Protein AF-A0A3D1BS54-F1 (afdb_monomer_lite)

Sequence (1268 aa):
MFKNLLNKLSRGMILQKPARRILLIIIAAIAVSCNNMYNDEESLKLFYNQPAAEWTEALPVGNGFLGAMVYGTVEQEHIQFNEETLWRGRPHDYAHKGAYKYLEEIRKLLFEGKNEEARKLAGKEFMSIPLRQMAYQPFGDLYIEFPGHDTYTDYKRELDISRAVCKTTYKINEVSYKREIIASNPHEAIAVNIRSDKKESINCKISFDTEHEFRKVDFSDNLLTLEVEVKDGVLRGIAGARVLTDGKLKFSDGKLFISGASDATIYLSAATNFKNYMDTSNDPATVLKSRLKKTEGLEYSKILKEHIKDYQGLFNRFTVDFGTNGRDSLTTDERLRLYPESNDDPGLVALYMQYGRYLLISSSRKGTQPANLQGIWNKELKPPWESKYTTNINVEMNYWPAELLNLSECHEPFLKMVEECAVTGRSVAKEHYNCDGWVLHHNTDIWRGAAPINSAPYGVWPTGAAWVCTHMWEHFLFTQDTLFLYERAYPVMKEAALFYSQFLIEDPETGWLISSPSCSPENGGLVAGPKMDHQLIRLLFRQCVEIASILDLEDEFTEKLSVMAEQIAPNQVGQYGQLQEWLDDRDDPENKHRHVSHLWGVHPGDDITWEKSTDLMEAARQSLVFRGDDATGWSLGWKINLWARFLDGDHAFKMFDLLFRPKGGDKTSLTGGGSYLNLFDAHPPFQIDGNFGATAGIAEMLIQSHQSYIEILPALPKALDYGSISGVCARGGFELSFSWENGMLQELGILSKAGMKCKLIYRNKEIEFDTEKNKVYKLNADLIDPATLDDNKKYAKNRPNILFIMSDDHCARAIGAYGSRLASLDPTPNIDKLAEDGMIFSNVFCTNSICKPSRANIITGQYCQTNGVLDLYSVLPAERHYLPAEMKKAGYTTAVIGKWHLKNSPENFDYYCVIPGQGRYYNPIMYTNKGGVKKKVRFDSTLEREVPVREFKGHSSDVITDEVISFLETRDKSKPFFLMHHYKAPHDMFVYAERYKDYLSDVEIPEPDNMYDQPAPGFGSIATRGVNDSLIHDIGSSISRRGRRNYGRYYKLSEELSEREFTHQSYQNYARDYLRCVKGVDDNMGRLMKYLKENDLLDNTVIIYTGDQGMMLGEHDYMDKRWMYEEAMRMPLIIRFPDKIKAGSECDWMVNNTDFAPTMLELAGVKKPDYMQGSSFVRALEGKKETSKWKKGTYYRYWMHMAHSHNNPAHFGIRTKKYKLIFFYGCDFSNVHGGKEVTKYGGNRYWVNTPVAWEFYDLEKDPREMNN

Structure (mmCIF, N/CA/C/O backbone):
data_AF-A0A3D1BS54-F1
#
_entry.id   AF-A0A3D1BS54-F1
#
loop_
_atom_site.group_PDB
_atom_site.id
_atom_site.type_symbol
_atom_site.label_atom_id
_atom_site.label_alt_id
_atom_site.label_comp_id
_atom_site.label_asym_id
_atom_site.label_entity_id
_atom_site.label_seq_id
_atom_site.pdbx_PDB_ins_code
_atom_site.Cartn_x
_atom_site.Cartn_y
_atom_site.Cartn_z
_atom_site.occupancy
_atom_site.B_iso_or_equiv
_atom_site.auth_seq_id
_atom_site.auth_comp_id
_atom_site.auth_asym_id
_atom_site.auth_atom_id
_atom_site.pdbx_PDB_model_num
ATOM 1 N N . MET A 1 1 ? -39.818 -19.592 1.950 1.00 36.47 1 MET A N 1
ATOM 2 C CA . MET A 1 1 ? -41.012 -18.764 1.642 1.00 36.47 1 MET A CA 1
ATOM 3 C C . MET A 1 1 ? -40.750 -17.733 0.528 1.00 36.47 1 MET A C 1
ATOM 5 O O . MET A 1 1 ? -41.548 -17.654 -0.396 1.00 36.47 1 MET A O 1
ATOM 9 N N . PHE A 1 2 ? -39.602 -17.040 0.526 1.00 28.44 2 PHE A N 1
ATOM 10 C CA . PHE A 1 2 ? -39.202 -16.027 -0.477 1.00 28.44 2 PHE A CA 1
ATOM 11 C C . PHE A 1 2 ? -39.123 -16.534 -1.940 1.00 28.44 2 PHE A C 1
ATOM 13 O O . PHE A 1 2 ? -39.597 -15.877 -2.865 1.00 28.44 2 PHE A O 1
ATOM 20 N N . LYS A 1 3 ? -38.634 -17.766 -2.155 1.00 35.75 3 LYS A N 1
ATOM 21 C CA . LYS A 1 3 ? -38.546 -18.410 -3.487 1.00 35.75 3 LYS A CA 1
ATOM 22 C C . LYS A 1 3 ? -39.915 -18.641 -4.159 1.00 35.75 3 LYS A C 1
ATOM 24 O O . LYS A 1 3 ? -40.018 -18.590 -5.381 1.00 35.75 3 LYS A O 1
ATOM 29 N N . ASN A 1 4 ? -40.980 -18.827 -3.371 1.00 35.97 4 ASN A N 1
ATOM 30 C CA . ASN A 1 4 ? -42.346 -19.007 -3.885 1.00 35.97 4 ASN A CA 1
ATOM 31 C C . ASN A 1 4 ? -43.044 -17.679 -4.224 1.00 35.97 4 ASN A C 1
ATOM 33 O O . ASN A 1 4 ? -43.998 -17.682 -5.000 1.00 35.97 4 ASN A O 1
ATOM 37 N N . LEU A 1 5 ? -42.563 -16.553 -3.685 1.00 36.62 5 LEU A N 1
ATOM 38 C CA . LEU A 1 5 ? -43.076 -15.218 -4.002 1.00 36.62 5 LEU A CA 1
ATOM 39 C C . LEU A 1 5 ? -42.525 -14.720 -5.353 1.00 36.62 5 LEU A C 1
ATOM 41 O O . LEU A 1 5 ? -43.274 -14.198 -6.176 1.00 36.62 5 LEU A O 1
ATOM 45 N N . LEU A 1 6 ? -41.243 -14.987 -5.631 1.00 37.72 6 LEU A N 1
ATOM 46 C CA . LEU A 1 6 ? -40.574 -14.634 -6.894 1.00 37.72 6 LEU A CA 1
ATOM 47 C C . LEU A 1 6 ? -41.135 -15.391 -8.110 1.00 37.72 6 LEU A C 1
ATOM 49 O O . LEU A 1 6 ? -41.313 -14.801 -9.174 1.00 37.72 6 LEU A O 1
ATOM 53 N N . ASN A 1 7 ? -41.512 -16.663 -7.943 1.00 36.25 7 ASN A N 1
ATOM 54 C CA . ASN A 1 7 ? -42.129 -17.451 -9.018 1.00 36.25 7 ASN A CA 1
ATOM 55 C C . ASN A 1 7 ? -43.576 -17.042 -9.347 1.00 36.25 7 ASN A C 1
ATOM 57 O O . ASN A 1 7 ? -44.057 -17.353 -10.434 1.00 36.25 7 ASN A O 1
ATOM 61 N N . LYS A 1 8 ? -44.274 -16.335 -8.445 1.00 39.19 8 LYS A N 1
ATOM 62 C CA . LYS A 1 8 ? -45.613 -15.786 -8.724 1.00 39.19 8 LYS A CA 1
ATOM 63 C C . LYS A 1 8 ? -45.568 -14.417 -9.412 1.00 39.19 8 LYS A C 1
ATOM 65 O O . LYS A 1 8 ? -46.497 -14.095 -10.141 1.00 39.19 8 LYS A O 1
ATOM 70 N N . LEU A 1 9 ? -44.489 -13.647 -9.248 1.00 41.03 9 LEU A N 1
ATOM 71 C CA . LEU A 1 9 ? -44.319 -12.332 -9.886 1.00 41.03 9 LEU A CA 1
ATOM 72 C C . LEU A 1 9 ? -43.803 -12.405 -11.336 1.00 41.03 9 LEU A C 1
ATOM 74 O O . LEU A 1 9 ? -43.963 -11.446 -12.087 1.00 41.03 9 LEU A O 1
ATOM 78 N N . SER A 1 10 ? -43.232 -13.537 -11.767 1.00 37.50 10 SER A N 1
ATOM 79 C CA . SER A 1 10 ? -42.718 -13.721 -13.136 1.00 37.50 10 SER A CA 1
ATOM 80 C C . SER A 1 10 ? -43.795 -14.052 -14.181 1.00 37.50 10 SER A C 1
ATOM 82 O O . SER A 1 10 ? -43.508 -14.062 -15.379 1.00 37.50 10 SER A O 1
ATOM 84 N N . ARG A 1 11 ? -45.049 -14.277 -13.766 1.00 39.16 11 ARG A N 1
ATOM 85 C CA . ARG A 1 11 ? -46.186 -14.522 -14.666 1.00 39.16 11 ARG A CA 1
ATOM 86 C C . ARG A 1 11 ? -47.267 -13.454 -14.491 1.00 39.16 11 ARG A C 1
ATOM 88 O O . ARG A 1 11 ? -48.217 -13.637 -13.746 1.00 39.16 11 ARG A O 1
ATOM 95 N N . GLY A 1 12 ? -47.125 -12.373 -15.258 1.00 43.88 12 GLY A N 1
ATOM 96 C CA . GLY A 1 12 ? -48.235 -11.505 -15.657 1.00 43.88 12 GLY A CA 1
ATOM 97 C C . GLY A 1 12 ? -48.533 -10.316 -14.744 1.00 43.88 12 GLY A C 1
ATOM 98 O O . GLY A 1 12 ? -49.463 -10.370 -13.956 1.00 43.88 12 GLY A O 1
ATOM 99 N N . MET A 1 13 ? -47.826 -9.198 -14.941 1.00 36.19 13 MET A N 1
ATOM 100 C CA . MET A 1 13 ? -48.391 -7.848 -14.774 1.00 36.19 13 MET A CA 1
ATOM 101 C C . MET A 1 13 ? -47.478 -6.810 -15.443 1.00 36.19 13 MET A C 1
ATOM 103 O O . MET A 1 13 ? -46.331 -6.610 -15.046 1.00 36.19 13 MET A O 1
ATOM 107 N N . ILE A 1 14 ? -47.988 -6.142 -16.479 1.00 47.06 14 ILE A N 1
ATOM 108 C CA . ILE A 1 14 ? -47.341 -4.977 -17.095 1.00 47.06 14 ILE A CA 1
ATOM 109 C C . ILE A 1 14 ? -47.619 -3.779 -16.178 1.00 47.06 14 ILE A C 1
ATOM 111 O O . ILE A 1 14 ? -48.712 -3.221 -16.201 1.00 47.06 14 ILE A O 1
ATOM 115 N N . LEU A 1 15 ? -46.651 -3.395 -15.342 1.00 43.91 15 LEU A N 1
ATOM 116 C CA . LEU A 1 15 ? -46.736 -2.184 -14.516 1.00 43.91 15 LEU A CA 1
ATOM 117 C C . LEU A 1 15 ? -46.085 -0.987 -15.229 1.00 43.91 15 LEU A C 1
ATOM 119 O O . LEU A 1 15 ? -44.980 -1.087 -15.767 1.00 43.91 15 LEU A O 1
ATOM 123 N N . GLN A 1 16 ? -46.775 0.158 -15.225 1.00 47.12 16 GLN A N 1
ATOM 124 C CA . GLN A 1 16 ? -46.323 1.404 -15.854 1.00 47.12 16 GLN A CA 1
ATOM 125 C C . GLN A 1 16 ? -45.092 2.015 -15.143 1.00 47.12 16 GLN A C 1
ATOM 127 O O . GLN A 1 16 ? -44.880 1.833 -13.943 1.00 47.12 16 GLN A O 1
ATOM 132 N N . LYS A 1 17 ? -44.286 2.784 -15.899 1.00 44.69 17 LYS A N 1
ATOM 133 C CA . LYS A 1 17 ? -42.969 3.354 -15.520 1.00 44.69 17 LYS A CA 1
ATOM 134 C C . LYS A 1 17 ? -42.839 3.955 -14.099 1.00 44.69 17 LYS A C 1
ATOM 136 O O . LYS A 1 17 ? -41.793 3.706 -13.496 1.00 44.69 17 LYS A O 1
ATOM 141 N N . PRO A 1 18 ? -43.807 4.698 -13.523 1.00 45.41 18 PRO A N 1
ATOM 142 C CA . PRO A 1 18 ? -43.634 5.253 -12.174 1.00 45.41 18 PRO A CA 1
ATOM 143 C C . PRO A 1 18 ? -43.667 4.183 -11.067 1.00 45.41 18 PRO A C 1
ATOM 145 O O . PRO A 1 18 ? -42.886 4.264 -10.122 1.00 45.41 18 PRO A O 1
ATOM 148 N N . ALA A 1 19 ? -44.463 3.118 -11.223 1.00 43.06 19 ALA A N 1
ATOM 149 C CA . ALA A 1 19 ? -44.523 2.015 -10.258 1.00 43.06 19 ALA A CA 1
ATOM 150 C C . ALA A 1 19 ? -43.230 1.179 -10.245 1.00 43.06 19 ALA A C 1
ATOM 152 O O . ALA A 1 19 ? -42.823 0.679 -9.202 1.00 43.06 19 ALA A O 1
ATOM 153 N N . ARG A 1 20 ? -42.530 1.090 -11.386 1.00 47.06 20 ARG A N 1
ATOM 154 C CA . ARG A 1 20 ? -41.229 0.407 -11.503 1.00 47.06 20 ARG A CA 1
ATOM 155 C C . ARG A 1 20 ? -40.109 1.153 -10.769 1.00 47.06 20 ARG A C 1
ATOM 157 O O . ARG A 1 20 ? -39.250 0.505 -10.186 1.00 47.06 20 ARG A O 1
ATOM 164 N N . ARG A 1 21 ? -40.137 2.495 -10.752 1.00 48.31 21 ARG A N 1
ATOM 165 C CA . ARG A 1 21 ? -39.190 3.322 -9.976 1.00 48.31 21 ARG A CA 1
ATOM 166 C C . ARG A 1 21 ? -39.435 3.219 -8.472 1.00 48.31 21 ARG A C 1
ATOM 168 O O . ARG A 1 21 ? -38.475 3.068 -7.734 1.00 48.31 21 ARG A O 1
ATOM 175 N N . ILE A 1 22 ? -40.692 3.233 -8.029 1.00 58.78 22 ILE A N 1
ATOM 176 C CA . ILE A 1 22 ? -41.032 3.067 -6.606 1.00 58.78 22 ILE A CA 1
ATOM 177 C C . ILE A 1 22 ? -40.685 1.649 -6.132 1.00 58.78 22 ILE A C 1
ATOM 179 O O . ILE A 1 22 ? -40.100 1.494 -5.069 1.00 58.78 22 ILE A O 1
ATOM 183 N N . LEU A 1 23 ? -40.940 0.623 -6.950 1.00 49.53 23 LEU A N 1
ATOM 184 C CA . LEU A 1 23 ? -40.557 -0.754 -6.634 1.00 49.53 23 LEU A CA 1
ATOM 185 C C . LEU A 1 23 ? -39.030 -0.948 -6.624 1.00 49.53 23 LEU A C 1
ATOM 187 O O . LEU A 1 23 ? -38.533 -1.667 -5.773 1.00 49.53 23 LEU A O 1
ATOM 191 N N . LEU A 1 24 ? -38.276 -0.279 -7.506 1.00 50.94 24 LEU A N 1
ATOM 192 C CA . LEU A 1 24 ? -36.805 -0.284 -7.481 1.00 50.94 24 LEU A CA 1
ATOM 193 C C . LEU A 1 24 ? -36.232 0.475 -6.276 1.00 50.94 24 LEU A C 1
ATOM 195 O O . LEU A 1 24 ? -35.241 0.026 -5.719 1.00 50.94 24 LEU A O 1
ATOM 199 N N . ILE A 1 25 ? -36.862 1.570 -5.839 1.00 60.28 25 ILE A N 1
ATOM 200 C CA . ILE A 1 25 ? -36.469 2.299 -4.620 1.00 60.28 25 ILE A CA 1
ATOM 201 C C . ILE A 1 25 ? -36.799 1.475 -3.371 1.00 60.28 25 ILE A C 1
ATOM 203 O O . ILE A 1 25 ? -35.991 1.421 -2.456 1.00 60.28 25 ILE A O 1
ATOM 207 N N . ILE A 1 26 ? -37.940 0.781 -3.346 1.00 55.41 26 ILE A N 1
ATOM 208 C CA . ILE A 1 26 ? -38.320 -0.109 -2.243 1.00 55.41 26 ILE A CA 1
ATOM 209 C C . ILE A 1 26 ? -37.439 -1.365 -2.230 1.00 55.41 26 ILE A C 1
ATOM 211 O O . ILE A 1 26 ? -37.021 -1.780 -1.163 1.00 55.41 26 ILE A O 1
ATOM 215 N N . ILE A 1 27 ? -37.081 -1.941 -3.382 1.00 53.09 27 ILE A N 1
ATOM 216 C CA . ILE A 1 27 ? -36.145 -3.075 -3.459 1.00 53.09 27 ILE A CA 1
ATOM 217 C C . ILE A 1 27 ? -34.717 -2.636 -3.114 1.00 53.09 27 ILE A C 1
ATOM 219 O O . ILE A 1 27 ? -34.028 -3.388 -2.443 1.00 53.09 27 ILE A O 1
ATOM 223 N N . ALA A 1 28 ? -34.283 -1.428 -3.488 1.00 46.59 28 ALA A N 1
ATOM 224 C CA . ALA A 1 28 ? -32.999 -0.874 -3.054 1.00 46.59 28 ALA A CA 1
ATOM 225 C C . ALA A 1 28 ? -32.994 -0.568 -1.546 1.00 46.59 28 ALA A C 1
ATOM 227 O O . ALA A 1 28 ? -32.031 -0.894 -0.867 1.00 46.59 28 ALA A O 1
ATOM 228 N N . ALA A 1 29 ? -34.087 -0.034 -0.994 1.00 38.38 29 ALA A N 1
ATOM 229 C CA . ALA A 1 29 ? -34.231 0.205 0.441 1.00 38.38 29 ALA A CA 1
ATOM 230 C C . ALA A 1 29 ? -34.331 -1.103 1.242 1.00 38.38 29 ALA A C 1
ATOM 232 O O . ALA A 1 29 ? -33.775 -1.187 2.330 1.00 38.38 29 ALA A O 1
ATOM 233 N N . ILE A 1 30 ? -34.982 -2.139 0.702 1.00 39.69 30 ILE A N 1
ATOM 234 C CA . ILE A 1 30 ? -35.057 -3.479 1.300 1.00 39.69 30 ILE A CA 1
ATOM 235 C C . ILE A 1 30 ? -33.731 -4.230 1.123 1.00 39.69 30 ILE A C 1
ATOM 237 O O . ILE A 1 30 ? -33.341 -4.931 2.038 1.00 39.69 30 ILE A O 1
ATOM 241 N N . ALA A 1 31 ? -32.982 -4.054 0.030 1.00 39.69 31 ALA A N 1
ATOM 242 C CA . ALA A 1 31 ? -31.639 -4.627 -0.124 1.00 39.69 31 ALA A CA 1
ATOM 243 C C . ALA A 1 31 ? -30.619 -3.965 0.820 1.00 39.69 31 ALA A C 1
ATOM 245 O O . ALA A 1 31 ? -29.804 -4.659 1.414 1.00 39.69 31 ALA A O 1
ATOM 246 N N . VAL A 1 32 ? -30.731 -2.649 1.043 1.00 38.88 32 VAL A N 1
ATOM 247 C CA . VAL A 1 32 ? -29.951 -1.925 2.064 1.00 38.88 32 VAL A CA 1
ATOM 248 C C . VAL A 1 32 ? -30.396 -2.303 3.485 1.00 38.88 32 VAL A C 1
ATOM 250 O O . VAL A 1 32 ? -29.575 -2.346 4.390 1.00 38.88 32 VAL A O 1
ATOM 253 N N . SER A 1 33 ? -31.674 -2.643 3.691 1.00 29.73 33 SER A N 1
ATOM 254 C CA . SER A 1 33 ? -32.201 -3.035 5.010 1.00 29.73 33 SER A CA 1
ATOM 255 C C . SER A 1 33 ? -32.071 -4.538 5.315 1.00 29.73 33 SER A C 1
ATOM 257 O O . SER A 1 33 ? -32.117 -4.917 6.479 1.00 29.73 33 SER A O 1
ATOM 259 N N . CYS A 1 34 ? -31.900 -5.403 4.308 1.00 28.03 34 CYS A N 1
ATOM 260 C CA . CYS A 1 34 ? -31.743 -6.855 4.474 1.00 28.03 34 CYS A CA 1
ATOM 261 C C . CYS A 1 34 ? -30.280 -7.320 4.515 1.00 28.03 34 CYS A C 1
ATOM 263 O O . CYS A 1 34 ? -30.053 -8.431 4.984 1.00 28.03 34 CYS A O 1
ATOM 265 N N . ASN A 1 35 ? -29.308 -6.492 4.112 1.00 31.66 35 ASN A N 1
ATOM 266 C CA . ASN A 1 35 ? -27.894 -6.727 4.444 1.00 31.66 35 ASN A CA 1
ATOM 267 C C . ASN A 1 35 ? -27.542 -6.303 5.885 1.00 31.66 35 ASN A C 1
ATOM 269 O O . ASN A 1 35 ? -26.536 -6.753 6.406 1.00 31.66 35 ASN A O 1
ATOM 273 N N . ASN A 1 36 ? -28.403 -5.539 6.568 1.00 29.14 36 ASN A N 1
ATOM 274 C CA . ASN A 1 36 ? -28.220 -5.125 7.969 1.00 29.14 36 ASN A CA 1
ATOM 275 C C . ASN A 1 36 ? -28.845 -6.099 8.996 1.00 29.14 36 ASN A C 1
ATOM 277 O O . ASN A 1 36 ? -29.210 -5.688 10.095 1.00 29.14 36 ASN A O 1
ATOM 281 N N . MET A 1 37 ? -29.050 -7.373 8.641 1.00 25.72 37 MET A N 1
ATOM 282 C CA . MET A 1 37 ? -29.719 -8.360 9.512 1.00 25.72 37 MET A CA 1
ATOM 283 C C . MET A 1 37 ? -28.863 -9.588 9.867 1.00 25.72 37 MET A C 1
ATOM 285 O O . MET A 1 37 ? -29.403 -10.617 10.273 1.00 25.72 37 MET A O 1
ATOM 289 N N . TYR A 1 38 ? -27.538 -9.458 9.780 1.00 32.84 38 TYR A N 1
ATOM 290 C CA . TYR A 1 38 ? -26.587 -10.242 10.573 1.00 32.84 38 TYR A CA 1
ATOM 291 C C . TYR A 1 38 ? -25.795 -9.270 11.467 1.00 32.84 38 TYR A C 1
ATOM 293 O O . TYR A 1 38 ? -25.519 -8.149 11.053 1.00 32.84 38 TYR A O 1
ATOM 301 N N . ASN A 1 39 ? -25.544 -9.665 12.718 1.00 36.34 39 ASN A N 1
ATOM 302 C CA . ASN A 1 39 ? -25.042 -8.843 13.831 1.00 36.34 39 ASN A CA 1
ATOM 303 C C . ASN A 1 39 ? -23.619 -8.258 13.621 1.00 36.34 39 ASN A C 1
ATOM 305 O O . ASN A 1 39 ? -22.701 -8.615 14.356 1.00 36.34 39 ASN A O 1
ATOM 309 N N . ASP A 1 40 ? -23.426 -7.300 12.709 1.00 43.22 40 ASP A N 1
ATOM 310 C CA . ASP A 1 40 ? -22.158 -6.543 12.608 1.00 43.22 40 ASP A CA 1
ATOM 311 C C . ASP A 1 40 ? -21.831 -5.763 13.901 1.00 43.22 40 ASP A C 1
ATOM 313 O O . ASP A 1 40 ? -20.671 -5.496 14.205 1.00 43.22 40 ASP A O 1
ATOM 317 N N . GLU A 1 41 ? -22.836 -5.427 14.721 1.00 48.78 41 GLU A N 1
ATOM 318 C CA . GLU A 1 41 ? -22.618 -4.752 16.009 1.00 48.78 41 GLU A CA 1
ATOM 319 C C . GLU A 1 41 ? -22.094 -5.678 17.127 1.00 48.78 41 GLU A C 1
ATOM 321 O O . GLU A 1 41 ? -21.656 -5.169 18.161 1.00 48.78 41 GLU A O 1
ATOM 326 N N . GLU A 1 42 ? -22.151 -7.012 17.008 1.00 56.62 42 GLU A N 1
ATOM 327 C CA . GLU A 1 42 ? -21.645 -7.911 18.067 1.00 56.62 42 GLU A CA 1
ATOM 328 C C . GLU A 1 42 ? -20.180 -8.329 17.882 1.00 56.62 42 GLU A C 1
ATOM 330 O O . GLU A 1 42 ? -19.516 -8.572 18.888 1.00 56.62 42 GLU A O 1
ATOM 335 N N . SER A 1 43 ? -19.650 -8.344 16.654 1.00 73.25 43 SER A N 1
ATOM 336 C CA . SER A 1 43 ? -18.291 -8.830 16.356 1.00 73.25 43 SER A CA 1
ATOM 337 C C . SER A 1 43 ? -17.171 -7.831 16.695 1.00 73.25 43 SER A C 1
ATOM 339 O O . SER A 1 43 ? -16.069 -8.241 17.055 1.00 73.25 43 SER A O 1
ATOM 341 N N . LEU A 1 44 ? -17.438 -6.519 16.653 1.00 94.44 44 LEU A N 1
ATOM 342 C CA . LEU A 1 44 ? -16.453 -5.453 16.918 1.00 94.44 44 LEU A CA 1
ATOM 343 C C . LEU A 1 44 ? -16.416 -5.014 18.393 1.00 94.44 44 LEU A C 1
ATOM 345 O O . LEU A 1 44 ? -16.462 -3.821 18.717 1.00 94.44 44 LEU A O 1
ATOM 349 N N . LYS A 1 45 ? -16.356 -5.988 19.305 1.00 96.38 45 LYS A N 1
ATOM 350 C CA . LYS A 1 45 ? -16.331 -5.760 20.755 1.00 96.38 45 LYS A CA 1
ATOM 351 C C . LYS A 1 45 ? -15.224 -6.558 21.425 1.00 96.38 45 LYS A C 1
ATOM 353 O O . LYS A 1 45 ? -15.102 -7.761 21.216 1.00 96.38 45 LYS A O 1
ATOM 358 N N . LEU A 1 46 ? -14.493 -5.899 22.320 1.00 98.19 46 LEU A N 1
ATOM 359 C CA . LEU A 1 46 ? -13.712 -6.593 23.338 1.00 98.19 46 LEU A CA 1
ATOM 360 C C . LEU A 1 46 ? -14.613 -6.760 24.561 1.00 98.19 46 LEU A C 1
ATOM 362 O O . LEU A 1 46 ? -15.041 -5.748 25.112 1.00 98.19 46 LEU A O 1
ATOM 366 N N . PHE A 1 47 ? -14.930 -7.979 24.997 1.00 97.06 47 PHE A N 1
ATOM 367 C CA . PHE A 1 47 ? -15.836 -8.182 26.135 1.00 97.06 47 PHE A CA 1
ATOM 368 C C . PHE A 1 47 ? -15.419 -9.324 27.057 1.00 97.06 47 PHE A C 1
ATOM 370 O O . PHE A 1 47 ? -14.769 -10.278 26.638 1.00 97.06 47 PHE A O 1
ATOM 377 N N . TYR A 1 48 ? -15.816 -9.194 28.326 1.00 97.81 48 TYR A N 1
ATOM 378 C CA . TYR A 1 48 ? -15.358 -10.025 29.437 1.00 97.81 48 TYR A CA 1
ATOM 379 C C . TYR A 1 48 ? -16.462 -10.190 30.484 1.00 97.81 48 TYR A C 1
ATOM 381 O O . TYR A 1 48 ? -17.236 -9.262 30.746 1.00 97.81 48 TYR A O 1
ATOM 389 N N . ASN A 1 49 ? -16.469 -11.347 31.145 1.00 97.19 49 ASN A N 1
ATOM 390 C CA . ASN A 1 49 ? -17.430 -11.697 32.198 1.00 97.19 49 ASN A CA 1
ATOM 391 C C . ASN A 1 49 ? -16.872 -11.496 33.619 1.00 97.19 49 ASN A C 1
ATOM 393 O O . ASN A 1 49 ? -17.479 -11.939 34.590 1.00 97.19 49 ASN A O 1
ATOM 397 N N . GLN A 1 50 ? -15.735 -10.807 33.751 1.00 95.94 50 GLN A N 1
ATOM 398 C CA . GLN A 1 50 ? -15.125 -10.458 35.036 1.00 95.94 50 GLN A CA 1
ATOM 399 C C . GLN A 1 50 ? -14.451 -9.072 34.992 1.00 95.94 50 GLN A C 1
ATOM 401 O O . GLN A 1 50 ? -14.062 -8.617 33.904 1.00 95.94 50 GLN A O 1
ATOM 406 N N . PRO A 1 51 ? -14.338 -8.365 36.133 1.00 96.81 51 PRO A N 1
ATOM 407 C CA . PRO A 1 51 ? -13.520 -7.157 36.252 1.00 96.81 51 PRO A CA 1
ATOM 408 C C . PRO A 1 51 ? -12.060 -7.387 35.861 1.00 96.81 51 PRO A C 1
ATOM 410 O O . PRO A 1 51 ? -11.574 -8.513 35.913 1.00 96.81 51 PRO A O 1
ATOM 413 N N . ALA A 1 52 ? -11.370 -6.321 35.460 1.00 96.88 52 ALA A N 1
ATOM 414 C CA . ALA A 1 52 ? -9.925 -6.364 35.265 1.00 96.88 52 ALA A CA 1
ATOM 415 C C . ALA A 1 52 ? -9.208 -6.506 36.619 1.00 96.88 52 ALA A C 1
ATOM 417 O O . ALA A 1 52 ? -9.442 -5.708 37.527 1.00 96.88 52 ALA A O 1
ATOM 418 N N . ALA A 1 53 ? -8.320 -7.491 36.743 1.00 94.38 53 ALA A N 1
ATOM 419 C CA . ALA A 1 53 ? -7.455 -7.670 37.909 1.00 94.38 53 ALA A CA 1
ATOM 420 C C . ALA A 1 53 ? -6.150 -6.864 37.794 1.00 94.38 53 ALA A C 1
ATOM 422 O O . ALA A 1 53 ? -5.577 -6.442 38.798 1.00 94.38 53 ALA A O 1
ATOM 423 N N . GLU A 1 54 ? -5.688 -6.620 36.567 1.00 94.50 54 GLU A N 1
ATOM 424 C CA . GLU A 1 54 ? -4.451 -5.897 36.273 1.00 94.50 54 GLU A CA 1
ATOM 425 C C . GLU A 1 54 ? -4.662 -4.840 35.181 1.00 94.50 54 GLU A C 1
ATOM 427 O O . GLU A 1 54 ? -5.622 -4.869 34.413 1.00 94.50 54 GLU A O 1
ATOM 432 N N . TRP A 1 55 ? -3.717 -3.904 35.068 1.00 97.06 55 TRP A N 1
ATOM 433 C CA . TRP A 1 55 ? -3.789 -2.797 34.105 1.00 97.06 55 TRP A CA 1
ATOM 434 C C . TRP A 1 55 ? -3.876 -3.266 32.642 1.00 97.06 55 TRP A C 1
ATOM 436 O O . TRP A 1 55 ? -4.587 -2.674 31.840 1.00 97.06 55 TRP A O 1
ATOM 446 N N . THR A 1 56 ? -3.210 -4.372 32.303 1.00 96.06 56 THR A N 1
ATOM 447 C CA . THR A 1 56 ? -3.244 -5.008 30.972 1.00 96.06 56 THR A CA 1
ATOM 448 C C . THR A 1 56 ? -4.512 -5.832 30.707 1.00 96.06 56 THR A C 1
ATOM 450 O O . THR A 1 56 ? -4.634 -6.464 29.662 1.00 96.06 56 THR A O 1
ATOM 453 N N . GLU A 1 57 ? -5.468 -5.842 31.637 1.00 97.00 57 GLU A N 1
ATOM 454 C CA . GLU A 1 57 ? -6.826 -6.351 31.418 1.00 97.00 57 GLU A CA 1
ATOM 455 C C . GLU A 1 57 ? -7.857 -5.218 31.308 1.00 97.00 57 GLU A C 1
ATOM 457 O O . GLU A 1 57 ? -8.969 -5.447 30.816 1.00 97.00 57 GLU A O 1
ATOM 462 N N . ALA A 1 58 ? -7.504 -4.007 31.754 1.00 98.38 58 ALA A N 1
ATOM 463 C CA . ALA A 1 58 ? -8.348 -2.823 31.668 1.00 98.38 58 ALA A CA 1
ATOM 464 C C . ALA A 1 58 ? -8.513 -2.365 30.209 1.00 98.38 58 ALA A C 1
ATOM 466 O O . ALA A 1 58 ? -7.651 -2.600 29.356 1.00 98.38 58 ALA A O 1
ATOM 467 N N . LEU A 1 59 ? -9.648 -1.730 29.912 1.00 98.81 59 LEU A N 1
ATOM 468 C CA . LEU A 1 59 ? -10.006 -1.330 28.550 1.00 98.81 59 LEU A CA 1
ATOM 469 C C . LEU A 1 59 ? -9.585 0.120 28.285 1.00 98.81 59 LEU A C 1
ATOM 471 O O . LEU A 1 59 ? -10.007 1.005 29.037 1.00 98.81 59 LEU A O 1
ATOM 475 N N . PRO A 1 60 ? -8.790 0.386 27.234 1.00 98.75 60 PRO A N 1
ATOM 476 C CA . PRO A 1 60 ? -8.383 1.741 26.895 1.00 98.75 60 PRO A CA 1
ATOM 477 C C . PRO A 1 60 ? -9.542 2.517 26.281 1.00 98.75 60 PRO A C 1
ATOM 479 O O . PRO A 1 60 ? -10.231 2.010 25.400 1.00 98.75 60 PRO A O 1
ATOM 482 N N . VAL A 1 61 ? -9.705 3.774 26.679 1.00 98.88 61 VAL A N 1
ATOM 483 C CA . VAL A 1 61 ? -10.475 4.805 25.970 1.00 98.88 61 VAL A CA 1
ATOM 484 C C . VAL A 1 61 ? -9.587 6.019 25.739 1.00 98.88 61 VAL A C 1
ATOM 486 O O . VAL A 1 61 ? -8.722 6.317 26.563 1.00 98.88 61 VAL A O 1
ATOM 489 N N . GLY A 1 62 ? -9.781 6.729 24.631 1.00 98.75 62 GLY A N 1
ATOM 490 C CA . GLY A 1 62 ? -9.008 7.937 24.356 1.00 98.75 62 GLY A CA 1
ATOM 491 C C . GLY A 1 62 ? -9.603 8.813 23.262 1.00 98.75 62 GLY A C 1
ATOM 492 O O . GLY A 1 62 ? -10.374 8.337 22.425 1.00 98.75 62 GLY A O 1
ATOM 493 N N . ASN A 1 63 ? -9.268 10.103 23.299 1.00 98.56 63 ASN A N 1
ATOM 494 C CA . ASN A 1 63 ? -9.741 11.114 22.348 1.00 98.56 63 ASN A CA 1
ATOM 495 C C . ASN A 1 63 ? -8.604 11.847 21.612 1.00 98.56 63 ASN A C 1
ATOM 497 O O . ASN A 1 63 ? -8.823 12.937 21.076 1.00 98.56 63 ASN A O 1
ATOM 501 N N . GLY A 1 64 ? -7.404 11.268 21.624 1.00 97.62 64 GLY A N 1
ATOM 502 C CA . GLY A 1 64 ? -6.162 11.850 21.130 1.00 97.62 64 GLY A CA 1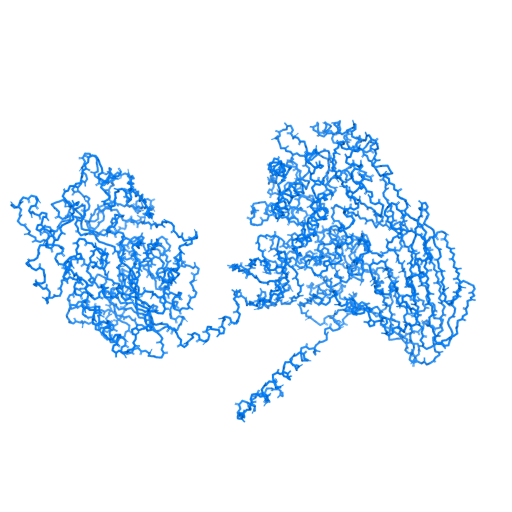
ATOM 503 C C . GLY A 1 64 ? -5.304 12.441 22.248 1.00 97.62 64 GLY A C 1
ATOM 504 O O . GLY A 1 64 ? -4.135 12.102 22.317 1.00 97.62 64 GLY A O 1
ATOM 505 N N . PHE A 1 65 ? -5.874 13.250 23.153 1.00 96.12 65 PHE A N 1
ATOM 506 C CA . PHE A 1 65 ? -5.090 13.939 24.195 1.00 96.12 65 PHE A CA 1
ATOM 507 C C . PHE A 1 65 ? -5.381 13.483 25.634 1.00 96.12 65 PHE A C 1
ATOM 509 O O . PHE A 1 65 ? -4.513 13.596 26.497 1.00 96.12 65 PHE A O 1
ATOM 516 N N . LEU A 1 66 ? -6.589 12.984 25.916 1.00 98.69 66 LEU A N 1
ATOM 517 C CA . LEU A 1 66 ? -6.934 12.287 27.157 1.00 98.69 66 LEU A CA 1
ATOM 518 C C . LEU A 1 66 ? -7.047 10.801 26.868 1.00 98.69 66 LEU A C 1
ATOM 520 O O . LEU A 1 66 ? -7.764 10.401 25.948 1.00 98.69 66 LEU A O 1
ATOM 524 N N . GLY A 1 67 ? -6.389 10.005 27.701 1.00 98.62 67 GLY A N 1
ATOM 525 C CA . GLY A 1 67 ? -6.490 8.552 27.714 1.00 98.62 67 GLY A CA 1
ATOM 526 C C . GLY A 1 67 ? -6.959 8.076 29.080 1.00 98.62 67 GLY A C 1
ATOM 527 O O . GLY A 1 67 ? -6.665 8.713 30.090 1.00 98.62 67 GLY A O 1
ATOM 528 N N . ALA A 1 68 ? -7.687 6.967 29.130 1.00 98.81 68 ALA A N 1
ATOM 529 C CA . ALA A 1 68 ? -7.948 6.266 30.375 1.00 98.81 68 ALA A CA 1
ATOM 530 C C . ALA A 1 68 ? -8.014 4.754 30.191 1.00 98.81 68 ALA A C 1
ATOM 532 O O . ALA A 1 68 ? -8.375 4.268 29.122 1.00 98.81 68 ALA A O 1
ATOM 533 N N . MET A 1 69 ? -7.701 4.035 31.262 1.00 98.88 69 MET A N 1
ATOM 534 C CA . MET A 1 69 ? -7.797 2.586 31.379 1.00 98.88 69 MET A CA 1
ATOM 535 C C . MET A 1 69 ? -8.911 2.256 32.372 1.00 98.88 69 MET A C 1
ATOM 537 O O . MET A 1 69 ? -8.837 2.632 33.542 1.00 98.88 69 MET A O 1
ATOM 541 N N . VAL A 1 70 ? -9.965 1.597 31.886 1.00 98.81 70 VAL A N 1
ATOM 542 C CA . VAL A 1 70 ? -11.197 1.323 32.641 1.00 98.81 70 VAL A CA 1
ATOM 543 C C . VAL A 1 70 ? -11.204 -0.120 33.138 1.00 98.81 70 VAL A C 1
ATOM 545 O O . VAL A 1 70 ? -11.186 -1.055 32.331 1.00 98.81 70 VAL A O 1
ATOM 548 N N . TYR A 1 71 ? -11.258 -0.309 34.457 1.00 98.69 71 TYR A N 1
ATOM 549 C CA . TYR A 1 71 ? -11.153 -1.634 35.076 1.00 98.69 71 TYR A CA 1
ATOM 550 C C . TYR A 1 71 ? -12.484 -2.397 35.097 1.00 98.69 71 TYR A C 1
ATOM 552 O O . TYR A 1 71 ? -12.519 -3.619 34.925 1.00 98.69 71 TYR A O 1
ATOM 560 N N . GLY A 1 72 ? -13.601 -1.693 35.275 1.00 98.00 72 GLY A N 1
ATOM 561 C CA . GLY A 1 72 ? -14.927 -2.295 35.373 1.00 98.00 72 GLY A CA 1
ATOM 562 C C . GLY A 1 72 ? -15.232 -2.912 36.740 1.00 98.00 72 GLY A C 1
ATOM 563 O O . GLY A 1 72 ? -16.262 -3.564 36.887 1.00 98.00 72 GLY A O 1
ATOM 564 N N . THR A 1 73 ? -14.397 -2.702 37.756 1.00 97.56 73 THR A N 1
ATOM 565 C CA . THR A 1 73 ? -14.589 -3.245 39.112 1.00 97.56 73 THR A CA 1
ATOM 566 C C . THR A 1 73 ? -15.895 -2.750 39.736 1.00 97.56 73 THR A C 1
ATOM 568 O O . THR A 1 73 ? -16.295 -1.601 39.542 1.00 97.56 73 THR A O 1
ATOM 571 N N . VAL A 1 74 ? -16.646 -3.628 40.404 1.00 96.94 74 VAL A N 1
ATOM 572 C CA . VAL A 1 74 ? -18.047 -3.370 40.789 1.00 96.94 74 VAL A CA 1
ATOM 573 C C . VAL A 1 74 ? -18.129 -2.497 42.041 1.00 96.94 74 VAL A C 1
ATOM 575 O O . VAL A 1 74 ? -18.786 -1.458 42.033 1.00 96.94 74 VAL A O 1
ATOM 578 N N . GLU A 1 75 ? -17.420 -2.902 43.084 1.00 96.69 75 GLU A N 1
ATOM 579 C CA . GLU A 1 75 ? -17.341 -2.278 44.401 1.00 96.69 75 GLU A CA 1
ATOM 580 C C . GLU A 1 75 ? -16.577 -0.948 44.389 1.00 96.69 75 GLU A C 1
ATOM 582 O O . GLU A 1 75 ? -16.930 -0.006 45.102 1.00 96.69 75 GLU A O 1
ATOM 587 N N . GLN A 1 76 ? -15.555 -0.842 43.542 1.00 97.56 76 GLN A N 1
ATOM 588 C CA . GLN A 1 76 ? -14.747 0.357 43.373 1.00 97.56 76 GLN A CA 1
ATOM 589 C C . GLN A 1 76 ? -14.270 0.435 41.927 1.00 97.56 76 GLN A C 1
ATOM 591 O O . GLN A 1 76 ? -13.290 -0.202 41.566 1.00 97.56 76 GLN A O 1
ATOM 596 N N . GLU A 1 77 ? -14.953 1.221 41.096 1.00 98.38 77 GLU A N 1
ATOM 597 C CA . GLU A 1 77 ? -14.469 1.491 39.741 1.00 98.38 77 GLU A CA 1
ATOM 598 C C . GLU A 1 77 ? -13.134 2.233 39.814 1.00 98.38 77 GLU A C 1
ATOM 600 O O . GLU A 1 77 ? -13.003 3.194 40.580 1.00 98.38 77 GLU A O 1
ATOM 605 N N . HIS A 1 78 ? -12.183 1.812 38.985 1.00 98.50 78 HIS A N 1
ATOM 606 C CA . HIS A 1 78 ? -10.872 2.433 38.856 1.00 98.50 78 HIS A CA 1
ATOM 607 C C . HIS A 1 78 ? -10.686 2.875 37.408 1.00 98.50 78 HIS A C 1
ATOM 609 O O . HIS A 1 78 ? -10.718 2.067 36.479 1.00 98.50 78 HIS A O 1
ATOM 615 N N . ILE A 1 79 ? -10.528 4.184 37.222 1.00 98.75 79 ILE A N 1
ATOM 616 C CA . ILE A 1 79 ? -10.254 4.801 35.927 1.00 98.75 79 ILE A CA 1
ATOM 617 C C . ILE A 1 79 ? -8.920 5.529 36.048 1.00 98.75 79 ILE A C 1
ATOM 619 O O . ILE A 1 79 ? -8.867 6.687 36.469 1.00 98.75 79 ILE A O 1
ATOM 623 N N . GLN A 1 80 ? -7.839 4.838 35.697 1.00 98.69 80 GLN A N 1
ATOM 624 C CA . GLN A 1 80 ? -6.518 5.452 35.576 1.00 98.69 80 GLN A CA 1
ATOM 625 C C . GLN A 1 80 ? -6.520 6.323 34.322 1.00 98.69 80 GLN A C 1
ATOM 627 O O . GLN A 1 80 ? -6.903 5.840 33.259 1.00 98.69 80 GLN A O 1
ATOM 632 N N . PHE A 1 81 ? -6.132 7.594 34.423 1.00 98.81 81 PHE A N 1
ATOM 633 C CA . PHE A 1 81 ? -6.177 8.524 33.297 1.00 98.81 81 PHE A CA 1
ATOM 634 C C . PHE A 1 81 ? -4.867 9.284 33.071 1.00 98.81 81 PHE A C 1
ATOM 636 O O . PHE A 1 81 ? -4.012 9.446 33.948 1.00 98.81 81 PHE A O 1
ATOM 643 N N . ASN A 1 82 ? -4.732 9.757 31.840 1.00 98.81 82 ASN A N 1
ATOM 644 C CA . ASN A 1 82 ? -3.555 10.384 31.274 1.00 98.81 82 ASN A CA 1
ATOM 645 C C . ASN A 1 82 ? -3.944 11.656 30.515 1.00 98.81 82 ASN A C 1
ATOM 647 O O . ASN A 1 82 ? -5.036 11.752 29.953 1.00 98.81 82 ASN A O 1
ATOM 651 N N . GLU A 1 83 ? -3.014 12.607 30.460 1.00 98.56 83 GLU A N 1
ATOM 652 C CA . GLU A 1 83 ? -3.053 13.753 29.550 1.00 98.56 83 GLU A CA 1
ATOM 653 C C . GLU A 1 83 ? -1.740 13.742 28.765 1.00 98.56 83 GLU A C 1
ATOM 655 O O . GLU A 1 83 ? -0.667 13.592 29.353 1.00 98.56 83 GLU A O 1
ATOM 660 N N . GLU A 1 84 ? -1.815 13.796 27.439 1.00 98.31 84 GLU A N 1
ATOM 661 C CA . GLU A 1 84 ? -0.689 13.546 26.527 1.00 98.31 84 GLU A CA 1
ATOM 662 C C . GLU A 1 84 ? 0.527 14.461 26.736 1.00 98.31 84 GLU A C 1
ATOM 664 O O . GLU A 1 84 ? 1.627 14.123 26.307 1.00 98.31 84 GLU A O 1
ATOM 669 N N . THR A 1 85 ? 0.354 15.621 27.377 1.00 98.56 85 THR A N 1
ATOM 670 C CA . THR A 1 85 ? 1.405 16.628 27.560 1.00 98.56 85 THR A CA 1
ATOM 671 C C . THR A 1 85 ? 2.015 16.625 28.956 1.00 98.56 85 THR A C 1
ATOM 673 O O . THR A 1 85 ? 2.921 17.417 29.205 1.00 98.56 85 THR A O 1
ATOM 676 N N . LEU A 1 86 ? 1.617 15.723 29.863 1.00 98.62 86 LEU A N 1
ATOM 677 C CA . LEU A 1 86 ? 2.262 15.601 31.174 1.00 98.62 86 LEU A CA 1
ATOM 678 C C . LEU A 1 86 ? 3.542 14.750 31.094 1.00 98.62 86 LEU A C 1
ATOM 680 O O . LEU A 1 86 ? 3.505 13.522 31.075 1.00 98.62 86 LEU A O 1
ATOM 684 N N . TRP A 1 87 ? 4.694 15.417 31.075 1.00 98.56 87 TRP A N 1
ATOM 685 C CA . TRP A 1 87 ? 6.018 14.794 30.978 1.00 98.56 87 TRP A CA 1
ATOM 686 C C . TRP A 1 87 ? 6.977 15.369 32.023 1.00 98.56 87 TRP A C 1
ATOM 688 O O . TRP A 1 87 ? 6.768 16.451 32.577 1.00 98.56 87 TRP A O 1
ATOM 698 N N . ARG A 1 88 ? 8.080 14.666 32.278 1.00 97.38 88 ARG A N 1
ATOM 699 C CA . ARG A 1 88 ? 9.204 15.203 33.057 1.00 97.38 88 ARG A CA 1
ATOM 700 C C . ARG A 1 88 ? 10.021 16.204 32.236 1.00 97.38 88 ARG A C 1
ATOM 702 O O . ARG A 1 88 ? 9.913 16.275 31.016 1.00 97.38 88 ARG A O 1
ATOM 709 N N . GLY A 1 89 ? 10.889 16.955 32.907 1.00 95.81 89 GLY A N 1
ATOM 710 C CA . GLY A 1 89 ? 11.883 17.813 32.267 1.00 95.81 89 GLY A CA 1
ATOM 711 C C . GLY A 1 89 ? 11.372 19.205 31.931 1.00 95.81 89 GLY A C 1
ATOM 712 O O . GLY A 1 89 ? 10.469 19.713 32.594 1.00 95.81 89 GLY A O 1
ATOM 713 N N . ARG A 1 90 ? 12.041 19.851 30.974 1.00 96.56 90 ARG A N 1
ATOM 714 C CA . ARG A 1 90 ? 11.854 21.253 30.582 1.00 96.56 90 ARG A CA 1
ATOM 715 C C . ARG A 1 90 ? 12.387 21.485 29.164 1.00 96.56 90 ARG A C 1
ATOM 717 O O . ARG A 1 90 ? 13.224 20.686 28.742 1.00 96.56 90 ARG A O 1
ATOM 724 N N . PRO A 1 91 ? 12.004 22.586 28.488 1.00 96.69 91 PRO A N 1
ATOM 725 C CA . PRO A 1 91 ? 12.660 23.000 27.252 1.00 96.69 91 PRO A CA 1
ATOM 726 C C . PRO A 1 91 ? 14.180 23.046 27.433 1.00 96.69 91 PRO A C 1
ATOM 728 O O . PRO A 1 91 ? 14.679 23.697 28.356 1.00 96.69 91 PRO A O 1
ATOM 731 N N . HIS A 1 92 ? 14.906 22.312 26.592 1.00 93.88 92 HIS A N 1
ATOM 732 C CA . HIS A 1 92 ? 16.346 22.111 26.735 1.00 93.88 92 HIS A CA 1
ATOM 733 C C . HIS A 1 92 ? 16.993 21.818 25.378 1.00 93.88 92 HIS A C 1
ATOM 735 O O . HIS A 1 92 ? 16.465 21.021 24.607 1.00 93.88 92 HIS A O 1
ATOM 741 N N . ASP A 1 93 ? 18.148 22.428 25.100 1.00 94.56 93 ASP A N 1
ATOM 742 C CA . ASP A 1 93 ? 18.967 22.059 23.940 1.00 94.56 93 ASP A CA 1
ATOM 743 C C . ASP A 1 93 ? 19.866 20.872 24.301 1.00 94.56 93 ASP A C 1
ATOM 745 O O . ASP A 1 93 ? 20.777 20.984 25.121 1.00 94.56 93 ASP A O 1
ATOM 749 N N . TYR A 1 94 ? 19.599 19.724 23.683 1.00 95.50 94 TYR A N 1
ATOM 750 C CA . TYR A 1 94 ? 20.299 18.469 23.953 1.00 95.50 94 TYR A CA 1
ATOM 751 C C . TYR A 1 94 ? 21.672 18.365 23.270 1.00 95.50 94 TYR A C 1
ATOM 753 O O . TYR A 1 94 ? 22.387 17.378 23.487 1.00 95.50 94 TYR A O 1
ATOM 761 N N . ALA A 1 95 ? 22.053 19.340 22.440 1.00 97.56 95 ALA A N 1
ATOM 762 C CA . ALA A 1 95 ? 23.351 19.357 21.786 1.00 97.56 95 ALA A CA 1
ATOM 763 C C . ALA A 1 95 ? 24.511 19.403 22.803 1.00 97.56 95 ALA A C 1
ATOM 765 O O . ALA A 1 95 ? 24.480 20.119 23.804 1.00 97.56 95 ALA A O 1
ATOM 766 N N . HIS A 1 96 ? 25.580 18.655 22.524 1.00 97.81 96 HIS A N 1
ATOM 767 C CA . HIS A 1 96 ? 26.823 18.738 23.274 1.00 97.81 96 HIS A CA 1
ATOM 768 C C . HIS A 1 96 ? 27.725 19.710 22.531 1.00 97.81 96 HIS A C 1
ATOM 770 O O . HIS A 1 96 ? 28.286 19.391 21.483 1.00 97.81 96 HIS A O 1
ATOM 776 N N . LYS A 1 97 ? 27.834 20.921 23.075 1.00 97.38 97 LYS A N 1
ATOM 777 C CA . LYS A 1 97 ? 28.587 22.001 22.449 1.00 97.38 97 LYS A CA 1
ATOM 778 C C . LYS A 1 97 ? 30.028 21.585 22.135 1.00 97.38 97 LYS A C 1
ATOM 780 O O . LYS A 1 97 ? 30.797 21.274 23.043 1.00 97.38 97 LYS A O 1
ATOM 785 N N . GLY A 1 98 ? 30.413 21.658 20.864 1.00 97.44 98 GLY A N 1
ATOM 786 C CA . GLY A 1 98 ? 31.754 21.329 20.386 1.00 97.44 98 GLY A CA 1
ATOM 787 C C . GLY A 1 98 ? 32.059 19.839 20.193 1.00 97.44 98 GLY A C 1
ATOM 788 O O . GLY A 1 98 ? 33.232 19.524 19.983 1.00 97.44 98 GLY A O 1
ATOM 789 N N . ALA A 1 99 ? 31.063 18.948 20.228 1.00 98.38 99 ALA A N 1
ATOM 790 C CA . ALA A 1 99 ? 31.238 17.514 19.966 1.00 98.38 99 ALA A CA 1
ATOM 791 C C . ALA A 1 99 ? 31.895 17.227 18.598 1.00 98.38 99 ALA A C 1
ATOM 793 O O . ALA A 1 99 ? 32.721 16.318 18.487 1.00 98.38 99 ALA A O 1
ATOM 794 N N . TYR A 1 100 ? 31.649 18.072 17.587 1.00 98.56 100 TYR A N 1
ATOM 795 C CA . TYR A 1 100 ? 32.260 17.967 16.252 1.00 98.56 100 TYR A CA 1
ATOM 796 C C . TYR A 1 100 ? 33.796 17.936 16.261 1.00 98.56 100 TYR A C 1
ATOM 798 O O . TYR A 1 100 ? 34.407 17.391 15.343 1.00 98.56 100 TYR A O 1
ATOM 806 N N . LYS A 1 101 ? 34.447 18.475 17.304 1.00 98.62 101 LYS A N 1
ATOM 807 C CA . LYS A 1 101 ? 35.915 18.465 17.445 1.00 98.62 101 LYS A CA 1
ATOM 808 C C . LYS A 1 101 ? 36.498 17.058 17.555 1.00 98.62 101 LYS A C 1
ATOM 810 O O . LYS A 1 101 ? 37.689 16.884 17.317 1.00 98.62 101 LYS A O 1
ATOM 815 N N . TYR A 1 102 ? 35.676 16.078 17.922 1.00 98.56 102 TYR A N 1
ATOM 816 C CA . TYR A 1 102 ? 36.084 14.688 18.093 1.00 98.56 102 TYR A CA 1
ATOM 817 C C . TYR A 1 102 ? 35.629 13.784 16.943 1.00 98.56 102 TYR A C 1
ATOM 819 O O . TYR A 1 102 ? 36.029 12.623 16.901 1.00 98.56 102 TYR A O 1
ATOM 827 N N . LEU A 1 103 ? 34.835 14.300 15.997 1.00 98.50 103 LEU A N 1
ATOM 828 C CA . LEU A 1 103 ? 34.256 13.523 14.900 1.00 98.50 103 LEU A CA 1
ATOM 829 C C . LEU A 1 103 ? 35.326 12.846 14.031 1.00 98.50 103 LEU A C 1
ATOM 831 O O . LEU A 1 103 ? 35.236 11.648 13.772 1.00 98.50 103 LEU A O 1
ATOM 835 N N . GLU A 1 104 ? 36.356 13.591 13.627 1.00 98.12 104 GLU A N 1
ATOM 836 C CA . GLU A 1 104 ? 37.435 13.073 12.773 1.00 98.12 104 GLU A CA 1
ATOM 837 C C . GLU A 1 104 ? 38.265 11.987 13.467 1.00 98.12 104 GLU A C 1
ATOM 839 O O . GLU A 1 104 ? 38.612 10.984 12.849 1.00 98.12 104 GLU A O 1
ATOM 844 N N . GLU A 1 105 ? 38.524 12.124 14.772 1.00 98.50 105 GLU A N 1
ATOM 845 C CA . GLU A 1 105 ? 39.235 11.087 15.528 1.00 98.50 105 GLU A CA 1
ATOM 846 C C . GLU A 1 105 ? 38.368 9.830 15.695 1.00 98.50 105 GLU A C 1
ATOM 848 O O . GLU A 1 105 ? 38.868 8.718 15.549 1.00 98.50 105 GLU A O 1
ATOM 853 N N . ILE A 1 106 ? 37.056 9.979 15.925 1.00 98.56 106 ILE A N 1
ATOM 854 C CA . ILE A 1 106 ? 36.126 8.839 15.963 1.00 98.56 106 ILE A CA 1
ATOM 855 C C . ILE A 1 106 ? 36.124 8.108 14.612 1.00 98.56 106 ILE A C 1
ATOM 857 O O . ILE A 1 106 ? 36.246 6.883 14.586 1.00 98.56 106 ILE A O 1
ATOM 861 N N . ARG A 1 107 ? 36.027 8.840 13.494 1.00 98.06 107 ARG A N 1
ATOM 862 C CA . ARG A 1 107 ? 36.066 8.275 12.132 1.00 98.06 107 ARG A CA 1
ATOM 863 C C . ARG A 1 107 ? 37.370 7.531 11.870 1.00 98.06 107 ARG A C 1
ATOM 865 O O . ARG A 1 107 ? 37.338 6.381 11.442 1.00 98.06 107 ARG A O 1
ATOM 872 N N . LYS A 1 108 ? 38.506 8.148 12.198 1.00 98.00 108 LYS A N 1
ATOM 873 C CA . LYS A 1 108 ? 39.832 7.534 12.075 1.00 98.00 108 LYS A CA 1
ATOM 874 C C . LYS A 1 108 ? 39.932 6.227 12.864 1.00 98.00 108 LYS A C 1
ATOM 876 O O . LYS A 1 108 ? 40.383 5.226 12.320 1.00 98.00 108 LYS A O 1
ATOM 881 N N . LEU A 1 109 ? 39.477 6.209 14.118 1.00 98.38 109 LEU A N 1
ATOM 882 C CA . LEU A 1 109 ? 39.484 4.997 14.942 1.00 98.38 109 LEU A CA 1
ATOM 883 C C . LEU A 1 109 ? 38.614 3.882 14.339 1.00 98.38 109 LEU A C 1
ATOM 885 O O . LEU A 1 109 ? 39.005 2.719 14.399 1.00 98.38 109 LEU A O 1
ATOM 889 N N . LEU A 1 110 ? 37.465 4.214 13.742 1.00 96.88 110 LEU A N 1
ATOM 890 C CA . LEU A 1 110 ? 36.619 3.234 13.051 1.00 96.88 110 LEU A CA 1
ATOM 891 C C . LEU A 1 110 ? 37.296 2.669 11.795 1.00 96.88 110 LEU A C 1
ATOM 893 O O . LEU A 1 110 ? 37.273 1.455 11.609 1.00 96.88 110 LEU A O 1
ATOM 897 N N . PHE A 1 111 ? 37.950 3.508 10.986 1.00 96.06 111 PHE A N 1
ATOM 898 C CA . PHE A 1 111 ? 38.713 3.057 9.814 1.00 96.06 111 PHE A CA 1
ATOM 899 C C . PHE A 1 111 ? 39.933 2.200 10.178 1.00 96.06 111 PHE A C 1
ATOM 901 O O . PHE A 1 111 ? 40.302 1.300 9.434 1.00 96.06 111 PHE A O 1
ATOM 908 N N . GLU A 1 112 ? 40.543 2.424 11.344 1.00 95.44 112 GLU A N 1
ATOM 909 C CA . GLU A 1 112 ? 41.638 1.591 11.863 1.00 95.44 112 GLU A CA 1
ATOM 910 C C . GLU A 1 112 ? 41.154 0.280 12.526 1.00 95.44 112 GLU A C 1
ATOM 912 O O . GLU A 1 112 ? 41.966 -0.455 13.093 1.00 95.44 112 GLU A O 1
ATOM 917 N N . GLY A 1 113 ? 39.845 -0.014 12.518 1.00 93.31 113 GLY A N 1
ATOM 918 C CA . GLY A 1 113 ? 39.261 -1.192 13.176 1.00 93.31 113 GLY A CA 1
ATOM 919 C C . GLY A 1 113 ? 39.261 -1.125 14.711 1.00 93.31 113 GLY A C 1
ATOM 920 O O . GLY A 1 113 ? 39.088 -2.138 15.392 1.00 93.31 113 GLY A O 1
ATOM 921 N N . LYS A 1 114 ? 39.459 0.065 15.294 1.00 97.12 114 LYS A N 1
ATOM 922 C CA . LYS A 1 114 ? 39.506 0.316 16.746 1.00 97.12 114 LYS A CA 1
ATOM 923 C C . LYS A 1 114 ? 38.138 0.727 17.299 1.00 97.12 114 LYS A C 1
ATOM 925 O O . LYS A 1 114 ? 38.010 1.712 18.032 1.00 97.12 114 LYS A O 1
ATOM 930 N N . ASN A 1 115 ? 37.097 -0.047 16.986 1.00 94.31 115 ASN A N 1
ATOM 931 C CA . ASN A 1 115 ? 35.702 0.268 17.328 1.00 94.31 115 ASN A CA 1
ATOM 932 C C . ASN A 1 115 ? 35.476 0.523 18.829 1.00 94.31 115 ASN A C 1
ATOM 934 O O . ASN A 1 115 ? 34.687 1.389 19.199 1.00 94.31 115 ASN A O 1
ATOM 938 N N . GLU A 1 116 ? 36.185 -0.184 19.712 1.00 95.38 116 GLU A N 1
ATOM 939 C CA . GLU A 1 116 ? 36.058 -0.012 21.166 1.00 95.38 116 GLU A CA 1
ATOM 940 C C . GLU A 1 116 ? 36.645 1.322 21.670 1.00 95.38 116 GLU A C 1
ATOM 942 O O . GLU A 1 116 ? 36.109 1.929 22.602 1.00 95.38 116 GLU A O 1
ATOM 947 N N . GLU A 1 117 ? 37.726 1.809 21.054 1.00 97.94 117 GLU A N 1
ATOM 948 C CA . GLU A 1 117 ? 38.300 3.128 21.355 1.00 97.94 117 GLU A CA 1
ATOM 949 C C . GLU A 1 117 ? 37.384 4.239 20.831 1.00 97.94 117 GLU A C 1
ATOM 951 O O . GLU A 1 117 ? 37.058 5.165 21.579 1.00 97.94 117 GLU A O 1
ATOM 956 N N . ALA A 1 118 ? 36.876 4.084 19.601 1.00 98.06 118 ALA A N 1
ATOM 957 C CA . ALA A 1 118 ? 35.882 4.981 19.015 1.00 98.06 118 ALA A CA 1
ATOM 958 C C . ALA A 1 118 ? 34.627 5.078 19.899 1.00 98.06 118 ALA A C 1
ATOM 960 O O . ALA A 1 118 ? 34.166 6.173 20.220 1.00 98.06 118 ALA A O 1
ATOM 961 N N . ARG A 1 119 ? 34.119 3.934 20.380 1.00 96.56 119 ARG A N 1
ATOM 962 C CA . ARG A 1 119 ? 32.970 3.850 21.292 1.00 96.56 119 ARG A CA 1
ATOM 963 C C . ARG A 1 119 ? 33.202 4.612 22.595 1.00 96.56 119 ARG A C 1
ATOM 965 O O . ARG A 1 119 ? 32.303 5.314 23.056 1.00 96.56 119 ARG A O 1
ATOM 972 N N . LYS A 1 120 ? 34.377 4.463 23.217 1.00 97.69 120 LYS A N 1
ATOM 973 C CA . LYS A 1 120 ? 34.726 5.173 24.461 1.00 97.69 120 LYS A CA 1
ATOM 974 C C . LYS A 1 120 ? 34.817 6.680 24.240 1.00 97.69 120 LYS A C 1
ATOM 976 O O . LYS A 1 120 ? 34.298 7.432 25.064 1.00 97.69 120 LYS A O 1
ATOM 981 N N . LEU A 1 121 ? 35.443 7.106 23.142 1.00 98.31 121 LEU A N 1
ATOM 982 C CA . LEU A 1 121 ? 35.559 8.518 22.787 1.00 98.31 121 LEU A CA 1
ATOM 983 C C . LEU A 1 121 ? 34.181 9.135 22.516 1.00 98.31 121 LEU A C 1
ATOM 985 O O . LEU A 1 121 ? 33.827 10.129 23.148 1.00 98.31 121 LEU A O 1
ATOM 989 N N . ALA A 1 122 ? 33.368 8.492 21.673 1.00 98.00 122 ALA A N 1
ATOM 990 C CA . ALA A 1 122 ? 32.005 8.926 21.383 1.00 98.00 122 ALA A CA 1
ATOM 991 C C . ALA A 1 122 ? 31.146 8.992 22.656 1.00 98.00 122 ALA A C 1
ATOM 993 O O . ALA A 1 122 ? 30.485 9.994 22.916 1.00 98.00 122 ALA A O 1
ATOM 994 N N . GLY A 1 123 ? 31.227 7.966 23.511 1.00 97.25 123 GLY A N 1
ATOM 995 C CA . GLY A 1 123 ? 30.505 7.911 24.783 1.00 97.25 123 GLY A CA 1
ATOM 996 C C . GLY A 1 123 ? 30.834 9.060 25.741 1.00 97.25 123 GLY A C 1
ATOM 997 O O . GLY A 1 123 ? 29.979 9.451 26.533 1.00 97.25 123 GLY A O 1
ATOM 998 N N . LYS A 1 124 ? 32.056 9.597 25.673 1.00 96.94 124 LYS A N 1
ATOM 999 C CA . LYS A 1 124 ? 32.534 10.671 26.548 1.00 96.94 124 LYS A CA 1
ATOM 1000 C C . LYS A 1 124 ? 32.267 12.063 25.978 1.00 96.94 124 LYS A C 1
ATOM 1002 O O . LYS A 1 124 ? 31.863 12.948 26.724 1.00 96.94 124 LYS A O 1
ATOM 1007 N N . GLU A 1 125 ? 32.513 12.255 24.686 1.00 97.88 125 GLU A N 1
ATOM 1008 C CA . GLU A 1 125 ? 32.610 13.590 24.082 1.00 97.88 125 GLU A CA 1
ATOM 1009 C C . GLU A 1 125 ? 31.532 13.876 23.022 1.00 97.88 125 GLU A C 1
ATOM 1011 O O . GLU A 1 125 ? 31.416 15.008 22.564 1.00 97.88 125 GLU A O 1
ATOM 1016 N N . PHE A 1 126 ? 30.746 12.870 22.622 1.00 98.00 126 PHE A N 1
ATOM 1017 C CA . PHE A 1 126 ? 29.805 12.969 21.497 1.00 98.00 126 PHE A CA 1
ATOM 1018 C C . PHE A 1 126 ? 28.343 12.700 21.885 1.00 98.00 126 PHE A C 1
ATOM 1020 O O . PHE A 1 126 ? 27.433 12.953 21.108 1.00 98.00 126 PHE A O 1
ATOM 1027 N N . MET A 1 127 ? 28.082 12.197 23.094 1.00 98.25 127 MET A N 1
ATOM 1028 C CA . MET A 1 127 ? 26.715 11.984 23.584 1.00 98.25 127 MET A CA 1
ATOM 1029 C C . MET A 1 127 ? 26.055 13.291 24.040 1.00 98.25 127 MET A C 1
ATOM 1031 O O . MET A 1 127 ? 26.741 14.250 24.397 1.00 98.25 127 MET A O 1
ATOM 1035 N N . SER A 1 128 ? 24.722 13.309 24.073 1.00 97.62 128 SER A N 1
ATOM 1036 C CA . SER A 1 128 ? 23.905 14.440 24.517 1.00 97.62 128 SER A CA 1
ATOM 1037 C C . SER A 1 128 ? 24.183 14.869 25.959 1.00 97.62 128 SER A C 1
ATOM 1039 O O . SER A 1 128 ? 24.568 14.072 26.822 1.00 97.62 128 SER A O 1
ATOM 1041 N N . ILE A 1 129 ? 23.881 16.136 26.248 1.00 94.62 129 ILE A N 1
ATOM 1042 C CA . ILE A 1 129 ? 23.864 16.679 27.607 1.00 94.62 129 ILE A CA 1
ATOM 1043 C C . ILE A 1 129 ? 22.479 17.294 27.853 1.00 94.62 129 ILE A C 1
ATOM 1045 O O . ILE A 1 129 ? 22.176 18.316 27.243 1.00 94.62 129 ILE A O 1
ATOM 1049 N N . PRO A 1 130 ? 21.638 16.723 28.743 1.00 93.75 130 PRO A N 1
ATOM 1050 C CA . PRO A 1 130 ? 21.851 15.497 29.516 1.00 93.75 130 PRO A CA 1
ATOM 1051 C C . PRO A 1 130 ? 21.782 14.225 28.651 1.00 93.75 130 PRO A C 1
ATOM 1053 O O . PRO A 1 130 ? 21.189 14.222 27.576 1.00 93.75 130 PRO A O 1
ATOM 1056 N N . LEU A 1 131 ? 22.343 13.120 29.159 1.00 95.44 131 LEU A N 1
ATOM 1057 C CA . LEU A 1 131 ? 22.455 11.828 28.455 1.00 95.44 131 LEU A CA 1
ATOM 1058 C C . LEU A 1 131 ? 21.117 11.082 28.271 1.00 95.44 131 LEU A C 1
ATOM 1060 O O . LEU A 1 131 ? 21.055 10.072 27.573 1.00 95.44 131 LEU A O 1
ATOM 1064 N N . ARG A 1 132 ? 20.050 11.511 28.947 1.00 94.38 132 ARG A N 1
ATOM 1065 C CA . ARG A 1 132 ? 18.728 10.874 28.913 1.00 94.38 132 ARG A CA 1
ATOM 1066 C C . ARG A 1 132 ? 17.673 11.908 28.543 1.00 94.38 132 ARG A C 1
ATOM 1068 O O . ARG A 1 132 ? 17.774 13.062 28.952 1.00 94.38 132 ARG A O 1
ATOM 1075 N N . GLN A 1 133 ? 16.668 11.454 27.806 1.00 94.56 133 GLN A N 1
ATOM 1076 C CA . GLN A 1 133 ? 15.434 12.190 27.539 1.00 94.56 133 GLN A CA 1
ATOM 1077 C C . GLN A 1 133 ? 14.394 11.928 28.629 1.00 94.56 133 GLN A C 1
ATOM 1079 O O . GLN A 1 133 ? 14.634 11.162 29.568 1.00 94.56 133 GLN A O 1
ATOM 1084 N N . MET A 1 134 ? 13.263 12.616 28.530 1.00 96.56 134 MET A N 1
ATOM 1085 C CA . MET A 1 134 ? 12.317 12.737 29.627 1.00 96.56 134 MET A CA 1
ATOM 1086 C C . MET A 1 134 ? 11.138 11.776 29.504 1.00 96.56 134 MET A C 1
ATOM 1088 O O . MET A 1 134 ? 10.664 11.483 28.412 1.00 96.56 134 MET A O 1
ATOM 1092 N N . ALA A 1 135 ? 10.661 11.306 30.656 1.00 97.75 135 ALA A N 1
ATOM 1093 C CA . ALA A 1 135 ? 9.582 10.332 30.741 1.00 97.75 135 ALA A CA 1
ATOM 1094 C C . ALA A 1 135 ? 8.193 10.957 30.614 1.00 97.75 135 ALA A C 1
ATOM 1096 O O . ALA A 1 135 ? 7.913 11.983 31.243 1.00 97.75 135 ALA A O 1
ATOM 1097 N N . TYR A 1 136 ? 7.317 10.282 29.871 1.00 98.62 136 TYR A N 1
ATOM 1098 C CA . TYR A 1 136 ? 5.875 10.503 29.918 1.00 98.62 136 TYR A CA 1
ATOM 1099 C C . TYR A 1 136 ? 5.330 10.102 31.291 1.00 98.62 136 TYR A C 1
ATOM 1101 O O . TYR A 1 136 ? 5.837 9.153 31.892 1.00 98.62 136 TYR A O 1
ATOM 1109 N N . GLN A 1 137 ? 4.344 10.819 31.834 1.00 98.50 137 GLN A N 1
ATOM 1110 C CA . GLN A 1 137 ? 3.873 10.609 33.207 1.00 98.50 137 GLN A CA 1
ATOM 1111 C C . GLN A 1 137 ? 2.376 10.251 33.267 1.00 98.50 137 GLN A C 1
ATOM 1113 O O . GLN A 1 137 ? 1.582 10.812 32.508 1.00 98.50 137 GLN A O 1
ATOM 1118 N N . PRO A 1 138 ? 1.954 9.361 34.190 1.00 98.06 138 PRO A N 1
ATOM 1119 C CA . PRO A 1 138 ? 0.551 9.221 34.569 1.00 98.06 138 PRO A CA 1
ATOM 1120 C C . PRO A 1 138 ? 0.021 10.549 35.101 1.00 98.06 138 PRO A C 1
ATOM 1122 O O . PRO A 1 138 ? 0.753 11.285 35.768 1.00 98.06 138 PRO A O 1
ATOM 1125 N N . PHE A 1 139 ? -1.249 10.855 34.834 1.00 98.62 139 PHE A N 1
ATOM 1126 C CA . PHE A 1 139 ? -1.876 12.032 35.431 1.00 98.62 139 PHE A CA 1
ATOM 1127 C C . PHE A 1 139 ? -2.413 11.698 36.827 1.00 98.62 139 PHE A C 1
ATOM 1129 O O . PHE A 1 139 ? -2.004 12.299 37.823 1.00 98.62 139 PHE A O 1
ATOM 1136 N N . GLY A 1 140 ? -3.299 10.709 36.909 1.00 98.06 140 GLY A N 1
ATOM 1137 C CA . GLY A 1 140 ? -3.852 10.233 38.169 1.00 98.06 140 GLY A CA 1
ATOM 1138 C C . GLY A 1 140 ? -4.945 9.195 37.966 1.00 98.06 140 GLY A C 1
ATOM 1139 O O . GLY A 1 140 ? -5.119 8.649 36.875 1.00 98.06 140 GLY A O 1
ATOM 1140 N N . ASP A 1 141 ? -5.702 8.967 39.027 1.00 98.50 141 ASP A N 1
ATOM 1141 C CA . ASP A 1 141 ? -6.709 7.920 39.123 1.00 98.50 141 ASP A CA 1
ATOM 1142 C C . ASP A 1 141 ? -8.026 8.515 39.605 1.00 98.50 141 ASP A C 1
ATOM 1144 O O . ASP A 1 141 ? -8.060 9.278 40.572 1.00 98.50 141 ASP A O 1
ATOM 1148 N N . LEU A 1 142 ? -9.123 8.170 38.932 1.00 98.56 142 LEU A N 1
ATOM 1149 C CA . LEU A 1 142 ? -10.476 8.462 39.386 1.00 98.56 142 LEU A CA 1
ATOM 1150 C C . LEU A 1 142 ? -11.087 7.181 39.957 1.00 98.56 142 LEU A C 1
ATOM 1152 O O . LEU A 1 142 ? -11.328 6.220 39.223 1.00 98.56 142 LEU A O 1
ATOM 1156 N N . TYR A 1 143 ? -11.373 7.196 41.257 1.00 98.62 143 TYR A N 1
ATOM 1157 C CA . TYR A 1 143 ? -12.055 6.105 41.946 1.00 98.62 143 TYR A CA 1
ATOM 1158 C C . TYR A 1 143 ? -13.525 6.434 42.168 1.00 98.62 143 TYR A C 1
ATOM 1160 O O . TYR A 1 143 ? -13.862 7.543 42.596 1.00 98.62 143 TYR A O 1
ATOM 1168 N N . ILE A 1 144 ? -14.394 5.453 41.916 1.00 98.50 144 ILE A N 1
ATOM 1169 C CA . ILE A 1 144 ? -15.825 5.531 42.222 1.00 98.50 144 ILE A CA 1
ATOM 1170 C C . ILE A 1 144 ? -16.202 4.324 43.083 1.00 98.50 144 ILE A C 1
ATOM 1172 O O . ILE A 1 144 ? -16.389 3.220 42.580 1.00 98.50 144 ILE A O 1
ATOM 1176 N N . GLU A 1 145 ? -16.299 4.537 44.393 1.00 98.25 145 GLU A N 1
ATOM 1177 C CA . GLU A 1 145 ? -16.670 3.512 45.373 1.00 98.25 145 GLU A CA 1
ATOM 1178 C C . GLU A 1 145 ? -18.194 3.380 45.466 1.00 98.25 145 GLU A C 1
ATOM 1180 O O . GLU A 1 145 ? -18.881 4.385 45.673 1.00 98.25 145 GLU A O 1
ATOM 1185 N N . PHE A 1 146 ? -18.714 2.153 45.413 1.00 97.69 146 PHE A N 1
ATOM 1186 C CA . PHE A 1 146 ? -20.134 1.814 45.549 1.00 97.69 146 PHE A CA 1
ATOM 1187 C C . PHE A 1 146 ? -20.359 0.927 46.790 1.00 97.69 146 PHE A C 1
ATOM 1189 O O . PHE A 1 146 ? -20.314 -0.301 46.701 1.00 97.69 146 PHE A O 1
ATOM 1196 N N . PRO A 1 147 ? -20.582 1.514 47.983 1.00 95.38 147 PRO A N 1
ATOM 1197 C CA . PRO A 1 147 ? -20.761 0.735 49.207 1.00 95.38 147 PRO A CA 1
ATOM 1198 C C . PRO A 1 147 ? -21.933 -0.253 49.118 1.00 95.38 147 PRO A C 1
ATOM 1200 O O . PRO A 1 147 ? -23.045 0.132 48.759 1.00 95.38 147 PRO A O 1
ATOM 1203 N N . GLY A 1 148 ? -21.697 -1.508 49.513 1.00 94.44 148 GLY A N 1
ATOM 1204 C CA . GLY A 1 148 ? -22.709 -2.571 49.509 1.00 94.44 148 GLY A CA 1
ATOM 1205 C C . GLY A 1 148 ? -22.876 -3.287 48.166 1.00 94.44 148 GLY A C 1
ATOM 1206 O O . GLY A 1 148 ? -23.845 -4.022 47.994 1.00 94.44 148 GLY A O 1
ATOM 1207 N N . HIS A 1 149 ? -21.959 -3.071 47.219 1.00 96.62 149 HIS A N 1
ATOM 1208 C CA . HIS A 1 149 ? -21.948 -3.739 45.916 1.00 96.62 149 HIS A CA 1
ATOM 1209 C C . HIS A 1 149 ? -21.021 -4.979 45.880 1.00 96.62 149 HIS A C 1
ATOM 1211 O O . HIS A 1 149 ? -20.715 -5.487 44.807 1.00 96.62 149 HIS A O 1
ATOM 1217 N N . ASP A 1 150 ? -20.599 -5.500 47.039 1.00 93.06 150 ASP A N 1
ATOM 1218 C CA . ASP A 1 150 ? -19.614 -6.593 47.168 1.00 93.06 150 ASP A CA 1
ATOM 1219 C C . ASP A 1 150 ? -20.114 -7.956 46.649 1.00 93.06 150 ASP A C 1
ATOM 1221 O O . ASP A 1 150 ? -19.342 -8.891 46.455 1.00 93.06 150 ASP A O 1
ATOM 1225 N N . THR A 1 151 ? -21.426 -8.110 46.465 1.00 94.31 151 THR A N 1
ATOM 1226 C CA . THR A 1 151 ? -22.053 -9.326 45.932 1.00 94.31 151 THR A CA 1
ATOM 1227 C C . THR A 1 151 ? -22.948 -8.954 44.762 1.00 94.31 151 THR A C 1
ATOM 1229 O O . THR A 1 151 ? -23.969 -8.288 44.939 1.00 94.31 151 THR A O 1
ATOM 1232 N N . TYR A 1 152 ? -22.567 -9.401 43.568 1.00 96.62 152 TYR A N 1
ATOM 1233 C CA . TYR A 1 152 ? -23.221 -9.049 42.314 1.00 96.62 152 TYR A CA 1
ATOM 1234 C C . TYR A 1 152 ? -23.456 -10.271 41.422 1.00 96.62 152 TYR A C 1
ATOM 1236 O O . TYR A 1 152 ? -22.851 -11.327 41.598 1.00 96.62 152 TYR A O 1
ATOM 1244 N N . THR A 1 153 ? -24.356 -10.118 40.452 1.00 97.62 153 THR A N 1
ATOM 1245 C CA . THR A 1 153 ? -24.665 -11.122 39.417 1.00 97.62 153 THR A CA 1
ATOM 1246 C C . THR A 1 153 ? -24.761 -10.459 38.042 1.00 97.62 153 THR A C 1
ATOM 1248 O O . THR A 1 153 ? -24.704 -9.230 37.946 1.00 97.62 153 THR A O 1
ATOM 1251 N N . ASP A 1 154 ? -24.884 -11.262 36.980 1.00 96.69 154 ASP A N 1
ATOM 1252 C CA . ASP A 1 154 ? -25.047 -10.803 35.591 1.00 96.69 154 ASP A CA 1
ATOM 1253 C C . ASP A 1 154 ? -23.992 -9.763 35.158 1.00 96.69 154 ASP A C 1
ATOM 1255 O O . ASP A 1 154 ? -24.295 -8.782 34.474 1.00 96.69 154 ASP A O 1
ATOM 1259 N N . TYR A 1 155 ? -22.745 -9.951 35.601 1.00 98.31 155 TYR A N 1
ATOM 1260 C CA . TYR A 1 155 ? -21.654 -9.035 35.292 1.00 98.31 155 TYR A CA 1
ATOM 1261 C C . TYR A 1 155 ? -21.209 -9.163 33.832 1.00 98.31 155 TYR A C 1
ATOM 1263 O O . TYR A 1 155 ? -20.982 -10.263 33.331 1.00 98.31 155 TYR A O 1
ATOM 1271 N N . LYS A 1 156 ? -20.993 -8.018 33.181 1.00 98.06 156 LYS A N 1
ATOM 1272 C CA . LYS A 1 156 ? -20.320 -7.917 31.885 1.00 98.06 156 LYS A CA 1
ATOM 1273 C C . LYS A 1 156 ? -19.599 -6.576 31.765 1.00 98.06 156 LYS A C 1
ATOM 1275 O O . LYS A 1 156 ? -20.177 -5.542 32.105 1.00 98.06 156 LYS A O 1
ATOM 1280 N N . ARG A 1 157 ? -18.386 -6.573 31.206 1.00 98.25 157 ARG A N 1
ATOM 1281 C CA . ARG A 1 157 ? -17.726 -5.361 30.690 1.00 98.25 157 ARG A CA 1
ATOM 1282 C C . ARG A 1 157 ? -17.380 -5.518 29.216 1.00 98.25 157 ARG A C 1
ATOM 1284 O O . ARG A 1 157 ? -17.013 -6.607 28.782 1.00 98.25 157 ARG A O 1
ATOM 1291 N N . GLU A 1 158 ? -17.492 -4.442 28.451 1.00 98.19 158 GLU A N 1
ATOM 1292 C CA . GLU A 1 158 ? -17.174 -4.430 27.025 1.00 98.19 158 GLU A CA 1
ATOM 1293 C C . GLU A 1 158 ? -16.629 -3.075 26.559 1.00 98.19 158 GLU A C 1
ATOM 1295 O O . GLU A 1 158 ? -17.031 -2.034 27.071 1.00 98.19 158 GLU A O 1
ATOM 1300 N N . LEU A 1 159 ? -15.744 -3.095 25.564 1.00 98.75 159 LEU A N 1
ATOM 1301 C CA . LEU A 1 159 ? -15.363 -1.952 24.742 1.00 98.75 159 LEU A CA 1
ATOM 1302 C C . LEU A 1 159 ? -15.903 -2.195 23.334 1.00 98.75 159 LEU A C 1
ATOM 1304 O O . LEU A 1 159 ? -15.419 -3.067 22.613 1.00 98.75 159 LEU A O 1
ATOM 1308 N N . ASP A 1 160 ? -16.917 -1.423 22.961 1.00 98.38 160 ASP A N 1
ATOM 1309 C CA . ASP A 1 160 ? -17.467 -1.395 21.610 1.00 98.38 160 ASP A CA 1
ATOM 1310 C C . ASP A 1 160 ? -16.640 -0.432 20.759 1.00 98.38 160 ASP A C 1
ATOM 1312 O O . ASP A 1 160 ? -16.804 0.792 20.846 1.00 98.38 160 ASP A O 1
ATOM 1316 N N . ILE A 1 161 ? -15.732 -0.986 19.951 1.00 98.56 161 ILE A N 1
ATOM 1317 C CA . ILE A 1 161 ? -14.838 -0.185 19.113 1.00 98.56 161 ILE A CA 1
ATOM 1318 C C . ILE A 1 161 ? -15.558 0.389 17.893 1.00 98.56 161 ILE A C 1
ATOM 1320 O O . ILE A 1 161 ? -15.060 1.338 17.318 1.00 98.56 161 ILE A O 1
ATOM 1324 N N . SER A 1 162 ? -16.764 -0.070 17.537 1.00 97.75 162 SER A N 1
ATOM 1325 C CA . SER A 1 162 ? -17.560 0.563 16.468 1.00 97.75 162 SER A CA 1
ATOM 1326 C C . SER A 1 162 ? -18.140 1.924 16.876 1.00 97.75 162 SER A C 1
ATOM 1328 O O . SER A 1 162 ? -18.529 2.747 16.037 1.00 97.75 162 SER A O 1
ATOM 1330 N N . ARG A 1 163 ? -18.206 2.172 18.189 1.00 97.88 163 ARG A N 1
ATOM 1331 C CA . ARG A 1 163 ? -18.776 3.383 18.795 1.00 97.88 163 ARG A CA 1
ATOM 1332 C C . ARG A 1 163 ? -17.803 4.109 19.726 1.00 97.88 163 ARG A C 1
ATOM 1334 O O . ARG A 1 163 ? -18.134 5.202 20.186 1.00 97.88 163 ARG A O 1
ATOM 1341 N N . ALA A 1 164 ? -16.649 3.508 20.017 1.00 98.50 164 ALA A N 1
ATOM 1342 C CA . ALA A 1 164 ? -15.715 3.921 21.062 1.00 98.50 164 ALA A CA 1
ATOM 1343 C C . ALA A 1 164 ? -16.415 4.138 22.417 1.00 98.50 164 ALA A C 1
ATOM 1345 O O . ALA A 1 164 ? -16.312 5.211 23.017 1.00 98.50 164 ALA A O 1
ATOM 1346 N N . VAL A 1 165 ? -17.176 3.131 22.867 1.00 98.69 165 VAL A N 1
ATOM 1347 C CA . VAL A 1 165 ? -17.913 3.150 24.143 1.00 98.69 165 VAL A CA 1
ATOM 1348 C C . VAL A 1 165 ? -17.484 1.972 25.005 1.00 98.69 165 VAL A C 1
ATOM 1350 O O . VAL A 1 165 ? -17.706 0.819 24.639 1.00 98.69 165 VAL A O 1
ATOM 1353 N N . CYS A 1 166 ? -16.926 2.263 26.178 1.00 98.75 166 CYS A N 1
ATOM 1354 C CA . CYS A 1 166 ? -16.707 1.264 27.215 1.00 98.75 166 CYS A CA 1
ATOM 1355 C C . CYS A 1 166 ? -17.954 1.179 28.103 1.00 98.75 166 CYS A C 1
ATOM 1357 O O . CYS A 1 166 ? -18.503 2.203 28.513 1.00 98.75 166 CYS A O 1
ATOM 1359 N N . LYS A 1 167 ? -18.422 -0.030 28.404 1.00 98.50 167 LYS A N 1
ATOM 1360 C CA . LYS A 1 167 ? -19.642 -0.267 29.176 1.00 98.50 167 LYS A CA 1
ATOM 1361 C C . LYS A 1 167 ? -19.431 -1.371 30.199 1.00 98.50 167 LYS A C 1
ATOM 1363 O O . LYS A 1 167 ? -18.903 -2.424 29.861 1.00 98.50 167 LYS A O 1
ATOM 1368 N N . THR A 1 168 ? -19.950 -1.164 31.405 1.00 98.69 168 THR A N 1
ATOM 1369 C CA . THR A 1 168 ? -20.020 -2.188 32.453 1.00 98.69 168 THR A CA 1
ATOM 1370 C C . THR A 1 168 ? -21.450 -2.314 32.963 1.00 98.69 168 THR A C 1
ATOM 1372 O O . THR A 1 168 ? -22.091 -1.307 33.264 1.00 98.69 168 THR A O 1
ATOM 1375 N N . THR A 1 169 ? -21.957 -3.538 33.071 1.00 98.50 169 THR A N 1
ATOM 1376 C CA . THR A 1 169 ? -23.296 -3.855 33.586 1.00 98.50 169 THR A CA 1
ATOM 1377 C C . THR A 1 169 ? -23.217 -4.948 34.636 1.00 98.50 169 THR A C 1
ATOM 1379 O O . THR A 1 169 ? -22.429 -5.875 34.484 1.00 98.50 169 THR A O 1
ATOM 1382 N N . TYR A 1 170 ? -24.030 -4.842 35.683 1.00 98.44 170 TYR A N 1
ATOM 1383 C CA . TYR A 1 170 ? -24.159 -5.852 36.735 1.00 98.44 170 TYR A CA 1
ATOM 1384 C C . TYR A 1 170 ? -25.465 -5.644 37.509 1.00 98.44 170 TYR A C 1
ATOM 1386 O O . TYR A 1 170 ? -26.120 -4.604 37.372 1.00 98.44 170 TYR A O 1
ATOM 1394 N N . LYS A 1 171 ? -25.834 -6.611 38.352 1.00 97.94 171 LYS A N 1
ATOM 1395 C CA . LYS A 1 171 ? -26.976 -6.507 39.267 1.00 97.94 171 LYS A CA 1
ATOM 1396 C C . LYS A 1 171 ? -26.566 -6.628 40.723 1.00 97.94 171 LYS A C 1
ATOM 1398 O O . LYS A 1 171 ? -25.786 -7.513 41.072 1.00 97.94 171 LYS A O 1
ATOM 1403 N N . ILE A 1 172 ? -27.173 -5.792 41.562 1.00 97.12 172 ILE A N 1
ATOM 1404 C CA . ILE A 1 172 ? -27.168 -5.932 43.022 1.00 97.12 172 ILE A CA 1
ATOM 1405 C C . ILE A 1 172 ? -28.598 -6.252 43.447 1.00 97.12 172 ILE A C 1
ATOM 1407 O O . ILE A 1 172 ? -29.493 -5.406 43.353 1.00 97.12 172 ILE A O 1
ATOM 1411 N N . ASN A 1 173 ? -28.829 -7.483 43.908 1.00 92.00 173 ASN A N 1
ATOM 1412 C CA . ASN A 1 173 ? -30.177 -8.043 44.050 1.00 92.00 173 ASN A CA 1
ATOM 1413 C C . ASN A 1 173 ? -30.946 -7.941 42.708 1.00 92.00 173 ASN A C 1
ATOM 1415 O O . ASN A 1 173 ? -30.440 -8.384 41.683 1.00 92.00 173 ASN A O 1
ATOM 1419 N N . GLU A 1 174 ? -32.127 -7.315 42.698 1.00 93.31 174 GLU A N 1
ATOM 1420 C CA . GLU A 1 174 ? -32.959 -7.099 41.498 1.00 93.31 174 GLU A CA 1
ATOM 1421 C C . GLU A 1 174 ? -32.707 -5.748 40.798 1.00 93.31 174 GLU A C 1
ATOM 1423 O O . GLU A 1 174 ? -33.442 -5.389 39.882 1.00 93.31 174 GLU A O 1
ATOM 1428 N N . VAL A 1 175 ? -31.726 -4.954 41.250 1.00 97.00 175 VAL A N 1
ATOM 1429 C CA . VAL A 1 175 ? -31.429 -3.630 40.676 1.00 97.00 175 VAL A CA 1
ATOM 1430 C C . VAL A 1 175 ? -30.291 -3.749 39.674 1.00 97.00 175 VAL A C 1
ATOM 1432 O O . VAL A 1 175 ? -29.196 -4.192 40.032 1.00 97.00 175 VAL A O 1
ATOM 1435 N N . SER A 1 176 ? -30.530 -3.315 38.439 1.00 97.56 176 SER A N 1
ATOM 1436 C CA . SER A 1 176 ? -29.520 -3.300 37.381 1.00 97.56 176 SER A CA 1
ATOM 1437 C C . SER A 1 176 ? -28.763 -1.979 37.390 1.00 97.56 176 SER A C 1
ATOM 1439 O O . SER A 1 176 ? -29.365 -0.904 37.350 1.00 97.56 176 SER A O 1
ATOM 1441 N N . TYR A 1 177 ? -27.436 -2.064 37.372 1.00 98.38 177 TYR A N 1
ATOM 1442 C CA . TYR A 1 177 ? -26.534 -0.924 37.265 1.00 98.38 177 TYR A CA 1
ATOM 1443 C C . TYR A 1 177 ? -25.824 -0.942 35.914 1.00 98.38 177 TYR A C 1
ATOM 1445 O O . TYR A 1 177 ? -25.429 -1.995 35.408 1.00 98.38 177 TYR A O 1
ATOM 1453 N N . LYS A 1 178 ? -25.648 0.245 35.331 1.00 98.25 178 LYS A N 1
ATOM 1454 C CA . LYS A 1 178 ? -24.919 0.447 34.080 1.00 98.25 178 LYS A CA 1
ATOM 1455 C C . LYS A 1 178 ? -23.946 1.610 34.217 1.00 98.25 178 LYS A C 1
ATOM 1457 O O . LYS A 1 178 ? -24.329 2.683 34.679 1.00 98.25 178 LYS A O 1
ATOM 1462 N N . ARG A 1 179 ? -22.716 1.401 33.751 1.00 98.44 179 ARG A N 1
ATOM 1463 C CA . ARG A 1 179 ? -21.692 2.431 33.567 1.00 98.44 179 ARG A CA 1
ATOM 1464 C C . ARG A 1 179 ? -21.338 2.527 32.091 1.00 98.44 179 ARG A C 1
ATOM 1466 O O . ARG A 1 179 ? -21.069 1.496 31.484 1.00 98.44 179 ARG A O 1
ATOM 1473 N N . GLU A 1 180 ? -21.345 3.726 31.523 1.00 98.62 180 GLU A N 1
ATOM 1474 C CA . GLU A 1 180 ? -20.873 4.001 30.161 1.00 98.62 180 GLU A CA 1
ATOM 1475 C C . GLU A 1 180 ? -19.779 5.075 30.210 1.00 98.62 180 GLU A C 1
ATOM 1477 O O . GLU A 1 180 ? -19.988 6.162 30.754 1.00 98.62 180 GLU A O 1
ATOM 1482 N N . ILE A 1 181 ? -18.613 4.752 29.647 1.00 98.81 181 ILE A N 1
ATOM 1483 C CA . ILE A 1 181 ? -17.419 5.594 29.614 1.00 98.81 181 ILE A CA 1
ATOM 1484 C C . ILE A 1 181 ? -17.038 5.866 28.158 1.00 98.81 181 ILE A C 1
ATOM 1486 O O . ILE A 1 181 ? -16.856 4.939 27.367 1.00 98.81 181 ILE A O 1
ATOM 1490 N N . ILE A 1 182 ? -16.891 7.146 27.812 1.00 98.81 182 ILE A N 1
ATOM 1491 C CA . ILE A 1 182 ? -16.389 7.605 26.507 1.00 98.81 182 ILE A CA 1
ATOM 1492 C C . ILE A 1 182 ? -15.318 8.672 26.702 1.00 98.81 182 ILE A C 1
ATOM 1494 O O . ILE A 1 182 ? -15.442 9.498 27.601 1.00 98.81 182 ILE A O 1
ATOM 1498 N N . ALA A 1 183 ? -14.311 8.712 25.834 1.00 98.75 183 ALA A N 1
ATOM 1499 C CA . ALA A 1 183 ? -13.390 9.839 25.722 1.00 98.75 183 ALA A CA 1
ATOM 1500 C C . ALA A 1 183 ? -13.795 10.669 24.497 1.00 98.75 183 ALA A C 1
ATOM 1502 O O . ALA A 1 183 ? -13.531 10.284 23.361 1.00 98.75 183 ALA A O 1
ATOM 1503 N N . SER A 1 184 ? -14.481 11.793 24.713 1.00 98.62 184 SER A N 1
ATOM 1504 C CA . SER A 1 184 ? -15.049 12.588 23.624 1.00 98.62 184 SER A CA 1
ATOM 1505 C C . SER A 1 184 ? -14.052 13.620 23.110 1.00 98.62 184 SER A C 1
ATOM 1507 O O . SER A 1 184 ? -13.618 14.493 23.864 1.00 98.62 184 SER A O 1
ATOM 1509 N N . ASN A 1 185 ? -13.703 13.547 21.821 1.00 98.38 185 ASN A N 1
ATOM 1510 C CA . ASN A 1 185 ? -12.863 14.556 21.168 1.00 98.38 185 ASN A CA 1
ATOM 1511 C C . ASN A 1 185 ? -13.601 15.904 20.998 1.00 98.38 185 ASN A C 1
ATOM 1513 O O . ASN A 1 185 ? -13.058 16.908 21.457 1.00 98.38 185 ASN A O 1
ATOM 1517 N N . PRO A 1 186 ? -14.863 15.964 20.505 1.00 97.88 186 PRO A N 1
ATOM 1518 C CA . PRO A 1 186 ? -15.581 17.237 20.349 1.00 97.88 186 PRO A CA 1
ATOM 1519 C C . PRO A 1 186 ? -15.771 18.033 21.649 1.00 97.88 186 PRO A C 1
ATOM 1521 O O . PRO A 1 186 ? -15.834 19.263 21.621 1.00 97.88 186 PRO A O 1
ATOM 1524 N N . HIS A 1 187 ? -15.857 17.335 22.786 1.00 98.00 187 HIS A N 1
ATOM 1525 C CA . HIS A 1 187 ? -16.106 17.936 24.101 1.00 98.00 187 HIS A CA 1
ATOM 1526 C C . HIS A 1 187 ? -14.866 18.006 24.990 1.00 98.00 187 HIS A C 1
ATOM 1528 O O . HIS A 1 187 ? -14.961 18.532 26.094 1.00 98.00 187 HIS A O 1
ATOM 1534 N N . GLU A 1 188 ? -13.730 17.475 24.529 1.00 97.94 188 GLU A N 1
ATOM 1535 C CA . GLU A 1 188 ? -12.460 17.483 25.261 1.00 97.94 188 GLU A CA 1
ATOM 1536 C C . GLU A 1 188 ? -12.569 16.938 26.698 1.00 97.94 188 GLU A C 1
ATOM 1538 O O . GLU A 1 188 ? -11.953 17.463 27.622 1.00 97.94 188 GLU A O 1
ATOM 1543 N N . ALA A 1 189 ? -13.365 15.884 26.895 1.00 98.44 189 ALA A N 1
ATOM 1544 C CA . ALA A 1 189 ? -13.595 15.286 28.206 1.00 98.44 189 ALA A CA 1
ATOM 1545 C C . ALA A 1 189 ? -13.879 13.782 28.112 1.00 98.44 189 ALA A C 1
ATOM 1547 O O . ALA A 1 189 ? -14.476 13.298 27.146 1.00 98.44 189 ALA A O 1
ATOM 1548 N N . ILE A 1 190 ? -13.504 13.056 29.161 1.00 98.81 190 ILE A N 1
ATOM 1549 C CA . ILE A 1 190 ? -13.957 11.698 29.443 1.00 98.81 190 ILE A CA 1
ATOM 1550 C C . ILE A 1 190 ? -15.294 11.787 30.190 1.00 98.81 190 ILE A C 1
ATOM 1552 O O . ILE A 1 190 ? -15.389 12.446 31.225 1.00 98.81 190 ILE A O 1
ATOM 1556 N N . ALA A 1 191 ? -16.339 11.146 29.668 1.00 98.56 191 ALA A N 1
ATOM 1557 C CA . ALA A 1 191 ? -17.673 11.145 30.257 1.00 98.56 191 ALA A CA 1
ATOM 1558 C C . ALA A 1 191 ? -18.001 9.808 30.946 1.00 98.56 191 ALA A C 1
ATOM 1560 O O . ALA A 1 191 ? -18.090 8.767 30.307 1.00 98.56 191 ALA A O 1
ATOM 1561 N N . VAL A 1 192 ? -18.188 9.941 32.254 1.00 98.56 192 VAL A N 1
ATOM 1562 C CA . VAL A 1 192 ? -18.641 9.115 33.382 1.00 98.56 192 VAL A CA 1
ATOM 1563 C C . VAL A 1 192 ? -20.125 8.814 33.591 1.00 98.56 192 VAL A C 1
ATOM 1565 O O . VAL A 1 192 ? -20.607 9.294 34.613 1.00 98.56 192 VAL A O 1
ATOM 1568 N N . ASN A 1 193 ? -20.895 8.147 32.722 1.00 98.50 193 ASN A N 1
ATOM 1569 C CA . ASN A 1 193 ? -22.338 7.976 33.004 1.00 98.50 193 ASN A CA 1
ATOM 1570 C C . ASN A 1 193 ? -22.636 6.726 33.845 1.00 98.50 193 ASN A C 1
ATOM 1572 O O . ASN A 1 193 ? -22.247 5.623 33.475 1.00 98.50 193 ASN A O 1
ATOM 1576 N N . ILE A 1 194 ? -23.363 6.901 34.948 1.00 98.31 194 ILE A N 1
ATOM 1577 C CA . ILE A 1 194 ? -23.788 5.860 35.888 1.00 98.31 194 ILE A CA 1
ATOM 1578 C C . ILE A 1 194 ? -25.314 5.907 35.986 1.00 98.31 194 ILE A C 1
ATOM 1580 O O . ILE A 1 194 ? -25.891 6.960 36.263 1.00 98.31 194 ILE A O 1
ATOM 1584 N N . ARG A 1 195 ? -25.972 4.764 35.781 1.00 97.56 195 ARG A N 1
ATOM 1585 C CA . ARG A 1 195 ? -27.435 4.619 35.830 1.00 97.56 195 ARG A CA 1
ATOM 1586 C C . ARG A 1 195 ? -27.854 3.392 36.620 1.00 97.56 195 ARG A C 1
ATOM 1588 O O . ARG A 1 195 ? -27.186 2.361 36.547 1.00 97.56 195 ARG A O 1
ATOM 1595 N N . SER A 1 196 ? -29.007 3.486 37.278 1.00 96.75 196 SER A N 1
ATOM 1596 C CA . SER A 1 196 ? -29.750 2.330 37.783 1.00 96.75 196 SER A CA 1
ATOM 1597 C C . SER A 1 196 ? -31.173 2.298 37.230 1.00 96.75 196 SER A C 1
ATOM 1599 O O . SER A 1 196 ? -31.766 3.338 36.946 1.00 96.75 196 SER A O 1
ATOM 1601 N N . ASP A 1 197 ? -31.736 1.101 37.073 1.00 96.12 197 ASP A N 1
ATOM 1602 C CA . ASP A 1 197 ? -33.131 0.914 36.640 1.00 96.12 197 ASP A CA 1
ATOM 1603 C C . ASP A 1 197 ? -34.161 1.186 37.754 1.00 96.12 197 ASP A C 1
ATOM 1605 O O . ASP A 1 197 ? -35.337 1.440 37.481 1.00 96.12 197 ASP A O 1
ATOM 1609 N N . LYS A 1 198 ? -33.713 1.206 39.012 1.00 96.19 198 LYS A N 1
ATOM 1610 C CA . LYS A 1 198 ? -34.476 1.663 40.172 1.00 96.19 198 LYS A CA 1
ATOM 1611 C C . LYS A 1 198 ? -34.144 3.124 40.488 1.00 96.19 198 LYS A C 1
ATOM 1613 O O . LYS A 1 198 ? -32.995 3.549 40.407 1.00 96.19 198 LYS A O 1
ATOM 1618 N N . LYS A 1 199 ? -35.162 3.909 40.848 1.00 95.69 199 LYS A N 1
ATOM 1619 C CA . LYS A 1 199 ? -34.977 5.304 41.278 1.00 95.69 199 LYS A CA 1
ATOM 1620 C C . LYS A 1 199 ? -34.232 5.377 42.611 1.00 95.69 199 LYS A C 1
ATOM 1622 O O . LYS A 1 199 ? -34.459 4.536 43.480 1.00 95.69 199 LYS A O 1
ATOM 1627 N N . GLU A 1 200 ? -33.413 6.415 42.765 1.00 95.81 200 GLU A N 1
ATOM 1628 C CA . GLU A 1 200 ? -32.704 6.765 44.008 1.00 95.81 200 GLU A CA 1
ATOM 1629 C C . GLU A 1 200 ? -31.771 5.659 44.559 1.00 95.81 200 GLU A C 1
ATOM 1631 O O . GLU A 1 200 ? -31.483 5.621 45.757 1.00 95.81 200 GLU A O 1
ATOM 1636 N N . SER A 1 201 ? -31.286 4.738 43.715 1.00 95.88 201 SER A N 1
ATOM 1637 C CA . SER A 1 201 ? -30.441 3.608 44.145 1.00 95.88 201 SER A CA 1
ATOM 1638 C C . SER A 1 201 ? -28.940 3.764 43.890 1.00 95.88 201 SER A C 1
ATOM 1640 O O . SER A 1 201 ? -28.169 2.884 44.276 1.00 95.88 201 SER A O 1
ATOM 1642 N N . ILE A 1 202 ? -28.493 4.867 43.291 1.00 97.06 202 ILE A N 1
ATOM 1643 C CA . ILE A 1 202 ? -27.069 5.184 43.148 1.00 97.06 202 ILE A CA 1
ATOM 1644 C C . ILE A 1 202 ? -26.595 5.925 44.399 1.00 97.06 202 ILE A C 1
ATOM 1646 O O . ILE A 1 202 ? -27.019 7.048 44.688 1.00 97.06 202 ILE A O 1
ATOM 1650 N N . ASN A 1 203 ? -25.678 5.282 45.121 1.00 97.38 203 ASN A N 1
ATOM 1651 C CA . ASN A 1 203 ? -24.956 5.853 46.249 1.00 97.38 203 ASN A CA 1
ATOM 1652 C C . ASN A 1 203 ? -23.472 5.546 46.056 1.00 97.38 203 ASN A C 1
ATOM 1654 O O . ASN A 1 203 ? -23.081 4.380 46.071 1.00 97.38 203 ASN A O 1
ATOM 1658 N N . CYS A 1 204 ? -22.652 6.571 45.848 1.00 97.62 204 CYS A N 1
ATOM 1659 C CA . CYS A 1 204 ? -21.235 6.371 45.567 1.00 97.62 204 CYS A CA 1
ATOM 1660 C C . CYS A 1 204 ? -20.359 7.495 46.116 1.00 97.62 204 CYS A C 1
ATOM 1662 O O . CYS A 1 204 ? -20.838 8.582 46.453 1.00 97.62 204 CYS A O 1
ATOM 1664 N N . LYS A 1 205 ? -19.057 7.226 46.202 1.00 97.12 205 LYS A N 1
ATOM 1665 C CA . LYS A 1 205 ? -18.033 8.206 46.577 1.00 97.12 205 LYS A CA 1
ATOM 1666 C C . LYS A 1 205 ? -17.040 8.342 45.437 1.00 97.12 205 LYS A C 1
ATOM 1668 O O . LYS A 1 205 ? -16.579 7.333 44.919 1.00 97.12 205 LYS A O 1
ATOM 1673 N N . ILE A 1 206 ? -16.714 9.574 45.081 1.00 98.06 206 ILE A N 1
ATOM 1674 C CA . ILE A 1 206 ? -15.764 9.913 44.029 1.00 98.06 206 ILE A CA 1
ATOM 1675 C C . ILE A 1 206 ? -14.526 10.521 44.682 1.00 98.06 206 ILE A C 1
ATOM 1677 O O . ILE A 1 206 ? -14.644 11.423 45.519 1.00 98.06 206 ILE A O 1
ATOM 1681 N N . SER A 1 207 ? -13.348 10.047 44.293 1.00 97.75 207 SER A N 1
ATOM 1682 C CA . SER A 1 207 ? -12.070 10.594 44.750 1.00 97.75 207 SER A CA 1
ATOM 1683 C C . SER A 1 207 ? -11.005 10.524 43.670 1.00 97.75 207 SER A C 1
ATOM 1685 O O . SER A 1 207 ? -11.015 9.614 42.842 1.00 97.75 207 SER A O 1
ATOM 1687 N N . PHE A 1 208 ? -10.071 11.469 43.727 1.00 98.25 208 PHE A N 1
ATOM 1688 C CA . PHE A 1 208 ? -8.840 11.424 42.953 1.00 98.25 208 PHE A CA 1
ATOM 1689 C C . PHE A 1 208 ? -7.692 10.838 43.774 1.00 98.25 208 PHE A C 1
ATOM 1691 O O . PHE A 1 208 ? -7.607 11.084 44.978 1.00 98.25 208 PHE A O 1
ATOM 1698 N N . ASP A 1 209 ? -6.788 10.144 43.095 1.00 97.00 209 ASP A N 1
ATOM 1699 C CA . ASP A 1 209 ? -5.442 9.837 43.580 1.00 97.00 209 ASP A CA 1
ATOM 1700 C C . ASP A 1 209 ? -4.414 10.066 42.462 1.00 97.00 209 ASP A C 1
ATOM 1702 O O . ASP A 1 209 ? -4.775 10.379 41.323 1.00 97.00 209 ASP A O 1
ATOM 1706 N N . THR A 1 210 ? -3.131 9.984 42.797 1.00 97.75 210 THR A N 1
ATOM 1707 C CA . THR A 1 210 ? -2.034 10.071 41.833 1.00 97.75 210 THR A CA 1
ATOM 1708 C C . THR A 1 210 ? -0.730 9.541 42.423 1.00 97.75 210 THR A C 1
ATOM 1710 O O . THR A 1 210 ? -0.480 9.666 43.627 1.00 97.75 210 THR A O 1
ATOM 1713 N N . GLU A 1 211 ? 0.132 9.033 41.543 1.00 97.12 211 GLU A N 1
ATOM 1714 C CA . GLU A 1 211 ? 1.514 8.648 41.848 1.00 97.12 211 GLU A CA 1
ATOM 1715 C C . GLU A 1 211 ? 2.421 9.861 42.143 1.00 97.12 211 GLU A C 1
ATOM 1717 O O . GLU A 1 211 ? 3.493 9.708 42.732 1.00 97.12 211 GLU A O 1
ATOM 1722 N N . HIS A 1 212 ? 2.024 11.079 41.745 1.00 98.06 212 HIS A N 1
ATOM 1723 C CA . HIS A 1 212 ? 2.822 12.289 41.983 1.00 98.06 212 HIS A CA 1
ATOM 1724 C C . HIS A 1 212 ? 2.901 12.648 43.474 1.00 98.06 212 HIS A C 1
ATOM 1726 O O . HIS A 1 212 ? 1.913 12.610 44.205 1.00 98.06 212 HIS A O 1
ATOM 1732 N N . GLU A 1 213 ? 4.096 13.058 43.915 1.00 96.44 213 GLU A N 1
ATOM 1733 C CA . GLU A 1 213 ? 4.366 13.435 45.312 1.00 96.44 213 GLU A CA 1
ATOM 1734 C C . GLU A 1 213 ? 3.569 14.679 45.730 1.00 96.44 213 GLU A C 1
ATOM 1736 O O . GLU A 1 213 ? 2.969 14.710 46.806 1.00 96.44 213 GLU A O 1
ATOM 1741 N N . PHE A 1 214 ? 3.537 15.699 44.867 1.00 97.00 214 PHE A N 1
ATOM 1742 C CA . PHE A 1 214 ? 2.653 16.838 45.061 1.00 97.00 214 PHE A CA 1
ATOM 1743 C C . PHE A 1 214 ? 1.278 16.516 44.492 1.00 97.00 214 PHE A C 1
ATOM 1745 O O . PHE A 1 214 ? 1.120 16.313 43.285 1.00 97.00 214 PHE A O 1
ATOM 1752 N N . ARG A 1 215 ? 0.279 16.550 45.372 1.00 95.69 215 ARG A N 1
ATOM 1753 C CA . ARG A 1 215 ? -1.126 16.482 44.998 1.00 95.69 215 ARG A CA 1
ATOM 1754 C C . ARG A 1 215 ? -1.976 17.356 45.898 1.00 95.69 215 ARG A C 1
ATOM 1756 O O . ARG A 1 215 ? -1.789 17.379 47.117 1.00 95.69 215 ARG A O 1
ATOM 1763 N N . LYS A 1 216 ? -2.953 18.030 45.306 1.00 96.25 216 LYS A N 1
ATOM 1764 C CA . LYS A 1 216 ? -3.961 18.795 46.040 1.00 96.25 216 LYS A CA 1
ATOM 1765 C C . LYS A 1 216 ? -5.336 18.524 45.450 1.00 96.25 216 LYS A C 1
ATOM 1767 O O . LYS A 1 216 ? -5.537 18.705 44.254 1.00 96.25 216 LYS A O 1
ATOM 1772 N N . VAL A 1 217 ? -6.262 18.104 46.309 1.00 95.56 217 VAL A N 1
ATOM 1773 C CA . VAL A 1 217 ? -7.662 17.859 45.955 1.00 95.56 217 VAL A CA 1
ATOM 1774 C C . VAL A 1 217 ? -8.529 18.943 46.576 1.00 95.56 217 VAL A C 1
ATOM 1776 O O . VAL A 1 217 ? -8.403 19.223 47.769 1.00 95.56 217 VAL A O 1
ATOM 1779 N N . ASP A 1 218 ? -9.399 19.544 45.774 1.00 93.69 218 ASP A N 1
ATOM 1780 C CA . ASP A 1 218 ? -10.334 20.583 46.208 1.00 93.69 218 ASP A CA 1
ATOM 1781 C C . ASP A 1 218 ? -11.709 20.376 45.556 1.00 93.69 218 ASP A C 1
ATOM 1783 O O . ASP A 1 218 ? -11.839 19.658 44.562 1.00 93.69 218 ASP A O 1
ATOM 1787 N N . PHE A 1 219 ? -12.749 20.985 46.121 1.00 91.88 219 PHE A N 1
ATOM 1788 C CA . PHE A 1 219 ? -14.098 20.944 45.570 1.00 91.88 219 PHE A CA 1
ATOM 1789 C C . PHE A 1 219 ? -14.796 22.294 45.710 1.00 91.88 219 PHE A C 1
ATOM 1791 O O . PHE A 1 219 ? -15.077 22.768 46.811 1.00 91.88 219 PHE A O 1
ATOM 1798 N N . SER A 1 220 ? -15.145 22.883 44.571 1.00 89.19 220 SER A N 1
ATOM 1799 C CA . SER A 1 220 ? -15.942 24.109 44.486 1.00 89.19 220 SER A CA 1
ATOM 1800 C C . SER A 1 220 ? -16.811 24.078 43.228 1.00 89.19 220 SER A C 1
ATOM 1802 O O . SER A 1 220 ? -16.457 23.427 42.252 1.00 89.19 220 SER A O 1
ATOM 1804 N N . ASP A 1 221 ? -17.985 24.718 43.255 1.00 85.69 221 ASP A N 1
ATOM 1805 C CA . ASP A 1 221 ? -18.887 24.844 42.095 1.00 85.69 221 ASP A CA 1
ATOM 1806 C C . ASP A 1 221 ? -19.185 23.522 41.344 1.00 85.69 221 ASP A C 1
ATOM 1808 O O . ASP A 1 221 ? -19.194 23.466 40.112 1.00 85.69 221 ASP A O 1
ATOM 1812 N N . ASN A 1 222 ? -19.440 22.435 42.088 1.00 86.06 222 ASN A N 1
ATOM 1813 C CA . ASN A 1 222 ? -19.670 21.076 41.560 1.00 86.06 222 ASN A CA 1
ATOM 1814 C C . ASN A 1 222 ? -18.505 20.493 40.737 1.00 86.06 222 ASN A C 1
ATOM 1816 O O . ASN A 1 222 ? -18.700 19.576 39.932 1.00 86.06 222 ASN A O 1
ATOM 1820 N N . LEU A 1 223 ? -17.296 21.005 40.950 1.00 94.19 223 LEU A N 1
ATOM 1821 C CA . LEU A 1 223 ? -16.068 20.567 40.312 1.00 94.19 223 LEU A CA 1
ATOM 1822 C C . LEU A 1 223 ? -15.101 20.043 41.376 1.00 94.19 223 LEU A C 1
ATOM 1824 O O . LEU A 1 223 ? -14.608 20.806 42.204 1.00 94.19 223 LEU A O 1
ATOM 1828 N N . LEU A 1 224 ? -14.829 18.740 41.338 1.00 96.75 224 LEU A N 1
ATOM 1829 C CA . LEU A 1 224 ? -13.730 18.134 42.088 1.00 96.75 224 LEU A CA 1
ATOM 1830 C C . LEU A 1 224 ? -12.451 18.320 41.271 1.00 96.75 224 LEU A C 1
ATOM 1832 O O . LEU A 1 224 ? -12.453 17.973 40.091 1.00 96.75 224 LEU A O 1
ATOM 1836 N N . THR A 1 225 ? -11.382 18.851 41.853 1.00 97.88 225 THR A N 1
ATOM 1837 C CA . THR A 1 225 ? -10.107 19.064 41.153 1.00 97.88 225 THR A CA 1
ATOM 1838 C C . THR A 1 225 ? -8.971 18.255 41.763 1.00 97.88 225 THR A C 1
ATOM 1840 O O . THR A 1 225 ? -8.984 17.951 42.952 1.00 97.88 225 THR A O 1
ATOM 1843 N N . LEU A 1 226 ? -7.985 17.917 40.932 1.00 98.44 226 LEU A N 1
ATOM 1844 C CA . LEU A 1 226 ? -6.694 17.357 41.325 1.00 98.44 226 LEU A CA 1
ATOM 1845 C C . LEU A 1 226 ? -5.595 18.198 40.674 1.00 98.44 226 LEU A C 1
ATOM 1847 O O . LEU A 1 226 ? -5.482 18.217 39.450 1.00 98.44 226 LEU A O 1
ATOM 1851 N N . GLU A 1 227 ? -4.787 18.876 41.479 1.00 98.50 227 GLU A N 1
ATOM 1852 C CA . GLU A 1 227 ? -3.565 19.550 41.029 1.00 98.50 227 GLU A CA 1
ATOM 1853 C C . GLU A 1 227 ? -2.360 18.628 41.250 1.00 98.50 227 GLU A C 1
ATOM 1855 O O . GLU A 1 227 ? -2.248 18.029 42.321 1.00 98.50 227 GLU A O 1
ATOM 1860 N N . VAL A 1 228 ? -1.463 18.538 40.263 1.00 98.44 228 VAL A N 1
ATOM 1861 C CA . VAL A 1 228 ? -0.222 17.744 40.318 1.00 98.44 228 VAL A CA 1
ATOM 1862 C C . VAL A 1 228 ? 0.978 18.559 39.840 1.00 98.44 228 VAL A C 1
ATOM 1864 O O . VAL A 1 228 ? 0.851 19.406 38.952 1.00 98.44 228 VAL A O 1
ATOM 1867 N N . GLU A 1 229 ? 2.160 18.272 40.383 1.00 98.00 229 GLU A N 1
ATOM 1868 C CA . GLU A 1 229 ? 3.435 18.822 39.907 1.00 98.00 229 GLU A CA 1
ATOM 1869 C C . GLU A 1 229 ? 4.406 17.687 39.585 1.00 98.00 229 GLU A C 1
ATOM 1871 O O . GLU A 1 229 ? 4.610 16.778 40.393 1.00 98.00 229 GLU A O 1
ATOM 1876 N N . VAL A 1 230 ? 5.025 17.745 38.402 1.00 97.56 230 VAL A N 1
ATOM 1877 C CA . VAL A 1 230 ? 5.973 16.714 37.977 1.00 97.56 230 VAL A CA 1
ATOM 1878 C C . VAL A 1 230 ? 7.316 16.937 38.662 1.00 97.56 230 VAL A C 1
ATOM 1880 O O . VAL A 1 230 ? 7.990 17.948 38.451 1.00 97.56 230 VAL A O 1
ATOM 1883 N N . LYS A 1 231 ? 7.749 15.950 39.449 1.00 95.50 231 LYS A N 1
ATOM 1884 C CA . LYS A 1 231 ? 9.031 15.995 40.157 1.00 95.50 231 LYS A CA 1
ATOM 1885 C C . LYS A 1 231 ? 10.213 16.156 39.194 1.00 95.50 231 LYS A C 1
ATOM 1887 O O . LYS A 1 231 ? 10.359 15.424 38.213 1.00 95.50 231 LYS A O 1
ATOM 1892 N N . ASP A 1 232 ? 11.090 17.109 39.508 1.00 92.31 232 ASP A N 1
ATOM 1893 C CA . ASP A 1 232 ? 12.231 17.523 38.678 1.00 92.31 232 ASP A CA 1
ATOM 1894 C C . ASP A 1 232 ? 11.850 17.973 37.247 1.00 92.31 232 ASP A C 1
ATOM 1896 O O . ASP A 1 232 ? 12.689 17.965 36.341 1.00 92.31 232 ASP A O 1
ATOM 1900 N N . GLY A 1 233 ? 10.593 18.366 37.025 1.00 93.81 233 GLY A N 1
ATOM 1901 C CA . GLY A 1 233 ? 10.088 18.941 35.779 1.00 93.81 233 GLY A CA 1
ATOM 1902 C C . GLY A 1 233 ? 9.548 20.358 35.974 1.00 93.81 233 GLY A C 1
ATOM 1903 O O . GLY A 1 233 ? 9.402 20.835 37.095 1.00 93.81 233 GLY A O 1
ATOM 1904 N N . VAL A 1 234 ? 9.270 21.052 34.868 1.00 97.50 234 VAL A N 1
ATOM 1905 C CA . VAL A 1 234 ? 8.578 22.362 34.880 1.00 97.50 234 VAL A CA 1
ATOM 1906 C C . VAL A 1 234 ? 7.078 22.236 34.622 1.00 97.50 234 VAL A C 1
ATOM 1908 O O . VAL A 1 234 ? 6.363 23.242 34.606 1.00 97.50 234 VAL A O 1
ATOM 1911 N N . LEU A 1 235 ? 6.603 21.015 34.373 1.00 98.25 235 LEU A N 1
ATOM 1912 C CA . LEU A 1 235 ? 5.208 20.757 34.077 1.00 98.25 235 LEU A CA 1
ATOM 1913 C C . LEU A 1 235 ? 4.397 20.534 35.353 1.00 98.25 235 LEU A C 1
ATOM 1915 O O . LEU A 1 235 ? 4.793 19.809 36.264 1.00 98.25 235 LEU A O 1
ATOM 1919 N N . ARG A 1 236 ? 3.233 21.172 35.380 1.00 98.25 236 ARG A N 1
ATOM 1920 C CA . ARG A 1 236 ? 2.189 21.055 36.393 1.00 98.25 236 ARG A CA 1
ATOM 1921 C C . ARG A 1 236 ? 0.850 20.885 35.694 1.00 98.25 236 ARG A C 1
ATOM 1923 O O . ARG A 1 236 ? 0.634 21.435 34.610 1.00 98.25 236 ARG A O 1
ATOM 1930 N N . GLY A 1 237 ? -0.039 20.127 36.312 1.00 98.25 237 GLY A N 1
ATOM 1931 C CA . GLY A 1 237 ? -1.330 19.769 35.745 1.00 98.25 237 GLY A CA 1
ATOM 1932 C C . GLY A 1 237 ? -2.478 20.052 36.698 1.00 98.25 237 GLY A C 1
ATOM 1933 O O . GLY A 1 237 ? -2.309 20.036 37.914 1.00 98.25 237 GLY A O 1
ATOM 1934 N N . ILE A 1 238 ? -3.660 20.277 36.131 1.00 98.69 238 ILE A N 1
ATOM 1935 C CA . ILE A 1 238 ? -4.925 20.239 36.863 1.00 98.69 238 ILE A CA 1
ATOM 1936 C C . ILE A 1 238 ? -5.934 19.359 36.122 1.00 98.69 238 ILE A C 1
ATOM 1938 O O . ILE A 1 238 ? -6.180 19.543 34.928 1.00 98.69 238 ILE A O 1
ATOM 1942 N N . ALA A 1 239 ? -6.510 18.393 36.831 1.00 98.69 239 ALA A N 1
ATOM 1943 C CA . ALA A 1 239 ? -7.685 17.651 36.402 1.00 98.69 239 ALA A CA 1
ATOM 1944 C C . ALA A 1 239 ? -8.926 18.158 37.126 1.00 98.69 239 ALA A C 1
ATOM 1946 O O . ALA A 1 239 ? -8.854 18.640 38.255 1.00 98.69 239 ALA A O 1
ATOM 1947 N N . GLY A 1 240 ? -10.070 18.046 36.461 1.00 98.00 240 GLY A N 1
ATOM 1948 C CA . GLY A 1 240 ? -11.369 18.421 36.987 1.00 98.00 240 GLY A CA 1
ATOM 1949 C C . GLY A 1 240 ? -12.426 17.393 36.613 1.00 98.00 240 GLY A C 1
ATOM 1950 O O . GLY A 1 240 ? -12.585 17.082 35.434 1.00 98.00 240 GLY A O 1
ATOM 1951 N N . ALA A 1 241 ? -13.158 16.904 37.610 1.00 97.62 241 ALA A N 1
ATOM 1952 C CA . ALA A 1 241 ? -14.327 16.048 37.473 1.00 97.62 241 ALA A CA 1
ATOM 1953 C C . ALA A 1 241 ? -15.584 16.845 37.849 1.00 97.62 241 ALA A C 1
ATOM 1955 O O . ALA A 1 241 ? -15.874 17.071 39.028 1.00 97.62 241 ALA A O 1
ATOM 1956 N N . ARG A 1 242 ? -16.333 17.293 36.837 1.00 95.88 242 ARG A N 1
ATOM 1957 C CA . ARG A 1 242 ? -17.627 17.957 37.036 1.00 95.88 242 ARG A CA 1
ATOM 1958 C C . ARG A 1 242 ? -18.726 16.914 37.166 1.00 95.88 242 ARG A C 1
ATOM 1960 O O . ARG A 1 242 ? -18.880 16.090 36.270 1.00 95.88 242 ARG A O 1
ATOM 1967 N N . VAL A 1 243 ? -19.519 16.987 38.229 1.00 94.19 243 VAL A N 1
ATOM 1968 C CA . VAL A 1 243 ? -20.578 16.003 38.496 1.00 94.19 243 VAL A CA 1
ATOM 1969 C C . VAL A 1 243 ? -21.958 16.608 38.259 1.00 94.19 243 VAL A C 1
ATOM 1971 O O . VAL A 1 243 ? -22.324 17.599 38.889 1.00 94.19 243 VAL A O 1
ATOM 1974 N N . LEU A 1 244 ? -22.733 15.988 37.369 1.00 93.94 244 LEU A N 1
ATOM 1975 C CA . LEU A 1 244 ? -24.157 16.258 37.166 1.00 93.94 244 LEU A CA 1
ATOM 1976 C C . LEU A 1 244 ? -24.960 15.060 37.667 1.00 93.94 244 LEU A C 1
ATOM 1978 O O . LEU A 1 244 ? -24.685 13.934 37.267 1.00 93.94 244 LEU A O 1
ATOM 1982 N N . THR A 1 245 ? -25.940 15.273 38.539 1.00 94.69 245 THR A N 1
ATOM 1983 C CA . THR A 1 245 ? -26.744 14.181 39.104 1.00 94.69 245 THR A CA 1
ATOM 1984 C C . THR A 1 245 ? -28.122 14.671 39.541 1.00 94.69 245 THR A C 1
ATOM 1986 O O . THR A 1 245 ? -28.285 15.849 39.859 1.00 94.69 245 THR A O 1
ATOM 1989 N N . ASP A 1 246 ? -29.104 13.767 39.559 1.00 94.88 246 ASP A N 1
ATOM 1990 C CA . ASP A 1 246 ? -30.424 13.976 40.170 1.00 94.88 246 ASP A CA 1
ATOM 1991 C C . ASP A 1 246 ? -30.439 13.730 41.695 1.00 94.88 246 ASP A C 1
ATOM 1993 O O . ASP A 1 246 ? -31.432 14.035 42.357 1.00 94.88 246 ASP A O 1
ATOM 1997 N N . GLY A 1 247 ? -29.345 13.210 42.264 1.00 95.19 247 GLY A N 1
ATOM 1998 C CA . GLY A 1 247 ? -29.170 13.006 43.702 1.00 95.19 247 GLY A CA 1
ATOM 1999 C C . GLY A 1 247 ? -28.563 14.204 44.441 1.00 95.19 247 GLY A C 1
ATOM 2000 O O . GLY A 1 247 ? -28.457 15.321 43.934 1.00 95.19 247 GLY A O 1
ATOM 2001 N N . LYS A 1 248 ? -28.136 13.969 45.687 1.00 95.19 248 LYS A N 1
ATOM 2002 C CA . LYS A 1 248 ? -27.503 14.988 46.543 1.00 95.19 248 LYS A CA 1
ATOM 2003 C C . LYS A 1 248 ? -25.987 14.838 46.560 1.00 95.19 248 LYS A C 1
ATOM 2005 O O . LYS A 1 248 ? -25.490 13.740 46.817 1.00 95.19 248 LYS A O 1
ATOM 2010 N N . LEU A 1 249 ? -25.285 15.960 46.381 1.00 95.12 249 LEU A N 1
ATOM 2011 C CA . LEU A 1 249 ? -23.830 16.069 46.500 1.00 95.12 249 LEU A CA 1
ATOM 2012 C C . LEU A 1 249 ? -23.415 16.540 47.898 1.00 95.12 249 LEU A C 1
ATOM 2014 O O . LEU A 1 249 ? -23.979 17.495 48.435 1.00 95.12 249 LEU A O 1
ATOM 2018 N N . LYS A 1 250 ? -22.397 15.899 48.476 1.00 94.69 250 LYS A N 1
ATOM 2019 C CA . LYS A 1 250 ? -21.732 16.349 49.707 1.00 94.69 250 LYS A CA 1
ATOM 2020 C C . LYS A 1 250 ? -20.230 16.126 49.584 1.00 94.69 250 LYS A C 1
ATOM 2022 O O . LYS A 1 250 ? -19.818 15.016 49.282 1.00 94.69 250 LYS A O 1
ATOM 2027 N N . PHE A 1 251 ? -19.420 17.142 49.858 1.00 93.19 251 PHE A N 1
ATOM 2028 C CA . PHE A 1 251 ? -17.966 17.000 49.920 1.00 93.19 251 PHE A CA 1
ATOM 2029 C C . PHE A 1 251 ? -17.501 16.924 51.376 1.00 93.19 251 PHE A C 1
ATOM 2031 O O . PHE A 1 251 ? -17.872 17.769 52.192 1.00 93.19 251 PHE A O 1
ATOM 2038 N N . SER A 1 252 ? -16.728 15.894 51.715 1.00 92.88 252 SER A N 1
ATOM 2039 C CA . SER A 1 252 ? -16.090 15.741 53.028 1.00 92.88 252 SER A CA 1
ATOM 2040 C C . SER A 1 252 ? -14.895 14.797 52.930 1.00 92.88 252 SER A C 1
ATOM 2042 O O . SER A 1 252 ? -14.913 13.865 52.131 1.00 92.88 252 SER A O 1
ATOM 2044 N N . ASP A 1 253 ? -13.864 15.025 53.746 1.00 88.62 253 ASP A N 1
ATOM 2045 C CA . ASP A 1 253 ? -12.669 14.169 53.831 1.00 88.62 253 ASP A CA 1
ATOM 2046 C C . ASP A 1 253 ? -11.976 13.924 52.475 1.00 88.62 253 ASP A C 1
ATOM 2048 O O . ASP A 1 253 ? -11.518 12.823 52.182 1.00 88.62 253 ASP A O 1
ATOM 2052 N N . GLY A 1 254 ? -11.944 14.948 51.611 1.00 88.12 254 GLY A N 1
ATOM 2053 C CA . GLY A 1 254 ? -11.333 14.865 50.278 1.00 88.12 254 GLY A CA 1
ATOM 2054 C C . GLY A 1 254 ? -12.122 14.034 49.258 1.00 88.12 254 GLY A C 1
ATOM 2055 O O . GLY A 1 254 ? -11.631 13.810 48.154 1.00 88.12 254 GLY A O 1
ATOM 2056 N N . LYS A 1 255 ? -13.337 13.581 49.598 1.00 94.44 255 LYS A N 1
ATOM 2057 C CA . LYS A 1 255 ? -14.200 12.770 48.729 1.00 94.44 255 LYS A CA 1
ATOM 2058 C C . LYS A 1 255 ? -15.531 13.464 48.459 1.00 94.44 255 LYS A C 1
ATOM 2060 O O . LYS A 1 255 ? -16.105 14.120 49.333 1.00 94.44 255 LYS A O 1
ATOM 2065 N N . LEU A 1 256 ? -16.052 13.277 47.250 1.00 96.25 256 LEU A N 1
ATOM 2066 C CA . LEU A 1 256 ? -17.373 13.749 46.846 1.00 96.25 256 LEU A CA 1
ATOM 2067 C C . LEU A 1 256 ? -18.384 12.601 46.913 1.00 96.25 256 LEU A C 1
ATOM 2069 O O . LEU A 1 256 ? -18.238 11.588 46.239 1.00 96.25 256 LEU A O 1
ATOM 2073 N N . PHE A 1 257 ? -19.425 12.763 47.716 1.00 96.88 257 PHE A N 1
ATOM 2074 C CA . PHE A 1 257 ? -20.474 11.774 47.929 1.00 96.88 257 PHE A CA 1
ATOM 2075 C C . PHE A 1 257 ? -21.686 12.101 47.060 1.00 96.88 257 PHE A C 1
ATOM 2077 O O . PHE A 1 257 ? -22.182 13.229 47.103 1.00 96.88 257 PHE A O 1
ATOM 2084 N N . ILE A 1 258 ? -22.189 11.101 46.336 1.00 97.06 258 ILE A N 1
ATOM 2085 C CA . ILE A 1 258 ? -23.490 11.115 45.663 1.00 97.06 258 ILE A CA 1
ATOM 2086 C C . ILE A 1 258 ? -24.428 10.204 46.452 1.00 97.06 258 ILE A C 1
ATOM 2088 O O . ILE A 1 258 ? -24.081 9.058 46.741 1.00 97.06 258 ILE A O 1
ATOM 2092 N N . SER A 1 259 ? -25.614 10.701 46.801 1.00 97.06 259 SER A N 1
ATOM 2093 C CA . SER A 1 259 ? -26.635 9.919 47.510 1.00 97.06 259 SER A CA 1
ATOM 2094 C C . SER A 1 259 ? -28.012 10.068 46.877 1.00 97.06 259 SER A C 1
ATOM 2096 O O . SER A 1 259 ? -28.408 11.176 46.502 1.00 97.06 259 SER A O 1
ATOM 2098 N N . GLY A 1 260 ? -28.739 8.952 46.791 1.00 96.25 260 GLY A N 1
ATOM 2099 C CA . GLY A 1 260 ? -30.110 8.905 46.283 1.00 96.25 260 GLY A CA 1
ATOM 2100 C C . GLY A 1 260 ? -30.258 9.318 44.817 1.00 96.25 260 GLY A C 1
ATOM 2101 O O . GLY A 1 260 ? -31.267 9.923 44.474 1.00 96.25 260 GLY A O 1
ATOM 2102 N N . ALA A 1 261 ? -29.269 9.037 43.964 1.00 96.62 261 ALA A N 1
ATOM 2103 C CA . ALA A 1 261 ? -29.348 9.335 42.532 1.00 96.62 261 ALA A CA 1
ATOM 2104 C C . ALA A 1 261 ? -29.966 8.169 41.735 1.00 96.62 261 ALA A C 1
ATOM 2106 O O . ALA A 1 261 ? -29.922 7.015 42.163 1.00 96.62 261 ALA A O 1
ATOM 2107 N N . SER A 1 262 ? -30.526 8.460 40.565 1.00 94.88 262 SER A N 1
ATOM 2108 C CA . SER A 1 262 ? -30.903 7.476 39.534 1.00 94.88 262 SER A CA 1
ATOM 2109 C C . SER A 1 262 ? -30.025 7.614 38.283 1.00 94.88 262 SER A C 1
ATOM 2111 O O . SER A 1 262 ? -29.823 6.639 37.558 1.00 94.88 262 SER A O 1
ATOM 2113 N N . ASP A 1 263 ? -29.482 8.814 38.051 1.00 96.00 263 ASP A N 1
ATOM 2114 C CA . ASP A 1 263 ? -28.498 9.122 37.012 1.00 96.00 263 ASP A CA 1
ATOM 2115 C C . ASP A 1 263 ? -27.416 10.050 37.590 1.00 96.00 263 ASP A C 1
ATOM 2117 O O . ASP A 1 263 ? -27.691 11.044 38.275 1.00 96.00 263 ASP A O 1
ATOM 2121 N N . ALA A 1 264 ? -26.159 9.713 37.329 1.00 96.56 264 ALA A N 1
ATOM 2122 C CA . ALA A 1 264 ? -25.027 10.581 37.605 1.00 96.56 264 ALA A CA 1
ATOM 2123 C C . ALA A 1 264 ? -24.064 10.552 36.419 1.00 96.56 264 ALA A C 1
ATOM 2125 O O . ALA A 1 264 ? -23.704 9.486 35.928 1.00 96.56 264 ALA A O 1
ATOM 2126 N N . THR A 1 265 ? -23.624 11.723 35.968 1.00 97.38 265 THR A N 1
ATOM 2127 C CA . THR A 1 265 ? -22.627 11.874 34.910 1.00 97.38 265 THR A CA 1
ATOM 2128 C C . THR A 1 265 ? -21.436 12.675 35.418 1.00 97.38 265 THR A C 1
ATOM 2130 O O . THR A 1 265 ? -21.593 13.796 35.903 1.00 97.38 265 THR A O 1
ATOM 2133 N N . ILE A 1 266 ? -20.241 12.106 35.283 1.00 97.81 266 ILE A N 1
ATOM 2134 C CA . ILE A 1 266 ? -18.969 12.748 35.628 1.00 97.81 266 ILE A CA 1
ATOM 2135 C C . ILE A 1 266 ? -18.275 13.179 34.334 1.00 97.81 266 ILE A C 1
ATOM 2137 O O . ILE A 1 266 ? -17.987 12.341 33.492 1.00 97.81 266 ILE A O 1
ATOM 2141 N N . TYR A 1 267 ? -17.970 14.460 34.160 1.00 98.12 267 TYR A N 1
ATOM 2142 C CA . TYR A 1 267 ? -17.133 14.933 33.054 1.00 98.12 267 TYR A CA 1
ATOM 2143 C C . TYR A 1 267 ? -15.726 15.214 33.567 1.00 98.12 267 TYR A C 1
ATOM 2145 O O . TYR A 1 267 ? -15.508 16.205 34.266 1.00 98.12 267 TYR A O 1
ATOM 2153 N N . LEU A 1 268 ? -14.795 14.323 33.232 1.00 98.56 268 LEU A N 1
ATOM 2154 C CA . LEU A 1 268 ? -13.383 14.397 33.579 1.00 98.56 268 LEU A CA 1
ATOM 2155 C C . LEU A 1 268 ? -12.595 15.033 32.430 1.00 98.56 268 LEU A C 1
ATOM 2157 O O . LEU A 1 268 ? -12.601 14.531 31.311 1.00 98.56 268 LEU A O 1
ATOM 2161 N N . SER A 1 269 ? -11.872 16.108 32.710 1.00 98.62 269 SER A N 1
ATOM 2162 C CA . SER A 1 269 ? -10.861 16.662 31.806 1.00 98.62 269 SER A CA 1
ATOM 2163 C C . SER A 1 269 ? -9.599 16.970 32.598 1.00 98.62 269 SER A C 1
ATOM 2165 O O . SER A 1 269 ? -9.657 17.192 33.805 1.00 98.62 269 SER A O 1
ATOM 2167 N N . ALA A 1 270 ? -8.465 17.036 31.913 1.00 98.62 270 ALA A N 1
ATOM 2168 C CA . ALA A 1 270 ? -7.201 17.491 32.475 1.00 98.62 270 ALA A CA 1
ATOM 2169 C C . ALA A 1 270 ? -6.556 18.531 31.562 1.00 98.62 270 ALA A C 1
ATOM 2171 O O . ALA A 1 270 ? -6.987 18.685 30.420 1.00 98.62 270 ALA A O 1
ATOM 2172 N N . ALA A 1 271 ? -5.583 19.277 32.073 1.00 98.50 271 ALA A N 1
ATOM 2173 C CA . ALA A 1 271 ? -4.741 20.195 31.316 1.00 98.50 271 ALA A CA 1
ATOM 2174 C C . ALA A 1 271 ? -3.398 20.394 32.025 1.00 98.50 271 ALA A C 1
ATOM 2176 O O . ALA A 1 271 ? -3.318 20.270 33.249 1.00 98.50 271 ALA A O 1
ATOM 2177 N N . THR A 1 272 ? -2.366 20.755 31.266 1.00 98.69 272 THR A N 1
ATOM 2178 C CA . THR A 1 272 ? -1.046 21.126 31.791 1.00 98.69 272 THR A CA 1
ATOM 2179 C C . THR A 1 272 ? -0.695 22.569 31.424 1.00 98.69 272 THR A C 1
ATOM 2181 O O . THR A 1 272 ? -1.442 23.257 30.723 1.00 98.69 272 THR A O 1
ATOM 2184 N N . ASN A 1 273 ? 0.450 23.051 31.904 1.00 98.44 273 ASN A N 1
ATOM 2185 C CA . ASN A 1 273 ? 1.025 24.331 31.488 1.00 98.44 273 ASN A CA 1
ATOM 2186 C C . ASN A 1 273 ? 1.834 24.229 30.184 1.00 98.44 273 ASN A C 1
ATOM 2188 O O . ASN A 1 273 ? 2.420 25.224 29.757 1.00 98.44 273 ASN A O 1
ATOM 2192 N N . PHE A 1 274 ? 1.876 23.065 29.533 1.00 98.44 274 PHE A N 1
ATOM 2193 C CA . PHE A 1 274 ? 2.525 22.899 28.238 1.00 98.44 274 PHE A CA 1
ATOM 2194 C C . PHE A 1 274 ? 1.774 23.673 27.148 1.00 98.44 274 PHE A C 1
ATOM 2196 O O . PHE A 1 274 ? 0.549 23.591 27.041 1.00 98.44 274 PHE A O 1
ATOM 2203 N N . LYS A 1 275 ? 2.510 24.421 26.322 1.00 96.56 275 LYS A N 1
ATOM 2204 C CA . LYS A 1 275 ? 1.981 25.098 25.129 1.00 96.56 275 LYS A CA 1
ATOM 2205 C C . LYS A 1 275 ? 2.634 24.578 23.854 1.00 96.56 275 LYS A C 1
ATOM 2207 O O . LYS A 1 275 ? 1.942 24.348 22.868 1.00 96.56 275 LYS A O 1
ATOM 2212 N N . ASN A 1 276 ? 3.950 24.400 23.877 1.00 97.38 276 ASN A N 1
ATOM 2213 C CA . ASN A 1 276 ? 4.733 23.684 22.871 1.00 97.38 276 ASN A CA 1
ATOM 2214 C C . ASN A 1 276 ? 6.096 23.297 23.476 1.00 97.38 276 ASN A C 1
ATOM 2216 O O . ASN A 1 276 ? 6.384 23.632 24.625 1.00 97.38 276 ASN A O 1
ATOM 2220 N N . TYR A 1 277 ? 6.949 22.632 22.695 1.00 97.31 277 TYR A N 1
ATOM 2221 C CA . TYR A 1 277 ? 8.250 22.121 23.144 1.00 97.31 277 TYR A CA 1
ATOM 2222 C C . TYR A 1 277 ? 9.231 23.197 23.668 1.00 97.31 277 TYR A C 1
ATOM 2224 O O . TYR A 1 277 ? 10.202 22.852 24.336 1.00 97.31 277 TYR A O 1
ATOM 2232 N N . MET A 1 278 ? 8.968 24.489 23.428 1.00 96.56 278 MET A N 1
ATOM 2233 C CA . MET A 1 278 ? 9.772 25.622 23.918 1.00 96.56 278 MET A CA 1
ATOM 2234 C C . MET A 1 278 ? 9.049 26.506 24.942 1.00 96.56 278 MET A C 1
ATOM 2236 O O . MET A 1 278 ? 9.668 27.395 25.526 1.00 96.56 278 MET A O 1
ATOM 2240 N N . ASP A 1 279 ? 7.747 26.310 25.151 1.00 97.44 279 ASP A N 1
ATOM 2241 C CA . ASP A 1 279 ? 6.892 27.237 25.891 1.00 97.44 279 ASP A CA 1
ATOM 2242 C C . ASP A 1 279 ? 5.978 26.479 26.864 1.00 97.44 279 ASP A C 1
ATOM 2244 O O . ASP A 1 279 ? 5.118 25.689 26.467 1.00 97.44 279 ASP A O 1
ATOM 2248 N N . THR A 1 280 ? 6.150 26.758 28.157 1.00 97.38 280 THR A N 1
ATOM 2249 C CA . THR A 1 280 ? 5.352 26.193 29.256 1.00 97.38 280 THR A CA 1
ATOM 2250 C C . THR A 1 280 ? 4.576 27.273 30.022 1.00 97.38 280 THR A C 1
ATOM 2252 O O . THR A 1 280 ? 4.391 27.175 31.240 1.00 97.38 280 THR A O 1
ATOM 2255 N N . SER A 1 281 ? 4.192 28.352 29.329 1.00 97.25 281 SER A N 1
ATOM 2256 C CA . SER A 1 281 ? 3.500 29.513 29.907 1.00 97.25 281 SER A CA 1
ATOM 2257 C C . SER A 1 281 ? 1.978 29.375 30.007 1.00 97.25 281 SER A C 1
ATOM 2259 O O . SER A 1 281 ? 1.333 30.291 30.520 1.00 97.25 281 SER A O 1
ATOM 2261 N N . ASN A 1 282 ? 1.383 28.266 29.544 1.00 96.81 282 ASN A N 1
ATOM 2262 C CA . ASN A 1 282 ? -0.061 28.071 29.678 1.00 96.81 282 ASN A CA 1
ATOM 2263 C C . ASN A 1 282 ? -0.460 28.030 31.161 1.00 96.81 282 ASN A C 1
ATOM 2265 O O . ASN A 1 282 ? 0.250 27.481 32.002 1.00 96.81 282 ASN A O 1
ATOM 2269 N N . ASP A 1 283 ? -1.627 28.586 31.481 1.00 97.88 283 ASP A N 1
ATOM 2270 C CA . ASP A 1 283 ? -2.254 28.398 32.787 1.00 97.88 283 ASP A CA 1
ATOM 2271 C C . ASP A 1 283 ? -3.172 27.161 32.743 1.00 97.88 283 ASP A C 1
ATOM 2273 O O . ASP A 1 283 ? -4.218 27.217 32.080 1.00 97.88 283 ASP A O 1
ATOM 2277 N N . PRO A 1 284 ? -2.827 26.057 33.440 1.00 98.06 284 PRO A N 1
ATOM 2278 C CA . PRO A 1 284 ? -3.605 24.822 33.396 1.00 98.06 284 PRO A CA 1
ATOM 2279 C C . PRO A 1 284 ? -5.074 25.030 33.785 1.00 98.06 284 PRO A C 1
ATOM 2281 O O . PRO A 1 284 ? -5.966 24.442 33.174 1.00 98.06 284 PRO A O 1
ATOM 2284 N N . ALA A 1 285 ? -5.346 25.893 34.772 1.00 97.31 285 ALA A N 1
ATOM 2285 C CA . ALA A 1 285 ? -6.697 26.126 35.281 1.00 97.31 285 ALA A CA 1
ATOM 2286 C C . ALA A 1 285 ? -7.596 26.800 34.234 1.00 97.31 285 ALA A C 1
ATOM 2288 O O . ALA A 1 285 ? -8.746 26.395 34.037 1.00 97.31 285 ALA A O 1
ATOM 2289 N N . THR A 1 286 ? -7.062 27.789 33.512 1.00 97.75 286 THR A N 1
ATOM 2290 C CA . THR A 1 286 ? -7.767 28.443 32.403 1.00 97.75 286 THR A CA 1
ATOM 2291 C C . THR A 1 286 ? -8.067 27.462 31.264 1.00 97.75 286 THR A C 1
ATOM 2293 O O . THR A 1 286 ? -9.189 27.452 30.747 1.00 97.75 286 THR A O 1
ATOM 2296 N N . VAL A 1 287 ? -7.109 26.601 30.899 1.00 97.69 287 VAL A N 1
ATOM 2297 C CA . VAL A 1 287 ? -7.305 25.581 29.852 1.00 97.69 287 VAL A CA 1
ATOM 2298 C C . VAL A 1 287 ? -8.364 24.560 30.278 1.00 97.69 287 VAL A C 1
ATOM 2300 O O . VAL A 1 287 ? -9.305 24.315 29.522 1.00 97.69 287 VAL A O 1
ATOM 2303 N N . LEU A 1 288 ? -8.282 24.030 31.503 1.00 98.12 288 LEU A N 1
ATOM 2304 C CA . LEU A 1 288 ? -9.273 23.097 32.049 1.00 98.12 288 LEU A CA 1
ATOM 2305 C C . LEU A 1 288 ? -10.685 23.698 32.040 1.00 98.12 288 LEU A C 1
ATOM 2307 O O . LEU A 1 288 ? -11.635 23.044 31.611 1.00 98.12 288 LEU A O 1
ATOM 2311 N N . LYS A 1 289 ? -10.829 24.957 32.471 1.00 96.94 289 LYS A N 1
ATOM 2312 C CA . LYS A 1 289 ? -12.119 25.657 32.464 1.00 96.94 289 LYS A CA 1
ATOM 2313 C C . LYS A 1 289 ? -12.691 25.780 31.050 1.00 96.94 289 LYS A C 1
ATOM 2315 O O . LYS A 1 289 ? -13.888 25.580 30.865 1.00 96.94 289 LYS A O 1
ATOM 2320 N N . SER A 1 290 ? -11.851 26.084 30.059 1.00 97.38 290 SER A N 1
ATOM 2321 C CA . SER A 1 290 ? -12.253 26.146 28.647 1.00 97.38 290 SER A CA 1
ATOM 2322 C C . SER A 1 290 ? -12.732 24.788 28.120 1.00 97.38 290 SER A C 1
ATOM 2324 O O . SER A 1 290 ? -13.795 24.719 27.502 1.00 97.38 290 SER A O 1
ATOM 2326 N N . ARG A 1 291 ? -11.995 23.707 28.426 1.00 97.00 291 ARG A N 1
ATOM 2327 C CA . ARG A 1 291 ? -12.347 22.324 28.055 1.00 97.00 291 ARG A CA 1
ATOM 2328 C C . ARG A 1 291 ? -13.694 21.927 28.660 1.00 97.00 291 ARG A C 1
ATOM 2330 O O . ARG A 1 291 ? -14.644 21.633 27.941 1.00 97.00 291 ARG A O 1
ATOM 2337 N N . LEU A 1 292 ? -13.833 22.045 29.983 1.00 96.62 292 LEU A N 1
ATOM 2338 C CA . LEU A 1 292 ? -15.070 21.686 30.680 1.00 96.62 292 LEU A CA 1
ATOM 2339 C C . LEU A 1 292 ? -16.261 22.560 30.274 1.00 96.62 292 LEU A C 1
ATOM 2341 O O . LEU A 1 292 ? -17.390 22.083 30.297 1.00 96.62 292 LEU A O 1
ATOM 2345 N N . LYS A 1 293 ? -16.066 23.809 29.840 1.00 96.44 293 LYS A N 1
ATOM 2346 C CA . LYS A 1 293 ? -17.171 24.636 29.330 1.00 96.44 293 LYS A CA 1
ATOM 2347 C C . LYS A 1 293 ? -17.928 23.965 28.174 1.00 96.44 293 LYS A C 1
ATOM 2349 O O . LYS A 1 293 ? -19.130 24.172 28.038 1.00 96.44 293 LYS A O 1
ATOM 2354 N N . LYS A 1 294 ? -17.262 23.114 27.383 1.00 96.62 294 LYS A N 1
ATOM 2355 C CA . LYS A 1 294 ? -17.875 22.369 26.270 1.00 96.62 294 LYS A CA 1
ATOM 2356 C C . LYS A 1 294 ? -18.918 21.341 26.721 1.00 96.62 294 LYS A C 1
ATOM 2358 O O . LYS A 1 294 ? -19.715 20.913 25.898 1.00 96.62 294 LYS A O 1
ATOM 2363 N N . THR A 1 295 ? -18.951 20.968 28.004 1.00 95.50 295 THR A N 1
ATOM 2364 C CA . THR A 1 295 ? -19.953 20.045 28.569 1.00 95.50 295 THR A CA 1
ATOM 2365 C C . THR A 1 295 ? -21.097 20.758 29.300 1.00 95.50 295 THR A C 1
ATOM 2367 O O . THR A 1 295 ? -22.036 20.107 29.759 1.00 95.50 295 THR A O 1
ATOM 2370 N N . GLU A 1 296 ? -21.055 22.091 29.432 1.00 92.56 296 GLU A N 1
ATOM 2371 C CA . GLU A 1 296 ? -22.057 22.847 30.196 1.00 92.56 296 GLU A CA 1
ATOM 2372 C C . GLU A 1 296 ? -23.436 22.822 29.532 1.00 92.56 296 GLU A C 1
ATOM 2374 O O . GLU A 1 296 ? -23.587 23.120 28.350 1.00 92.56 296 GLU A O 1
ATOM 2379 N N . GLY A 1 297 ? -24.464 22.488 30.318 1.00 87.06 297 GLY A N 1
ATOM 2380 C CA . GLY A 1 297 ? -25.851 22.442 29.851 1.00 87.06 297 GLY A CA 1
ATOM 2381 C C . GLY A 1 297 ? -26.179 21.267 28.923 1.00 87.06 297 GLY A C 1
ATOM 2382 O O . GLY A 1 297 ? -27.289 21.220 28.396 1.00 87.06 297 GLY A O 1
ATOM 2383 N N . LEU A 1 298 ? -25.250 20.323 28.723 1.00 92.25 298 LEU A N 1
ATOM 2384 C CA . LEU A 1 298 ? -25.453 19.151 27.875 1.00 92.25 298 LEU A CA 1
ATOM 2385 C C . LEU A 1 298 ? -25.700 17.886 28.705 1.00 92.25 298 LEU A C 1
ATOM 2387 O O . LEU A 1 298 ? -24.925 17.523 29.594 1.00 92.25 298 LEU A O 1
ATOM 2391 N N . GLU A 1 299 ? -26.772 17.173 28.365 1.00 92.31 299 GLU A N 1
ATOM 2392 C CA . GLU A 1 299 ? -27.024 15.823 28.868 1.00 92.31 299 GLU A CA 1
ATOM 2393 C C . GLU A 1 299 ? -26.057 14.811 28.238 1.00 92.31 299 GLU A C 1
ATOM 2395 O O . GLU A 1 299 ? -25.671 14.940 27.071 1.00 92.31 299 GLU A O 1
ATOM 2400 N N . TYR A 1 300 ? -25.746 13.736 28.968 1.00 96.50 300 TYR A N 1
ATOM 2401 C CA . TYR A 1 300 ? -24.876 12.660 28.481 1.00 96.50 300 TYR A CA 1
ATOM 2402 C C . TYR A 1 300 ? -25.325 12.091 27.125 1.00 96.50 300 TYR A C 1
ATOM 2404 O O . TYR A 1 300 ? -24.502 11.837 26.250 1.00 96.50 300 TYR A O 1
ATOM 2412 N N . SER A 1 301 ? -26.638 11.951 26.912 1.00 96.38 301 SER A N 1
ATOM 2413 C CA . SER A 1 301 ? -27.226 11.439 25.665 1.00 96.38 301 SER A CA 1
ATOM 2414 C C . SER A 1 301 ? -26.810 12.256 24.431 1.00 96.38 301 SER A C 1
ATOM 2416 O O . SER A 1 301 ? -26.575 11.700 23.354 1.00 96.38 301 SER A O 1
ATOM 2418 N N . LYS A 1 302 ? -26.686 13.579 24.591 1.00 96.75 302 LYS A N 1
ATOM 2419 C CA . LYS A 1 302 ? -26.284 14.511 23.538 1.00 96.75 302 LYS A CA 1
ATOM 2420 C C . LYS A 1 302 ? -24.790 14.396 23.243 1.00 96.75 302 LYS A C 1
ATOM 2422 O O . LYS A 1 302 ? -24.428 14.273 22.072 1.00 96.75 302 LYS A O 1
ATOM 2427 N N . ILE A 1 303 ? -23.962 14.352 24.288 1.00 97.62 303 ILE A N 1
ATOM 2428 C CA . ILE A 1 303 ? -22.506 14.174 24.179 1.00 97.62 303 ILE A CA 1
ATOM 2429 C C . ILE A 1 303 ? -22.171 12.824 23.546 1.00 97.62 303 ILE A C 1
ATOM 2431 O O . ILE A 1 303 ? -21.374 12.772 22.614 1.00 97.62 303 ILE A O 1
ATOM 2435 N N . LEU A 1 304 ? -22.827 11.742 23.976 1.00 98.50 304 LEU A N 1
ATOM 2436 C CA . LEU A 1 304 ? -22.652 10.404 23.411 1.00 98.50 304 LEU A CA 1
ATOM 2437 C C . LEU A 1 304 ? -22.955 10.380 21.908 1.00 98.50 304 LEU A C 1
ATOM 2439 O O . LEU A 1 304 ? -22.191 9.813 21.131 1.00 98.50 304 LEU A O 1
ATOM 2443 N N . LYS A 1 305 ? -24.046 11.021 21.474 1.00 98.44 305 LYS A N 1
ATOM 2444 C CA . LYS A 1 305 ? -24.410 11.092 20.051 1.00 98.44 305 LYS A CA 1
ATOM 2445 C C . LYS A 1 305 ? -23.357 11.827 19.218 1.00 98.44 305 LYS A C 1
ATOM 2447 O O . LYS A 1 305 ? -23.064 11.419 18.097 1.00 98.44 305 LYS A O 1
ATOM 2452 N N . GLU A 1 306 ? -22.828 12.930 19.734 1.00 98.50 306 GLU A N 1
ATOM 2453 C CA . GLU A 1 306 ? -21.821 13.737 19.041 1.00 98.50 306 GLU A CA 1
ATOM 2454 C C . GLU A 1 306 ? -20.434 13.087 19.055 1.00 98.50 306 GLU A C 1
ATOM 2456 O O . GLU A 1 306 ? -19.748 13.126 18.038 1.00 98.50 306 GLU A O 1
ATOM 2461 N N . HIS A 1 307 ? -20.074 12.408 20.147 1.00 98.62 307 HIS A N 1
ATOM 2462 C CA . HIS A 1 307 ? -18.909 11.525 20.239 1.00 98.62 307 HIS A CA 1
ATOM 2463 C C . HIS A 1 307 ? -18.941 10.431 19.174 1.00 98.62 307 HIS A C 1
ATOM 2465 O O . HIS A 1 307 ? -18.020 10.337 18.371 1.00 98.62 307 HIS A O 1
ATOM 2471 N N . ILE A 1 308 ? -20.027 9.651 19.124 1.00 98.75 308 ILE A N 1
ATOM 2472 C CA . ILE A 1 308 ? -20.173 8.559 18.153 1.00 98.75 308 ILE A CA 1
ATOM 2473 C C . ILE A 1 308 ? -20.072 9.106 16.728 1.00 98.75 308 ILE A C 1
ATOM 2475 O O . ILE A 1 308 ? -19.389 8.519 15.899 1.00 98.75 308 ILE A O 1
ATOM 2479 N N . LYS A 1 309 ? -20.705 10.252 16.444 1.00 98.56 309 LYS A N 1
ATOM 2480 C CA . LYS A 1 309 ? -20.644 10.881 15.119 1.00 98.56 309 LYS A CA 1
ATOM 2481 C C . LYS A 1 309 ? -19.218 11.283 14.723 1.00 98.56 309 LYS A C 1
ATOM 2483 O O . LYS A 1 309 ? -18.843 11.062 13.576 1.00 98.56 309 LYS A O 1
ATOM 2488 N N . ASP A 1 310 ? -18.461 11.900 15.629 1.00 98.69 310 ASP A N 1
ATOM 2489 C CA . ASP A 1 310 ? -17.058 12.265 15.392 1.00 98.69 310 ASP A CA 1
ATOM 2490 C C . ASP A 1 310 ? -16.200 11.023 15.141 1.00 98.69 310 ASP A C 1
ATOM 2492 O O . ASP A 1 310 ? -15.554 10.911 14.100 1.00 98.69 310 ASP A O 1
ATOM 2496 N N . TYR A 1 311 ? -16.273 10.059 16.058 1.00 98.75 311 TYR A N 1
ATOM 2497 C CA . TYR A 1 311 ? -15.501 8.827 16.003 1.00 98.75 311 TYR A CA 1
ATOM 2498 C C . TYR A 1 311 ? -15.791 8.013 14.733 1.00 98.75 311 TYR A C 1
ATOM 2500 O O . TYR A 1 311 ? -14.876 7.664 13.986 1.00 98.75 311 TYR A O 1
ATOM 2508 N N . GLN A 1 312 ? -17.069 7.774 14.426 1.00 98.44 312 GLN A N 1
ATOM 2509 C CA . GLN A 1 312 ? -17.487 7.039 13.228 1.00 98.44 312 GLN A CA 1
ATOM 2510 C C . GLN A 1 312 ? -17.170 7.789 11.931 1.00 98.44 312 GLN A C 1
ATOM 2512 O O . GLN A 1 312 ? -17.041 7.154 10.886 1.00 98.44 312 GLN A O 1
ATOM 2517 N N . GLY A 1 313 ? -16.979 9.112 11.987 1.00 98.38 313 GLY A N 1
ATOM 2518 C CA . GLY A 1 313 ? -16.473 9.901 10.865 1.00 98.38 313 GLY A CA 1
ATOM 2519 C C . GLY A 1 313 ? -15.069 9.490 10.409 1.00 98.38 313 GLY A C 1
ATOM 2520 O O . GLY A 1 313 ? -14.724 9.749 9.257 1.00 98.38 313 GLY A O 1
ATOM 2521 N N . LEU A 1 314 ? -14.291 8.833 11.278 1.00 98.69 314 LEU A N 1
ATOM 2522 C CA . LEU A 1 314 ? -12.994 8.217 10.979 1.00 98.69 314 LEU A CA 1
ATOM 2523 C C . LEU A 1 314 ? -13.111 6.688 10.892 1.00 98.69 314 LEU A C 1
ATOM 2525 O O . LEU A 1 314 ? -12.697 6.084 9.903 1.00 98.69 314 LEU A O 1
ATOM 2529 N N . PHE A 1 315 ? -13.714 6.049 11.897 1.00 98.62 315 PHE A N 1
ATOM 2530 C CA . PHE A 1 315 ? -13.732 4.591 12.009 1.00 98.62 315 PHE A CA 1
ATOM 2531 C C . PHE A 1 315 ? -14.486 3.911 10.857 1.00 98.62 315 PHE A C 1
ATOM 2533 O O . PHE A 1 315 ? -13.935 3.007 10.234 1.00 98.62 315 PHE A O 1
ATOM 2540 N N . ASN A 1 316 ? -15.669 4.403 10.467 1.00 97.88 316 ASN A N 1
ATOM 2541 C CA . ASN A 1 316 ? -16.493 3.760 9.429 1.00 97.88 316 ASN A CA 1
ATOM 2542 C C . ASN A 1 316 ? -15.956 3.946 8.001 1.00 97.88 316 ASN A C 1
ATOM 2544 O O . ASN A 1 316 ? -16.551 3.432 7.057 1.00 97.88 316 ASN A O 1
ATOM 2548 N N . ARG A 1 317 ? -14.846 4.675 7.818 1.00 98.19 317 ARG A N 1
ATOM 2549 C CA . ARG A 1 317 ? -14.181 4.796 6.513 1.00 98.19 317 ARG A CA 1
ATOM 2550 C C . ARG A 1 317 ? -13.564 3.488 6.042 1.00 98.19 317 ARG A C 1
ATOM 2552 O O . ARG A 1 317 ? -13.281 3.381 4.860 1.00 98.19 317 ARG A O 1
ATOM 2559 N N . PHE A 1 318 ? -13.337 2.536 6.947 1.00 98.50 318 PHE A N 1
ATOM 2560 C CA . PHE A 1 318 ? -12.750 1.246 6.621 1.00 98.50 318 PHE A CA 1
ATOM 2561 C C . PHE A 1 318 ? -13.463 0.105 7.349 1.00 98.50 318 PHE A C 1
ATOM 2563 O O . PHE A 1 318 ? -13.734 0.174 8.552 1.00 98.50 318 PHE A O 1
ATOM 2570 N N . THR A 1 319 ? -13.733 -0.961 6.605 1.00 97.38 319 THR A N 1
ATOM 2571 C CA . THR A 1 319 ? -14.402 -2.180 7.067 1.00 97.38 319 THR A CA 1
ATOM 2572 C C . THR A 1 319 ? -13.629 -3.399 6.591 1.00 97.38 319 THR A C 1
ATOM 2574 O O . THR A 1 319 ? -13.124 -3.409 5.468 1.00 97.38 319 THR A O 1
ATOM 2577 N N . VAL A 1 320 ? -13.586 -4.436 7.420 1.00 97.31 320 VAL A N 1
ATOM 2578 C CA . VAL A 1 320 ? -12.940 -5.710 7.108 1.00 97.31 320 VAL A CA 1
ATOM 2579 C C . VAL A 1 320 ? -13.762 -6.849 7.696 1.00 97.31 320 VAL A C 1
ATOM 2581 O O . VAL A 1 320 ? -14.263 -6.728 8.814 1.00 97.31 320 VAL A O 1
ATOM 2584 N N . ASP A 1 321 ? -13.896 -7.928 6.935 1.00 96.19 321 ASP A N 1
ATOM 2585 C CA . ASP A 1 321 ? -14.550 -9.167 7.345 1.00 96.19 321 ASP A CA 1
ATOM 2586 C C . ASP A 1 321 ? -13.760 -10.350 6.777 1.00 96.19 321 ASP A C 1
ATOM 2588 O O . ASP A 1 321 ? -13.577 -10.446 5.565 1.00 96.19 321 ASP A O 1
ATOM 2592 N N . PHE A 1 322 ? -13.289 -11.242 7.646 1.00 95.75 322 PHE A N 1
ATOM 2593 C CA . PHE A 1 322 ? -12.601 -12.482 7.268 1.00 95.75 322 PHE A CA 1
ATOM 2594 C C . PHE A 1 322 ? -13.464 -13.729 7.526 1.00 95.75 322 PHE A C 1
ATOM 2596 O O . PHE A 1 322 ? -12.989 -14.858 7.429 1.00 95.75 322 PHE A O 1
ATOM 2603 N N . GLY A 1 323 ? -14.742 -13.538 7.857 1.00 91.06 323 GLY A N 1
ATOM 2604 C CA . GLY A 1 323 ? -15.653 -14.585 8.289 1.00 91.06 323 GLY A CA 1
ATOM 2605 C C . GLY A 1 323 ? -15.563 -14.891 9.785 1.00 91.06 323 GLY A C 1
ATOM 2606 O O . GLY A 1 323 ? -14.749 -14.350 10.533 1.00 91.06 323 GLY A O 1
ATOM 2607 N N . THR A 1 324 ? -16.435 -15.798 10.225 1.00 87.75 324 THR A N 1
ATOM 2608 C CA . THR A 1 324 ? -16.538 -16.267 11.611 1.00 87.75 324 THR A CA 1
ATOM 2609 C C . THR A 1 324 ? -16.606 -17.788 11.659 1.00 87.75 324 THR A C 1
ATOM 2611 O O . THR A 1 324 ? -17.187 -18.426 10.780 1.00 87.75 324 THR A O 1
ATOM 2614 N N . ASN A 1 325 ? -16.058 -18.371 12.723 1.00 88.38 325 ASN A N 1
ATOM 2615 C CA . ASN A 1 325 ? -16.190 -19.790 13.052 1.00 88.38 325 ASN A CA 1
ATOM 2616 C C . ASN A 1 325 ? -17.059 -20.028 14.308 1.00 88.38 325 ASN A C 1
ATOM 2618 O O . ASN A 1 325 ? -17.041 -21.113 14.888 1.00 88.38 325 ASN A O 1
ATOM 2622 N N . GLY A 1 326 ? -17.826 -19.016 14.734 1.00 86.38 326 GLY A N 1
ATOM 2623 C CA . GLY A 1 326 ? -18.712 -19.073 15.900 1.00 86.38 326 GLY A CA 1
ATOM 2624 C C . GLY A 1 326 ? -18.043 -18.742 17.238 1.00 86.38 326 GLY A C 1
ATOM 2625 O O . GLY A 1 326 ? -18.736 -18.692 18.252 1.00 86.38 326 GLY A O 1
ATOM 2626 N N . ARG A 1 327 ? -16.730 -18.472 17.268 1.00 91.25 327 ARG A N 1
ATOM 2627 C CA . ARG A 1 327 ? -16.013 -18.064 18.492 1.00 91.25 327 ARG A CA 1
ATOM 2628 C C . ARG A 1 327 ? -16.290 -16.629 18.934 1.00 91.25 327 ARG A C 1
ATOM 2630 O O . ARG A 1 327 ? -15.940 -16.282 20.056 1.00 91.25 327 ARG A O 1
ATOM 2637 N N . ASP A 1 328 ? -16.972 -15.820 18.124 1.00 88.38 328 ASP A N 1
ATOM 2638 C CA . ASP A 1 328 ? -17.336 -14.440 18.487 1.00 88.38 328 ASP A CA 1
ATOM 2639 C C . ASP A 1 328 ? -18.253 -14.351 19.719 1.00 88.38 328 ASP A C 1
ATOM 2641 O O . ASP A 1 328 ? -18.357 -13.291 20.330 1.00 88.38 328 ASP A O 1
ATOM 2645 N N . SER A 1 329 ? -18.900 -15.454 20.119 1.00 89.38 329 SER A N 1
ATOM 2646 C CA . SER A 1 329 ? -19.679 -15.518 21.361 1.00 89.38 329 SER A CA 1
ATOM 2647 C C . SER A 1 329 ? -18.836 -15.725 22.626 1.00 89.38 329 SER A C 1
ATOM 2649 O O . SER A 1 329 ? -19.373 -15.593 23.725 1.00 89.38 329 SER A O 1
ATOM 2651 N N . LEU A 1 330 ? -17.559 -16.100 22.494 1.00 95.06 330 LEU A N 1
ATOM 2652 C CA . LEU A 1 330 ? -16.625 -16.267 23.614 1.00 95.06 330 LEU A CA 1
ATOM 2653 C C . LEU A 1 330 ? -16.040 -14.917 24.032 1.00 95.06 330 LEU A C 1
ATOM 2655 O O . LEU A 1 330 ? -15.897 -14.018 23.199 1.00 95.06 330 LEU A O 1
ATOM 2659 N N . THR A 1 331 ? -15.659 -14.777 25.304 1.00 96.50 331 THR A N 1
ATOM 2660 C CA . THR A 1 331 ? -14.995 -13.547 25.756 1.00 96.50 331 THR A CA 1
ATOM 2661 C C . THR A 1 331 ? -13.636 -13.387 25.079 1.00 96.50 331 THR A C 1
ATOM 2663 O O . THR A 1 331 ? -13.000 -14.356 24.659 1.00 96.50 331 THR A O 1
ATOM 2666 N N . THR A 1 332 ? -13.158 -12.152 24.952 1.00 96.50 332 THR A N 1
ATOM 2667 C CA . THR A 1 332 ? -11.916 -11.862 24.215 1.00 96.50 332 THR A CA 1
ATOM 2668 C C . THR A 1 332 ? -10.705 -12.596 24.796 1.00 96.50 332 THR A C 1
ATOM 2670 O O . THR A 1 332 ? -9.860 -13.087 24.050 1.00 96.50 332 THR A O 1
ATOM 2673 N N . ASP A 1 333 ? -10.646 -12.747 26.119 1.00 94.50 333 ASP A N 1
ATOM 2674 C CA . ASP A 1 333 ? -9.595 -13.498 26.800 1.00 94.50 333 ASP A CA 1
ATOM 2675 C C . ASP A 1 333 ? -9.707 -15.019 26.590 1.00 94.50 333 ASP A C 1
ATOM 2677 O O . ASP A 1 333 ? -8.685 -15.699 26.508 1.00 94.50 333 ASP A O 1
ATOM 2681 N N . GLU A 1 334 ? -10.915 -15.575 26.458 1.00 94.50 334 GLU A N 1
ATOM 2682 C CA . GLU A 1 334 ? -11.115 -16.977 26.064 1.00 94.50 334 GLU A CA 1
ATOM 2683 C C . GLU A 1 334 ? -10.655 -17.214 24.623 1.00 94.50 334 GLU A C 1
ATOM 2685 O O . GLU A 1 334 ? -9.900 -18.156 24.372 1.00 94.50 334 GLU A O 1
ATOM 2690 N N . ARG A 1 335 ? -11.037 -16.328 23.692 1.00 95.31 335 ARG A N 1
ATOM 2691 C CA . ARG A 1 335 ? -10.611 -16.395 22.284 1.00 95.31 335 ARG A CA 1
ATOM 2692 C C . ARG A 1 335 ? -9.091 -16.378 22.159 1.00 95.31 335 ARG A C 1
ATOM 2694 O O . ARG A 1 335 ? -8.524 -17.261 21.518 1.00 95.31 335 ARG A O 1
ATOM 2701 N N . LEU A 1 336 ? -8.425 -15.437 22.834 1.00 94.19 336 LEU A N 1
ATOM 2702 C CA . LEU A 1 336 ? -6.967 -15.314 22.799 1.00 94.19 336 LEU A CA 1
ATOM 2703 C C . LEU A 1 336 ? -6.258 -16.533 23.410 1.00 94.19 336 LEU A C 1
ATOM 2705 O O . LEU A 1 336 ? -5.243 -16.980 22.885 1.00 94.19 336 LEU A O 1
ATOM 2709 N N . ARG A 1 337 ? -6.786 -17.111 24.499 1.00 92.06 337 ARG A N 1
ATOM 2710 C CA . ARG A 1 337 ? -6.196 -18.319 25.107 1.00 92.06 337 ARG A CA 1
ATOM 2711 C C . ARG A 1 337 ? -6.352 -19.564 24.231 1.00 92.06 337 ARG A C 1
ATOM 2713 O O . ARG A 1 337 ? -5.470 -20.415 24.262 1.00 92.06 337 ARG A O 1
ATOM 2720 N N . LEU A 1 338 ? -7.443 -19.670 23.471 1.00 92.44 338 LEU A N 1
ATOM 2721 C CA . LEU A 1 338 ? -7.703 -20.791 22.557 1.00 92.44 338 LEU A CA 1
ATOM 2722 C C . LEU A 1 338 ? -6.993 -20.649 21.204 1.00 92.44 338 LEU A C 1
ATOM 2724 O O . LEU A 1 338 ? -6.826 -21.642 20.490 1.00 92.44 338 LEU A O 1
ATOM 2728 N N . TYR A 1 339 ? -6.580 -19.435 20.834 1.00 92.56 339 TYR A N 1
ATOM 2729 C CA . TYR A 1 339 ? -5.976 -19.166 19.531 1.00 92.56 339 TYR A CA 1
ATOM 2730 C C . TYR A 1 339 ? -4.746 -20.053 19.242 1.00 92.56 339 TYR A C 1
ATOM 2732 O O . TYR A 1 339 ? -4.776 -20.739 18.220 1.00 92.56 339 TYR A O 1
ATOM 2740 N N . PRO A 1 340 ? -3.735 -20.181 20.134 1.00 89.19 340 PRO A N 1
ATOM 2741 C CA . PRO A 1 340 ? -2.522 -20.959 19.849 1.00 89.19 340 PRO A CA 1
ATOM 2742 C C . PRO A 1 340 ? -2.737 -22.463 19.623 1.00 89.19 340 PRO A C 1
ATOM 2744 O O . PRO A 1 340 ? -1.838 -23.139 19.129 1.00 89.19 340 PRO A O 1
ATOM 2747 N N . GLU A 1 341 ? -3.886 -23.019 20.023 1.00 85.06 341 GLU A N 1
ATOM 2748 C CA . GLU A 1 341 ? -4.189 -24.445 19.835 1.00 85.06 341 GLU A CA 1
ATOM 2749 C C . GLU A 1 341 ? -4.680 -24.764 18.417 1.00 85.06 341 GLU A C 1
ATOM 2751 O O . GLU A 1 341 ? -4.590 -25.907 17.973 1.00 85.06 341 GLU A O 1
ATOM 2756 N N . SER A 1 342 ? -5.230 -23.770 17.717 1.00 82.00 342 SER A N 1
ATOM 2757 C CA . SER A 1 342 ? -5.959 -23.981 16.460 1.00 82.00 342 SER A CA 1
ATOM 2758 C C . SER A 1 342 ? -5.556 -23.041 15.330 1.00 82.00 342 SER A C 1
ATOM 2760 O O . SER A 1 342 ? -5.770 -23.400 14.177 1.00 82.00 342 SER A O 1
ATOM 2762 N N . ASN A 1 343 ? -4.990 -21.872 15.648 1.00 84.75 343 ASN A N 1
ATOM 2763 C CA . ASN A 1 343 ? -4.718 -20.770 14.718 1.00 84.75 343 ASN A CA 1
ATOM 2764 C C . ASN A 1 343 ? -5.928 -20.455 13.814 1.00 84.75 343 ASN A C 1
ATOM 2766 O O . ASN A 1 343 ? -5.786 -20.132 12.638 1.00 84.75 343 ASN A O 1
ATOM 2770 N N . ASP A 1 344 ? -7.132 -20.610 14.371 1.00 85.75 344 ASP A N 1
ATOM 2771 C CA . ASP A 1 344 ? -8.407 -20.541 13.658 1.00 85.75 344 ASP A CA 1
ATOM 2772 C C . ASP A 1 344 ? -9.384 -19.672 14.459 1.00 85.75 344 ASP A C 1
ATOM 2774 O O . ASP A 1 344 ? -10.114 -20.143 15.339 1.00 85.75 344 ASP A O 1
ATOM 2778 N N . ASP A 1 345 ? -9.336 -18.367 14.193 1.00 94.62 345 ASP A N 1
ATOM 2779 C CA . ASP A 1 345 ? -10.330 -17.379 14.623 1.00 94.62 345 ASP A CA 1
ATOM 2780 C C . ASP A 1 345 ? -10.252 -16.123 13.721 1.00 94.62 345 ASP A C 1
ATOM 2782 O O . ASP A 1 345 ? -9.723 -15.087 14.139 1.00 94.62 345 ASP A O 1
ATOM 2786 N N . PRO A 1 346 ? -10.735 -16.192 12.463 1.00 94.31 346 PRO A N 1
ATOM 2787 C CA . PRO A 1 346 ? -10.653 -15.074 11.514 1.00 94.31 346 PRO A CA 1
ATOM 2788 C C . PRO A 1 346 ? -11.362 -13.802 12.010 1.00 94.31 346 PRO A C 1
ATOM 2790 O O . PRO A 1 346 ? -10.900 -12.689 11.746 1.00 94.31 346 PRO A O 1
ATOM 2793 N N . GLY A 1 347 ? -12.428 -13.952 12.805 1.00 94.62 347 GLY A N 1
ATOM 2794 C CA . GLY A 1 347 ? -13.117 -12.832 13.447 1.00 94.62 347 GLY A CA 1
ATOM 2795 C C . GLY A 1 347 ? -12.220 -12.079 14.436 1.00 94.62 347 GLY A C 1
ATOM 2796 O O . GLY A 1 347 ? -12.300 -10.853 14.526 1.00 94.62 347 GLY A O 1
ATOM 2797 N N . LEU A 1 348 ? -11.310 -12.774 15.133 1.00 96.31 348 LEU A N 1
ATOM 2798 C CA . LEU A 1 348 ? -10.369 -12.144 16.065 1.00 96.31 348 LEU A CA 1
ATOM 2799 C C . LEU A 1 348 ? -9.272 -11.388 15.309 1.00 96.31 348 LEU A C 1
ATOM 2801 O O . LEU A 1 348 ? -8.859 -10.316 15.749 1.00 96.31 348 LEU A O 1
ATOM 2805 N N . VAL A 1 349 ? -8.847 -11.898 14.147 1.00 97.06 349 VAL A N 1
ATOM 2806 C CA . VAL A 1 349 ? -7.916 -11.200 13.243 1.00 97.06 349 VAL A CA 1
ATOM 2807 C C . VAL A 1 349 ? -8.531 -9.889 12.745 1.00 97.06 349 VAL A C 1
ATOM 2809 O O . VAL A 1 349 ? -7.897 -8.834 12.826 1.00 97.06 349 VAL A O 1
ATOM 2812 N N . ALA A 1 350 ? -9.789 -9.930 12.290 1.00 97.06 350 ALA A N 1
ATOM 2813 C CA . ALA A 1 350 ? -10.527 -8.743 11.854 1.00 97.06 350 ALA A CA 1
ATOM 2814 C C . ALA A 1 350 ? -10.717 -7.733 13.003 1.00 97.06 350 ALA A C 1
ATOM 2816 O O . ALA A 1 350 ? -10.479 -6.534 12.822 1.00 97.06 350 ALA A O 1
ATOM 2817 N N . LEU A 1 351 ? -11.073 -8.216 14.203 1.00 97.88 351 LEU A N 1
ATOM 2818 C CA . LEU A 1 351 ? -11.185 -7.391 15.408 1.00 97.88 351 LEU A CA 1
ATOM 2819 C C . LEU A 1 351 ? -9.856 -6.705 15.745 1.00 97.88 351 LEU A C 1
ATOM 2821 O O . LEU A 1 351 ? -9.854 -5.514 16.039 1.00 97.88 351 LEU A O 1
ATOM 2825 N N . TYR A 1 352 ? -8.732 -7.419 15.675 1.00 98.38 352 TYR A N 1
ATOM 2826 C CA . TYR A 1 352 ? -7.411 -6.874 15.993 1.00 98.38 352 TYR A CA 1
ATOM 2827 C C . TYR A 1 352 ? -6.962 -5.800 14.998 1.00 98.38 352 TYR A C 1
ATOM 2829 O O . TYR A 1 352 ? -6.469 -4.749 15.406 1.00 98.38 352 TYR A O 1
ATOM 2837 N N . MET A 1 353 ? -7.211 -6.009 13.702 1.00 98.00 353 MET A N 1
ATOM 2838 C CA . MET A 1 353 ? -6.950 -5.000 12.671 1.00 98.00 353 MET A CA 1
ATOM 2839 C C . MET A 1 353 ? -7.759 -3.713 12.918 1.00 98.00 353 MET A C 1
ATOM 2841 O O . MET A 1 353 ? -7.227 -2.603 12.844 1.00 98.00 353 MET A O 1
ATOM 2845 N N . GLN A 1 354 ? -9.044 -3.842 13.267 1.00 98.62 354 GLN A N 1
ATOM 2846 C CA . GLN A 1 354 ? -9.873 -2.692 13.645 1.00 98.62 354 GLN A CA 1
ATOM 2847 C C . GLN A 1 354 ? -9.462 -2.092 14.995 1.00 98.62 354 GLN A C 1
ATOM 2849 O O . GLN A 1 354 ? -9.592 -0.882 15.191 1.00 98.62 354 GLN A O 1
ATOM 2854 N N . TYR A 1 355 ? -8.921 -2.897 15.911 1.00 98.88 355 TYR A N 1
ATOM 2855 C CA . TYR A 1 355 ? -8.404 -2.424 17.189 1.00 98.88 355 TYR A CA 1
ATOM 2856 C C . TYR A 1 355 ? -7.171 -1.537 17.002 1.00 98.88 355 TYR A C 1
ATOM 2858 O O . TYR A 1 355 ? -7.110 -0.471 17.604 1.00 98.88 355 TYR A O 1
ATOM 2866 N N . GLY A 1 356 ? -6.254 -1.875 16.088 1.00 98.81 356 GLY A N 1
ATOM 2867 C CA . GLY A 1 356 ? -5.154 -0.981 15.709 1.00 98.81 356 GLY A CA 1
ATOM 2868 C C . GLY A 1 356 ? -5.650 0.382 15.206 1.00 98.81 356 GLY A C 1
ATOM 2869 O O . GLY A 1 356 ? -5.161 1.424 15.638 1.00 98.81 356 GLY A O 1
ATOM 2870 N N . ARG A 1 357 ? -6.696 0.409 14.369 1.00 98.81 357 ARG A N 1
ATOM 2871 C CA . ARG A 1 357 ? -7.333 1.670 13.936 1.00 98.81 357 ARG A CA 1
ATOM 2872 C C . ARG A 1 357 ? -7.985 2.426 15.094 1.00 98.81 357 ARG A C 1
ATOM 2874 O O . ARG A 1 357 ? -7.826 3.641 15.193 1.00 98.81 357 ARG A O 1
ATOM 2881 N N . TYR A 1 358 ? -8.704 1.723 15.970 1.00 98.94 358 TYR A N 1
ATOM 2882 C CA . TYR A 1 358 ? -9.292 2.292 17.184 1.00 98.94 358 TYR A CA 1
ATOM 2883 C C . TYR A 1 358 ? -8.226 2.971 18.049 1.00 98.94 358 TYR A C 1
ATOM 2885 O O . TYR A 1 358 ? -8.393 4.135 18.408 1.00 98.94 358 TYR A O 1
ATOM 2893 N N . LEU A 1 359 ? -7.118 2.277 18.321 1.00 98.94 359 LEU A N 1
ATOM 2894 C CA . LEU A 1 359 ? -6.027 2.789 19.141 1.00 98.94 359 LEU A CA 1
ATOM 2895 C C . LEU A 1 359 ? -5.433 4.064 18.543 1.00 98.94 359 LEU A C 1
ATOM 2897 O O . LEU A 1 359 ? -5.291 5.042 19.270 1.00 98.94 359 LEU A O 1
ATOM 2901 N N . LEU A 1 360 ? -5.193 4.101 17.226 1.00 98.88 360 LEU A N 1
ATOM 2902 C CA . LEU A 1 360 ? -4.639 5.285 16.566 1.00 98.88 360 LEU A CA 1
ATOM 2903 C C . LEU A 1 360 ? -5.602 6.480 16.633 1.00 98.88 360 LEU A C 1
ATOM 2905 O O . LEU A 1 360 ? -5.184 7.582 16.982 1.00 98.88 360 LEU A O 1
ATOM 2909 N N . ILE A 1 361 ? -6.901 6.271 16.376 1.00 98.88 361 ILE A N 1
ATOM 2910 C CA . ILE A 1 361 ? -7.925 7.321 16.538 1.00 98.88 361 ILE A CA 1
ATOM 2911 C C . ILE A 1 361 ? -7.959 7.816 17.991 1.00 98.88 361 ILE A C 1
ATOM 2913 O O . ILE A 1 361 ? -8.136 9.008 18.245 1.00 98.88 361 ILE A O 1
ATOM 2917 N N . SER A 1 362 ? -7.809 6.913 18.956 1.00 98.88 362 SER A N 1
ATOM 2918 C CA . SER A 1 362 ? -7.882 7.241 20.375 1.00 98.88 362 SER A CA 1
ATOM 2919 C C . SER A 1 362 ? -6.609 7.869 20.945 1.00 98.88 362 SER A C 1
ATOM 2921 O O . SER A 1 362 ? -6.718 8.531 21.977 1.00 98.88 362 SER A O 1
ATOM 2923 N N . SER A 1 363 ? -5.451 7.733 20.292 1.00 98.88 363 SER A N 1
ATOM 2924 C CA . SER A 1 363 ? -4.163 8.261 20.770 1.00 98.88 363 SER A CA 1
ATOM 2925 C C . SER A 1 363 ? -3.516 9.319 19.875 1.00 98.88 363 SER A C 1
ATOM 2927 O O . SER A 1 363 ? -2.517 9.903 20.274 1.00 98.88 363 SER A O 1
ATOM 2929 N N . SER A 1 364 ? -4.022 9.560 18.663 1.00 98.69 364 SER A N 1
ATOM 2930 C CA . SER A 1 364 ? -3.457 10.565 17.759 1.00 98.69 364 SER A CA 1
ATOM 2931 C C . SER A 1 364 ? -4.541 11.221 16.912 1.00 98.69 364 SER A C 1
ATOM 2933 O O . SER A 1 364 ? -5.057 10.657 15.949 1.00 98.69 364 SER A O 1
ATOM 2935 N N . ARG A 1 365 ? -4.932 12.440 17.286 1.00 98.25 365 ARG A N 1
ATOM 2936 C CA . ARG A 1 365 ? -5.935 13.231 16.563 1.00 98.25 365 ARG A CA 1
ATOM 2937 C C . ARG A 1 365 ? -5.295 14.526 16.097 1.00 98.25 365 ARG A C 1
ATOM 2939 O O . ARG A 1 365 ? -4.412 15.072 16.747 1.00 98.25 365 ARG A O 1
ATOM 2946 N N . LYS A 1 366 ? -5.768 15.077 14.982 1.00 96.38 366 LYS A N 1
ATOM 2947 C CA . LYS A 1 366 ? -5.309 16.390 14.516 1.00 96.38 366 LYS A CA 1
ATOM 2948 C C . LYS A 1 366 ? -5.335 17.423 15.654 1.00 96.38 366 LYS A C 1
ATOM 2950 O O . LYS A 1 366 ? -6.384 17.674 16.242 1.00 96.38 366 LYS A O 1
ATOM 2955 N N . GLY A 1 367 ? -4.183 18.039 15.922 1.00 95.75 367 GLY A N 1
ATOM 2956 C CA . GLY A 1 367 ? -4.006 19.034 16.987 1.00 95.75 367 GLY A CA 1
ATOM 2957 C C . GLY A 1 367 ? -3.493 18.487 18.325 1.00 95.75 367 GLY A C 1
ATOM 2958 O O . GLY A 1 367 ? -3.250 19.295 19.219 1.00 95.75 367 GLY A O 1
ATOM 2959 N N . THR A 1 368 ? -3.302 17.173 18.452 1.00 97.88 368 THR A N 1
ATOM 2960 C CA . THR A 1 368 ? -2.720 16.514 19.633 1.00 97.88 368 THR A CA 1
ATOM 2961 C C . THR A 1 368 ? -1.218 16.244 19.426 1.00 97.88 368 THR A C 1
ATOM 2963 O O . THR A 1 368 ? -0.627 16.703 18.443 1.00 97.88 368 THR A O 1
ATOM 2966 N N . GLN A 1 369 ? -0.576 15.547 20.359 1.00 98.62 369 GLN A N 1
ATOM 2967 C CA . GLN A 1 369 ? 0.745 14.936 20.211 1.00 98.62 369 GLN A CA 1
ATOM 2968 C C . GLN A 1 369 ? 0.643 13.596 19.462 1.00 98.62 369 GLN A C 1
ATOM 2970 O O . GLN A 1 369 ? -0.445 13.014 19.355 1.00 98.62 369 GLN A O 1
ATOM 2975 N N . PRO A 1 370 ? 1.753 13.109 18.882 1.00 98.62 370 PRO A N 1
ATOM 2976 C CA . PRO A 1 370 ? 1.778 11.772 18.317 1.00 98.62 370 PRO A CA 1
ATOM 2977 C C . PRO A 1 370 ? 1.631 10.685 19.393 1.00 98.62 370 PRO A C 1
ATOM 2979 O O . PRO A 1 370 ? 2.022 10.874 20.540 1.00 98.62 370 PRO A O 1
ATOM 2982 N N . ALA A 1 371 ? 1.128 9.515 18.994 1.00 98.75 371 ALA A N 1
ATOM 2983 C CA . ALA A 1 371 ? 1.172 8.299 19.797 1.00 98.75 371 ALA A CA 1
ATOM 2984 C C . ALA A 1 371 ? 2.626 7.945 20.167 1.00 98.75 371 ALA A C 1
ATOM 2986 O O . ALA A 1 371 ? 3.456 7.732 19.277 1.00 98.75 371 ALA A O 1
ATOM 2987 N N . ASN A 1 372 ? 2.930 7.882 21.466 1.00 98.75 372 ASN A N 1
ATOM 2988 C CA . ASN A 1 372 ? 4.234 7.447 21.976 1.00 98.75 372 ASN A CA 1
ATOM 2989 C C . ASN A 1 372 ? 4.324 5.905 22.033 1.00 98.75 372 ASN A C 1
ATOM 2991 O O . ASN A 1 372 ? 3.450 5.209 21.515 1.00 98.75 372 ASN A O 1
ATOM 2995 N N . LEU A 1 373 ? 5.365 5.351 22.665 1.00 98.81 373 LEU A N 1
ATOM 2996 C CA . LEU A 1 373 ? 5.545 3.896 22.839 1.00 98.81 373 LEU A CA 1
ATOM 2997 C C . LEU A 1 373 ? 4.350 3.164 23.488 1.00 98.81 373 LEU A C 1
ATOM 2999 O O . LEU A 1 373 ? 4.242 1.944 23.381 1.00 98.81 373 LEU A O 1
ATOM 3003 N N . GLN A 1 374 ? 3.453 3.880 24.164 1.00 98.75 374 GLN A N 1
ATOM 3004 C CA . GLN A 1 374 ? 2.248 3.346 24.801 1.00 98.75 374 GLN A CA 1
ATOM 3005 C C . GLN A 1 374 ? 0.975 4.080 24.338 1.00 98.75 374 GLN A C 1
ATOM 3007 O O . GLN A 1 374 ? -0.056 4.054 25.016 1.00 98.75 374 GLN A O 1
ATOM 3012 N N . GLY A 1 375 ? 1.036 4.764 23.189 1.00 98.62 375 GLY A N 1
ATOM 3013 C CA . GLY A 1 375 ? -0.030 5.623 22.681 1.00 98.62 375 GLY A CA 1
ATOM 3014 C C . GLY A 1 375 ? -0.174 6.874 23.541 1.00 98.62 375 GLY A C 1
ATOM 3015 O O . GLY A 1 375 ? 0.540 7.852 23.335 1.00 98.62 375 GLY A O 1
ATOM 3016 N N . ILE A 1 376 ? -1.100 6.813 24.499 1.00 98.62 376 ILE A N 1
ATOM 3017 C CA . ILE A 1 376 ? -1.319 7.816 25.555 1.00 98.62 376 ILE A CA 1
ATOM 3018 C C . ILE A 1 376 ? -1.665 7.163 26.909 1.00 98.62 376 ILE A C 1
ATOM 3020 O O . ILE A 1 376 ? -2.133 7.842 27.820 1.00 98.62 376 ILE A O 1
ATOM 3024 N N . TRP A 1 377 ? -1.475 5.846 27.055 1.00 98.75 377 TRP A N 1
ATOM 3025 C CA . TRP A 1 377 ? -1.884 5.086 28.242 1.00 98.75 377 TRP A CA 1
ATOM 3026 C C . TRP A 1 377 ? -0.661 4.644 29.042 1.00 98.75 377 TRP A C 1
ATOM 3028 O O . TRP A 1 377 ? 0.081 3.759 28.629 1.00 98.75 377 TRP A O 1
ATOM 3038 N N . ASN A 1 378 ? -0.455 5.248 30.210 1.00 98.44 378 ASN A N 1
ATOM 3039 C CA . ASN A 1 378 ? 0.673 4.940 31.084 1.00 98.44 378 ASN A CA 1
ATOM 3040 C C . ASN A 1 378 ? 0.294 5.146 32.555 1.00 98.44 378 ASN A C 1
ATOM 3042 O O . ASN A 1 378 ? -0.142 6.237 32.921 1.00 98.44 378 ASN A O 1
ATOM 3046 N N . LYS A 1 379 ? 0.551 4.142 33.400 1.00 97.62 379 LYS A N 1
ATOM 3047 C CA . LYS A 1 379 ? 0.352 4.212 34.859 1.00 97.62 379 LYS A CA 1
ATOM 3048 C C . LYS A 1 379 ? 1.619 4.529 35.667 1.00 97.62 379 LYS A C 1
ATOM 3050 O O . LYS A 1 379 ? 1.533 4.713 36.872 1.00 97.62 379 LYS A O 1
ATOM 3055 N N . GLU A 1 380 ? 2.802 4.547 35.054 1.00 98.19 380 GLU A N 1
ATOM 3056 C CA . GLU A 1 380 ? 4.083 4.545 35.772 1.00 98.19 380 GLU A CA 1
ATOM 3057 C C . GLU A 1 380 ? 4.821 5.884 35.642 1.00 98.19 380 GLU A C 1
ATOM 3059 O O . GLU A 1 380 ? 4.992 6.404 34.543 1.00 98.19 380 GLU A O 1
ATOM 3064 N N . LEU A 1 381 ? 5.360 6.424 36.742 1.00 97.81 381 LEU A N 1
ATOM 3065 C CA . LEU A 1 381 ? 6.256 7.599 36.697 1.00 97.81 381 LEU A CA 1
ATOM 3066 C C . LEU A 1 381 ? 7.610 7.303 36.027 1.00 97.81 381 LEU A C 1
ATOM 3068 O O . LEU A 1 381 ? 8.334 8.219 35.631 1.00 97.81 381 LEU A O 1
ATOM 3072 N N . LYS A 1 382 ? 7.986 6.025 35.932 1.00 97.31 382 LYS A N 1
ATOM 3073 C CA . LYS A 1 382 ? 9.215 5.548 35.283 1.00 97.31 382 LYS A CA 1
ATOM 3074 C C . LYS A 1 382 ? 8.870 4.448 34.280 1.00 97.31 382 LYS A C 1
ATOM 3076 O O . LYS A 1 382 ? 9.273 3.305 34.493 1.00 97.31 382 LYS A O 1
ATOM 3081 N N . PRO A 1 383 ? 8.106 4.778 33.231 1.00 97.69 383 PRO A N 1
ATOM 3082 C CA . PRO A 1 383 ? 7.651 3.769 32.300 1.00 97.69 383 PRO A CA 1
ATOM 3083 C C . PRO A 1 383 ? 8.834 3.182 31.511 1.00 97.69 383 PRO A C 1
ATOM 3085 O O . PRO A 1 383 ? 9.867 3.851 31.351 1.00 97.69 383 PRO A O 1
ATOM 3088 N N . PRO A 1 384 ? 8.701 1.949 30.995 1.00 97.44 384 PRO A N 1
ATOM 3089 C CA . PRO A 1 384 ? 9.685 1.309 30.133 1.00 97.44 384 PRO A CA 1
ATOM 3090 C C . PRO A 1 384 ? 10.095 2.228 28.984 1.00 97.44 384 PRO A C 1
ATOM 3092 O O . PRO A 1 384 ? 9.248 2.785 28.285 1.00 97.44 384 PRO A O 1
ATOM 3095 N N . TRP A 1 385 ? 11.409 2.417 28.832 1.00 97.56 385 TRP A N 1
ATOM 3096 C CA . TRP A 1 385 ? 12.002 3.333 27.849 1.00 97.56 385 TRP A CA 1
ATOM 3097 C C . TRP A 1 385 ? 11.375 4.730 27.868 1.00 97.56 385 TRP A C 1
ATOM 3099 O O . TRP A 1 385 ? 11.176 5.342 26.825 1.00 97.56 385 TRP A O 1
ATOM 3109 N N . GLU A 1 386 ? 11.036 5.228 29.059 1.00 97.94 386 GLU A N 1
ATOM 3110 C CA . GLU A 1 386 ? 10.467 6.560 29.265 1.00 97.94 386 GLU A CA 1
ATOM 3111 C C . GLU A 1 386 ? 9.119 6.804 28.550 1.00 97.94 386 GLU A C 1
ATOM 3113 O O . GLU A 1 386 ? 8.596 7.916 28.625 1.00 97.94 386 GLU A O 1
ATOM 3118 N N . SER A 1 387 ? 8.523 5.778 27.921 1.00 98.38 387 SER A N 1
ATOM 3119 C CA . SER A 1 387 ? 7.332 5.886 27.064 1.00 98.38 387 SER A CA 1
ATOM 3120 C C . SER A 1 387 ? 7.429 7.070 26.087 1.00 98.38 387 SER A C 1
ATOM 3122 O O . SER A 1 387 ? 6.512 7.871 25.922 1.00 98.38 387 SER A O 1
ATOM 3124 N N . LYS A 1 388 ? 8.622 7.233 25.505 1.00 97.44 388 LYS A N 1
ATOM 3125 C CA . LYS A 1 388 ? 8.993 8.357 24.633 1.00 97.44 388 LYS A CA 1
ATOM 3126 C C . LYS A 1 388 ? 8.679 8.070 23.162 1.00 97.44 388 LYS A C 1
ATOM 3128 O O . LYS A 1 388 ? 7.852 7.215 22.861 1.00 97.44 388 LYS A O 1
ATOM 3133 N N . TYR A 1 389 ? 9.331 8.781 22.247 1.00 98.69 389 TYR A N 1
ATOM 3134 C CA . TYR A 1 389 ? 9.292 8.493 20.816 1.00 98.69 389 TYR A CA 1
ATOM 3135 C C . TYR A 1 389 ? 10.627 7.880 20.392 1.00 98.69 389 TYR A C 1
ATOM 3137 O O . TYR A 1 389 ? 11.611 8.593 20.200 1.00 98.69 389 TYR A O 1
ATOM 3145 N N . THR A 1 390 ? 10.678 6.556 20.263 1.00 98.62 390 THR A N 1
ATOM 3146 C CA . THR A 1 390 ? 11.848 5.868 19.701 1.00 98.62 390 THR A CA 1
ATOM 3147 C C . THR A 1 390 ? 11.740 5.880 18.175 1.00 98.62 390 THR A C 1
ATOM 3149 O O . THR A 1 390 ? 10.789 5.330 17.627 1.00 98.62 390 THR A O 1
ATOM 3152 N N . THR A 1 391 ? 12.697 6.521 17.505 1.00 98.19 391 THR A N 1
ATOM 3153 C CA . THR A 1 391 ? 12.684 6.900 16.074 1.00 98.19 391 THR A CA 1
ATOM 3154 C C . THR A 1 391 ? 13.595 6.027 15.212 1.00 98.19 391 THR A C 1
ATOM 3156 O O . THR A 1 391 ? 14.158 6.468 14.213 1.00 98.19 391 THR A O 1
ATOM 3159 N N . ASN A 1 392 ? 13.845 4.797 15.658 1.00 97.88 392 ASN A N 1
ATOM 3160 C CA . ASN A 1 392 ? 14.608 3.798 14.912 1.00 97.88 392 ASN A CA 1
ATOM 3161 C C . ASN A 1 392 ? 13.781 2.538 14.610 1.00 97.88 392 ASN A C 1
ATOM 3163 O O . ASN A 1 392 ? 14.388 1.502 14.326 1.00 97.88 392 ASN A O 1
ATOM 3167 N N . ILE A 1 393 ? 12.444 2.628 14.732 1.00 98.62 393 ILE A N 1
ATOM 3168 C CA . ILE A 1 393 ? 11.418 1.671 14.278 1.00 98.62 393 ILE A CA 1
ATOM 3169 C C . ILE A 1 393 ? 10.050 1.990 14.899 1.00 98.62 393 ILE A C 1
ATOM 3171 O O . ILE A 1 393 ? 9.033 1.891 14.219 1.00 98.62 393 ILE A O 1
ATOM 3175 N N . ASN A 1 394 ? 9.997 2.301 16.198 1.00 98.81 394 ASN A N 1
ATOM 3176 C CA . ASN A 1 394 ? 8.758 2.191 16.975 1.00 98.81 394 ASN A CA 1
ATOM 3177 C C . ASN A 1 394 ? 7.736 3.278 16.629 1.00 98.81 394 ASN A C 1
ATOM 3179 O O . ASN A 1 394 ? 6.587 2.966 16.325 1.00 98.81 394 ASN A O 1
ATOM 3183 N N . VAL A 1 395 ? 8.133 4.557 16.660 1.00 98.75 395 VAL A N 1
ATOM 3184 C CA . VAL A 1 395 ? 7.194 5.639 16.330 1.00 98.75 395 VAL A CA 1
ATOM 3185 C C . VAL A 1 395 ? 6.841 5.612 14.847 1.00 98.75 395 VAL A C 1
ATOM 3187 O O . VAL A 1 395 ? 5.702 5.891 14.505 1.00 98.75 395 VAL A O 1
ATOM 3190 N N . GLU A 1 396 ? 7.756 5.202 13.970 1.00 98.88 396 GLU A N 1
ATOM 3191 C CA . GLU A 1 396 ? 7.462 4.994 12.552 1.00 98.88 396 GLU A CA 1
ATOM 3192 C C . GLU A 1 396 ? 6.397 3.902 12.373 1.00 98.88 396 GLU A C 1
ATOM 3194 O O . GLU A 1 396 ? 5.397 4.109 11.683 1.00 98.88 396 GLU A O 1
ATOM 3199 N N . MET A 1 397 ? 6.555 2.774 13.073 1.00 98.88 397 MET A N 1
ATOM 3200 C CA . MET A 1 397 ? 5.600 1.662 13.073 1.00 98.88 397 MET A CA 1
ATOM 3201 C C . MET A 1 397 ? 4.215 2.069 13.573 1.00 98.88 397 MET A C 1
ATOM 3203 O O . MET A 1 397 ? 3.218 1.595 13.023 1.00 98.88 397 MET A O 1
ATOM 3207 N N . ASN A 1 398 ? 4.131 2.996 14.537 1.00 98.94 398 ASN A N 1
ATOM 3208 C CA . ASN A 1 398 ? 2.847 3.530 14.995 1.00 98.94 398 ASN A CA 1
ATOM 3209 C C . ASN A 1 398 ? 2.010 4.125 13.848 1.00 98.94 398 ASN A C 1
ATOM 3211 O O . ASN A 1 398 ? 0.780 4.074 13.897 1.00 98.94 398 ASN A O 1
ATOM 3215 N N . TYR A 1 399 ? 2.659 4.661 12.807 1.00 98.88 399 TYR A N 1
ATOM 3216 C CA . TYR A 1 399 ? 1.995 5.359 11.702 1.00 98.88 399 TYR A CA 1
ATOM 3217 C C . TYR A 1 399 ? 1.969 4.601 10.375 1.00 98.88 399 TYR A C 1
ATOM 3219 O O . TYR A 1 399 ? 1.326 5.079 9.442 1.00 98.88 399 TYR A O 1
ATOM 3227 N N . TRP A 1 400 ? 2.555 3.403 10.275 1.00 98.88 400 TRP A N 1
ATOM 3228 C CA . TRP A 1 400 ? 2.380 2.543 9.094 1.00 98.88 400 TRP A CA 1
ATOM 3229 C C . TRP A 1 400 ? 0.909 2.331 8.686 1.00 98.88 400 TRP A C 1
ATOM 3231 O O . TRP A 1 400 ? 0.618 2.411 7.490 1.00 98.88 400 TRP A O 1
ATOM 3241 N N . PRO A 1 401 ? -0.055 2.124 9.611 1.00 98.75 401 PRO A N 1
ATOM 3242 C CA . PRO A 1 401 ? -1.453 1.974 9.214 1.00 98.75 401 PRO A CA 1
ATOM 3243 C C . PRO A 1 401 ? -2.164 3.299 8.892 1.00 98.75 401 PRO A C 1
ATOM 3245 O O . PRO A 1 401 ? -3.283 3.252 8.385 1.00 98.75 401 PRO A O 1
ATOM 3248 N N . ALA A 1 402 ? -1.582 4.469 9.188 1.00 98.69 402 ALA A N 1
ATOM 3249 C CA . ALA A 1 402 ? -2.307 5.743 9.175 1.00 98.69 402 ALA A CA 1
ATOM 3250 C C . ALA A 1 402 ? -2.888 6.078 7.793 1.00 98.69 402 ALA A C 1
ATOM 3252 O O . ALA A 1 402 ? -4.091 6.302 7.660 1.00 98.69 402 ALA A O 1
ATOM 3253 N N . GLU A 1 403 ? -2.060 6.053 6.749 1.00 98.69 403 GLU A N 1
ATOM 3254 C CA . GLU A 1 403 ? -2.531 6.326 5.388 1.00 98.69 403 GLU A CA 1
ATOM 3255 C C . GLU A 1 403 ? -3.271 5.124 4.796 1.00 98.69 403 GLU A C 1
ATOM 3257 O O . GLU A 1 403 ? -4.400 5.258 4.314 1.00 98.69 403 GLU A O 1
ATOM 3262 N N . LEU A 1 404 ? -2.662 3.936 4.901 1.00 98.50 404 LEU A N 1
ATOM 3263 C CA . LEU A 1 404 ? -3.152 2.677 4.336 1.00 98.50 404 LEU A CA 1
ATOM 3264 C C . LEU A 1 404 ? -4.574 2.340 4.810 1.00 98.50 404 LEU A C 1
ATOM 3266 O O . LEU A 1 404 ? -5.404 1.907 4.013 1.00 98.50 404 LEU A O 1
ATOM 3270 N N . LEU A 1 405 ? -4.888 2.601 6.083 1.00 98.69 405 LEU A N 1
ATOM 3271 C CA . LEU A 1 405 ? -6.187 2.303 6.699 1.00 98.69 405 LEU A CA 1
ATOM 3272 C C . LEU A 1 405 ? -7.082 3.533 6.898 1.00 98.69 405 LEU A C 1
ATOM 3274 O O . LEU A 1 405 ? -7.980 3.531 7.752 1.00 98.69 405 LEU A O 1
ATOM 3278 N N . ASN A 1 406 ? -6.873 4.552 6.056 1.00 98.69 406 ASN A N 1
ATOM 3279 C CA . ASN A 1 406 ? -7.777 5.687 5.850 1.00 98.69 406 ASN A CA 1
ATOM 3280 C C . ASN A 1 406 ? -7.954 6.580 7.095 1.00 98.69 406 ASN A C 1
ATOM 3282 O O . ASN A 1 406 ? -9.062 7.013 7.424 1.00 98.69 406 ASN A O 1
ATOM 3286 N N . LEU A 1 407 ? -6.839 6.850 7.783 1.00 98.75 407 LEU A N 1
ATOM 3287 C CA . LEU A 1 407 ? -6.713 7.681 8.987 1.00 98.75 407 LEU A CA 1
ATOM 3288 C C . LEU A 1 407 ? -5.664 8.794 8.806 1.00 98.75 407 LEU A C 1
ATOM 3290 O O . LEU A 1 407 ? -4.924 9.117 9.732 1.00 98.75 407 LEU A O 1
ATOM 3294 N N . SER A 1 408 ? -5.604 9.401 7.619 1.00 98.25 408 SER A N 1
ATOM 3295 C CA . SER A 1 408 ? -4.621 10.439 7.267 1.00 98.25 408 SER A CA 1
ATOM 3296 C C . SER A 1 408 ? -4.577 11.599 8.282 1.00 98.25 408 SER A C 1
ATOM 3298 O O . SER A 1 408 ? -3.512 12.080 8.661 1.00 98.25 408 SER A O 1
ATOM 3300 N N . GLU A 1 409 ? -5.725 12.001 8.844 1.00 97.88 409 GLU A N 1
ATOM 3301 C CA . GLU A 1 409 ? -5.792 13.050 9.874 1.00 97.88 409 GLU A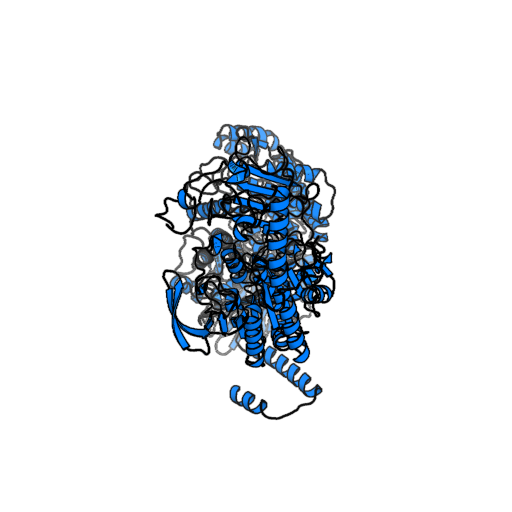 CA 1
ATOM 3302 C C . GLU A 1 409 ? -5.144 12.663 11.212 1.00 97.88 409 GLU A C 1
ATOM 3304 O O . GLU A 1 409 ? -4.800 13.546 12.002 1.00 97.88 409 GLU A O 1
ATOM 3309 N N . CYS A 1 410 ? -4.997 11.365 11.482 1.00 98.75 410 CYS A N 1
ATOM 3310 C CA . CYS A 1 410 ? -4.272 10.851 12.638 1.00 98.75 410 CYS A CA 1
ATOM 3311 C C . CYS A 1 410 ? -2.756 10.866 12.416 1.00 98.75 410 CYS A C 1
ATOM 3313 O O . CYS A 1 410 ? -2.029 10.763 13.389 1.00 98.75 410 CYS A O 1
ATOM 3315 N N . HIS A 1 411 ? -2.260 11.027 11.184 1.00 98.81 411 HIS A N 1
ATOM 3316 C CA . HIS A 1 411 ? -0.823 11.122 10.894 1.00 98.81 411 HIS A CA 1
ATOM 3317 C C . HIS A 1 411 ? -0.255 12.521 11.200 1.00 98.81 411 HIS A C 1
ATOM 3319 O O . HIS A 1 411 ? 0.923 12.673 11.523 1.00 98.81 411 HIS A O 1
ATOM 3325 N N . GLU A 1 412 ? -1.108 13.549 11.153 1.00 98.50 412 GLU A N 1
ATOM 3326 C CA . GLU A 1 412 ? -0.741 14.962 11.312 1.00 98.50 412 GLU A CA 1
ATOM 3327 C C . GLU A 1 412 ? 0.092 15.275 12.577 1.00 98.50 412 GLU A C 1
ATOM 3329 O O . GLU A 1 412 ? 1.074 16.011 12.457 1.00 98.50 412 GLU A O 1
ATOM 3334 N N . PRO A 1 413 ? -0.208 14.734 13.779 1.00 98.81 413 PRO A N 1
ATOM 3335 C CA . PRO A 1 413 ? 0.623 14.970 14.963 1.00 98.81 413 PRO A CA 1
ATOM 3336 C C . PRO A 1 413 ? 2.074 14.503 14.812 1.00 98.81 413 PRO A C 1
ATOM 3338 O O . PRO A 1 413 ? 2.985 15.155 15.324 1.00 98.81 413 PRO A O 1
ATOM 3341 N N . PHE A 1 414 ? 2.306 13.404 14.089 1.00 98.88 414 PHE A N 1
ATOM 3342 C CA . PHE A 1 414 ? 3.654 12.910 13.822 1.00 98.88 414 PHE A CA 1
ATOM 3343 C C . PHE A 1 414 ? 4.389 13.796 12.824 1.00 98.88 414 PHE A C 1
ATOM 3345 O O . PHE A 1 414 ? 5.511 14.211 13.100 1.00 98.88 414 PHE A O 1
ATOM 3352 N N . LEU A 1 415 ? 3.733 14.179 11.725 1.00 98.81 415 LEU A N 1
ATOM 3353 C CA . LEU A 1 415 ? 4.311 15.089 10.729 1.00 98.81 415 LEU A CA 1
ATOM 3354 C C . LEU A 1 415 ? 4.716 16.427 11.364 1.00 98.81 415 LEU A C 1
ATOM 3356 O O . LEU A 1 415 ? 5.804 16.936 11.103 1.00 98.81 415 LEU A O 1
ATOM 3360 N N . LYS A 1 416 ? 3.897 16.945 12.285 1.00 98.69 416 LYS A N 1
ATOM 3361 C CA . LYS A 1 416 ? 4.234 18.135 13.070 1.00 98.69 416 LYS A CA 1
ATOM 3362 C C . LYS A 1 416 ? 5.424 17.918 14.007 1.00 98.69 416 LYS A C 1
ATOM 3364 O O . LYS A 1 416 ? 6.280 18.792 14.118 1.00 98.69 416 LYS A O 1
ATOM 3369 N N . MET A 1 417 ? 5.509 16.769 14.681 1.00 98.75 417 MET A N 1
ATOM 3370 C CA . MET A 1 417 ? 6.679 16.443 15.502 1.00 98.75 417 MET A CA 1
ATOM 3371 C C . MET A 1 417 ? 7.961 16.436 14.662 1.00 98.75 417 MET A C 1
ATOM 3373 O O . MET A 1 417 ? 8.978 16.943 15.128 1.00 98.75 417 MET A O 1
ATOM 3377 N N . VAL A 1 418 ? 7.910 15.929 13.427 1.00 98.88 418 VAL A N 1
ATOM 3378 C CA . VAL A 1 418 ? 9.048 15.948 12.497 1.00 98.88 418 VAL A CA 1
ATOM 3379 C C . VAL A 1 418 ? 9.478 17.380 12.164 1.00 98.88 418 VAL A C 1
ATOM 3381 O O . VAL A 1 418 ? 10.666 17.684 12.252 1.00 98.88 418 VAL A O 1
ATOM 3384 N N . GLU A 1 419 ? 8.538 18.283 11.869 1.00 98.81 419 GLU A N 1
ATOM 3385 C CA . GLU A 1 419 ? 8.833 19.711 11.654 1.00 98.81 419 GLU A CA 1
ATOM 3386 C C . GLU A 1 419 ? 9.506 20.350 12.883 1.00 98.81 419 GLU A C 1
ATOM 3388 O O . GLU A 1 419 ? 10.468 21.109 12.760 1.00 98.81 419 GLU A O 1
ATOM 3393 N N . GLU A 1 420 ? 9.032 20.030 14.089 1.00 98.69 420 GLU A N 1
ATOM 3394 C CA . GLU A 1 420 ? 9.589 20.560 15.338 1.00 98.69 420 GLU A CA 1
ATOM 3395 C C . GLU A 1 420 ? 10.979 19.973 15.651 1.00 98.69 420 GLU A C 1
ATOM 3397 O O . GLU A 1 420 ? 11.878 20.705 16.072 1.00 98.69 420 GLU A O 1
ATOM 3402 N N . CYS A 1 421 ? 11.193 18.680 15.384 1.00 98.81 421 CYS A N 1
ATOM 3403 C CA . CYS A 1 421 ? 12.505 18.035 15.464 1.00 98.81 421 CYS A CA 1
ATOM 3404 C C . CYS A 1 421 ? 13.491 18.596 14.435 1.00 98.81 421 CYS A C 1
ATOM 3406 O O . CYS A 1 421 ? 14.681 18.676 14.731 1.00 98.81 421 CYS A O 1
ATOM 3408 N N . ALA A 1 422 ? 13.029 19.032 13.261 1.00 98.75 422 ALA A N 1
ATOM 3409 C CA . ALA A 1 422 ? 13.889 19.704 12.294 1.00 98.75 422 ALA A CA 1
ATOM 3410 C C . ALA A 1 422 ? 14.438 21.027 12.842 1.00 98.75 422 ALA A C 1
ATOM 3412 O O . ALA A 1 422 ? 15.607 21.351 12.637 1.00 98.75 422 ALA A O 1
ATOM 3413 N N . VAL A 1 423 ? 13.642 21.763 13.626 1.00 98.62 423 VAL A N 1
ATOM 3414 C CA . VAL A 1 423 ? 14.100 22.999 14.274 1.00 98.62 423 VAL A CA 1
ATOM 3415 C C . VAL A 1 423 ? 15.184 22.718 15.317 1.00 98.62 423 VAL A C 1
ATOM 3417 O O . VAL A 1 423 ? 16.241 23.351 15.275 1.00 98.62 423 VAL A O 1
ATOM 3420 N N . THR A 1 424 ? 14.958 21.782 16.242 1.00 98.38 424 THR A N 1
ATOM 3421 C CA . THR A 1 424 ? 15.932 21.467 17.307 1.00 98.38 424 THR A CA 1
ATOM 3422 C C . THR A 1 424 ? 17.154 20.710 16.780 1.00 98.38 424 THR A C 1
ATOM 3424 O O . THR A 1 424 ? 18.276 20.930 17.243 1.00 98.38 424 THR A O 1
ATOM 3427 N N . GLY A 1 425 ? 16.968 19.874 15.758 1.00 98.62 425 GLY A N 1
ATOM 3428 C CA . GLY A 1 425 ? 18.006 19.086 15.099 1.00 98.62 425 GLY A CA 1
ATOM 3429 C C . GLY A 1 425 ? 19.073 19.920 14.390 1.00 98.62 425 GLY A C 1
ATOM 3430 O O . GLY A 1 425 ? 20.190 19.436 14.216 1.00 98.62 425 GLY A O 1
ATOM 3431 N N . ARG A 1 426 ? 18.792 21.185 14.043 1.00 98.75 426 ARG A N 1
ATOM 3432 C CA . ARG A 1 426 ? 19.790 22.122 13.487 1.00 98.75 426 ARG A CA 1
ATOM 3433 C C . ARG A 1 426 ? 20.939 22.398 14.456 1.00 98.75 426 ARG A C 1
ATOM 3435 O O . ARG A 1 426 ? 22.098 22.421 14.046 1.00 98.75 426 ARG A O 1
ATOM 3442 N N . SER A 1 427 ? 20.636 22.570 15.748 1.00 98.38 427 SER A N 1
ATOM 3443 C CA . SER A 1 427 ? 21.671 22.775 16.777 1.00 98.38 427 SER A CA 1
ATOM 3444 C C . SER A 1 427 ? 22.574 21.545 16.881 1.00 98.38 427 SER A C 1
ATOM 3446 O O . SER A 1 427 ? 23.799 21.652 16.906 1.00 98.38 427 SER A O 1
ATOM 3448 N N . VAL A 1 428 ? 21.975 20.351 16.832 1.00 98.69 428 VAL A N 1
ATOM 3449 C CA . VAL A 1 428 ? 22.703 19.078 16.874 1.00 98.69 428 VAL A CA 1
ATOM 3450 C C . VAL A 1 428 ? 23.569 18.893 15.627 1.00 98.69 428 VAL A C 1
ATOM 3452 O O . VAL A 1 428 ? 24.750 18.583 15.766 1.00 98.69 428 VAL A O 1
ATOM 3455 N N . ALA A 1 429 ? 23.035 19.146 14.428 1.00 98.81 429 ALA A N 1
ATOM 3456 C CA . ALA A 1 429 ? 23.795 19.091 13.177 1.00 98.81 429 ALA A CA 1
ATOM 3457 C C . ALA A 1 429 ? 25.045 19.984 13.241 1.00 98.81 429 ALA A C 1
ATOM 3459 O O . ALA A 1 429 ? 26.144 19.556 12.871 1.00 98.81 429 ALA A O 1
ATOM 3460 N N . LYS A 1 430 ? 24.906 21.186 13.815 1.00 98.69 430 LYS A N 1
ATOM 3461 C CA . LYS A 1 430 ? 26.021 22.119 13.964 1.00 98.69 430 LYS A CA 1
ATOM 3462 C C . LYS A 1 430 ? 27.031 21.687 15.024 1.00 98.69 430 LYS A C 1
ATOM 3464 O O . LYS A 1 430 ? 28.223 21.623 14.744 1.00 98.69 430 LYS A O 1
ATOM 3469 N N . GLU A 1 431 ? 26.577 21.390 16.235 1.00 98.69 431 GLU A N 1
ATOM 3470 C CA . GLU A 1 431 ? 27.460 21.164 17.384 1.00 98.69 431 GLU A CA 1
ATOM 3471 C C . GLU A 1 431 ? 28.105 19.771 17.392 1.00 98.69 431 GLU A C 1
ATOM 3473 O O . GLU A 1 431 ? 29.217 19.620 17.903 1.00 98.69 431 GLU A O 1
ATOM 3478 N N . HIS A 1 432 ? 27.455 18.764 16.798 1.00 98.75 432 HIS A N 1
ATOM 3479 C CA . HIS A 1 432 ? 27.982 17.395 16.712 1.00 98.75 432 HIS A CA 1
ATOM 3480 C C . HIS A 1 432 ? 28.708 17.113 15.404 1.00 98.75 432 HIS A C 1
ATOM 3482 O O . HIS A 1 432 ? 29.696 16.387 15.413 1.00 98.75 432 HIS A O 1
ATOM 3488 N N . TYR A 1 433 ? 28.274 17.703 14.290 1.00 98.69 433 TYR A N 1
ATOM 3489 C CA . TYR A 1 433 ? 28.804 17.347 12.970 1.00 98.69 433 TYR A CA 1
ATOM 3490 C C . TYR A 1 433 ? 29.404 18.515 12.191 1.00 98.69 433 TYR A C 1
ATOM 3492 O O . TYR A 1 433 ? 29.971 18.297 11.124 1.00 98.69 433 TYR A O 1
ATOM 3500 N N . ASN A 1 434 ? 29.301 19.747 12.703 1.00 98.38 434 ASN A N 1
ATOM 3501 C CA . ASN A 1 434 ? 29.681 20.969 11.990 1.00 98.38 434 ASN A CA 1
ATOM 3502 C C . ASN A 1 434 ? 29.063 21.065 10.580 1.00 98.38 434 ASN A C 1
ATOM 3504 O O . ASN A 1 434 ? 29.662 21.629 9.666 1.00 98.38 434 ASN A O 1
ATOM 3508 N N . CYS A 1 435 ? 27.861 20.515 10.420 1.00 98.62 435 CYS A N 1
ATOM 3509 C CA . CYS A 1 435 ? 27.101 20.515 9.176 1.00 98.62 435 CYS A CA 1
ATOM 3510 C C . CYS A 1 435 ? 25.924 21.488 9.286 1.00 98.62 435 CYS A C 1
ATOM 3512 O O . CYS A 1 435 ? 25.389 21.706 10.377 1.00 98.62 435 CYS A O 1
ATOM 3514 N N . ASP A 1 436 ? 25.511 22.053 8.155 1.00 98.56 436 ASP A N 1
ATOM 3515 C CA . ASP A 1 436 ? 24.215 22.733 8.050 1.00 98.56 436 ASP A CA 1
ATOM 3516 C C . ASP A 1 436 ? 23.091 21.711 7.764 1.00 98.56 436 ASP A C 1
ATOM 3518 O O . ASP A 1 436 ? 23.366 20.548 7.464 1.00 98.56 436 ASP A O 1
ATOM 3522 N N . GLY A 1 437 ? 21.825 22.130 7.848 1.00 98.69 437 GLY A N 1
ATOM 3523 C CA . GLY A 1 437 ? 20.666 21.227 7.809 1.00 98.69 437 GLY A CA 1
ATOM 3524 C C . GLY A 1 437 ? 20.252 20.761 9.208 1.00 98.69 437 GLY A C 1
ATOM 3525 O O . GLY A 1 437 ? 20.519 21.454 10.191 1.00 98.69 437 GLY A O 1
ATOM 3526 N N . TRP A 1 438 ? 19.600 19.603 9.316 1.00 98.88 438 TRP A N 1
ATOM 3527 C CA . TRP A 1 438 ? 19.186 19.037 10.606 1.00 98.88 438 TRP A CA 1
ATOM 3528 C C . TRP A 1 438 ? 19.392 17.522 10.674 1.00 98.88 438 TRP A C 1
ATOM 3530 O O . TRP A 1 438 ? 19.440 16.837 9.654 1.00 98.88 438 TRP A O 1
ATOM 3540 N N . VAL A 1 439 ? 19.511 17.008 11.899 1.00 98.88 439 VAL A N 1
ATOM 3541 C CA . VAL A 1 439 ? 19.695 15.583 12.192 1.00 98.88 439 VAL A CA 1
ATOM 3542 C C . VAL A 1 439 ? 18.845 15.174 13.392 1.00 98.88 439 VAL A C 1
ATOM 3544 O O . VAL A 1 439 ? 18.589 15.981 14.286 1.00 98.88 439 VAL A O 1
ATOM 3547 N N . LEU A 1 440 ? 18.438 13.909 13.422 1.00 98.75 440 LEU A N 1
ATOM 3548 C CA . LEU A 1 440 ? 17.727 13.272 14.524 1.00 98.75 440 LEU A CA 1
ATOM 3549 C C . LEU A 1 440 ? 18.299 11.872 14.734 1.00 98.75 440 LEU A C 1
ATOM 3551 O O . LEU A 1 440 ? 18.567 11.156 13.768 1.00 98.75 440 LEU A O 1
ATOM 3555 N N . HIS A 1 441 ? 18.487 11.518 16.004 1.00 98.62 441 HIS A N 1
ATOM 3556 C CA . HIS A 1 441 ? 19.011 10.221 16.418 1.00 98.62 441 HIS A CA 1
ATOM 3557 C C . HIS A 1 441 ? 17.887 9.231 16.741 1.00 98.62 441 HIS A C 1
ATOM 3559 O O . HIS A 1 441 ? 16.753 9.426 16.318 1.00 98.62 441 HIS A O 1
ATOM 3565 N N . HIS A 1 442 ? 18.174 8.157 17.479 1.00 97.19 442 HIS A N 1
ATOM 3566 C CA . HIS A 1 442 ? 17.229 7.055 17.699 1.00 97.19 442 HIS A CA 1
ATOM 3567 C C . HIS A 1 442 ? 16.066 7.358 18.652 1.00 97.19 442 HIS A C 1
ATOM 3569 O O . HIS A 1 442 ? 15.229 6.485 18.867 1.00 97.19 442 HIS A O 1
ATOM 3575 N N . ASN A 1 443 ? 16.020 8.538 19.276 1.00 98.31 443 ASN A N 1
ATOM 3576 C CA . ASN A 1 443 ? 14.958 8.911 20.208 1.00 98.31 443 ASN A CA 1
ATOM 3577 C C . ASN A 1 443 ? 14.666 10.415 20.226 1.00 98.31 443 ASN A C 1
ATOM 3579 O O . ASN A 1 443 ? 15.579 11.240 20.128 1.00 98.31 443 ASN A O 1
ATOM 3583 N N . THR A 1 444 ? 13.406 10.755 20.495 1.00 98.50 444 THR A N 1
ATOM 3584 C CA . THR A 1 444 ? 12.959 12.089 20.902 1.00 98.50 444 THR A CA 1
ATOM 3585 C C . THR A 1 444 ? 11.882 12.029 21.996 1.00 98.50 444 THR A C 1
ATOM 3587 O O . THR A 1 444 ? 11.391 10.961 22.365 1.00 98.50 444 THR A O 1
ATOM 3590 N N . ASP A 1 445 ? 11.523 13.184 22.551 1.00 98.12 445 ASP A N 1
ATOM 3591 C CA . ASP A 1 445 ? 10.528 13.347 23.615 1.00 98.12 445 ASP A CA 1
ATOM 3592 C C . ASP A 1 445 ? 9.632 14.578 23.365 1.00 98.12 445 ASP A C 1
ATOM 3594 O O . ASP A 1 445 ? 9.648 15.189 22.289 1.00 98.12 445 ASP A O 1
ATOM 3598 N N . ILE A 1 446 ? 8.821 14.963 24.355 1.00 98.19 446 ILE A N 1
ATOM 3599 C CA . ILE A 1 446 ? 7.951 16.148 24.258 1.00 98.19 446 ILE A CA 1
ATOM 3600 C C . ILE A 1 446 ? 8.732 17.458 24.025 1.00 98.19 446 ILE A C 1
ATOM 3602 O O . ILE A 1 446 ? 8.179 18.420 23.496 1.00 98.19 446 ILE A O 1
ATOM 3606 N N . TRP A 1 447 ? 10.016 17.496 24.401 1.00 98.12 447 TRP A N 1
ATOM 3607 C CA . TRP A 1 447 ? 10.906 18.654 24.265 1.00 98.12 447 TRP A CA 1
ATOM 3608 C C . TRP A 1 447 ? 11.693 18.639 22.952 1.00 98.12 447 TRP A C 1
ATOM 3610 O O . TRP A 1 447 ? 12.511 19.529 22.724 1.00 98.12 447 TRP A O 1
ATOM 3620 N N . ARG A 1 448 ? 11.439 17.647 22.086 1.00 98.31 448 ARG A N 1
ATOM 3621 C CA . ARG A 1 448 ? 12.049 17.502 20.756 1.00 98.31 448 ARG A CA 1
ATOM 3622 C C . ARG A 1 448 ? 13.567 17.371 20.807 1.00 98.31 448 ARG A C 1
ATOM 3624 O O . ARG A 1 448 ? 14.272 17.885 19.941 1.00 98.31 448 ARG A O 1
ATOM 3631 N N . GLY A 1 449 ? 14.099 16.676 21.814 1.00 97.62 449 GLY A N 1
ATOM 3632 C CA . GLY A 1 449 ? 15.528 16.371 21.861 1.00 97.62 449 GLY A CA 1
ATOM 3633 C C . GLY A 1 449 ? 15.969 15.551 20.645 1.00 97.62 449 GLY A C 1
ATOM 3634 O O . GLY A 1 449 ? 15.343 14.542 20.337 1.00 97.62 449 GLY A O 1
ATOM 3635 N N . ALA A 1 450 ? 17.036 15.979 19.965 1.00 98.12 450 ALA A N 1
ATOM 3636 C CA . ALA A 1 450 ? 17.489 15.366 18.710 1.00 98.12 450 ALA A CA 1
ATOM 3637 C C . ALA A 1 450 ? 18.909 14.767 18.765 1.00 98.12 450 ALA A C 1
ATOM 3639 O O . ALA A 1 450 ? 19.351 14.160 17.794 1.00 98.12 450 ALA A O 1
ATOM 3640 N N . ALA A 1 451 ? 19.634 14.943 19.875 1.00 98.38 451 ALA A N 1
ATOM 3641 C CA . ALA A 1 451 ? 21.018 14.492 20.065 1.00 98.38 451 ALA A CA 1
ATOM 3642 C C . ALA A 1 451 ? 21.105 13.002 20.475 1.00 98.38 451 ALA A C 1
ATOM 3644 O O . ALA A 1 451 ? 20.136 12.472 21.022 1.00 98.38 451 ALA A O 1
ATOM 3645 N N . PRO A 1 452 ? 22.253 12.325 20.272 1.00 98.00 452 PRO A N 1
ATOM 3646 C CA . PRO A 1 452 ? 22.414 10.914 20.625 1.00 98.00 452 PRO A CA 1
ATOM 3647 C C . PRO A 1 452 ? 22.367 10.712 22.145 1.00 98.00 452 PRO A C 1
ATOM 3649 O O . PRO A 1 452 ? 23.149 11.318 22.876 1.00 98.00 452 PRO A O 1
ATOM 3652 N N . ILE A 1 453 ? 21.486 9.831 22.630 1.00 97.38 453 ILE A N 1
ATOM 3653 C CA . ILE A 1 453 ? 21.265 9.583 24.069 1.00 97.38 453 ILE A CA 1
ATOM 3654 C C . ILE A 1 453 ? 21.636 8.150 24.488 1.00 97.38 453 ILE A C 1
ATOM 3656 O O . ILE A 1 453 ? 21.955 7.298 23.662 1.00 97.38 453 ILE A O 1
ATOM 3660 N N . ASN A 1 454 ? 21.510 7.843 25.782 1.00 94.94 454 ASN A N 1
ATOM 3661 C CA . ASN A 1 454 ? 21.729 6.531 26.403 1.00 94.94 454 ASN A CA 1
ATOM 3662 C C . ASN A 1 454 ? 23.182 6.031 26.348 1.00 94.94 454 ASN A C 1
ATOM 3664 O O . ASN A 1 454 ? 23.846 6.001 27.381 1.00 94.94 454 ASN A O 1
ATOM 3668 N N . SER A 1 455 ? 23.658 5.575 25.187 1.00 94.81 455 SER A N 1
ATOM 3669 C CA . SER A 1 455 ? 24.999 5.002 25.018 1.00 94.81 455 SER A CA 1
ATOM 3670 C C . SER A 1 455 ? 25.437 5.046 23.559 1.00 94.81 455 SER A C 1
ATOM 3672 O O . SER A 1 455 ? 24.617 4.871 22.663 1.00 94.81 455 SER A O 1
ATOM 3674 N N . ALA A 1 456 ? 26.737 5.216 23.317 1.00 94.56 456 ALA A N 1
ATOM 3675 C CA . ALA A 1 456 ? 27.288 5.373 21.971 1.00 94.56 456 ALA A CA 1
ATOM 3676 C C . ALA A 1 456 ? 27.001 4.221 20.980 1.00 94.56 456 ALA A C 1
ATOM 3678 O O . ALA A 1 456 ? 26.680 4.535 19.840 1.00 94.56 456 ALA A O 1
ATOM 3679 N N . PRO A 1 457 ? 27.053 2.921 21.356 1.00 90.88 457 PRO A N 1
ATOM 3680 C CA . PRO A 1 457 ? 26.890 1.801 20.415 1.00 90.88 457 PRO A CA 1
ATOM 3681 C C . PRO A 1 457 ? 25.576 1.748 19.641 1.00 90.88 457 PRO A C 1
ATOM 3683 O O . PRO A 1 457 ? 25.523 1.067 18.627 1.00 90.88 457 PRO A O 1
ATOM 3686 N N . TYR A 1 458 ? 24.527 2.388 20.154 1.00 91.06 458 TYR A N 1
ATOM 3687 C CA . TYR A 1 458 ? 23.189 2.394 19.556 1.00 91.06 458 TYR A CA 1
ATOM 3688 C C . TYR A 1 458 ? 22.550 3.790 19.539 1.00 91.06 458 TYR A C 1
ATOM 3690 O O . TYR A 1 458 ? 21.633 4.042 18.769 1.00 91.06 458 TYR A O 1
ATOM 3698 N N . GLY A 1 459 ? 23.023 4.715 20.381 1.00 94.75 459 GLY A N 1
ATOM 3699 C CA . GLY A 1 459 ? 22.535 6.091 20.425 1.00 94.75 459 GLY A CA 1
ATOM 3700 C C . GLY A 1 459 ? 23.136 6.992 19.353 1.00 94.75 459 GLY A C 1
ATOM 3701 O O . GLY A 1 459 ? 22.457 7.908 18.895 1.00 94.75 459 GLY A O 1
ATOM 3702 N N . VAL A 1 460 ? 24.378 6.734 18.920 1.00 97.81 460 VAL A N 1
ATOM 3703 C CA . VAL A 1 460 ? 24.983 7.426 17.769 1.00 97.81 460 VAL A CA 1
ATOM 3704 C C . VAL A 1 460 ? 24.491 6.746 16.493 1.00 97.81 460 VAL A C 1
ATOM 3706 O O . VAL A 1 460 ? 25.188 5.955 15.869 1.00 97.81 460 VAL A O 1
ATOM 3709 N N . TRP A 1 461 ? 23.239 7.033 16.155 1.00 98.38 461 TRP A N 1
ATOM 3710 C CA . TRP A 1 461 ? 22.571 6.605 14.934 1.00 98.38 461 TRP A CA 1
ATOM 3711 C C . TRP A 1 461 ? 21.911 7.833 14.292 1.00 98.38 461 TRP A C 1
ATOM 3713 O O . TRP A 1 461 ? 20.816 8.203 14.705 1.00 98.38 461 TRP A O 1
ATOM 3723 N N . PRO A 1 462 ? 22.583 8.540 13.368 1.00 98.06 462 PRO A N 1
ATOM 3724 C CA . PRO A 1 462 ? 22.161 9.860 12.897 1.00 98.06 462 PRO A CA 1
ATOM 3725 C C . PRO A 1 462 ? 21.160 9.815 11.732 1.00 98.06 462 PRO A C 1
ATOM 3727 O O . PRO A 1 462 ? 20.980 10.816 11.041 1.00 98.06 462 PRO A O 1
ATOM 3730 N N . THR A 1 463 ? 20.536 8.670 11.454 1.00 98.38 463 THR A N 1
ATOM 3731 C CA . THR A 1 463 ? 19.649 8.467 10.292 1.00 98.38 463 THR A CA 1
ATOM 3732 C C . THR A 1 463 ? 18.157 8.476 10.624 1.00 98.38 463 THR A C 1
ATOM 3734 O O . THR A 1 463 ? 17.327 8.276 9.738 1.00 98.38 463 THR A O 1
ATOM 3737 N N . GLY A 1 464 ? 17.797 8.857 11.855 1.00 98.50 464 GLY A N 1
ATOM 3738 C CA . GLY A 1 464 ? 16.406 9.078 12.258 1.00 98.50 464 GLY A CA 1
ATOM 3739 C C . GLY A 1 464 ? 15.729 10.181 11.454 1.00 98.50 464 GLY A C 1
ATOM 3740 O O . GLY A 1 464 ? 14.589 10.011 11.034 1.00 98.50 464 GLY A O 1
ATOM 3741 N N . ALA A 1 465 ? 16.444 11.273 11.149 1.00 98.62 465 ALA A N 1
ATOM 3742 C CA . ALA A 1 465 ? 15.904 12.360 10.323 1.00 98.62 465 ALA A CA 1
ATOM 3743 C C . ALA A 1 465 ? 15.509 11.876 8.919 1.00 98.62 465 ALA A C 1
ATOM 3745 O O . ALA A 1 465 ? 14.436 12.230 8.431 1.00 98.62 465 ALA A O 1
ATOM 3746 N N . ALA A 1 466 ? 16.336 11.029 8.295 1.00 98.62 466 ALA A N 1
ATOM 3747 C CA . ALA A 1 466 ? 16.015 10.437 7.000 1.00 98.62 466 ALA A CA 1
ATOM 3748 C C . ALA A 1 466 ? 14.762 9.553 7.066 1.00 98.62 466 ALA A C 1
ATOM 3750 O O . ALA A 1 466 ? 13.909 9.661 6.187 1.00 98.62 466 ALA A O 1
ATOM 3751 N N . TRP A 1 467 ? 14.607 8.727 8.108 1.00 98.75 467 TRP A N 1
ATOM 3752 C CA . TRP A 1 467 ? 13.444 7.840 8.210 1.00 98.75 467 TRP A CA 1
ATOM 3753 C C . TRP A 1 467 ? 12.160 8.625 8.451 1.00 98.75 467 TRP A C 1
ATOM 3755 O O . TRP A 1 467 ? 11.206 8.478 7.689 1.00 98.75 467 TRP A O 1
ATOM 3765 N N . VAL A 1 468 ? 12.124 9.525 9.432 1.00 98.75 468 VAL A N 1
ATOM 3766 C CA . VAL A 1 468 ? 10.891 10.272 9.716 1.00 98.75 468 VAL A CA 1
ATOM 3767 C C . VAL A 1 468 ? 10.469 11.178 8.546 1.00 98.75 468 VAL A C 1
ATOM 3769 O O . VAL A 1 468 ? 9.277 11.391 8.338 1.00 98.75 468 VAL A O 1
ATOM 3772 N N . CYS A 1 469 ? 11.413 11.637 7.711 1.00 98.75 469 CYS A N 1
ATOM 3773 C CA . CYS A 1 469 ? 11.111 12.336 6.455 1.00 98.75 469 CYS A CA 1
ATOM 3774 C C . CYS A 1 469 ? 10.317 11.474 5.461 1.00 98.75 469 CYS A C 1
ATOM 3776 O O . CYS A 1 469 ? 9.473 12.002 4.737 1.00 98.75 469 CYS A O 1
ATOM 3778 N N . THR A 1 470 ? 10.525 10.152 5.442 1.00 98.00 470 THR A N 1
ATOM 3779 C CA . THR A 1 470 ? 9.765 9.262 4.547 1.00 98.00 470 THR A CA 1
ATOM 3780 C C . THR A 1 470 ? 8.267 9.286 4.840 1.00 98.00 470 THR A C 1
ATOM 3782 O O . THR A 1 470 ? 7.477 9.128 3.922 1.00 98.00 470 THR A O 1
ATOM 3785 N N . HIS A 1 471 ? 7.845 9.586 6.072 1.00 98.75 471 HIS A N 1
ATOM 3786 C CA . HIS A 1 471 ? 6.425 9.710 6.405 1.00 98.75 471 HIS A CA 1
ATOM 3787 C C . HIS A 1 471 ? 5.769 10.959 5.805 1.00 98.75 471 HIS A C 1
ATOM 3789 O O . HIS A 1 471 ? 4.593 10.917 5.446 1.00 98.75 471 HIS A O 1
ATOM 3795 N N . MET A 1 472 ? 6.521 12.053 5.639 1.00 98.75 472 MET A N 1
ATOM 3796 C CA . MET A 1 472 ? 6.041 13.223 4.896 1.00 98.75 472 MET A CA 1
ATOM 3797 C C . MET A 1 472 ? 5.852 12.880 3.416 1.00 98.75 472 MET A C 1
ATOM 3799 O O . MET A 1 472 ? 4.841 13.241 2.817 1.00 98.75 472 MET A O 1
ATOM 3803 N N . TRP A 1 473 ? 6.789 12.127 2.840 1.00 98.56 473 TRP A N 1
ATOM 3804 C CA . TRP A 1 473 ? 6.659 11.632 1.473 1.00 98.56 473 TRP A CA 1
ATOM 3805 C C . TRP A 1 473 ? 5.467 10.682 1.310 1.00 98.56 473 TRP A C 1
ATOM 3807 O O . TRP A 1 473 ? 4.655 10.873 0.409 1.00 98.56 473 TRP A O 1
ATOM 3817 N N . GLU A 1 474 ? 5.294 9.720 2.218 1.00 98.38 474 GLU A N 1
ATOM 3818 C CA . GLU A 1 474 ? 4.151 8.800 2.221 1.00 98.38 474 GLU A CA 1
ATOM 3819 C C . GLU A 1 474 ? 2.815 9.541 2.318 1.00 98.38 474 GLU A C 1
ATOM 3821 O O . GLU A 1 474 ? 1.900 9.260 1.541 1.00 98.38 474 GLU A O 1
ATOM 3826 N N . HIS A 1 475 ? 2.707 10.547 3.194 1.00 98.75 475 HIS A N 1
ATOM 3827 C CA . HIS A 1 475 ? 1.504 11.375 3.276 1.00 98.75 475 HIS A CA 1
ATOM 3828 C C . HIS A 1 475 ? 1.158 11.995 1.916 1.00 98.75 475 HIS A C 1
ATOM 3830 O O . HIS A 1 475 ? 0.010 11.924 1.472 1.00 98.75 475 HIS A O 1
ATOM 3836 N N . PHE A 1 476 ? 2.148 12.531 1.194 1.00 98.69 476 PHE A N 1
ATOM 3837 C CA . PHE A 1 476 ? 1.939 13.008 -0.172 1.00 98.69 476 PHE A CA 1
ATOM 3838 C C . PHE A 1 476 ? 1.571 11.875 -1.142 1.00 98.69 476 PHE A C 1
ATOM 3840 O O . PHE A 1 476 ? 0.620 12.025 -1.906 1.00 98.69 476 PHE A O 1
ATOM 3847 N N . LEU A 1 477 ? 2.253 10.728 -1.121 1.00 98.31 477 LEU A N 1
ATOM 3848 C CA . LEU A 1 477 ? 1.950 9.629 -2.042 1.00 98.31 477 LEU A CA 1
ATOM 3849 C C . LEU A 1 477 ? 0.499 9.147 -1.910 1.00 98.31 477 LEU A C 1
ATOM 3851 O O . LEU A 1 477 ? -0.145 8.866 -2.923 1.00 98.31 477 LEU A O 1
ATOM 3855 N N . PHE A 1 478 ? -0.052 9.104 -0.699 1.00 98.62 478 PHE A N 1
ATOM 3856 C CA . PHE A 1 478 ? -1.438 8.692 -0.460 1.00 98.62 478 PHE A CA 1
ATOM 3857 C C . PHE A 1 478 ? -2.477 9.800 -0.684 1.00 98.62 478 PHE A C 1
ATOM 3859 O O . PHE A 1 478 ? -3.597 9.496 -1.095 1.00 98.62 478 PHE A O 1
ATOM 3866 N N . THR A 1 479 ? -2.142 11.073 -0.454 1.00 97.94 479 THR A N 1
ATOM 3867 C CA . THR A 1 479 ? -3.101 12.193 -0.583 1.00 97.94 479 THR A CA 1
ATOM 3868 C C . THR A 1 479 ? -3.040 12.906 -1.933 1.00 97.94 479 THR A C 1
ATOM 3870 O O . THR A 1 479 ? -4.049 13.444 -2.392 1.00 97.94 479 THR A O 1
ATOM 3873 N N . GLN A 1 480 ? -1.868 12.893 -2.570 1.00 97.62 480 GLN A N 1
ATOM 3874 C CA . GLN A 1 480 ? -1.482 13.718 -3.716 1.00 97.62 480 GLN A CA 1
ATOM 3875 C C . GLN A 1 480 ? -1.648 15.227 -3.448 1.00 97.62 480 GLN A C 1
ATOM 3877 O O . GLN A 1 480 ? -1.934 16.004 -4.361 1.00 97.62 480 GLN A O 1
ATOM 3882 N N . ASP A 1 481 ? -1.490 15.656 -2.189 1.00 97.81 481 ASP A N 1
ATOM 3883 C CA . ASP A 1 481 ? -1.549 17.066 -1.799 1.00 97.81 481 ASP A CA 1
ATOM 3884 C C . ASP A 1 481 ? -0.216 17.774 -2.094 1.00 97.81 481 ASP A C 1
ATOM 3886 O O . ASP A 1 481 ? 0.727 17.771 -1.299 1.00 97.81 481 ASP A O 1
ATOM 3890 N N . THR A 1 482 ? -0.137 18.403 -3.266 1.00 97.31 482 THR A N 1
ATOM 3891 C CA . THR A 1 482 ? 1.050 19.155 -3.694 1.00 97.31 482 THR A CA 1
ATOM 3892 C C . THR A 1 482 ? 1.297 20.414 -2.860 1.00 97.31 482 THR A C 1
ATOM 3894 O O . THR A 1 482 ? 2.427 20.897 -2.832 1.00 97.31 482 THR A O 1
ATOM 3897 N N . LEU A 1 483 ? 0.277 20.961 -2.183 1.00 97.50 483 LEU A N 1
ATOM 3898 C CA . LEU A 1 483 ? 0.450 22.128 -1.314 1.00 97.50 483 LEU A CA 1
ATOM 3899 C C . LEU A 1 483 ? 1.157 21.719 -0.021 1.00 97.50 483 LEU A C 1
ATOM 3901 O O . LEU A 1 483 ? 2.136 22.355 0.360 1.00 97.50 483 LEU A O 1
ATOM 3905 N N . PHE A 1 484 ? 0.724 20.616 0.597 1.00 98.44 484 PHE A N 1
ATOM 3906 C CA . PHE A 1 484 ? 1.454 20.000 1.707 1.00 98.44 484 PHE A CA 1
ATOM 3907 C C . PHE A 1 484 ? 2.900 19.675 1.307 1.00 98.44 484 PHE A C 1
ATOM 3909 O O . PHE A 1 484 ? 3.835 19.980 2.056 1.00 98.44 484 PHE A O 1
ATOM 3916 N N . LEU A 1 485 ? 3.087 19.098 0.112 1.00 98.12 485 LEU A N 1
ATOM 3917 C CA . LEU A 1 485 ? 4.410 18.737 -0.388 1.00 98.12 485 LEU A CA 1
ATOM 3918 C C . LEU A 1 485 ? 5.338 19.957 -0.480 1.00 98.12 485 LEU A C 1
ATOM 3920 O O . LEU A 1 485 ? 6.468 19.899 -0.004 1.00 98.12 485 LEU A O 1
ATOM 3924 N N . TYR A 1 486 ? 4.851 21.060 -1.054 1.00 97.94 486 TYR A N 1
ATOM 3925 C CA . TYR A 1 486 ? 5.622 22.288 -1.251 1.00 97.94 486 TYR A CA 1
ATOM 3926 C C . TYR A 1 486 ? 5.864 23.069 0.050 1.00 97.94 486 TYR A C 1
ATOM 3928 O O . TYR A 1 486 ? 6.993 23.479 0.315 1.00 97.94 486 TYR A O 1
ATOM 3936 N N . GLU A 1 487 ? 4.827 23.291 0.864 1.00 97.31 487 GLU A N 1
ATOM 3937 C CA . GLU A 1 487 ? 4.908 24.199 2.019 1.00 97.31 487 GLU A CA 1
ATOM 3938 C C . GLU A 1 487 ? 5.514 23.553 3.268 1.00 97.31 487 GLU A C 1
ATOM 3940 O O . GLU A 1 487 ? 6.095 24.258 4.094 1.00 97.31 487 GLU A O 1
ATOM 3945 N N . ARG A 1 488 ? 5.365 22.232 3.429 1.00 97.62 488 ARG A N 1
ATOM 3946 C CA . ARG A 1 488 ? 5.712 21.529 4.675 1.00 97.62 488 ARG A CA 1
ATOM 3947 C C . ARG A 1 488 ? 6.763 20.450 4.473 1.00 97.62 488 ARG A C 1
ATOM 3949 O O . ARG A 1 488 ? 7.817 20.504 5.102 1.00 97.62 488 ARG A O 1
ATOM 3956 N N . ALA A 1 489 ? 6.506 19.494 3.581 1.00 98.38 489 ALA A N 1
ATOM 3957 C CA . ALA A 1 489 ? 7.379 18.332 3.426 1.00 98.38 489 ALA A CA 1
ATOM 3958 C C . ALA A 1 489 ? 8.738 18.694 2.810 1.00 98.38 489 ALA A C 1
ATOM 3960 O O . ALA A 1 489 ? 9.783 18.429 3.405 1.00 98.38 489 ALA A O 1
ATOM 3961 N N . TYR A 1 490 ? 8.742 19.331 1.636 1.00 98.25 490 TYR A N 1
ATOM 3962 C CA . TYR A 1 490 ? 9.966 19.578 0.877 1.00 98.25 490 TYR A CA 1
ATOM 3963 C C . TYR A 1 490 ? 11.009 20.418 1.634 1.00 98.25 490 TYR A C 1
ATOM 3965 O O . TYR A 1 490 ? 12.169 20.006 1.642 1.00 98.25 490 TYR A O 1
ATOM 3973 N N . PRO A 1 491 ? 10.663 21.524 2.330 1.00 97.94 491 PRO A N 1
ATOM 3974 C CA . PRO A 1 491 ? 11.647 22.286 3.100 1.00 97.94 491 PRO A CA 1
ATOM 3975 C C . PRO A 1 491 ? 12.343 21.447 4.181 1.00 97.94 491 PRO A C 1
ATOM 3977 O O . PRO A 1 491 ? 13.563 21.519 4.331 1.00 97.94 491 PRO A O 1
ATOM 3980 N N . VAL A 1 492 ? 11.587 20.609 4.897 1.00 98.75 492 VAL A N 1
ATOM 3981 C CA . VAL A 1 492 ? 12.123 19.745 5.959 1.00 98.75 492 VAL A CA 1
ATOM 3982 C C . VAL A 1 492 ? 13.003 18.637 5.378 1.00 98.75 492 VAL A C 1
ATOM 3984 O O . VAL A 1 492 ? 14.122 18.426 5.852 1.00 98.75 492 VAL A O 1
ATOM 3987 N N . MET A 1 493 ? 12.537 17.968 4.320 1.00 98.75 493 MET A N 1
ATOM 3988 C CA . MET A 1 493 ? 13.279 16.896 3.649 1.00 98.75 493 MET A CA 1
ATOM 3989 C C . MET A 1 493 ? 14.566 17.411 2.996 1.00 98.75 493 MET A C 1
ATOM 3991 O O . MET A 1 493 ? 15.623 16.793 3.138 1.00 98.75 493 MET A O 1
ATOM 3995 N N . LYS A 1 494 ? 14.512 18.577 2.340 1.00 98.44 494 LYS A N 1
ATOM 3996 C CA . LYS A 1 494 ? 15.673 19.217 1.709 1.00 98.44 494 LYS A CA 1
ATOM 3997 C C . LYS A 1 494 ? 16.743 19.588 2.734 1.00 98.44 494 LYS A C 1
ATOM 3999 O O . LYS A 1 494 ? 17.925 19.378 2.468 1.00 98.44 494 LYS A O 1
ATOM 4004 N N . GLU A 1 495 ? 16.369 20.092 3.912 1.00 98.62 495 GLU A N 1
ATOM 4005 C CA . GLU A 1 495 ? 17.343 20.377 4.975 1.00 98.62 495 GLU A CA 1
ATOM 4006 C C . GLU A 1 495 ? 17.945 19.105 5.600 1.00 98.62 495 GLU A C 1
ATOM 4008 O O . GLU A 1 495 ? 19.124 19.111 5.958 1.00 98.62 495 GLU A O 1
ATOM 4013 N N . ALA A 1 496 ? 17.192 18.003 5.698 1.00 98.88 496 ALA A N 1
ATOM 4014 C CA . ALA A 1 496 ? 17.765 16.712 6.092 1.00 98.88 496 ALA A CA 1
ATOM 4015 C C . ALA A 1 496 ? 18.766 16.224 5.030 1.00 98.88 496 ALA A C 1
ATOM 4017 O O . ALA A 1 496 ? 19.883 15.815 5.351 1.00 98.88 496 ALA A O 1
ATOM 4018 N N . ALA A 1 497 ? 18.414 16.330 3.744 1.00 98.81 497 ALA A N 1
ATOM 4019 C CA . ALA A 1 497 ? 19.308 15.969 2.649 1.00 98.81 497 ALA A CA 1
ATOM 4020 C C . ALA A 1 497 ? 20.575 16.844 2.622 1.00 98.81 497 ALA A C 1
ATOM 4022 O O . ALA A 1 497 ? 21.670 16.343 2.358 1.00 98.81 497 ALA A O 1
ATOM 4023 N N . LEU A 1 498 ? 20.454 18.133 2.965 1.00 98.81 498 LEU A N 1
ATOM 4024 C CA . LEU A 1 498 ? 21.587 19.045 3.133 1.00 98.81 498 LEU A CA 1
ATOM 4025 C C . LEU A 1 498 ? 22.574 18.530 4.180 1.00 98.81 498 LEU A C 1
ATOM 4027 O O . LEU A 1 498 ? 23.772 18.481 3.881 1.00 98.81 498 LEU A O 1
ATOM 4031 N N . PHE A 1 499 ? 22.088 18.088 5.341 1.00 98.88 499 PHE A N 1
ATOM 4032 C CA . PHE A 1 499 ? 22.926 17.475 6.371 1.00 98.88 499 PHE A CA 1
ATOM 4033 C C . PHE A 1 499 ? 23.674 16.251 5.829 1.00 98.88 499 PHE A C 1
ATOM 4035 O O . PHE A 1 499 ? 24.905 16.207 5.877 1.00 98.88 499 PHE A O 1
ATOM 4042 N N . TYR A 1 500 ? 22.968 15.286 5.229 1.00 98.88 500 TYR A N 1
ATOM 4043 C CA . TYR A 1 500 ? 23.615 14.061 4.746 1.00 98.88 500 TYR A CA 1
ATOM 4044 C C . TYR A 1 500 ? 24.590 14.301 3.589 1.00 98.88 500 TYR A C 1
ATOM 4046 O O . TYR A 1 500 ? 25.605 13.613 3.502 1.00 98.88 500 TYR A O 1
ATOM 4054 N N . SER A 1 501 ? 24.354 15.314 2.749 1.00 98.69 501 SER A N 1
ATOM 4055 C CA . SER A 1 501 ? 25.281 15.686 1.668 1.00 98.69 501 SER A CA 1
ATOM 4056 C C . SER A 1 501 ? 26.642 16.211 2.162 1.00 98.69 501 SER A C 1
ATOM 4058 O O . SER A 1 501 ? 27.579 16.317 1.370 1.00 98.69 501 SER A O 1
ATOM 4060 N N . GLN A 1 502 ? 26.739 16.570 3.447 1.00 98.69 502 GLN A N 1
ATOM 4061 C CA . GLN A 1 502 ? 27.963 17.012 4.127 1.00 98.69 502 GLN A CA 1
ATOM 4062 C C . GLN A 1 502 ? 28.492 15.955 5.107 1.00 98.69 502 GLN A C 1
ATOM 4064 O O . GLN A 1 502 ? 29.693 15.888 5.359 1.00 98.69 502 GLN A O 1
ATOM 4069 N N . PHE A 1 503 ? 27.597 15.144 5.679 1.00 98.62 503 PHE A N 1
ATOM 4070 C CA . PHE A 1 503 ? 27.938 14.112 6.655 1.00 98.62 503 PHE A CA 1
ATOM 4071 C C . PHE A 1 503 ? 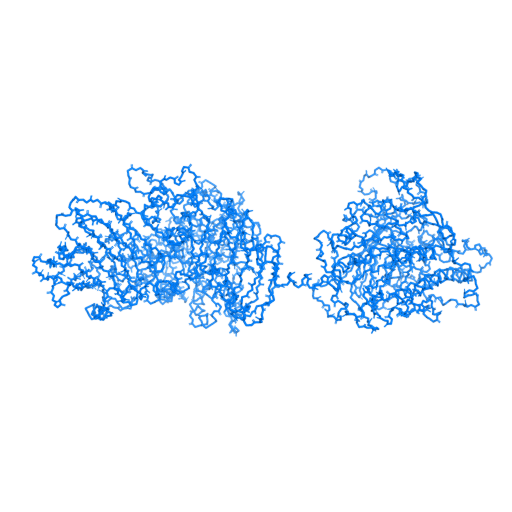28.577 12.870 6.022 1.00 98.62 503 PHE A C 1
ATOM 4073 O O . PHE A 1 503 ? 29.456 12.269 6.645 1.00 98.62 503 PHE A O 1
ATOM 4080 N N . LEU A 1 504 ? 28.138 12.485 4.817 1.00 98.75 504 LEU A N 1
ATOM 4081 C CA . LEU A 1 504 ? 28.720 11.367 4.073 1.00 98.75 504 LEU A CA 1
ATOM 4082 C C . LEU A 1 504 ? 30.198 11.635 3.759 1.00 98.75 504 LEU A C 1
ATOM 4084 O O . LEU A 1 504 ? 30.561 12.726 3.323 1.00 98.75 504 LEU A O 1
ATOM 4088 N N . ILE A 1 505 ? 31.032 10.616 3.950 1.00 98.06 505 ILE A N 1
ATOM 4089 C CA . ILE A 1 505 ? 32.468 10.646 3.648 1.00 98.06 505 ILE A CA 1
ATOM 4090 C C . ILE A 1 505 ? 32.827 9.506 2.699 1.00 98.06 505 ILE A C 1
ATOM 4092 O O . ILE A 1 505 ? 32.123 8.500 2.650 1.00 98.06 505 ILE A O 1
ATOM 4096 N N . GLU A 1 506 ? 33.916 9.662 1.956 1.00 97.88 506 GLU A N 1
ATOM 4097 C CA . GLU A 1 506 ? 34.442 8.601 1.099 1.00 97.88 506 GLU A CA 1
ATOM 4098 C C . GLU A 1 506 ? 35.092 7.505 1.952 1.00 97.88 506 GLU A C 1
ATOM 4100 O O . GLU A 1 506 ? 35.906 7.782 2.838 1.00 97.88 506 GLU A O 1
ATOM 4105 N N . ASP A 1 507 ? 34.708 6.260 1.697 1.00 96.50 507 ASP A N 1
ATOM 4106 C CA . ASP A 1 507 ? 35.355 5.086 2.256 1.00 96.50 507 ASP A CA 1
ATOM 4107 C C . ASP A 1 507 ? 36.735 4.890 1.601 1.00 96.50 507 ASP A C 1
ATOM 4109 O O . ASP A 1 507 ? 36.811 4.775 0.374 1.00 96.50 507 ASP A O 1
ATOM 4113 N N . PRO A 1 508 ? 37.834 4.836 2.376 1.00 92.31 508 PRO A N 1
ATOM 4114 C CA . PRO A 1 508 ? 39.185 4.814 1.818 1.00 92.31 508 PRO A CA 1
ATOM 4115 C C . PRO A 1 508 ? 39.527 3.528 1.052 1.00 92.31 508 PRO A C 1
ATOM 4117 O O . PRO A 1 508 ? 40.498 3.529 0.295 1.00 92.31 508 PRO A O 1
ATOM 4120 N N . GLU A 1 509 ? 38.780 2.436 1.247 1.00 92.81 509 GLU A N 1
ATOM 4121 C CA . GLU A 1 509 ? 39.025 1.164 0.559 1.00 92.81 509 GLU A CA 1
ATOM 4122 C C . GLU A 1 509 ? 38.253 1.059 -0.760 1.00 92.81 509 GLU A C 1
ATOM 4124 O O . GLU A 1 509 ? 38.801 0.611 -1.769 1.00 92.81 509 GLU A O 1
ATOM 4129 N N . THR A 1 510 ? 36.984 1.470 -0.762 1.00 95.12 510 THR A N 1
ATOM 4130 C CA . THR A 1 510 ? 36.055 1.258 -1.884 1.00 95.12 510 THR A CA 1
ATOM 4131 C C . THR A 1 510 ? 35.798 2.506 -2.727 1.00 95.12 510 THR A C 1
ATOM 4133 O O . THR A 1 510 ? 35.379 2.382 -3.879 1.00 95.12 510 THR A O 1
ATOM 4136 N N . GLY A 1 511 ? 36.031 3.703 -2.180 1.00 96.38 511 GLY A N 1
ATOM 4137 C CA . GLY A 1 511 ? 35.677 4.980 -2.807 1.00 96.38 511 GLY A CA 1
ATOM 4138 C C . GLY A 1 511 ? 34.178 5.313 -2.762 1.00 96.38 511 GLY A C 1
ATOM 4139 O O . GLY A 1 511 ? 33.744 6.298 -3.358 1.00 96.38 511 GLY A O 1
ATOM 4140 N N . TRP A 1 512 ? 33.352 4.502 -2.091 1.00 98.31 512 TRP A N 1
ATOM 4141 C CA . TRP A 1 512 ? 31.925 4.796 -1.926 1.00 98.31 512 TRP A CA 1
ATOM 4142 C C . TRP A 1 512 ? 31.679 5.857 -0.860 1.00 98.31 512 TRP A C 1
ATOM 4144 O O . TRP A 1 512 ? 32.413 5.960 0.119 1.00 98.31 512 TRP A O 1
ATOM 4154 N N . LEU A 1 513 ? 30.579 6.596 -0.990 1.00 98.69 513 LEU A N 1
ATOM 4155 C CA . LEU A 1 513 ? 30.097 7.458 0.083 1.00 98.69 513 LEU A CA 1
ATOM 4156 C C . LEU A 1 513 ? 29.430 6.616 1.179 1.00 98.69 513 LEU A C 1
ATOM 4158 O O . LEU A 1 513 ? 28.483 5.867 0.918 1.00 98.69 513 LEU A O 1
ATOM 4162 N N . ILE A 1 514 ? 29.894 6.771 2.419 1.00 98.56 514 ILE A N 1
ATOM 4163 C CA . ILE A 1 514 ? 29.383 6.063 3.596 1.00 98.56 514 ILE A CA 1
ATOM 4164 C C . ILE A 1 514 ? 29.028 7.016 4.744 1.00 98.56 514 ILE A C 1
ATOM 4166 O O . ILE A 1 514 ? 29.599 8.098 4.888 1.00 98.56 514 ILE A O 1
ATOM 4170 N N . SER A 1 515 ? 28.087 6.603 5.599 1.00 97.88 515 SER A N 1
ATOM 4171 C CA . SER A 1 515 ? 27.789 7.275 6.866 1.00 97.88 515 SER A CA 1
ATOM 4172 C C . SER A 1 515 ? 28.795 6.863 7.945 1.00 97.88 515 SER A C 1
ATOM 4174 O O . SER A 1 515 ? 29.056 5.678 8.148 1.00 97.88 515 SER A O 1
ATOM 4176 N N . SER A 1 516 ? 29.377 7.823 8.666 1.00 97.19 516 SER A N 1
ATOM 4177 C CA . SER A 1 516 ? 30.266 7.512 9.792 1.00 97.19 516 SER A CA 1
ATOM 4178 C C . SER A 1 516 ? 30.428 8.706 10.741 1.00 97.19 516 SER A C 1
ATOM 4180 O O . SER A 1 516 ? 30.681 9.823 10.268 1.00 97.19 516 SER A O 1
ATOM 4182 N N . PRO A 1 517 ? 30.349 8.500 12.071 1.00 97.69 517 PRO A N 1
ATOM 4183 C CA . PRO A 1 517 ? 30.047 7.246 12.776 1.00 97.69 517 PRO A CA 1
ATOM 4184 C C . PRO A 1 517 ? 28.539 6.941 12.823 1.00 97.69 517 PRO A C 1
ATOM 4186 O O . PRO A 1 517 ? 27.721 7.860 12.800 1.00 97.69 517 PRO A O 1
ATOM 4189 N N . SER A 1 518 ? 28.171 5.662 12.925 1.00 97.81 518 SER A N 1
ATOM 4190 C CA . SER A 1 518 ? 26.777 5.216 13.081 1.00 97.81 518 SER A CA 1
ATOM 4191 C C . SER A 1 518 ? 26.690 3.829 13.749 1.00 97.81 518 SER A C 1
ATOM 4193 O O . SER A 1 518 ? 27.679 3.324 14.283 1.00 97.81 518 SER A O 1
ATOM 4195 N N . CYS A 1 519 ? 25.520 3.191 13.718 1.00 96.56 519 CYS A N 1
ATOM 4196 C CA . CYS A 1 519 ? 25.306 1.791 14.080 1.00 96.56 519 CYS A CA 1
ATOM 4197 C C . CYS A 1 519 ? 24.224 1.152 13.191 1.00 96.56 519 CYS A C 1
ATOM 4199 O O . CYS A 1 519 ? 23.457 1.862 12.547 1.00 96.56 519 CYS A O 1
ATOM 4201 N N . SER A 1 520 ? 24.131 -0.181 13.162 1.00 97.19 520 SER A N 1
ATOM 4202 C CA . SER A 1 520 ? 22.896 -0.849 12.724 1.00 97.19 520 SER A CA 1
ATOM 4203 C C . SER A 1 520 ? 22.019 -1.006 13.966 1.00 97.19 520 SER A C 1
ATOM 4205 O O . SER A 1 520 ? 22.425 -1.746 14.860 1.00 97.19 520 SER A O 1
ATOM 4207 N N . PRO A 1 521 ? 20.876 -0.316 14.121 1.00 96.50 521 PRO A N 1
ATOM 4208 C CA . PRO A 1 521 ? 20.087 -0.407 15.347 1.00 96.50 521 PRO A CA 1
ATOM 4209 C C . PRO A 1 521 ? 19.686 -1.859 15.642 1.00 96.50 521 PRO A C 1
ATOM 4211 O O . PRO A 1 521 ? 19.134 -2.530 14.781 1.00 96.50 521 PRO A O 1
ATOM 4214 N N . GLU A 1 522 ? 19.943 -2.454 16.802 1.00 91.44 522 GLU A N 1
ATOM 4215 C CA . GLU A 1 522 ? 20.921 -2.105 17.846 1.00 91.44 522 GLU A CA 1
ATOM 4216 C C . GLU A 1 522 ? 22.008 -3.203 17.930 1.00 91.44 522 GLU A C 1
ATOM 4218 O O . GLU A 1 522 ? 22.379 -3.670 19.007 1.00 91.44 522 GLU A O 1
ATOM 4223 N N . ASN A 1 523 ? 22.471 -3.669 16.770 1.00 93.00 523 ASN A N 1
ATOM 4224 C CA . ASN A 1 523 ? 23.381 -4.788 16.567 1.00 93.00 523 ASN A CA 1
ATOM 4225 C C . ASN A 1 523 ? 24.793 -4.322 16.144 1.00 93.00 523 ASN A C 1
ATOM 4227 O O . ASN A 1 523 ? 24.964 -3.351 15.410 1.00 93.00 523 ASN A O 1
ATOM 4231 N N . GLY A 1 524 ? 25.837 -5.028 16.589 1.00 87.81 524 GLY A N 1
ATOM 4232 C CA . GLY A 1 524 ? 27.229 -4.800 16.154 1.00 87.81 524 GLY A CA 1
ATOM 4233 C C . GLY A 1 524 ? 27.945 -3.555 16.713 1.00 87.81 524 GLY A C 1
ATOM 4234 O O . GLY A 1 524 ? 29.167 -3.472 16.615 1.00 87.81 524 GLY A O 1
ATOM 4235 N N . GLY A 1 525 ? 27.235 -2.624 17.356 1.00 93.00 525 GLY A N 1
ATOM 4236 C CA . GLY A 1 525 ? 27.815 -1.456 18.030 1.00 93.00 525 GLY A CA 1
ATOM 4237 C C . GLY A 1 525 ? 28.170 -0.287 17.102 1.00 93.00 525 GLY A C 1
ATOM 4238 O O . GLY A 1 525 ? 27.580 -0.132 16.036 1.00 93.00 525 GLY A O 1
ATOM 4239 N N . LEU A 1 526 ? 29.122 0.559 17.527 1.00 95.69 526 LEU A N 1
ATOM 4240 C CA . LEU A 1 526 ? 29.539 1.742 16.762 1.00 95.69 526 LEU A CA 1
ATOM 4241 C C . LEU A 1 526 ? 30.401 1.318 15.562 1.00 95.69 526 LEU A C 1
ATOM 4243 O O . LEU A 1 526 ? 31.461 0.708 15.738 1.00 95.69 526 LEU A O 1
ATOM 4247 N N . VAL A 1 527 ? 29.946 1.643 14.356 1.00 95.50 527 VAL A N 1
ATOM 4248 C CA . VAL A 1 527 ? 30.537 1.223 13.080 1.00 95.50 527 VAL A CA 1
ATOM 4249 C C . VAL A 1 527 ? 30.579 2.376 12.069 1.00 95.50 527 VAL A C 1
ATOM 4251 O O . VAL A 1 527 ? 29.978 3.432 12.275 1.00 95.50 527 VAL A O 1
ATOM 4254 N N . ALA A 1 528 ? 31.291 2.159 10.965 1.00 96.06 528 ALA A N 1
ATOM 4255 C CA . ALA A 1 528 ? 31.208 2.974 9.759 1.00 96.06 528 ALA A CA 1
ATOM 4256 C C . ALA A 1 528 ? 30.380 2.224 8.701 1.00 96.06 528 ALA A C 1
ATOM 4258 O O . ALA A 1 528 ? 30.515 1.011 8.554 1.00 96.06 528 ALA A O 1
ATOM 4259 N N . GLY A 1 529 ? 29.508 2.941 7.998 1.00 95.88 529 GLY A N 1
ATOM 4260 C CA . GLY A 1 529 ? 28.731 2.447 6.862 1.00 95.88 529 GLY A CA 1
ATOM 4261 C C . GLY A 1 529 ? 27.774 1.272 7.125 1.00 95.88 529 GLY A C 1
ATOM 4262 O O . GLY A 1 529 ? 27.807 0.323 6.342 1.00 95.88 529 GLY A O 1
ATOM 4263 N N . PRO A 1 530 ? 26.920 1.282 8.172 1.00 97.06 530 PRO A N 1
ATOM 4264 C CA . PRO A 1 530 ? 25.865 0.273 8.304 1.00 97.06 530 PRO A CA 1
ATOM 4265 C C . PRO A 1 530 ? 24.855 0.386 7.151 1.00 97.06 530 PRO A C 1
ATOM 4267 O O . PRO A 1 530 ? 24.506 1.488 6.725 1.00 97.06 530 PRO A O 1
ATOM 4270 N N . LYS A 1 531 ? 24.333 -0.749 6.667 1.00 97.25 531 LYS A N 1
ATOM 4271 C CA . LYS A 1 531 ? 23.538 -0.777 5.427 1.00 97.25 531 LYS A CA 1
ATOM 4272 C C . LYS A 1 531 ? 22.251 0.050 5.488 1.00 97.25 531 LYS A C 1
ATOM 4274 O O . LYS A 1 531 ? 21.883 0.689 4.503 1.00 97.25 531 LYS A O 1
ATOM 4279 N N . MET A 1 532 ? 21.583 0.056 6.643 1.00 98.25 532 MET A N 1
ATOM 4280 C CA . MET A 1 532 ? 20.337 0.800 6.857 1.00 98.25 532 MET A CA 1
ATOM 4281 C C . MET A 1 532 ? 20.494 2.294 6.545 1.00 98.25 532 MET A C 1
ATOM 4283 O O . MET A 1 532 ? 19.632 2.885 5.897 1.00 98.25 532 MET A O 1
ATOM 4287 N N . ASP A 1 533 ? 21.611 2.898 6.956 1.00 98.56 533 ASP A N 1
ATOM 4288 C CA . ASP A 1 533 ? 21.869 4.317 6.720 1.00 98.56 533 ASP A CA 1
ATOM 4289 C C . ASP A 1 533 ? 21.935 4.634 5.231 1.00 98.56 533 ASP A C 1
ATOM 4291 O O . ASP A 1 533 ? 21.365 5.621 4.771 1.00 98.56 533 ASP A O 1
ATOM 4295 N N . HIS A 1 534 ? 22.626 3.788 4.466 1.00 98.44 534 HIS A N 1
ATOM 4296 C CA . HIS A 1 534 ? 22.776 3.971 3.027 1.00 98.44 534 HIS A CA 1
ATOM 4297 C C . HIS A 1 534 ? 21.434 3.873 2.310 1.00 98.44 534 HIS A C 1
ATOM 4299 O O . HIS A 1 534 ? 21.170 4.684 1.428 1.00 98.44 534 HIS A O 1
ATOM 4305 N N . GLN A 1 535 ? 20.578 2.927 2.708 1.00 98.38 535 GLN A N 1
ATOM 4306 C CA . GLN A 1 535 ? 19.226 2.787 2.158 1.00 98.38 535 GLN A CA 1
ATOM 4307 C C . GLN A 1 535 ? 18.381 4.038 2.437 1.00 98.38 535 GLN A C 1
ATOM 4309 O O . GLN A 1 535 ? 17.790 4.600 1.516 1.00 98.38 535 GLN A O 1
ATOM 4314 N N . LEU A 1 536 ? 18.380 4.511 3.687 1.00 98.69 536 LEU A N 1
ATOM 4315 C CA . LEU A 1 536 ? 17.635 5.694 4.124 1.00 98.69 536 LEU A CA 1
ATOM 4316 C C . LEU A 1 536 ? 18.085 6.974 3.411 1.00 98.69 536 LEU A C 1
ATOM 4318 O O . LEU A 1 536 ? 17.264 7.705 2.857 1.00 98.69 536 LEU A O 1
ATOM 4322 N N . ILE A 1 537 ? 19.392 7.247 3.406 1.00 98.75 537 ILE A N 1
ATOM 4323 C CA . ILE A 1 537 ? 19.949 8.478 2.831 1.00 98.75 537 ILE A CA 1
ATOM 4324 C C . ILE A 1 537 ? 19.786 8.482 1.307 1.00 98.75 537 ILE A C 1
ATOM 4326 O O . ILE A 1 537 ? 19.380 9.496 0.736 1.00 98.75 537 ILE A O 1
ATOM 4330 N N . ARG A 1 538 ? 20.044 7.345 0.642 1.00 97.88 538 ARG A N 1
ATOM 4331 C CA . ARG A 1 538 ? 19.838 7.206 -0.806 1.00 97.88 538 ARG A CA 1
ATOM 4332 C C . ARG A 1 538 ? 18.377 7.436 -1.180 1.00 97.88 538 ARG A C 1
ATOM 4334 O O . ARG A 1 538 ? 18.118 8.137 -2.159 1.00 97.88 538 ARG A O 1
ATOM 4341 N N . LEU A 1 539 ? 17.431 6.896 -0.404 1.00 97.56 539 LEU A N 1
ATOM 4342 C CA . LEU A 1 539 ? 16.012 7.123 -0.660 1.00 97.56 539 LEU A CA 1
ATOM 4343 C C . LEU A 1 539 ? 15.628 8.593 -0.452 1.00 97.56 539 LEU A C 1
ATOM 4345 O O . LEU A 1 539 ? 14.988 9.167 -1.328 1.00 97.56 539 LEU A O 1
ATOM 4349 N N . LEU A 1 540 ? 16.072 9.230 0.635 1.00 98.62 540 LEU A N 1
ATOM 4350 C CA . LEU A 1 540 ? 15.815 10.653 0.888 1.00 98.62 540 LEU A CA 1
ATOM 4351 C C . LEU A 1 540 ? 16.324 11.544 -0.258 1.00 98.62 540 LEU A C 1
ATOM 4353 O O . LEU A 1 540 ? 15.625 12.468 -0.677 1.00 98.62 540 LEU A O 1
ATOM 4357 N N . PHE A 1 541 ? 17.523 11.272 -0.783 1.00 98.62 541 PHE A N 1
ATOM 4358 C CA . PHE A 1 541 ? 18.076 12.019 -1.918 1.00 98.62 541 PHE A CA 1
ATOM 4359 C C . PHE A 1 541 ? 17.213 11.854 -3.167 1.00 98.62 541 PHE A C 1
ATOM 4361 O O . PHE A 1 541 ? 16.846 12.853 -3.785 1.00 98.62 541 PHE A O 1
ATOM 4368 N N . ARG A 1 542 ? 16.834 10.614 -3.504 1.00 97.38 542 ARG A N 1
ATOM 4369 C CA . ARG A 1 542 ? 15.954 10.323 -4.645 1.00 97.38 542 ARG A CA 1
ATOM 4370 C C . ARG A 1 542 ? 14.585 10.987 -4.494 1.00 97.38 542 ARG A C 1
ATOM 4372 O O . ARG A 1 542 ? 14.112 11.595 -5.446 1.00 97.38 542 ARG A O 1
ATOM 4379 N N . GLN A 1 543 ? 14.001 10.960 -3.298 1.00 97.62 543 GLN A N 1
ATOM 4380 C CA . GLN A 1 543 ? 12.736 11.636 -3.006 1.00 97.62 543 GLN A CA 1
ATOM 4381 C C . GLN A 1 543 ? 12.856 13.156 -3.157 1.00 97.62 543 GLN A C 1
ATOM 4383 O O . GLN A 1 543 ? 11.988 13.769 -3.759 1.00 97.62 543 GLN A O 1
ATOM 4388 N N . CYS A 1 544 ? 13.938 13.788 -2.688 1.00 98.38 544 CYS A N 1
ATOM 4389 C CA . CYS A 1 544 ? 14.134 15.230 -2.889 1.00 98.38 544 CYS A CA 1
ATOM 4390 C C . CYS A 1 544 ? 14.220 15.608 -4.378 1.00 98.38 544 CYS A C 1
ATOM 4392 O O . CYS A 1 544 ? 13.682 16.642 -4.774 1.00 98.38 544 CYS A O 1
ATOM 4394 N N . VAL A 1 545 ? 14.870 14.771 -5.195 1.00 97.69 545 VAL A N 1
ATOM 4395 C CA . VAL A 1 545 ? 14.934 14.937 -6.658 1.00 97.69 545 VAL A CA 1
ATOM 4396 C C . VAL A 1 545 ? 13.546 14.772 -7.284 1.00 97.69 545 VAL A C 1
ATOM 4398 O O . VAL A 1 545 ? 13.125 15.600 -8.088 1.00 97.69 545 VAL A O 1
ATOM 4401 N N . GLU A 1 546 ? 12.807 13.737 -6.886 1.00 96.88 546 GLU A N 1
ATOM 4402 C CA . GLU A 1 546 ? 11.459 13.473 -7.390 1.00 96.88 546 GLU A CA 1
ATOM 4403 C C . GLU A 1 546 ? 10.480 14.595 -7.021 1.00 96.88 546 GLU A C 1
ATOM 4405 O O . GLU A 1 546 ? 9.734 15.071 -7.873 1.00 96.88 546 GLU A O 1
ATOM 4410 N N . ILE A 1 547 ? 10.537 15.091 -5.785 1.00 97.50 547 ILE A N 1
ATOM 4411 C CA . ILE A 1 547 ? 9.716 16.212 -5.322 1.00 97.50 547 ILE A CA 1
ATOM 4412 C C . ILE A 1 547 ? 9.992 17.472 -6.143 1.00 97.50 547 ILE A C 1
ATOM 4414 O O . ILE A 1 547 ? 9.044 18.125 -6.579 1.00 97.50 547 ILE A O 1
ATOM 4418 N N . ALA A 1 548 ? 11.262 17.810 -6.385 1.00 95.25 548 ALA A N 1
ATOM 4419 C CA . ALA A 1 548 ? 11.607 18.960 -7.216 1.00 95.25 548 ALA A CA 1
ATOM 4420 C C . ALA A 1 548 ? 11.064 18.809 -8.644 1.00 95.25 548 ALA A C 1
ATOM 4422 O O . ALA A 1 548 ? 10.524 19.768 -9.188 1.00 95.25 548 ALA A O 1
ATOM 4423 N N . SER A 1 549 ? 11.101 17.597 -9.209 1.00 95.38 549 SER A N 1
ATOM 4424 C CA . SER A 1 549 ? 10.484 17.316 -10.510 1.00 95.38 549 SER A CA 1
ATOM 4425 C C . SER A 1 549 ? 8.956 17.437 -10.491 1.00 95.38 549 SER A C 1
ATOM 4427 O O . SER A 1 549 ? 8.385 17.912 -11.469 1.00 95.38 549 SER A O 1
ATOM 4429 N N . ILE A 1 550 ? 8.280 17.002 -9.424 1.00 95.94 550 ILE A N 1
ATOM 4430 C CA . ILE A 1 550 ? 6.814 17.095 -9.285 1.00 95.94 550 ILE A CA 1
ATOM 4431 C C . ILE A 1 550 ? 6.364 18.552 -9.146 1.00 95.94 550 ILE A C 1
ATOM 4433 O O . ILE A 1 550 ? 5.321 18.934 -9.677 1.00 95.94 550 ILE A O 1
ATOM 4437 N N . LEU A 1 551 ? 7.139 19.353 -8.417 1.00 95.00 551 LEU A N 1
ATOM 4438 C CA . LEU A 1 551 ? 6.848 20.755 -8.123 1.00 95.00 551 LEU A CA 1
ATOM 4439 C C . LEU A 1 551 ? 7.411 21.727 -9.174 1.00 95.00 551 LEU A C 1
ATOM 4441 O O . LEU A 1 551 ? 7.216 22.932 -9.022 1.00 95.00 551 LEU A O 1
ATOM 4445 N N . ASP A 1 552 ? 8.078 21.214 -10.215 1.00 93.69 552 ASP A N 1
ATOM 4446 C CA . ASP A 1 552 ? 8.727 21.990 -11.283 1.00 93.69 552 ASP A CA 1
ATOM 4447 C C . ASP A 1 552 ? 9.721 23.035 -10.730 1.00 93.69 552 ASP A C 1
ATOM 4449 O O . ASP A 1 552 ? 9.693 24.218 -11.072 1.00 93.69 552 ASP A O 1
ATOM 4453 N N . LEU A 1 553 ? 10.573 22.601 -9.792 1.00 91.50 553 LEU A N 1
ATOM 4454 C CA . LEU A 1 553 ? 11.574 23.441 -9.132 1.00 91.50 553 LEU A CA 1
ATOM 4455 C C . LEU A 1 553 ? 12.948 23.267 -9.790 1.00 91.50 553 LEU A C 1
ATOM 4457 O O . LEU A 1 553 ? 13.507 22.172 -9.797 1.00 91.50 553 LEU A O 1
ATOM 4461 N N . GLU A 1 554 ? 13.533 24.365 -10.265 1.00 84.44 554 GLU A N 1
ATOM 4462 C CA . GLU A 1 554 ? 14.937 24.409 -10.687 1.00 84.44 554 GLU A CA 1
ATOM 4463 C C . GLU A 1 554 ? 15.842 24.565 -9.451 1.00 84.44 554 GLU A C 1
ATOM 4465 O O . GLU A 1 554 ? 15.886 25.626 -8.825 1.00 84.44 554 GLU A O 1
ATOM 4470 N N . ASP A 1 555 ? 16.547 23.497 -9.068 1.00 83.19 555 ASP A N 1
ATOM 4471 C CA . ASP A 1 555 ? 17.386 23.468 -7.865 1.00 83.19 555 ASP A CA 1
ATOM 4472 C C . ASP A 1 555 ? 18.687 22.690 -8.101 1.00 83.19 555 ASP A C 1
ATOM 4474 O O . ASP A 1 555 ? 18.698 21.459 -8.034 1.00 83.19 555 ASP A O 1
ATOM 4478 N N . GLU A 1 556 ? 19.803 23.402 -8.306 1.00 90.25 556 GLU A N 1
ATOM 4479 C CA . GLU A 1 556 ? 21.150 22.820 -8.491 1.00 90.25 556 GLU A CA 1
ATOM 4480 C C . GLU A 1 556 ? 21.528 21.836 -7.368 1.00 90.25 556 GLU A C 1
ATOM 4482 O O . GLU A 1 556 ? 22.297 20.892 -7.571 1.00 90.25 556 GLU A O 1
ATOM 4487 N N . PHE A 1 557 ? 20.968 22.016 -6.166 1.00 95.56 557 PHE A N 1
ATOM 4488 C CA . PHE A 1 557 ? 21.190 21.085 -5.068 1.00 95.56 557 PHE A CA 1
ATOM 4489 C C . PHE A 1 557 ? 20.660 19.680 -5.390 1.00 95.56 557 PHE A C 1
ATOM 4491 O O . PHE A 1 557 ? 21.327 18.698 -5.072 1.00 95.56 557 PHE A O 1
ATOM 4498 N N . THR A 1 558 ? 19.517 19.558 -6.071 1.00 93.81 558 THR A N 1
ATOM 4499 C CA . THR A 1 558 ? 18.958 18.251 -6.457 1.00 93.81 558 THR A CA 1
ATOM 4500 C C . THR A 1 558 ? 19.792 17.536 -7.517 1.00 93.81 558 THR A C 1
ATOM 4502 O O . THR A 1 558 ? 19.930 16.316 -7.444 1.00 93.81 558 THR A O 1
ATOM 4505 N N . GLU A 1 559 ? 20.454 18.261 -8.423 1.00 92.88 559 GLU A N 1
ATOM 4506 C CA . GLU A 1 559 ? 21.414 17.664 -9.362 1.00 92.88 559 GLU A CA 1
ATOM 4507 C C . GLU A 1 559 ? 22.593 17.030 -8.613 1.00 92.88 559 GLU A C 1
ATOM 4509 O O . GLU A 1 559 ? 22.957 15.877 -8.865 1.00 92.88 559 GLU A O 1
ATOM 4514 N N . LYS A 1 560 ? 23.138 17.744 -7.615 1.00 97.25 560 LYS A N 1
ATOM 4515 C CA . LYS A 1 560 ? 24.173 17.204 -6.722 1.00 97.25 560 LYS A CA 1
ATOM 4516 C C . LYS A 1 560 ? 23.674 15.958 -5.984 1.00 97.25 560 LYS A C 1
ATOM 4518 O O . LYS A 1 560 ? 24.394 14.960 -5.934 1.00 97.25 560 LYS A O 1
ATOM 4523 N N . LEU A 1 561 ? 22.460 15.994 -5.427 1.00 98.12 561 LEU A N 1
ATOM 4524 C CA . LEU A 1 561 ? 21.875 14.849 -4.722 1.00 98.12 561 LEU A CA 1
ATOM 4525 C C . LEU A 1 561 ? 21.706 13.631 -5.636 1.00 98.12 561 LEU A C 1
ATOM 4527 O O . LEU A 1 561 ? 22.012 12.519 -5.211 1.00 98.12 561 LEU A O 1
ATOM 4531 N N . SER A 1 562 ? 21.282 13.831 -6.887 1.00 96.69 562 SER A N 1
ATOM 4532 C CA . SER A 1 562 ? 21.137 12.748 -7.864 1.00 96.69 562 SER A CA 1
ATOM 4533 C C . SER A 1 562 ? 22.466 12.043 -8.139 1.00 96.69 562 SER A C 1
ATOM 4535 O O . SER A 1 562 ? 22.487 10.820 -8.241 1.00 96.69 562 SER A O 1
ATOM 4537 N N . VAL A 1 563 ? 23.575 12.786 -8.238 1.00 97.62 563 VAL A N 1
ATOM 4538 C CA . VAL A 1 563 ? 24.913 12.199 -8.427 1.00 97.62 563 VAL A CA 1
ATOM 4539 C C . VAL A 1 563 ? 25.375 11.474 -7.164 1.00 97.62 563 VAL A C 1
ATOM 4541 O O . VAL A 1 563 ? 25.843 10.340 -7.239 1.00 97.62 563 VAL A O 1
ATOM 4544 N N . MET A 1 564 ? 25.218 12.101 -5.994 1.00 98.38 564 MET A N 1
ATOM 4545 C CA . MET A 1 564 ? 25.641 11.503 -4.724 1.00 98.38 564 MET A CA 1
ATOM 4546 C C . MET A 1 564 ? 24.867 10.223 -4.396 1.00 98.38 564 MET A C 1
ATOM 4548 O O . MET A 1 564 ? 25.459 9.288 -3.866 1.00 98.38 564 MET A O 1
ATOM 4552 N N . ALA A 1 565 ? 23.573 10.146 -4.729 1.00 97.81 565 ALA A N 1
ATOM 4553 C CA . ALA A 1 565 ? 22.747 8.963 -4.482 1.00 97.81 565 ALA A CA 1
ATOM 4554 C C . ALA A 1 565 ? 23.320 7.688 -5.128 1.00 97.81 565 ALA A C 1
ATOM 4556 O O . ALA A 1 565 ? 23.225 6.612 -4.538 1.00 97.81 565 ALA A O 1
ATOM 4557 N N . GLU A 1 566 ? 23.956 7.820 -6.296 1.00 96.94 566 GLU A N 1
ATOM 4558 C CA . GLU A 1 566 ? 24.597 6.718 -7.026 1.00 96.94 566 GLU A CA 1
ATOM 4559 C C . GLU A 1 566 ? 26.017 6.401 -6.519 1.00 96.94 566 GLU A C 1
ATOM 4561 O O . GLU A 1 566 ? 26.555 5.334 -6.802 1.00 96.94 566 GLU A O 1
ATOM 4566 N N . GLN A 1 567 ? 26.629 7.307 -5.748 1.00 98.38 567 GLN A N 1
ATOM 4567 C CA . GLN A 1 567 ? 27.941 7.110 -5.118 1.00 98.38 567 GLN A CA 1
ATOM 4568 C C . GLN A 1 567 ? 27.846 6.502 -3.711 1.00 98.38 567 GLN A C 1
ATOM 4570 O O . GLN A 1 567 ? 28.849 6.008 -3.192 1.00 98.38 567 GLN A O 1
ATOM 4575 N N . ILE A 1 568 ? 26.668 6.543 -3.077 1.00 98.56 568 ILE A N 1
ATOM 4576 C CA . ILE A 1 568 ? 26.420 5.901 -1.779 1.00 98.56 568 ILE A CA 1
ATOM 4577 C C . ILE A 1 568 ? 26.608 4.389 -1.906 1.00 98.56 568 ILE A C 1
ATOM 4579 O O . ILE A 1 568 ? 26.099 3.776 -2.846 1.00 98.56 568 ILE A O 1
ATOM 4583 N N . ALA A 1 569 ? 27.278 3.782 -0.923 1.00 97.81 569 ALA A N 1
ATOM 4584 C CA . ALA A 1 569 ? 27.551 2.348 -0.919 1.00 97.81 569 ALA A CA 1
ATOM 4585 C C . ALA A 1 569 ? 26.283 1.505 -1.222 1.00 97.81 569 ALA A C 1
ATOM 4587 O O . ALA A 1 569 ? 25.216 1.714 -0.622 1.00 97.81 569 ALA A O 1
ATOM 4588 N N . PRO A 1 570 ? 26.359 0.555 -2.176 1.00 96.94 570 PRO A N 1
ATOM 4589 C CA . PRO A 1 570 ? 25.190 -0.180 -2.644 1.00 96.94 570 PRO A CA 1
ATOM 4590 C C . PRO A 1 570 ? 24.754 -1.279 -1.665 1.00 96.94 570 PRO A C 1
ATOM 4592 O O . PRO A 1 570 ? 25.499 -1.716 -0.780 1.00 96.94 570 PRO A O 1
ATOM 4595 N N . ASN A 1 571 ? 23.534 -1.781 -1.860 1.00 97.75 571 ASN A N 1
ATOM 4596 C CA . ASN A 1 571 ? 23.105 -3.059 -1.289 1.00 97.75 571 ASN A CA 1
ATOM 4597 C C . ASN A 1 571 ? 23.939 -4.203 -1.890 1.00 97.75 571 ASN A C 1
ATOM 4599 O O . ASN A 1 571 ? 24.237 -4.185 -3.082 1.00 97.75 571 ASN A O 1
ATOM 4603 N N . GLN A 1 572 ? 24.330 -5.179 -1.068 1.00 97.00 572 GLN A N 1
ATOM 4604 C CA . GLN A 1 572 ? 25.231 -6.264 -1.466 1.00 97.00 572 GLN A CA 1
ATOM 4605 C C . GLN A 1 572 ? 24.732 -7.609 -0.950 1.00 97.00 572 GLN A C 1
ATOM 4607 O O . GLN A 1 572 ? 24.192 -7.698 0.155 1.00 97.00 572 GLN A O 1
ATOM 4612 N N . VAL A 1 573 ? 24.952 -8.643 -1.758 1.00 98.38 573 VAL A N 1
ATOM 4613 C CA . VAL A 1 573 ? 24.721 -10.038 -1.384 1.00 98.38 573 VAL A CA 1
ATOM 4614 C C . VAL A 1 573 ? 26.018 -10.591 -0.803 1.00 98.38 573 VAL A C 1
ATOM 4616 O O . VAL A 1 573 ? 27.058 -10.527 -1.456 1.00 98.38 573 VAL A O 1
ATOM 4619 N N . GLY A 1 574 ? 25.957 -11.101 0.422 1.00 97.88 574 GLY A N 1
ATOM 4620 C CA . GLY A 1 574 ? 27.100 -11.677 1.118 1.00 97.88 574 GLY A CA 1
ATOM 4621 C C . GLY A 1 574 ? 27.313 -13.162 0.834 1.00 97.88 574 GLY A C 1
ATOM 4622 O O . GLY A 1 574 ? 26.574 -13.804 0.084 1.00 97.88 574 GLY A O 1
ATOM 4623 N N . GLN A 1 575 ? 28.340 -13.719 1.466 1.00 97.94 575 GLN A N 1
ATOM 4624 C CA . GLN A 1 575 ? 28.867 -15.066 1.240 1.00 97.94 575 GLN A CA 1
ATOM 4625 C C . GLN A 1 575 ? 27.869 -16.197 1.523 1.00 97.94 575 GLN A C 1
ATOM 4627 O O . GLN A 1 575 ? 28.022 -17.292 0.980 1.00 97.94 575 GLN A O 1
ATOM 4632 N N . TYR A 1 576 ? 26.842 -15.950 2.339 1.00 97.75 576 TYR A N 1
ATOM 4633 C CA . TYR A 1 576 ? 25.779 -16.910 2.649 1.00 97.75 576 TYR A CA 1
ATOM 4634 C C . TYR A 1 576 ? 24.498 -16.654 1.839 1.00 97.75 576 TYR A C 1
ATOM 4636 O O . TYR A 1 576 ? 23.448 -17.216 2.152 1.00 97.75 576 TYR A O 1
ATOM 4644 N N . GLY A 1 577 ? 24.566 -15.805 0.807 1.00 97.81 577 GLY A N 1
ATOM 4645 C CA . GLY A 1 577 ? 23.414 -15.398 0.002 1.00 97.81 577 GLY A CA 1
ATOM 4646 C C . GLY A 1 577 ? 22.480 -14.412 0.709 1.00 97.81 577 GLY A C 1
ATOM 4647 O O . GLY A 1 577 ? 21.380 -14.182 0.227 1.00 97.81 577 GLY A O 1
ATOM 4648 N N . GLN A 1 578 ? 22.887 -13.850 1.848 1.00 98.44 578 GLN A N 1
ATOM 4649 C CA . GLN A 1 578 ? 22.131 -12.882 2.643 1.00 98.44 578 GLN A CA 1
ATOM 4650 C C . GLN A 1 578 ? 22.360 -11.448 2.153 1.00 98.44 578 GLN A C 1
ATOM 4652 O O . GLN A 1 578 ? 23.430 -11.128 1.640 1.00 98.44 578 GLN A O 1
ATOM 4657 N N . LEU A 1 579 ? 21.399 -10.550 2.363 1.00 98.56 579 LEU A N 1
ATOM 4658 C CA . LEU A 1 579 ? 21.654 -9.113 2.263 1.00 98.56 579 LEU A CA 1
ATOM 4659 C C . LEU A 1 579 ? 22.560 -8.702 3.428 1.00 98.56 579 LEU A C 1
ATOM 4661 O O . LEU A 1 579 ? 22.193 -8.940 4.580 1.00 98.56 579 LEU A O 1
ATOM 4665 N N . GLN A 1 580 ? 23.708 -8.092 3.132 1.00 98.38 580 GLN A N 1
ATOM 4666 C CA . GLN A 1 580 ? 24.679 -7.689 4.154 1.00 98.38 580 GLN A CA 1
ATOM 4667 C C . GLN A 1 580 ? 24.157 -6.548 5.034 1.00 98.38 580 GLN A C 1
ATOM 4669 O O . GLN A 1 580 ? 23.690 -5.524 4.524 1.00 98.38 580 GLN A O 1
ATOM 4674 N N . GLU A 1 581 ? 24.285 -6.697 6.352 1.00 98.25 581 GLU A N 1
ATOM 4675 C CA . GLU A 1 581 ? 23.969 -5.650 7.331 1.00 98.25 581 GLU A CA 1
ATOM 4676 C C . GLU A 1 581 ? 25.102 -4.617 7.490 1.00 98.25 581 GLU A C 1
ATOM 4678 O O . GLU A 1 581 ? 24.843 -3.445 7.793 1.00 98.25 581 GLU A O 1
ATOM 4683 N N . TRP A 1 582 ? 26.345 -5.018 7.223 1.00 96.75 582 TRP A N 1
ATOM 4684 C CA . TRP A 1 582 ? 27.542 -4.173 7.300 1.00 96.75 582 TRP A CA 1
ATOM 4685 C C . TRP A 1 582 ? 28.164 -3.939 5.916 1.00 96.75 582 TRP A C 1
ATOM 4687 O O . TRP A 1 582 ? 27.685 -4.460 4.908 1.00 96.75 582 TRP A O 1
ATOM 4697 N N . LEU A 1 583 ? 29.192 -3.087 5.856 1.00 93.06 583 LEU A N 1
ATOM 4698 C CA . LEU A 1 583 ? 29.954 -2.847 4.628 1.00 93.06 583 LEU A CA 1
ATOM 4699 C C . LEU A 1 583 ? 30.861 -4.039 4.290 1.00 93.06 583 LEU A C 1
ATOM 4701 O O . LEU A 1 583 ? 31.006 -4.391 3.124 1.00 93.06 583 LEU A O 1
ATOM 4705 N N . ASP A 1 584 ? 31.448 -4.652 5.318 1.00 92.38 584 ASP A N 1
ATOM 4706 C CA . ASP A 1 584 ? 32.193 -5.901 5.250 1.00 92.38 584 ASP A CA 1
ATOM 4707 C C . ASP A 1 584 ? 31.266 -7.118 5.402 1.00 92.38 584 ASP A C 1
ATOM 4709 O O . ASP A 1 584 ? 30.303 -7.105 6.170 1.00 92.38 584 ASP A O 1
ATOM 4713 N N . ASP A 1 585 ? 31.581 -8.200 4.689 1.00 95.94 585 ASP A N 1
ATOM 4714 C CA . ASP A 1 585 ? 30.789 -9.436 4.662 1.00 95.94 585 ASP A CA 1
ATOM 4715 C C . ASP A 1 585 ? 30.996 -10.297 5.917 1.00 95.94 585 ASP A C 1
ATOM 4717 O O . ASP A 1 585 ? 31.640 -11.351 5.888 1.00 95.94 585 ASP A O 1
ATOM 4721 N N . ARG A 1 586 ? 30.485 -9.817 7.051 1.00 94.62 586 ARG A N 1
ATOM 4722 C CA . ARG A 1 586 ? 30.677 -10.433 8.372 1.00 94.62 586 ARG A CA 1
ATOM 4723 C C . ARG A 1 586 ? 29.389 -10.894 9.050 1.00 94.62 586 ARG A C 1
ATOM 4725 O O . ARG A 1 586 ? 29.400 -11.142 10.257 1.00 94.62 586 ARG A O 1
ATOM 4732 N N . ASP A 1 587 ? 28.280 -10.964 8.317 1.00 97.25 587 ASP A N 1
ATOM 4733 C CA . ASP A 1 587 ? 27.015 -11.424 8.881 1.00 97.25 587 ASP A CA 1
ATOM 4734 C C . ASP A 1 587 ? 27.117 -12.853 9.423 1.00 97.25 587 ASP A C 1
ATOM 4736 O O . ASP A 1 587 ? 27.711 -13.737 8.808 1.00 97.25 587 ASP A O 1
ATOM 4740 N N . ASP A 1 588 ? 26.497 -13.074 10.582 1.00 96.38 588 ASP A N 1
ATOM 4741 C CA . ASP A 1 588 ? 26.398 -14.379 11.232 1.00 96.38 588 ASP A CA 1
ATOM 4742 C C . ASP A 1 588 ? 25.004 -14.989 10.967 1.00 96.38 588 ASP A C 1
ATOM 4744 O O . ASP A 1 588 ? 24.008 -14.446 11.465 1.00 96.38 588 ASP A O 1
ATOM 4748 N N . PRO A 1 589 ? 24.900 -16.109 10.218 1.00 96.69 589 PRO A N 1
ATOM 4749 C CA . PRO A 1 589 ? 23.635 -16.810 9.965 1.00 96.69 589 PRO A CA 1
ATOM 4750 C C . PRO A 1 589 ? 22.892 -17.282 11.228 1.00 96.69 589 PRO A C 1
ATOM 4752 O O . PRO A 1 589 ? 21.676 -17.503 11.195 1.00 96.69 589 PRO A O 1
ATOM 4755 N N . GLU A 1 590 ? 23.592 -17.420 12.358 1.00 96.62 590 GLU A N 1
ATOM 4756 C CA . GLU A 1 590 ? 23.001 -17.815 13.640 1.00 96.62 590 GLU A CA 1
ATOM 4757 C C . GLU A 1 590 ? 22.479 -16.624 14.457 1.00 96.62 590 GLU A C 1
ATOM 4759 O O . GLU A 1 590 ? 21.804 -16.809 15.474 1.00 96.62 590 GLU A O 1
ATOM 4764 N N . ASN A 1 591 ? 22.712 -15.389 14.008 1.00 95.12 591 ASN A N 1
ATOM 4765 C CA . ASN A 1 591 ? 22.274 -14.196 14.717 1.00 95.12 591 ASN A CA 1
ATOM 4766 C C . ASN A 1 591 ? 20.746 -14.000 14.629 1.00 95.12 591 ASN A C 1
ATOM 4768 O O . ASN A 1 591 ? 20.210 -13.572 13.603 1.00 95.12 591 ASN A O 1
ATOM 4772 N N . LYS A 1 592 ? 20.060 -14.227 15.760 1.00 95.88 592 LYS A N 1
ATOM 4773 C CA . LYS A 1 592 ? 18.604 -14.052 15.947 1.00 95.88 592 LYS A CA 1
ATOM 4774 C C . LYS A 1 592 ? 18.215 -12.691 16.546 1.00 95.88 592 LYS A C 1
ATOM 4776 O O . LYS A 1 592 ? 17.253 -12.592 17.307 1.00 95.88 592 LYS A O 1
ATOM 4781 N N . HIS A 1 593 ? 18.994 -11.638 16.287 1.00 96.50 593 HIS A N 1
ATOM 4782 C CA . HIS A 1 593 ? 18.718 -10.308 16.830 1.00 96.50 593 HIS A CA 1
ATOM 4783 C C . HIS A 1 593 ? 17.317 -9.812 16.428 1.00 96.50 593 HIS A C 1
ATOM 4785 O O . HIS A 1 593 ? 16.870 -9.996 15.301 1.00 96.50 593 HIS A O 1
ATOM 4791 N N . ARG A 1 594 ? 16.620 -9.146 17.355 1.00 95.69 594 ARG A N 1
ATOM 4792 C CA . ARG A 1 594 ? 15.233 -8.675 17.167 1.00 95.69 594 ARG A CA 1
ATOM 4793 C C . ARG A 1 594 ? 15.070 -7.620 16.062 1.00 95.69 594 ARG A C 1
ATOM 4795 O O . ARG A 1 594 ? 14.006 -7.536 15.459 1.00 95.69 594 ARG A O 1
ATOM 4802 N N . HIS A 1 595 ? 16.105 -6.819 15.803 1.00 97.50 595 HIS A N 1
ATOM 4803 C CA . HIS A 1 595 ? 16.122 -5.868 14.687 1.00 97.50 595 HIS A CA 1
ATOM 4804 C C . HIS A 1 595 ? 16.588 -6.528 13.387 1.00 97.50 595 HIS A C 1
ATOM 4806 O O . HIS A 1 595 ? 17.513 -7.347 13.372 1.00 97.50 595 HIS A O 1
ATOM 4812 N N . VAL A 1 596 ? 15.985 -6.070 12.295 1.00 98.00 596 VAL A N 1
ATOM 4813 C CA . VAL A 1 596 ? 16.293 -6.436 10.909 1.00 98.00 596 VAL A CA 1
ATOM 4814 C C . VAL A 1 596 ? 16.531 -5.176 10.074 1.00 98.00 596 VAL A C 1
ATOM 4816 O O . VAL A 1 596 ? 16.033 -5.027 8.968 1.00 98.00 596 VAL A O 1
ATOM 4819 N N . SER A 1 597 ? 17.276 -4.238 10.655 1.00 98.31 597 SER A N 1
ATOM 4820 C CA . SER A 1 597 ? 17.475 -2.861 10.191 1.00 98.31 597 SER A CA 1
ATOM 4821 C C . SER A 1 597 ? 17.975 -2.744 8.749 1.00 98.31 597 SER A C 1
ATOM 4823 O O . SER A 1 597 ? 17.549 -1.862 8.013 1.00 98.31 597 SER A O 1
ATOM 4825 N N . HIS A 1 598 ? 18.822 -3.666 8.296 1.00 98.31 598 HIS A N 1
ATOM 4826 C CA . HIS A 1 598 ? 19.296 -3.720 6.910 1.00 98.31 598 HIS A CA 1
ATOM 4827 C C . HIS A 1 598 ? 18.242 -4.184 5.901 1.00 98.31 598 HIS A C 1
ATOM 4829 O O . HIS A 1 598 ? 18.471 -4.083 4.699 1.00 98.31 598 HIS A O 1
ATOM 4835 N N . LEU A 1 599 ? 17.091 -4.671 6.368 1.00 98.69 599 LEU A N 1
ATOM 4836 C CA . LEU A 1 599 ? 15.929 -5.004 5.541 1.00 98.69 599 LEU A CA 1
ATOM 4837 C C . LEU A 1 599 ? 14.957 -3.825 5.405 1.00 98.69 599 LEU A C 1
ATOM 4839 O O . LEU A 1 599 ? 13.915 -3.972 4.767 1.00 98.69 599 LEU A O 1
ATOM 4843 N N . TRP A 1 600 ? 15.288 -2.654 5.962 1.00 98.62 600 TRP A N 1
ATOM 4844 C CA . TRP A 1 600 ? 14.461 -1.450 5.860 1.00 98.62 600 TRP A CA 1
ATOM 4845 C C . TRP A 1 600 ? 14.127 -1.094 4.404 1.00 98.62 600 TRP A C 1
ATOM 4847 O O . TRP A 1 600 ? 12.994 -0.719 4.108 1.00 98.62 600 TRP A O 1
ATOM 4857 N N . GLY A 1 601 ? 15.078 -1.294 3.483 1.00 97.81 601 GLY A N 1
ATOM 4858 C CA . GLY A 1 601 ? 14.884 -1.085 2.047 1.00 97.81 601 GLY A CA 1
ATOM 4859 C C . GLY A 1 601 ? 13.796 -1.956 1.403 1.00 97.81 601 GLY A C 1
ATOM 4860 O O . GLY A 1 601 ? 13.337 -1.598 0.322 1.00 97.81 601 GLY A O 1
ATOM 4861 N N . VAL A 1 602 ? 13.375 -3.053 2.051 1.00 98.56 602 VAL A N 1
ATOM 4862 C CA . VAL A 1 602 ? 12.224 -3.888 1.648 1.00 98.56 602 VAL A CA 1
ATOM 4863 C C . VAL A 1 602 ? 10.927 -3.398 2.290 1.00 98.56 602 VAL A C 1
ATOM 4865 O O . VAL A 1 602 ? 9.888 -3.350 1.631 1.00 98.56 602 VAL A O 1
ATOM 4868 N N . HIS A 1 603 ? 10.963 -3.080 3.588 1.00 98.62 603 HIS A N 1
ATOM 4869 C CA . HIS A 1 603 ? 9.847 -2.473 4.308 1.00 98.62 603 HIS A CA 1
ATOM 4870 C C . HIS A 1 603 ? 10.347 -1.674 5.522 1.00 98.62 603 HIS A C 1
ATOM 4872 O O . HIS A 1 603 ? 11.121 -2.217 6.316 1.00 98.62 603 HIS A O 1
ATOM 4878 N N . PRO A 1 604 ? 9.851 -0.445 5.748 1.00 97.88 604 PRO A N 1
ATOM 4879 C CA . PRO A 1 604 ? 8.817 0.250 4.971 1.00 97.88 604 PRO A CA 1
ATOM 4880 C C . PRO A 1 604 ? 9.305 0.872 3.653 1.00 97.88 604 PRO A C 1
ATOM 4882 O O . PRO A 1 604 ? 8.472 1.359 2.892 1.00 97.88 604 PRO A O 1
ATOM 4885 N N . GLY A 1 605 ? 10.611 0.838 3.365 1.00 95.69 605 GLY A N 1
ATOM 4886 C CA . GLY A 1 605 ? 11.186 1.411 2.149 1.00 95.69 605 GLY A CA 1
ATOM 4887 C C . GLY A 1 605 ? 10.779 0.700 0.853 1.00 95.69 605 GLY A C 1
ATOM 4888 O O . GLY A 1 605 ? 10.015 -0.270 0.840 1.00 95.69 605 GLY A O 1
ATOM 4889 N N . ASP A 1 606 ? 11.310 1.213 -0.255 1.00 93.75 606 ASP A N 1
ATOM 4890 C CA . ASP A 1 606 ? 11.113 0.699 -1.613 1.00 93.75 606 ASP A CA 1
ATOM 4891 C C . ASP A 1 606 ? 12.433 0.651 -2.416 1.00 93.75 606 ASP A C 1
ATOM 4893 O O . ASP A 1 606 ? 12.426 0.581 -3.645 1.00 93.75 606 ASP A O 1
ATOM 4897 N N . ASP A 1 607 ? 13.589 0.706 -1.749 1.00 91.38 607 ASP A N 1
ATOM 4898 C CA . ASP A 1 607 ? 14.912 0.625 -2.393 1.00 91.38 607 ASP A CA 1
ATOM 4899 C C . ASP A 1 607 ? 15.220 -0.802 -2.894 1.00 91.38 607 ASP A C 1
ATOM 4901 O O . ASP A 1 607 ? 15.983 -0.978 -3.844 1.00 91.38 607 ASP A O 1
ATOM 4905 N N . ILE A 1 608 ? 14.593 -1.820 -2.291 1.00 97.06 608 ILE A N 1
ATOM 4906 C CA . ILE A 1 608 ? 14.694 -3.234 -2.667 1.00 97.06 608 ILE A CA 1
ATOM 4907 C C . ILE A 1 608 ? 13.278 -3.772 -2.906 1.00 97.06 608 ILE A C 1
ATOM 4909 O O . ILE A 1 608 ? 12.516 -3.975 -1.965 1.00 97.06 608 ILE A O 1
ATOM 4913 N N . THR A 1 609 ? 12.921 -3.999 -4.171 1.00 97.38 609 THR A N 1
ATOM 4914 C CA . THR A 1 609 ? 11.602 -4.516 -4.582 1.00 97.38 609 THR A CA 1
ATOM 4915 C C . THR A 1 609 ? 11.743 -5.564 -5.679 1.00 97.38 609 THR A C 1
ATOM 4917 O O . THR A 1 609 ? 12.771 -5.625 -6.358 1.00 97.38 609 THR A O 1
ATOM 4920 N N . TRP A 1 610 ? 10.695 -6.360 -5.908 1.00 95.56 610 TRP A N 1
ATOM 4921 C CA . TRP A 1 610 ? 10.667 -7.335 -7.004 1.00 95.56 610 TRP A CA 1
ATOM 4922 C C . TRP A 1 610 ? 10.787 -6.681 -8.389 1.00 95.56 610 TRP A C 1
ATOM 4924 O O . TRP A 1 610 ? 11.415 -7.261 -9.271 1.00 95.56 610 TRP A O 1
ATOM 4934 N N . GLU A 1 611 ? 10.237 -5.472 -8.573 1.00 93.50 611 GLU A N 1
ATOM 4935 C CA . GLU A 1 611 ? 10.361 -4.689 -9.813 1.00 93.50 611 GLU A CA 1
ATOM 4936 C C . GLU A 1 611 ? 11.787 -4.154 -10.040 1.00 93.50 611 GLU A C 1
ATOM 4938 O O . GLU A 1 611 ? 12.256 -4.148 -11.178 1.00 93.50 611 GLU A O 1
ATOM 4943 N N . LYS A 1 612 ? 12.485 -3.717 -8.980 1.00 94.19 612 LYS A N 1
ATOM 4944 C CA . LYS A 1 612 ? 13.820 -3.099 -9.086 1.00 94.19 612 LYS A CA 1
ATOM 4945 C C . LYS A 1 612 ? 14.958 -4.128 -9.077 1.00 94.19 612 LYS A C 1
ATOM 4947 O O . LYS A 1 612 ? 15.919 -3.965 -9.826 1.00 94.19 612 LYS A O 1
ATOM 4952 N N . SER A 1 613 ? 14.895 -5.156 -8.223 1.00 94.19 613 SER A N 1
ATOM 4953 C CA . SER A 1 613 ? 15.968 -6.151 -8.076 1.00 94.19 613 SER A CA 1
ATOM 4954 C C . SER A 1 613 ? 15.504 -7.445 -7.396 1.00 94.19 613 SER A C 1
ATOM 4956 O O . SER A 1 613 ? 15.385 -7.523 -6.172 1.00 94.19 613 SER A O 1
ATOM 4958 N N . THR A 1 614 ? 15.314 -8.500 -8.192 1.00 96.25 614 THR A N 1
ATOM 4959 C CA . THR A 1 614 ? 14.958 -9.842 -7.700 1.00 96.25 614 THR A CA 1
ATOM 4960 C C . THR A 1 614 ? 16.059 -10.458 -6.828 1.00 96.25 614 THR A C 1
ATOM 4962 O O . THR A 1 614 ? 15.755 -11.017 -5.777 1.00 96.25 614 THR A O 1
ATOM 4965 N N . ASP A 1 615 ? 17.334 -10.314 -7.206 1.00 97.50 615 ASP A N 1
ATOM 4966 C CA . ASP A 1 615 ? 18.454 -10.919 -6.468 1.00 97.50 615 ASP A CA 1
ATOM 4967 C C . ASP A 1 615 ? 18.595 -10.330 -5.053 1.00 97.50 615 ASP A C 1
ATOM 4969 O O . ASP A 1 615 ? 18.836 -11.060 -4.091 1.00 97.50 615 ASP A O 1
ATOM 4973 N N . LEU A 1 616 ? 18.392 -9.014 -4.899 1.00 98.44 616 LEU A N 1
ATOM 4974 C CA . LEU A 1 616 ? 18.421 -8.366 -3.584 1.00 98.44 616 LEU A CA 1
ATOM 4975 C C . LEU A 1 616 ? 17.190 -8.711 -2.736 1.00 98.44 616 LEU A C 1
ATOM 4977 O O . LEU A 1 616 ? 17.321 -8.813 -1.518 1.00 98.44 616 LEU A O 1
ATOM 4981 N N . MET A 1 617 ? 16.020 -8.919 -3.353 1.00 98.31 617 MET A N 1
ATOM 4982 C CA . MET A 1 617 ? 14.830 -9.407 -2.645 1.00 98.31 617 MET A CA 1
ATOM 4983 C C . MET A 1 617 ? 15.048 -10.812 -2.082 1.00 98.31 617 MET A C 1
ATOM 4985 O O . MET A 1 617 ? 14.757 -11.050 -0.910 1.00 98.31 617 MET A O 1
ATOM 4989 N N . GLU A 1 618 ? 15.618 -11.727 -2.869 1.00 98.56 618 GLU A N 1
ATOM 4990 C CA . GLU A 1 618 ? 15.956 -13.070 -2.382 1.00 98.56 618 GLU A CA 1
ATOM 4991 C C . GLU A 1 618 ? 17.021 -13.025 -1.281 1.00 98.56 618 GLU A C 1
ATOM 4993 O O . GLU A 1 618 ? 16.894 -13.719 -0.272 1.00 98.56 618 GLU A O 1
ATOM 4998 N N . ALA A 1 619 ? 18.025 -12.153 -1.410 1.00 98.75 619 ALA A N 1
ATOM 4999 C CA . ALA A 1 619 ? 19.036 -11.972 -0.374 1.00 98.75 619 ALA A CA 1
ATOM 5000 C C . ALA A 1 619 ? 18.447 -11.407 0.931 1.00 98.75 619 ALA A C 1
ATOM 5002 O O . ALA A 1 619 ? 18.782 -11.864 2.027 1.00 98.75 619 ALA A O 1
ATOM 5003 N N . ALA A 1 620 ? 17.523 -10.448 0.835 1.00 98.75 620 ALA A N 1
ATOM 5004 C CA . ALA A 1 620 ? 16.801 -9.911 1.983 1.00 98.75 620 ALA A CA 1
ATOM 5005 C C . ALA A 1 620 ? 15.910 -10.974 2.646 1.00 98.75 620 ALA A C 1
ATOM 5007 O O . ALA A 1 620 ? 15.879 -11.081 3.876 1.00 98.75 620 ALA A O 1
ATOM 5008 N N . ARG A 1 621 ? 15.238 -11.809 1.843 1.00 98.69 621 ARG A N 1
ATOM 5009 C CA . ARG A 1 621 ? 14.455 -12.952 2.331 1.00 98.69 621 ARG A CA 1
ATOM 5010 C C . ARG A 1 621 ? 15.346 -13.945 3.073 1.00 98.69 621 ARG A C 1
ATOM 5012 O O . ARG A 1 621 ? 15.000 -14.374 4.172 1.00 98.69 621 ARG A O 1
ATOM 5019 N N . GLN A 1 622 ? 16.523 -14.256 2.529 1.00 98.56 622 GLN A N 1
ATOM 5020 C CA . GLN A 1 622 ? 17.509 -15.127 3.170 1.00 98.56 622 GLN A CA 1
ATOM 5021 C C . GLN A 1 622 ? 18.003 -14.556 4.510 1.00 98.56 622 GLN A C 1
ATOM 5023 O O . GLN A 1 622 ? 18.084 -15.290 5.498 1.00 98.56 622 GLN A O 1
ATOM 5028 N N . SER A 1 623 ? 18.261 -13.247 4.586 1.00 98.56 623 SER A N 1
ATOM 5029 C CA . SER A 1 623 ? 18.593 -12.572 5.849 1.00 98.56 623 SER A CA 1
ATOM 5030 C C . SER A 1 623 ? 17.488 -12.723 6.896 1.00 98.56 623 SER A C 1
ATOM 5032 O O . SER A 1 623 ? 17.783 -12.959 8.071 1.00 98.56 623 SER A O 1
ATOM 5034 N N . LEU A 1 624 ? 16.215 -12.629 6.493 1.00 98.50 624 LEU A N 1
ATOM 5035 C CA . LEU A 1 624 ? 15.098 -12.810 7.419 1.00 98.50 624 LEU A CA 1
ATOM 5036 C C . LEU A 1 624 ? 14.960 -14.268 7.888 1.00 98.50 624 LEU A C 1
ATOM 5038 O O . LEU A 1 624 ? 14.722 -14.507 9.072 1.00 98.50 624 LEU A O 1
ATOM 5042 N N . VAL A 1 625 ? 15.202 -15.243 7.005 1.00 98.38 625 VAL A N 1
ATOM 5043 C CA . VAL A 1 625 ? 15.284 -16.668 7.378 1.00 98.38 625 VAL A CA 1
ATOM 5044 C C . VAL A 1 625 ? 16.370 -16.899 8.434 1.00 98.38 625 VAL A C 1
ATOM 5046 O O . VAL A 1 625 ? 16.122 -17.587 9.426 1.00 98.38 625 VAL A O 1
ATOM 5049 N N . PHE A 1 626 ? 17.554 -16.296 8.277 1.00 97.88 626 PHE A N 1
ATOM 5050 C CA . PHE A 1 626 ? 18.627 -16.386 9.275 1.00 97.88 626 PHE A CA 1
ATOM 5051 C C . PHE A 1 626 ? 18.260 -15.735 10.606 1.00 97.88 626 PHE A C 1
ATOM 5053 O O . PHE A 1 626 ? 18.549 -16.300 11.659 1.00 97.88 626 PHE A O 1
ATOM 5060 N N . ARG A 1 627 ? 17.550 -14.607 10.589 1.00 97.75 627 ARG A N 1
ATOM 5061 C CA . ARG A 1 627 ? 17.042 -13.960 11.808 1.00 97.75 627 ARG A CA 1
ATOM 5062 C C . ARG A 1 627 ? 16.003 -14.803 12.545 1.00 97.75 627 ARG A C 1
ATOM 5064 O O . ARG A 1 627 ? 15.937 -14.746 13.772 1.00 97.75 627 ARG A O 1
ATOM 5071 N N . GLY A 1 628 ? 15.249 -15.619 11.814 1.00 96.94 628 GLY A N 1
ATOM 5072 C CA . GLY A 1 628 ? 14.212 -16.487 12.355 1.00 96.94 628 GLY A CA 1
ATOM 5073 C C . GLY A 1 628 ? 12.933 -15.735 12.719 1.00 96.94 628 GLY A C 1
ATOM 5074 O O . GLY A 1 628 ? 12.825 -14.517 12.583 1.00 96.94 628 GLY A O 1
ATOM 5075 N N . ASP A 1 629 ? 11.948 -16.484 13.203 1.00 95.06 629 ASP A N 1
ATOM 5076 C CA . ASP A 1 629 ? 10.563 -16.014 13.293 1.00 95.06 629 ASP A CA 1
ATOM 5077 C C . ASP A 1 629 ? 10.246 -15.299 14.615 1.00 95.06 629 ASP A C 1
ATOM 5079 O O . ASP A 1 629 ? 9.582 -14.267 14.625 1.00 95.06 629 ASP A O 1
ATOM 5083 N N . ASP A 1 630 ? 10.787 -15.769 15.738 1.00 90.62 630 ASP A N 1
ATOM 5084 C CA . ASP A 1 630 ? 10.435 -15.257 17.069 1.00 90.62 630 ASP A CA 1
ATOM 5085 C C . ASP A 1 630 ? 11.272 -14.028 17.480 1.00 90.62 630 ASP A C 1
ATOM 5087 O O . ASP A 1 630 ? 12.415 -13.884 17.043 1.00 90.62 630 ASP A O 1
ATOM 5091 N N . ALA A 1 631 ? 10.694 -13.128 18.283 1.00 92.00 631 ALA A N 1
ATOM 5092 C CA . ALA A 1 631 ? 11.322 -11.951 18.898 1.00 92.00 631 ALA A CA 1
ATOM 5093 C C . ALA A 1 631 ? 10.290 -11.224 19.799 1.00 92.00 631 ALA A C 1
ATOM 5095 O O . ALA A 1 631 ? 9.489 -11.866 20.473 1.00 92.00 631 ALA A O 1
ATOM 5096 N N . THR A 1 632 ? 10.328 -9.892 19.849 1.00 93.88 632 THR A N 1
ATOM 5097 C CA . THR A 1 632 ? 9.407 -9.000 20.576 1.00 93.88 632 THR A CA 1
ATOM 5098 C C . THR A 1 632 ? 8.159 -8.684 19.739 1.00 93.88 632 THR A C 1
ATOM 5100 O O . THR A 1 632 ? 8.158 -8.940 18.536 1.00 93.88 632 THR A O 1
ATOM 5103 N N . GLY A 1 633 ? 7.119 -8.093 20.342 1.00 94.88 633 GLY A N 1
ATOM 5104 C CA . GLY A 1 633 ? 5.877 -7.700 19.654 1.00 94.88 633 GLY A CA 1
ATOM 5105 C C . GLY A 1 633 ? 6.084 -6.853 18.390 1.00 94.88 633 GLY A C 1
ATOM 5106 O O . GLY A 1 633 ? 5.772 -7.304 17.288 1.00 94.88 633 GLY A O 1
ATOM 5107 N N . TRP A 1 634 ? 6.755 -5.699 18.492 1.00 97.50 634 TRP A N 1
ATOM 5108 C CA . TRP A 1 634 ? 7.122 -4.891 17.314 1.00 97.50 634 TRP A CA 1
ATOM 5109 C C . TRP A 1 634 ? 7.966 -5.643 16.278 1.00 97.50 634 TRP A C 1
ATOM 5111 O O . TRP A 1 634 ? 7.825 -5.414 15.079 1.00 97.50 634 TRP A O 1
ATOM 5121 N N . SER A 1 635 ? 8.847 -6.555 16.703 1.00 98.12 635 SER A N 1
ATOM 5122 C CA . SER A 1 635 ? 9.683 -7.310 15.767 1.00 98.12 635 SER A CA 1
ATOM 5123 C C . SER A 1 635 ? 8.817 -8.264 14.950 1.00 98.12 635 SER A C 1
ATOM 5125 O O . SER A 1 635 ? 8.940 -8.295 13.730 1.00 98.12 635 SER A O 1
ATOM 5127 N N . LEU A 1 636 ? 7.868 -8.959 15.587 1.00 97.81 636 LEU A N 1
ATOM 5128 C CA . LEU A 1 636 ? 6.846 -9.738 14.885 1.00 97.81 636 LEU A CA 1
ATOM 5129 C C . LEU A 1 636 ? 6.028 -8.843 13.942 1.00 97.81 636 LEU A C 1
ATOM 5131 O O . LEU A 1 636 ? 5.883 -9.189 12.774 1.00 97.81 636 LEU A O 1
ATOM 5135 N N . GLY A 1 637 ? 5.599 -7.662 14.400 1.00 98.31 637 GLY A N 1
ATOM 5136 C CA . GLY A 1 637 ? 4.939 -6.645 13.572 1.00 98.31 637 GLY A CA 1
ATOM 5137 C C . GLY A 1 637 ? 5.716 -6.310 12.292 1.00 98.31 637 GLY A C 1
ATOM 5138 O O . GLY A 1 637 ? 5.164 -6.365 11.193 1.00 98.31 637 GLY A O 1
ATOM 5139 N N . TRP A 1 638 ? 7.018 -6.037 12.399 1.00 98.75 638 TRP A N 1
ATOM 5140 C CA . TRP A 1 638 ? 7.873 -5.760 11.239 1.00 98.75 638 TRP A CA 1
ATOM 5141 C C . TRP A 1 638 ? 8.024 -6.984 10.328 1.00 98.75 638 TRP A C 1
ATOM 5143 O O . TRP A 1 638 ? 7.923 -6.866 9.106 1.00 98.75 638 TRP A O 1
ATOM 5153 N N . LYS A 1 639 ? 8.198 -8.179 10.904 1.00 98.69 639 LYS A N 1
ATOM 5154 C CA . LYS A 1 639 ? 8.330 -9.428 10.140 1.00 98.69 639 LYS A CA 1
ATOM 5155 C C . LYS A 1 639 ? 7.060 -9.789 9.370 1.00 98.69 639 LYS A C 1
ATOM 5157 O O . LYS A 1 639 ? 7.192 -10.296 8.262 1.00 98.69 639 LYS A O 1
ATOM 5162 N N . ILE A 1 640 ? 5.861 -9.500 9.892 1.00 98.81 640 ILE A N 1
ATOM 5163 C CA . ILE A 1 640 ? 4.599 -9.674 9.142 1.00 98.81 640 ILE A CA 1
ATOM 5164 C C . ILE A 1 640 ? 4.658 -8.853 7.845 1.00 98.81 640 ILE A C 1
ATOM 5166 O O . ILE A 1 640 ? 4.422 -9.390 6.765 1.00 98.81 640 ILE A O 1
ATOM 5170 N N . ASN A 1 641 ? 5.039 -7.575 7.937 1.00 98.88 641 ASN A N 1
ATOM 5171 C CA . ASN A 1 641 ? 5.139 -6.689 6.774 1.00 98.88 641 ASN A CA 1
ATOM 5172 C C . ASN A 1 641 ? 6.232 -7.137 5.786 1.00 98.88 641 ASN A C 1
ATOM 5174 O O . ASN A 1 641 ? 6.019 -7.116 4.576 1.00 98.88 641 ASN A O 1
ATOM 5178 N N . LEU A 1 642 ? 7.392 -7.579 6.282 1.00 98.88 642 LEU A N 1
ATOM 5179 C CA . LEU A 1 642 ? 8.475 -8.083 5.430 1.00 98.88 642 LEU A CA 1
ATOM 5180 C C . LEU A 1 642 ? 8.069 -9.358 4.680 1.00 98.88 642 LEU A C 1
ATOM 5182 O O . LEU A 1 642 ? 8.255 -9.430 3.469 1.00 98.88 642 LEU A O 1
ATOM 5186 N N . TRP A 1 643 ? 7.468 -10.340 5.359 1.00 98.88 643 TRP A N 1
ATOM 5187 C CA . TRP A 1 643 ? 6.972 -11.557 4.704 1.00 98.88 643 TRP A CA 1
ATOM 5188 C C . TRP A 1 643 ? 5.849 -11.270 3.703 1.00 98.88 643 TRP A C 1
ATOM 5190 O O . TRP A 1 643 ? 5.832 -11.870 2.628 1.00 98.88 643 TRP A O 1
ATOM 5200 N N . ALA A 1 644 ? 4.988 -10.287 3.985 1.00 98.75 644 ALA A N 1
ATOM 5201 C CA . ALA A 1 644 ? 4.014 -9.804 3.011 1.00 98.75 644 ALA A CA 1
ATOM 5202 C C . ALA A 1 644 ? 4.702 -9.228 1.755 1.00 98.75 644 ALA A C 1
ATOM 5204 O O . ALA A 1 644 ? 4.318 -9.568 0.635 1.00 98.75 644 ALA A O 1
ATOM 5205 N N . ARG A 1 645 ? 5.771 -8.430 1.905 1.00 98.62 645 ARG A N 1
ATOM 5206 C CA . ARG A 1 645 ? 6.582 -7.915 0.777 1.00 98.62 645 ARG A CA 1
ATOM 5207 C C . ARG A 1 645 ? 7.355 -9.008 0.032 1.00 98.62 645 ARG A C 1
ATOM 5209 O O . ARG A 1 645 ? 7.601 -8.876 -1.165 1.00 98.62 645 ARG A O 1
ATOM 5216 N N . PHE A 1 646 ? 7.692 -10.114 0.694 1.00 98.69 646 PHE A N 1
ATOM 5217 C CA . PHE A 1 646 ? 8.243 -11.313 0.048 1.00 98.69 646 PHE A CA 1
ATOM 5218 C C . PHE A 1 646 ? 7.191 -12.166 -0.676 1.00 98.69 646 PHE A C 1
ATOM 5220 O O . PHE A 1 646 ? 7.552 -13.186 -1.257 1.00 98.69 646 PHE A O 1
ATOM 5227 N N . LEU A 1 647 ? 5.923 -11.738 -0.687 1.00 98.00 647 LEU A N 1
ATOM 5228 C CA . LEU A 1 647 ? 4.798 -12.443 -1.307 1.00 98.00 647 LEU A CA 1
ATOM 5229 C C . LEU A 1 647 ? 4.522 -13.821 -0.673 1.00 98.00 647 LEU A C 1
ATOM 5231 O O . LEU A 1 647 ? 3.951 -14.706 -1.311 1.00 98.00 647 LEU A O 1
ATOM 5235 N N . ASP A 1 648 ? 4.902 -13.999 0.598 1.00 98.50 648 ASP A N 1
ATOM 5236 C CA . ASP A 1 648 ? 4.675 -15.224 1.372 1.00 98.50 648 ASP A CA 1
ATOM 5237 C C . ASP A 1 648 ? 3.625 -14.982 2.464 1.00 98.50 648 ASP A C 1
ATOM 5239 O O . ASP A 1 648 ? 3.926 -14.701 3.628 1.00 98.50 648 ASP A O 1
ATOM 5243 N N . GLY A 1 649 ? 2.358 -15.067 2.054 1.00 98.12 649 GLY A N 1
ATOM 5244 C CA . GLY A 1 649 ? 1.214 -14.828 2.933 1.00 98.12 649 GLY A CA 1
ATOM 5245 C C . GLY A 1 649 ? 1.130 -15.805 4.099 1.00 98.12 649 GLY A C 1
ATOM 5246 O O . GLY A 1 649 ? 0.836 -15.405 5.222 1.00 98.12 649 GLY A O 1
ATOM 5247 N N . ASP A 1 650 ? 1.431 -17.082 3.857 1.00 98.12 650 ASP A N 1
ATOM 5248 C CA . ASP A 1 650 ? 1.366 -18.117 4.891 1.00 98.12 650 ASP A CA 1
ATOM 5249 C C . ASP A 1 650 ? 2.430 -17.872 5.977 1.00 98.12 650 ASP A C 1
ATOM 5251 O O . ASP A 1 650 ? 2.141 -18.001 7.170 1.00 98.12 650 ASP A O 1
ATOM 5255 N N . HIS A 1 651 ? 3.649 -17.467 5.598 1.00 98.31 651 HIS A N 1
ATOM 5256 C CA . HIS A 1 651 ? 4.696 -17.142 6.572 1.00 98.31 651 HIS A CA 1
ATOM 5257 C C . HIS A 1 651 ? 4.420 -15.812 7.290 1.00 98.31 651 HIS A C 1
ATOM 5259 O O . HIS A 1 651 ? 4.642 -15.716 8.500 1.00 98.31 651 HIS A O 1
ATOM 5265 N N . ALA A 1 652 ? 3.857 -14.814 6.601 1.00 98.38 652 ALA A N 1
ATOM 5266 C CA . ALA A 1 652 ? 3.390 -13.579 7.235 1.00 98.38 652 ALA A CA 1
ATOM 5267 C C . ALA A 1 652 ? 2.312 -13.861 8.298 1.00 98.38 652 ALA A C 1
ATOM 5269 O O . ALA A 1 652 ? 2.413 -13.379 9.430 1.00 98.38 652 ALA A O 1
ATOM 5270 N N . PHE A 1 653 ? 1.334 -14.715 7.984 1.00 97.38 653 PHE A N 1
ATOM 5271 C CA . PHE A 1 653 ? 0.282 -15.111 8.920 1.00 97.38 653 PHE A CA 1
ATOM 5272 C C . PHE A 1 653 ? 0.822 -15.935 10.097 1.00 97.38 653 PHE A C 1
ATOM 5274 O O . PHE A 1 653 ? 0.408 -15.735 11.234 1.00 97.38 653 PHE A O 1
ATOM 5281 N N . LYS A 1 654 ? 1.851 -16.763 9.881 1.00 96.69 654 LYS A N 1
ATOM 5282 C CA . LYS A 1 654 ? 2.569 -17.433 10.977 1.00 96.69 654 LYS A CA 1
ATOM 5283 C C . LYS A 1 654 ? 3.194 -16.437 11.968 1.00 96.69 654 LYS A C 1
ATOM 5285 O O . LYS A 1 654 ? 3.232 -16.713 13.166 1.00 96.69 654 LYS A O 1
ATOM 5290 N N . MET A 1 655 ? 3.704 -15.290 11.505 1.00 96.88 655 MET A N 1
ATOM 5291 C CA . MET A 1 655 ? 4.241 -14.260 12.413 1.00 96.88 655 MET A CA 1
ATOM 5292 C C . MET A 1 655 ? 3.122 -13.609 13.224 1.00 96.88 655 MET A C 1
ATOM 5294 O O . MET A 1 655 ? 3.303 -13.331 14.410 1.00 96.88 655 MET A O 1
ATOM 5298 N N . PHE A 1 656 ? 1.959 -13.418 12.602 1.00 96.31 656 PHE A N 1
ATOM 5299 C CA . PHE A 1 656 ? 0.758 -12.961 13.287 1.00 96.31 656 PHE A CA 1
ATOM 5300 C C . PHE A 1 656 ? 0.288 -13.965 14.353 1.00 96.31 656 PHE A C 1
ATOM 5302 O O . PHE A 1 656 ? 0.020 -13.569 15.485 1.00 96.31 656 PHE A O 1
ATOM 5309 N N . ASP A 1 657 ? 0.314 -15.270 14.067 1.00 95.00 657 ASP A N 1
ATOM 5310 C CA . ASP A 1 657 ? -0.018 -16.300 15.059 1.00 95.00 657 ASP A CA 1
ATOM 5311 C C . ASP A 1 657 ? 0.887 -16.227 16.303 1.00 95.00 657 ASP A C 1
ATOM 5313 O O . ASP A 1 657 ? 0.428 -16.378 17.438 1.00 95.00 657 ASP A O 1
ATOM 5317 N N . LEU A 1 658 ? 2.182 -15.936 16.119 1.00 94.62 658 LEU A N 1
ATOM 5318 C CA . LEU A 1 658 ? 3.121 -15.731 17.229 1.00 94.62 658 LEU A CA 1
ATOM 5319 C C . LEU A 1 658 ? 2.813 -14.469 18.048 1.00 94.62 658 LEU A C 1
ATOM 5321 O O . LEU A 1 658 ? 3.106 -14.439 19.248 1.00 94.62 658 LEU A O 1
ATOM 5325 N N . LEU A 1 659 ? 2.238 -13.439 17.428 1.00 95.06 659 LEU A N 1
ATOM 5326 C CA . LEU A 1 659 ? 1.819 -12.202 18.089 1.00 95.06 659 LEU A CA 1
ATOM 5327 C C . LEU A 1 659 ? 0.558 -12.418 18.949 1.00 95.06 659 LEU A C 1
ATOM 5329 O O . LEU A 1 659 ? 0.332 -11.692 19.913 1.00 95.06 659 LEU A O 1
ATOM 5333 N N . PHE A 1 660 ? -0.216 -13.473 18.684 1.00 94.19 660 PHE A N 1
ATOM 5334 C CA . PHE A 1 660 ? -1.393 -13.869 19.470 1.00 94.19 660 PHE A CA 1
ATOM 5335 C C . PHE A 1 660 ? -1.090 -14.839 20.616 1.00 94.19 660 PHE A C 1
ATOM 5337 O O . PHE A 1 660 ? -1.996 -15.383 21.249 1.00 94.19 660 PHE A O 1
ATOM 5344 N N . ARG A 1 661 ? 0.187 -15.023 20.964 1.00 92.25 661 ARG A N 1
ATOM 5345 C CA . ARG A 1 661 ? 0.546 -15.717 22.206 1.00 92.25 661 ARG A CA 1
ATOM 5346 C C . ARG A 1 661 ? 0.028 -14.914 23.412 1.00 92.25 661 ARG A C 1
ATOM 5348 O O . ARG A 1 661 ? 0.458 -13.772 23.581 1.00 92.25 661 ARG A O 1
ATOM 5355 N N . PRO A 1 662 ? -0.841 -15.483 24.270 1.00 92.44 662 PRO A N 1
ATOM 5356 C CA . PRO A 1 662 ? -1.424 -14.755 25.393 1.00 92.44 662 PRO A CA 1
ATOM 5357 C C . PRO A 1 662 ? -0.370 -14.359 26.438 1.00 92.44 662 PRO A C 1
ATOM 5359 O O . PRO A 1 662 ? 0.490 -15.163 26.819 1.00 92.44 662 PRO A O 1
ATOM 5362 N N . LYS A 1 663 ? -0.477 -13.126 26.940 1.00 90.50 663 LYS A N 1
ATOM 5363 C CA . LYS A 1 663 ? 0.340 -12.537 28.011 1.00 90.50 663 LYS A CA 1
ATOM 5364 C C . LYS A 1 663 ? -0.559 -12.057 29.164 1.00 90.50 663 LYS A C 1
ATOM 5366 O O . LYS A 1 663 ? -1.607 -11.466 28.925 1.00 90.50 663 LYS A O 1
ATOM 5371 N N . GLY A 1 664 ? -0.144 -12.303 30.412 1.00 79.12 664 GLY A N 1
ATOM 5372 C CA . GLY A 1 664 ? -0.915 -11.969 31.624 1.00 79.12 664 GLY A CA 1
ATOM 5373 C C . GLY A 1 664 ? -1.894 -13.058 32.109 1.00 79.12 664 GLY A C 1
ATOM 5374 O O . GLY A 1 664 ? -2.444 -13.827 31.323 1.00 79.12 664 GLY A O 1
ATOM 5375 N N . GLY A 1 665 ? -2.111 -13.132 33.427 1.00 69.69 665 GLY A N 1
ATOM 5376 C CA . GLY A 1 665 ? -2.917 -14.167 34.097 1.00 69.69 665 GLY A CA 1
ATOM 5377 C C . GLY A 1 665 ? -2.158 -15.468 34.429 1.00 69.69 665 GLY A C 1
ATOM 5378 O O . GLY A 1 665 ? -0.980 -15.626 34.102 1.00 69.69 665 GLY A O 1
ATOM 5379 N N . ASP A 1 666 ? -2.853 -16.432 35.051 1.00 60.72 666 ASP A N 1
ATOM 5380 C CA . ASP A 1 666 ? -2.279 -17.636 35.699 1.00 60.72 666 ASP A CA 1
ATOM 5381 C C . ASP A 1 666 ? -1.548 -18.638 34.770 1.00 60.72 666 ASP A C 1
ATOM 5383 O O . ASP A 1 666 ? -0.918 -19.583 35.248 1.00 60.72 666 ASP A O 1
ATOM 5387 N N . LYS A 1 667 ? -1.633 -18.484 33.438 1.00 54.34 667 LYS A N 1
ATOM 5388 C CA . LYS A 1 667 ? -1.130 -19.460 32.445 1.00 54.34 667 LYS A CA 1
ATOM 5389 C C . LYS A 1 667 ? -0.380 -18.821 31.267 1.00 54.34 667 LYS A C 1
ATOM 5391 O O . LYS A 1 667 ? -0.684 -19.133 30.117 1.00 54.34 667 LYS A O 1
ATOM 5396 N N . THR A 1 668 ? 0.585 -17.929 31.507 1.00 59.88 668 THR A N 1
ATOM 5397 C CA . THR A 1 668 ? 1.286 -17.247 30.395 1.00 59.88 668 THR A CA 1
ATOM 5398 C C . THR A 1 668 ? 2.782 -17.491 30.313 1.00 59.88 668 THR A C 1
ATOM 5400 O O . THR A 1 668 ? 3.487 -17.614 31.312 1.00 59.88 668 THR A O 1
ATOM 5403 N N . SER A 1 669 ? 3.264 -17.573 29.070 1.00 60.56 669 SER A N 1
ATOM 5404 C CA . SER A 1 669 ? 4.690 -17.608 28.763 1.00 60.56 669 SER A CA 1
ATOM 5405 C C . SER A 1 669 ? 5.298 -16.218 28.950 1.00 60.56 669 SER A C 1
ATOM 5407 O O . SER A 1 669 ? 4.866 -15.254 28.314 1.00 60.56 669 SER A O 1
ATOM 5409 N N . LEU A 1 670 ? 6.351 -16.122 29.764 1.00 64.44 670 LEU A N 1
ATOM 5410 C CA . LEU A 1 670 ? 7.123 -14.890 29.969 1.00 64.44 670 LEU A CA 1
ATOM 5411 C C . LEU A 1 670 ? 8.155 -14.625 28.856 1.00 64.44 670 LEU A C 1
ATOM 5413 O O . LEU A 1 670 ? 8.792 -13.576 28.858 1.00 64.44 670 LEU A O 1
ATOM 5417 N N . THR A 1 671 ? 8.336 -15.550 27.907 1.00 68.19 671 THR A N 1
ATOM 5418 C CA . THR A 1 671 ? 9.327 -15.433 26.825 1.00 68.19 671 THR A CA 1
ATOM 5419 C C . THR A 1 671 ? 8.678 -15.043 25.494 1.00 68.19 671 THR A C 1
ATOM 5421 O O . THR A 1 671 ? 7.551 -15.454 25.197 1.00 68.19 671 THR A O 1
ATOM 5424 N N . GLY A 1 672 ? 9.387 -14.232 24.701 1.00 82.44 672 GLY A N 1
ATOM 5425 C CA . GLY A 1 672 ? 8.927 -13.714 23.403 1.00 82.44 672 GLY A CA 1
ATOM 5426 C C . GLY A 1 672 ? 7.805 -12.672 23.499 1.00 82.44 672 GLY A C 1
ATOM 5427 O O . GLY A 1 672 ? 7.255 -12.429 24.579 1.00 82.44 672 GLY A O 1
ATOM 5428 N N . GLY A 1 673 ? 7.468 -12.067 22.361 1.00 90.94 673 GLY A N 1
ATOM 5429 C CA . GLY A 1 673 ? 6.330 -11.163 22.200 1.00 90.94 673 GLY A CA 1
ATOM 5430 C C . GLY A 1 673 ? 4.977 -11.878 22.276 1.00 90.94 673 GLY A C 1
ATOM 5431 O O . GLY A 1 673 ? 4.911 -13.101 22.443 1.00 90.94 673 GLY A O 1
ATOM 5432 N N . GLY A 1 674 ? 3.889 -11.117 22.200 1.00 94.44 674 GLY A N 1
ATOM 5433 C CA . GLY A 1 674 ? 2.527 -11.649 22.262 1.00 94.44 674 GLY A CA 1
ATOM 5434 C C . GLY A 1 674 ? 1.474 -10.558 22.441 1.00 94.44 674 GLY A C 1
ATOM 5435 O O . GLY A 1 674 ? 1.773 -9.385 22.257 1.00 94.44 674 GLY A O 1
ATOM 5436 N N . SER A 1 675 ? 0.274 -10.945 22.868 1.00 95.88 675 SER A N 1
ATOM 5437 C CA . SER A 1 675 ? -0.837 -10.028 23.148 1.00 95.88 675 SER A CA 1
ATOM 5438 C C . SER A 1 675 ? -1.345 -10.222 24.575 1.00 95.88 675 SER A C 1
ATOM 5440 O O . SER A 1 675 ? -1.516 -11.353 25.036 1.00 95.88 675 SER A O 1
ATOM 5442 N N . TYR A 1 676 ? -1.592 -9.129 25.290 1.00 96.69 676 TYR A N 1
ATOM 5443 C CA . TYR A 1 676 ? -2.274 -9.139 26.581 1.00 96.69 676 TYR A CA 1
ATOM 5444 C C . TYR A 1 676 ? -3.767 -9.451 26.427 1.00 96.69 676 TYR A C 1
ATOM 5446 O O . TYR A 1 676 ? -4.316 -9.411 25.327 1.00 96.69 676 TYR A O 1
ATOM 5454 N N . LEU A 1 677 ? -4.450 -9.751 27.535 1.00 94.38 677 LEU A N 1
ATOM 5455 C CA . LEU A 1 677 ? -5.870 -10.125 27.513 1.00 94.38 677 LEU A CA 1
ATOM 5456 C C . LEU A 1 677 ? -6.795 -9.008 27.009 1.00 94.38 677 LEU A C 1
ATOM 5458 O O . LEU A 1 677 ? -7.879 -9.312 26.525 1.00 94.38 677 LEU A O 1
ATOM 5462 N N . ASN A 1 678 ? -6.364 -7.744 27.074 1.00 96.88 678 ASN A N 1
ATOM 5463 C CA . ASN A 1 678 ? -7.039 -6.606 26.443 1.00 96.88 678 ASN A CA 1
ATOM 5464 C C . ASN A 1 678 ? -6.595 -6.338 24.985 1.00 96.88 678 ASN A C 1
ATOM 5466 O O . ASN A 1 678 ? -6.882 -5.268 24.448 1.00 96.88 678 ASN A O 1
ATOM 5470 N N . LEU A 1 679 ? -5.882 -7.284 24.366 1.00 97.94 679 LEU A N 1
ATOM 5471 C CA . LEU A 1 679 ? -5.275 -7.221 23.031 1.00 97.94 679 LEU A CA 1
ATOM 5472 C C . LEU A 1 679 ? -4.169 -6.169 22.846 1.00 97.94 679 LEU A C 1
ATOM 5474 O O . LEU A 1 679 ? -3.775 -5.905 21.713 1.00 97.94 679 LEU A O 1
ATOM 5478 N N . PHE A 1 680 ? -3.634 -5.569 23.911 1.00 98.44 680 PHE A N 1
ATOM 5479 C CA . PHE A 1 680 ? -2.397 -4.792 23.800 1.00 98.44 680 PHE A CA 1
ATOM 5480 C C . PHE A 1 680 ? -1.213 -5.672 23.411 1.00 98.44 680 PHE A C 1
ATOM 5482 O O . PHE A 1 680 ? -1.040 -6.756 23.967 1.00 98.44 680 PHE A O 1
ATOM 5489 N N . ASP A 1 681 ? -0.373 -5.182 22.504 1.00 98.06 681 ASP A N 1
ATOM 5490 C CA . ASP A 1 681 ? 0.868 -5.851 22.136 1.00 98.06 681 ASP A CA 1
ATOM 5491 C C . ASP A 1 681 ? 1.850 -5.886 23.316 1.00 98.06 681 ASP A C 1
ATOM 5493 O O . ASP A 1 681 ? 1.904 -5.008 24.184 1.00 98.06 681 ASP A O 1
ATOM 5497 N N . ALA A 1 682 ? 2.615 -6.966 23.376 1.00 96.25 682 ALA A N 1
ATOM 5498 C CA . ALA A 1 682 ? 3.617 -7.190 24.388 1.00 96.25 682 ALA A CA 1
ATOM 5499 C C . ALA A 1 682 ? 4.998 -7.276 23.743 1.00 96.25 682 ALA A C 1
ATOM 5501 O O . ALA A 1 682 ? 5.324 -8.241 23.045 1.00 96.25 682 ALA A O 1
ATOM 5502 N N . HIS A 1 683 ? 5.873 -6.345 24.122 1.00 94.94 683 HIS A N 1
ATOM 5503 C CA . HIS A 1 683 ? 7.300 -6.488 23.888 1.00 94.94 683 HIS A CA 1
ATOM 5504 C C . HIS A 1 683 ? 7.862 -7.775 24.535 1.00 94.94 683 HIS A C 1
ATOM 5506 O O . HIS A 1 683 ? 8.553 -8.502 23.813 1.00 94.94 683 HIS A O 1
ATOM 5512 N N . PRO A 1 684 ? 7.553 -8.145 25.809 1.00 91.69 684 PRO A N 1
ATOM 5513 C CA . PRO A 1 684 ? 6.944 -7.381 26.920 1.00 91.69 684 PRO A CA 1
ATOM 5514 C C . PRO A 1 684 ? 7.921 -6.389 27.587 1.00 91.69 684 PRO A C 1
ATOM 5516 O O . PRO A 1 684 ? 9.140 -6.567 27.456 1.00 91.69 684 PRO A O 1
ATOM 5519 N N . PRO A 1 685 ? 7.428 -5.366 28.323 1.00 94.44 685 PRO A N 1
ATOM 5520 C CA . PRO A 1 685 ? 6.023 -5.089 28.700 1.00 94.44 685 PRO A CA 1
ATOM 5521 C C . PRO A 1 685 ? 5.185 -4.463 27.562 1.00 94.44 685 PRO A C 1
ATOM 5523 O O . PRO A 1 685 ? 5.601 -4.524 26.410 1.00 94.44 685 PRO A O 1
ATOM 5526 N N . PHE A 1 686 ? 4.003 -3.898 27.859 1.00 97.38 686 PHE A N 1
ATOM 5527 C CA . PHE A 1 686 ? 3.152 -3.225 26.862 1.00 97.38 686 PHE A CA 1
ATOM 5528 C C . PHE A 1 686 ? 3.939 -2.192 26.046 1.00 97.38 686 PHE A C 1
ATOM 5530 O O . PHE A 1 686 ? 4.518 -1.258 26.614 1.00 97.38 686 PHE A O 1
ATOM 5537 N N . GLN A 1 687 ? 3.920 -2.378 24.730 1.00 98.31 687 GLN A N 1
ATOM 5538 C CA . GLN A 1 687 ? 4.356 -1.430 23.712 1.00 98.31 687 GLN A CA 1
ATOM 5539 C C . GLN A 1 687 ? 3.299 -1.449 22.610 1.00 98.31 687 GLN A C 1
ATOM 5541 O O . GLN A 1 687 ? 2.808 -2.512 22.254 1.00 98.31 687 GLN A O 1
ATOM 5546 N N . ILE A 1 688 ? 2.880 -0.284 22.128 1.00 98.75 688 ILE A N 1
ATOM 5547 C CA . ILE A 1 688 ? 1.746 -0.187 21.198 1.00 98.75 688 ILE A CA 1
ATOM 5548 C C . ILE A 1 688 ? 2.144 -0.430 19.736 1.00 98.75 688 ILE A C 1
ATOM 5550 O O . ILE A 1 688 ? 1.304 -0.726 18.889 1.00 98.75 688 ILE A O 1
ATOM 5554 N N . ASP A 1 689 ? 3.431 -0.301 19.439 1.00 98.50 689 ASP A N 1
ATOM 5555 C CA . ASP A 1 689 ? 4.010 -0.449 18.106 1.00 98.50 689 ASP A CA 1
ATOM 5556 C C . ASP A 1 689 ? 3.604 -1.767 17.432 1.00 98.50 689 ASP A C 1
ATOM 5558 O O . ASP A 1 689 ? 3.137 -1.741 16.294 1.00 98.50 689 ASP A O 1
ATOM 5562 N N . GLY A 1 690 ? 3.654 -2.907 18.127 1.00 98.19 690 GLY A N 1
ATOM 5563 C CA . GLY A 1 690 ? 3.228 -4.192 17.568 1.00 98.19 690 GLY A CA 1
ATOM 5564 C C . GLY A 1 690 ? 1.732 -4.272 17.221 1.00 98.19 690 GLY A C 1
ATOM 5565 O O . GLY A 1 690 ? 1.377 -4.953 16.254 1.00 98.19 690 GLY A O 1
ATOM 5566 N N . ASN A 1 691 ? 0.846 -3.522 17.900 1.00 98.88 691 ASN A N 1
ATOM 5567 C CA . ASN A 1 691 ? -0.561 -3.400 17.487 1.00 98.88 691 ASN A CA 1
ATOM 5568 C C . ASN A 1 691 ? -0.670 -2.750 16.102 1.00 98.88 691 ASN A C 1
ATOM 5570 O O . ASN A 1 691 ? -1.392 -3.248 15.231 1.00 98.88 691 ASN A O 1
ATOM 5574 N N . PHE A 1 692 ? 0.058 -1.654 15.893 1.00 98.88 692 PHE A N 1
ATOM 5575 C CA . PHE A 1 692 ? 0.045 -0.903 14.640 1.00 98.88 692 PHE A CA 1
ATOM 5576 C C . PHE A 1 692 ? 0.787 -1.633 13.517 1.00 98.88 692 PHE A C 1
ATOM 5578 O O . PHE A 1 692 ? 0.261 -1.741 12.408 1.00 98.88 692 PHE A O 1
ATOM 5585 N N . GLY A 1 693 ? 1.951 -2.212 13.816 1.00 98.75 693 GLY A N 1
ATOM 5586 C CA . GLY A 1 693 ? 2.762 -2.972 12.870 1.00 98.75 693 GLY A CA 1
ATOM 5587 C C . GLY A 1 693 ? 2.035 -4.198 12.329 1.00 98.75 693 GLY A C 1
ATOM 5588 O O . GLY A 1 693 ? 1.975 -4.384 11.115 1.00 98.75 693 GLY A O 1
ATOM 5589 N N . ALA A 1 694 ? 1.410 -5.001 13.195 1.00 98.44 694 ALA A N 1
ATOM 5590 C CA . ALA A 1 694 ? 0.621 -6.153 12.755 1.00 98.44 694 ALA A CA 1
ATOM 5591 C C . ALA A 1 694 ? -0.624 -5.734 11.954 1.00 98.44 694 ALA A C 1
ATOM 5593 O O . ALA A 1 694 ? -0.946 -6.362 10.949 1.00 98.44 694 ALA A O 1
ATOM 5594 N N . THR A 1 695 ? -1.281 -4.637 12.340 1.00 98.38 695 THR A N 1
ATOM 5595 C CA . THR A 1 695 ? -2.424 -4.073 11.603 1.00 98.38 695 THR A CA 1
ATOM 5596 C C . THR A 1 695 ? -2.033 -3.639 10.183 1.00 98.38 695 THR A C 1
ATOM 5598 O O . THR A 1 695 ? -2.737 -3.963 9.225 1.00 98.38 695 THR A O 1
ATOM 5601 N N . ALA A 1 696 ? -0.891 -2.960 10.025 1.00 98.75 696 ALA A N 1
ATOM 5602 C CA . ALA A 1 696 ? -0.334 -2.622 8.715 1.00 98.75 696 ALA A CA 1
ATOM 5603 C C . ALA A 1 696 ? 0.079 -3.876 7.925 1.00 98.75 696 ALA A C 1
ATOM 5605 O O . ALA A 1 696 ? -0.215 -3.977 6.738 1.00 98.75 696 ALA A O 1
ATOM 5606 N N . GLY A 1 697 ? 0.662 -4.871 8.596 1.00 98.62 697 GLY A N 1
ATOM 5607 C CA . GLY A 1 697 ? 1.089 -6.124 7.975 1.00 98.62 697 GLY A CA 1
ATOM 5608 C C . GLY A 1 697 ? -0.069 -6.952 7.419 1.00 98.62 697 GLY A C 1
ATOM 5609 O O . GLY A 1 697 ? 0.040 -7.491 6.320 1.00 98.62 697 GLY A O 1
ATOM 5610 N N . ILE A 1 698 ? -1.210 -6.996 8.121 1.00 98.50 698 ILE A N 1
ATOM 5611 C CA . ILE A 1 698 ? -2.441 -7.608 7.596 1.00 98.50 698 ILE A CA 1
ATOM 5612 C C . ILE A 1 698 ? -2.894 -6.902 6.320 1.00 98.50 698 ILE A C 1
ATOM 5614 O O . ILE A 1 698 ? -3.260 -7.558 5.349 1.00 98.50 698 ILE A O 1
ATOM 5618 N N . ALA A 1 699 ? -2.838 -5.572 6.291 1.00 98.62 699 ALA A N 1
ATOM 5619 C CA . ALA A 1 699 ? -3.194 -4.816 5.101 1.00 98.62 699 ALA A CA 1
ATOM 5620 C C . ALA A 1 699 ? -2.219 -5.067 3.937 1.00 98.62 699 ALA A C 1
ATOM 5622 O O . ALA A 1 699 ? -2.677 -5.310 2.825 1.00 98.62 699 ALA A O 1
ATOM 5623 N N . GLU A 1 700 ? -0.906 -5.100 4.190 1.00 98.62 700 GLU A N 1
ATOM 5624 C CA . GLU A 1 700 ? 0.130 -5.386 3.181 1.00 98.62 700 GLU A CA 1
ATOM 5625 C C . GLU A 1 700 ? 0.041 -6.816 2.609 1.00 98.62 700 GLU A C 1
ATOM 5627 O O . GLU A 1 700 ? 0.481 -7.053 1.482 1.00 98.62 700 GLU A O 1
ATOM 5632 N N . MET A 1 701 ? -0.567 -7.775 3.325 1.00 98.75 701 MET A N 1
ATOM 5633 C CA . MET A 1 701 ? -0.908 -9.091 2.757 1.00 98.75 701 MET A CA 1
ATOM 5634 C C . MET A 1 701 ? -2.007 -8.998 1.684 1.00 98.75 701 MET A C 1
ATOM 5636 O O . MET A 1 701 ? -2.011 -9.759 0.712 1.00 98.75 701 MET A O 1
ATOM 5640 N N . LEU A 1 702 ? -2.943 -8.061 1.856 1.00 98.62 702 LEU A N 1
ATOM 5641 C CA . LEU A 1 702 ? -4.150 -7.921 1.039 1.00 98.62 702 LEU A CA 1
ATOM 5642 C C . LEU A 1 702 ? -3.995 -6.911 -0.100 1.00 98.62 702 LEU A C 1
ATOM 5644 O O . LEU A 1 702 ? -4.639 -7.063 -1.137 1.00 98.62 702 LEU A O 1
ATOM 5648 N N . ILE A 1 703 ? -3.168 -5.883 0.074 1.00 98.69 703 ILE A N 1
ATOM 5649 C CA . ILE A 1 703 ? -2.908 -4.855 -0.932 1.00 98.69 703 ILE A CA 1
ATOM 5650 C C . ILE A 1 703 ? -1.519 -4.249 -0.744 1.00 98.69 703 ILE A C 1
ATOM 5652 O O . ILE A 1 703 ? -1.120 -3.910 0.364 1.00 98.69 703 ILE A O 1
ATOM 5656 N N . GLN A 1 704 ? -0.800 -4.054 -1.847 1.00 98.69 704 GLN A N 1
ATOM 5657 C CA . GLN A 1 704 ? 0.472 -3.331 -1.871 1.00 98.69 704 GLN A CA 1
ATOM 5658 C C . GLN A 1 704 ? 0.426 -2.250 -2.941 1.00 98.69 704 GLN A C 1
ATOM 5660 O O . GLN A 1 704 ? -0.182 -2.427 -3.990 1.00 98.69 704 GLN A O 1
ATOM 5665 N N . SER A 1 705 ? 1.064 -1.108 -2.694 1.00 98.44 705 SER A N 1
ATOM 5666 C CA . SER A 1 705 ? 1.094 -0.016 -3.677 1.00 98.44 705 SER A CA 1
ATOM 5667 C C . SER A 1 705 ? 2.405 0.768 -3.678 1.00 98.44 705 SER A C 1
ATOM 5669 O O . SER A 1 705 ? 2.407 1.938 -4.038 1.00 98.44 705 SER A O 1
ATOM 5671 N N . HIS A 1 706 ? 3.481 0.176 -3.157 1.00 97.06 706 HIS A N 1
ATOM 5672 C CA . HIS A 1 706 ? 4.791 0.820 -2.995 1.00 97.06 706 HIS A CA 1
ATOM 5673 C C . HIS A 1 706 ? 5.654 0.749 -4.266 1.00 97.06 706 HIS A C 1
ATOM 5675 O O . HIS A 1 706 ? 6.653 1.448 -4.373 1.00 97.06 706 HIS A O 1
ATOM 5681 N N . GLN A 1 707 ? 5.276 -0.109 -5.216 1.00 94.25 707 GLN A N 1
ATOM 5682 C CA . GLN A 1 707 ? 5.897 -0.210 -6.538 1.00 94.25 707 GLN A CA 1
ATOM 5683 C C . GLN A 1 707 ? 5.173 0.721 -7.523 1.00 94.25 707 GLN A C 1
ATOM 5685 O O . GLN A 1 707 ? 4.259 1.450 -7.139 1.00 94.25 707 GLN A O 1
ATOM 5690 N N . SER A 1 708 ? 5.521 0.681 -8.813 1.00 91.44 708 SER A N 1
ATOM 5691 C CA . SER A 1 708 ? 4.864 1.520 -9.833 1.00 91.44 708 SER A CA 1
ATOM 5692 C C . SER A 1 708 ? 3.365 1.215 -10.064 1.00 91.44 708 SER A C 1
ATOM 5694 O O . SER A 1 708 ? 2.749 1.789 -10.964 1.00 91.44 708 SER A O 1
ATOM 5696 N N . TYR A 1 709 ? 2.776 0.296 -9.291 1.00 96.69 709 TYR A N 1
ATOM 5697 C CA . TYR A 1 709 ? 1.429 -0.254 -9.430 1.00 96.69 709 TYR A CA 1
ATOM 5698 C C . TYR A 1 709 ? 0.787 -0.579 -8.073 1.00 96.69 709 TYR A C 1
ATOM 5700 O O . TYR A 1 709 ? 1.466 -0.747 -7.062 1.00 96.69 709 TYR A O 1
ATOM 5708 N N . ILE A 1 710 ? -0.540 -0.721 -8.083 1.00 98.56 710 ILE A N 1
ATOM 5709 C CA . ILE A 1 710 ? -1.334 -1.288 -6.991 1.00 98.56 710 ILE A CA 1
ATOM 5710 C C . ILE A 1 710 ? -1.491 -2.789 -7.245 1.00 98.56 710 ILE A C 1
ATOM 5712 O O . ILE A 1 710 ? -2.015 -3.185 -8.282 1.00 98.56 710 ILE A O 1
ATOM 5716 N N . GLU A 1 711 ? -1.078 -3.626 -6.307 1.00 98.25 711 GLU A N 1
ATOM 5717 C CA . GLU A 1 711 ? -1.218 -5.077 -6.366 1.00 98.25 711 GLU A CA 1
ATOM 5718 C C . GLU A 1 711 ? -2.272 -5.560 -5.370 1.00 98.25 711 GLU A C 1
ATOM 5720 O O . GLU A 1 711 ? -2.240 -5.208 -4.191 1.00 98.25 711 GLU A O 1
ATOM 5725 N N . ILE A 1 712 ? -3.224 -6.355 -5.859 1.00 98.44 712 ILE A N 1
ATOM 5726 C CA . ILE A 1 712 ? -4.352 -6.879 -5.084 1.00 98.44 712 ILE A CA 1
ATOM 5727 C C . ILE A 1 712 ? -4.070 -8.323 -4.675 1.00 98.44 712 ILE A C 1
ATOM 5729 O O . ILE A 1 712 ? -3.710 -9.149 -5.512 1.00 98.44 712 ILE A O 1
ATOM 5733 N N . LEU A 1 713 ? -4.293 -8.635 -3.397 1.00 98.19 713 LEU A N 1
ATOM 5734 C CA . LEU A 1 713 ? -4.036 -9.936 -2.772 1.00 98.19 713 LEU A CA 1
ATOM 5735 C C . LEU A 1 713 ? -2.613 -10.487 -3.044 1.00 98.19 713 LEU A C 1
ATOM 5737 O O . LEU A 1 713 ? -2.496 -11.667 -3.390 1.00 98.19 713 LEU A O 1
ATOM 5741 N N . PRO A 1 714 ? -1.542 -9.670 -2.914 1.00 97.75 714 PRO A N 1
ATOM 5742 C CA . PRO A 1 714 ? -0.173 -10.075 -3.251 1.00 97.75 714 PRO A CA 1
ATOM 5743 C C . PRO A 1 714 ? 0.341 -11.232 -2.386 1.00 97.75 714 PRO A C 1
ATOM 5745 O O . PRO A 1 714 ? 1.076 -12.087 -2.873 1.00 97.75 714 PRO A O 1
ATOM 5748 N N . ALA A 1 715 ? -0.068 -11.284 -1.115 1.00 98.19 715 ALA A N 1
ATOM 5749 C CA . ALA A 1 715 ? 0.384 -12.274 -0.144 1.00 98.19 715 ALA A CA 1
ATOM 5750 C C . ALA A 1 715 ? -0.790 -12.780 0.710 1.00 98.19 715 ALA A C 1
ATOM 5752 O O . ALA A 1 715 ? -0.718 -12.793 1.935 1.00 98.19 715 ALA A O 1
ATOM 5753 N N . LEU A 1 716 ? -1.903 -13.167 0.075 1.00 98.00 716 LEU A N 1
ATOM 5754 C CA . LEU A 1 716 ? -3.075 -13.694 0.782 1.00 98.00 716 LEU A CA 1
ATOM 5755 C C . LEU A 1 716 ? -2.765 -15.067 1.426 1.00 98.00 716 LEU A C 1
ATOM 5757 O O . LEU A 1 716 ? -2.507 -16.019 0.680 1.00 98.00 716 LEU A O 1
ATOM 5761 N N . PRO A 1 717 ? -2.817 -15.217 2.766 1.00 97.12 717 PRO A N 1
ATOM 5762 C CA . PRO A 1 717 ? -2.632 -16.514 3.416 1.00 97.12 717 PRO A CA 1
ATOM 5763 C C . PRO A 1 717 ? -3.792 -17.471 3.149 1.00 97.12 717 PRO A C 1
ATOM 5765 O O . PRO A 1 717 ? -4.951 -17.063 3.055 1.00 97.12 717 PRO A O 1
ATOM 5768 N N . LYS A 1 718 ? -3.505 -18.776 3.152 1.00 94.06 718 LYS A N 1
ATOM 5769 C CA . LYS A 1 718 ? -4.539 -19.822 3.058 1.00 94.06 718 LYS A CA 1
ATOM 5770 C C . LYS A 1 718 ? -5.535 -19.787 4.218 1.00 94.06 718 LYS A C 1
ATOM 5772 O O . LYS A 1 718 ? -6.665 -20.224 4.043 1.00 94.06 718 LYS A O 1
ATOM 5777 N N . ALA A 1 719 ? -5.117 -19.291 5.383 1.00 92.56 719 ALA A N 1
ATOM 5778 C CA . ALA A 1 719 ? -5.969 -19.159 6.565 1.00 92.56 719 ALA A CA 1
ATOM 5779 C C . ALA A 1 719 ? -7.080 -18.102 6.401 1.00 92.56 719 ALA A C 1
ATOM 5781 O O . ALA A 1 719 ? -8.052 -18.132 7.147 1.00 92.56 719 ALA A O 1
ATOM 5782 N N . LEU A 1 720 ? -6.951 -17.193 5.426 1.00 94.62 720 LEU A N 1
ATOM 5783 C CA . LEU A 1 720 ? -7.940 -16.162 5.099 1.00 94.62 720 LEU A CA 1
ATOM 5784 C C . LEU A 1 720 ? -8.441 -16.358 3.659 1.00 94.62 720 LEU A C 1
ATOM 5786 O O . LEU A 1 720 ? -8.408 -15.442 2.840 1.00 94.62 720 LEU A O 1
ATOM 5790 N N . ASP A 1 721 ? -8.869 -17.570 3.304 1.00 91.50 721 ASP A N 1
ATOM 5791 C CA . ASP A 1 721 ? -9.315 -17.908 1.943 1.00 91.50 721 ASP A CA 1
ATOM 5792 C C . ASP A 1 721 ? -10.634 -17.227 1.523 1.00 91.50 721 ASP A C 1
ATOM 5794 O O . ASP A 1 721 ? -10.969 -17.195 0.333 1.00 91.50 721 ASP A O 1
ATOM 5798 N N . TYR A 1 722 ? -11.341 -16.640 2.484 1.00 94.44 722 TYR A N 1
ATOM 5799 C CA . TYR A 1 722 ? -12.538 -15.830 2.328 1.00 94.44 722 TYR A CA 1
ATOM 5800 C C . TYR A 1 722 ? -12.351 -14.477 3.019 1.00 94.44 722 TYR A C 1
ATOM 5802 O O . TYR A 1 722 ? -11.784 -14.396 4.109 1.00 94.44 722 TYR A O 1
ATOM 5810 N N . GLY A 1 723 ? -12.870 -13.414 2.410 1.00 96.44 723 GLY A N 1
ATOM 5811 C CA . GLY A 1 723 ? -12.989 -12.139 3.099 1.00 96.44 723 GLY A CA 1
ATOM 5812 C C . GLY A 1 723 ? -13.378 -10.971 2.210 1.00 96.44 723 GLY A C 1
ATOM 5813 O O . GLY A 1 723 ? -13.510 -11.078 0.989 1.00 96.44 723 GLY A O 1
ATOM 5814 N N . SER A 1 724 ? -13.576 -9.824 2.845 1.00 98.06 724 SER A N 1
ATOM 5815 C CA . SER A 1 724 ? -13.794 -8.550 2.181 1.00 98.06 724 SER A CA 1
ATOM 5816 C C . SER A 1 724 ? -13.138 -7.410 2.947 1.00 98.06 724 SER A C 1
ATOM 5818 O O . SER A 1 724 ? -13.012 -7.434 4.171 1.00 98.06 724 SER A O 1
ATOM 5820 N N . ILE A 1 725 ? -12.712 -6.399 2.201 1.00 98.19 725 ILE A N 1
ATOM 5821 C CA . ILE A 1 725 ? -12.127 -5.171 2.725 1.00 98.19 725 ILE A CA 1
ATOM 5822 C C . ILE A 1 725 ? -12.684 -3.996 1.931 1.00 98.19 725 ILE A C 1
ATOM 5824 O O . ILE A 1 725 ? -12.850 -4.070 0.714 1.00 98.19 725 ILE A O 1
ATOM 5828 N N . SER A 1 726 ? -13.000 -2.897 2.602 1.00 98.25 726 SER A N 1
ATOM 5829 C CA . SER A 1 726 ? -13.460 -1.677 1.945 1.00 98.25 726 SER A CA 1
ATOM 5830 C C . SER A 1 726 ? -12.891 -0.463 2.643 1.00 98.25 726 SER A C 1
ATOM 5832 O O . SER A 1 726 ? -12.806 -0.436 3.867 1.00 98.25 726 SER A O 1
ATOM 5834 N N . GLY A 1 727 ? -12.509 0.536 1.851 1.00 98.25 727 GLY A N 1
ATOM 5835 C CA . GLY A 1 727 ? -11.952 1.784 2.347 1.00 98.25 727 GLY A CA 1
ATOM 5836 C C . GLY A 1 727 ? -10.442 1.768 2.561 1.00 98.25 727 GLY A C 1
ATOM 5837 O O . GLY A 1 727 ? -9.931 2.689 3.189 1.00 98.25 727 GLY A O 1
ATOM 5838 N N . VAL A 1 728 ? -9.730 0.745 2.070 1.00 98.75 728 VAL A N 1
ATOM 5839 C CA . VAL A 1 728 ? -8.261 0.687 2.123 1.00 98.75 728 VAL A CA 1
ATOM 5840 C C . VAL A 1 728 ? -7.671 1.659 1.105 1.00 98.75 728 VAL A C 1
ATOM 5842 O O . VAL A 1 728 ? -8.144 1.730 -0.028 1.00 98.75 728 VAL A O 1
ATOM 5845 N N . CYS A 1 729 ? -6.671 2.443 1.488 1.00 98.81 729 CYS A N 1
ATOM 5846 C CA . CYS A 1 729 ? -6.063 3.426 0.597 1.00 98.81 729 CYS A CA 1
ATOM 5847 C C . CYS A 1 729 ? -4.844 2.847 -0.126 1.00 98.81 729 CYS A C 1
ATOM 5849 O O . CYS A 1 729 ? -4.185 1.939 0.367 1.00 98.81 729 CYS A O 1
ATOM 5851 N N . ALA A 1 730 ? -4.507 3.417 -1.278 1.00 98.69 730 ALA A N 1
ATOM 5852 C CA . ALA A 1 730 ? -3.276 3.129 -2.000 1.00 98.69 730 ALA A CA 1
ATOM 5853 C C . ALA A 1 730 ? -2.626 4.425 -2.500 1.00 98.69 730 ALA A C 1
ATOM 5855 O O . ALA A 1 730 ? -3.309 5.422 -2.775 1.00 98.69 730 ALA A O 1
ATOM 5856 N N . ARG A 1 731 ? -1.296 4.387 -2.637 1.00 98.50 731 ARG A N 1
ATOM 5857 C CA . ARG A 1 731 ? -0.487 5.467 -3.222 1.00 98.50 731 ARG A CA 1
ATOM 5858 C C . ARG A 1 731 ? -1.009 5.842 -4.617 1.00 98.50 731 ARG A C 1
ATOM 5860 O O . ARG A 1 731 ? -1.532 4.997 -5.341 1.00 98.50 731 ARG A O 1
ATOM 5867 N N . GLY A 1 732 ? -0.895 7.119 -4.976 1.00 97.50 732 GLY A N 1
ATOM 5868 C CA . GLY A 1 732 ? -1.546 7.724 -6.144 1.00 97.50 732 GLY A CA 1
ATOM 5869 C C . GLY A 1 732 ? -2.933 8.311 -5.846 1.00 97.50 732 GLY A C 1
ATOM 5870 O O . GLY A 1 732 ? -3.620 8.764 -6.760 1.00 97.50 732 GLY A O 1
ATOM 5871 N N . GLY A 1 733 ? -3.356 8.338 -4.578 1.00 98.00 733 GLY A N 1
ATOM 5872 C CA . GLY A 1 733 ? -4.647 8.900 -4.185 1.00 98.00 733 GLY A CA 1
ATOM 5873 C C . GLY A 1 733 ? -5.822 8.011 -4.573 1.00 98.00 733 GLY A C 1
ATOM 5874 O O . GLY A 1 733 ? -6.775 8.489 -5.193 1.00 98.00 733 GLY A O 1
ATOM 5875 N N . PHE A 1 734 ? -5.770 6.729 -4.204 1.00 98.75 734 PHE A N 1
ATOM 5876 C CA . PHE A 1 734 ? -6.848 5.767 -4.436 1.00 98.75 734 PHE A CA 1
ATOM 5877 C C . PHE A 1 734 ? -7.408 5.215 -3.126 1.00 98.75 734 PHE A C 1
ATOM 5879 O O . PHE A 1 734 ? -6.693 5.063 -2.141 1.00 98.75 734 PHE A O 1
ATOM 5886 N N . GLU A 1 735 ? -8.695 4.887 -3.129 1.00 98.75 735 GLU A N 1
ATOM 5887 C CA . GLU A 1 735 ? -9.364 4.101 -2.093 1.00 98.75 735 GLU A CA 1
ATOM 5888 C C . GLU A 1 735 ? -10.038 2.900 -2.752 1.00 98.75 735 GLU A C 1
ATOM 5890 O O . GLU A 1 735 ? -10.670 3.036 -3.798 1.00 98.75 735 GLU A O 1
ATOM 5895 N N . LEU A 1 736 ? -9.870 1.718 -2.174 1.00 98.69 736 LEU A N 1
ATOM 5896 C CA . LEU A 1 736 ? -10.255 0.456 -2.776 1.00 98.69 736 LEU A CA 1
ATOM 5897 C C . LEU A 1 736 ? -11.198 -0.327 -1.866 1.00 98.69 736 LEU A C 1
ATOM 5899 O O . LEU A 1 736 ? -11.187 -0.219 -0.638 1.00 98.69 736 LEU A O 1
ATOM 5903 N N . SER A 1 737 ? -12.030 -1.132 -2.510 1.00 98.44 737 SER A N 1
ATOM 5904 C CA . SER A 1 737 ? -12.910 -2.108 -1.878 1.00 98.44 737 SER A CA 1
ATOM 5905 C C . SER A 1 737 ? -12.880 -3.383 -2.697 1.00 98.44 737 SER A C 1
ATOM 5907 O O . SER A 1 737 ? -12.955 -3.314 -3.919 1.00 98.44 737 SER A O 1
ATOM 5909 N N . PHE A 1 738 ? -12.729 -4.536 -2.068 1.00 98.38 738 PHE A N 1
ATOM 5910 C CA . PHE A 1 738 ? -12.737 -5.808 -2.772 1.00 98.38 738 PHE A CA 1
ATOM 5911 C C . PHE A 1 738 ? -13.105 -6.965 -1.854 1.00 98.38 738 PHE A C 1
ATOM 5913 O O . PHE A 1 738 ? -12.920 -6.905 -0.640 1.00 98.38 738 PHE A O 1
ATOM 5920 N N . SER A 1 739 ? -13.619 -8.028 -2.461 1.00 97.81 739 SER A N 1
ATOM 5921 C CA . SER A 1 739 ? -13.943 -9.285 -1.791 1.00 97.81 739 SER A CA 1
ATOM 5922 C C . SER A 1 739 ? -13.277 -10.456 -2.499 1.00 97.81 739 SER A C 1
ATOM 5924 O O . SER A 1 739 ? -12.984 -10.396 -3.699 1.00 97.81 739 SER A O 1
ATOM 5926 N N . TRP A 1 740 ? -13.009 -11.523 -1.756 1.00 97.69 740 TRP A N 1
ATOM 5927 C CA . TRP A 1 740 ? -12.461 -12.762 -2.280 1.00 97.69 740 TRP A CA 1
ATOM 5928 C C . TRP A 1 740 ? -13.131 -13.981 -1.654 1.00 97.69 740 TRP A C 1
ATOM 5930 O O . TRP A 1 740 ? -13.547 -13.979 -0.500 1.00 97.69 740 TRP A O 1
ATOM 5940 N N . GLU A 1 741 ? -13.203 -15.044 -2.445 1.00 95.19 741 GLU A N 1
ATOM 5941 C CA . GLU A 1 741 ? -13.682 -16.358 -2.025 1.00 95.19 741 GLU A CA 1
ATOM 5942 C C . GLU A 1 741 ? -12.766 -17.426 -2.623 1.00 95.19 741 GLU A C 1
ATOM 5944 O O . GLU A 1 741 ? -12.364 -17.322 -3.787 1.00 95.19 741 GLU A O 1
ATOM 5949 N N . ASN A 1 742 ? -12.445 -18.469 -1.853 1.00 92.75 742 ASN A N 1
ATOM 5950 C CA . ASN A 1 742 ? -11.509 -19.528 -2.248 1.00 92.75 742 ASN A CA 1
ATOM 5951 C C . ASN A 1 742 ? -10.153 -18.968 -2.738 1.00 92.75 742 ASN A C 1
ATOM 5953 O O . ASN A 1 742 ? -9.602 -19.414 -3.750 1.00 92.75 742 ASN A O 1
ATOM 5957 N N . GLY A 1 743 ? -9.658 -17.919 -2.075 1.00 93.88 743 GLY A N 1
ATOM 5958 C CA . GLY A 1 743 ? -8.422 -17.216 -2.426 1.00 93.88 743 GLY A CA 1
ATOM 5959 C C . GLY A 1 743 ? -8.469 -16.457 -3.761 1.00 93.88 743 GLY A C 1
ATOM 5960 O O . GLY A 1 743 ? -7.423 -16.149 -4.342 1.00 93.88 743 GLY A O 1
ATOM 5961 N N . MET A 1 744 ? -9.663 -16.201 -4.307 1.00 95.06 744 MET A N 1
ATOM 5962 C CA . MET A 1 744 ? -9.863 -15.521 -5.590 1.00 95.06 744 MET A CA 1
ATOM 5963 C C . MET A 1 744 ? -10.676 -14.243 -5.432 1.00 95.06 744 MET A C 1
ATOM 5965 O O . MET A 1 744 ? -11.776 -14.285 -4.888 1.00 95.06 744 MET A O 1
ATOM 5969 N N . LEU A 1 745 ? -10.164 -13.142 -5.987 1.00 96.56 745 LEU A N 1
ATOM 5970 C CA . LEU A 1 745 ? -10.859 -11.863 -6.109 1.00 96.56 745 LEU A CA 1
ATOM 5971 C C . LEU A 1 745 ? -12.207 -12.075 -6.805 1.00 96.56 745 LEU A C 1
ATOM 5973 O O . LEU A 1 745 ? -12.258 -12.736 -7.841 1.00 96.56 745 LEU A O 1
ATOM 5977 N N . GLN A 1 746 ? -13.273 -11.503 -6.260 1.00 93.81 746 GLN A N 1
ATOM 5978 C CA . GLN A 1 746 ? -14.616 -11.550 -6.837 1.00 93.81 746 GLN A CA 1
ATOM 5979 C C . GLN A 1 746 ? -14.970 -10.209 -7.479 1.00 93.81 746 GLN A C 1
ATOM 5981 O O . GLN A 1 746 ? -15.262 -10.134 -8.678 1.00 93.81 746 GLN A O 1
ATOM 5986 N N . GLU A 1 747 ? -14.871 -9.138 -6.697 1.00 91.94 747 GLU A N 1
ATOM 5987 C CA . GLU A 1 747 ? -15.161 -7.770 -7.113 1.00 91.94 747 GLU A CA 1
ATOM 5988 C C . GLU A 1 747 ? -14.092 -6.804 -6.605 1.00 91.94 747 GLU A C 1
ATOM 5990 O O . GLU A 1 747 ? -13.467 -7.042 -5.574 1.00 91.94 747 GLU A O 1
ATOM 5995 N N . LEU A 1 748 ? -13.899 -5.710 -7.338 1.00 97.19 748 LEU A N 1
ATOM 5996 C CA . LEU A 1 748 ? -12.955 -4.652 -7.013 1.00 97.19 748 LEU A CA 1
ATOM 5997 C C . LEU A 1 748 ? -13.570 -3.291 -7.357 1.00 97.19 748 LEU A C 1
ATOM 5999 O O . LEU A 1 748 ? -13.815 -2.984 -8.520 1.00 97.19 748 LEU A O 1
ATOM 6003 N N . GLY A 1 749 ? -13.829 -2.466 -6.352 1.00 97.81 749 GLY A N 1
ATOM 6004 C CA . GLY A 1 749 ? -14.178 -1.058 -6.477 1.00 97.81 749 GLY A CA 1
ATOM 6005 C C . GLY A 1 749 ? -12.961 -0.170 -6.230 1.00 97.81 749 GLY A C 1
ATOM 6006 O O . GLY A 1 749 ? -12.240 -0.379 -5.260 1.00 97.81 749 GLY A O 1
ATOM 6007 N N . ILE A 1 750 ? -12.748 0.832 -7.081 1.00 98.44 750 ILE A N 1
ATOM 6008 C CA . ILE A 1 750 ? -11.641 1.794 -6.987 1.00 98.44 750 ILE A CA 1
ATOM 6009 C C . ILE A 1 750 ? -12.224 3.204 -7.039 1.00 98.44 750 ILE A C 1
ATOM 6011 O O . ILE A 1 750 ? -12.761 3.622 -8.065 1.00 98.44 750 ILE A O 1
ATOM 6015 N N . LEU A 1 751 ? -12.113 3.953 -5.951 1.00 98.56 751 LEU A N 1
ATOM 6016 C CA . LEU A 1 751 ? -12.355 5.388 -5.899 1.00 98.56 751 LEU A CA 1
ATOM 6017 C C . LEU A 1 751 ? -11.037 6.121 -6.165 1.00 98.56 751 LEU A C 1
ATOM 6019 O O . LEU A 1 751 ? -10.095 6.028 -5.382 1.00 98.56 751 LEU A O 1
ATOM 6023 N N . SER A 1 752 ? -10.978 6.891 -7.249 1.00 98.38 752 SER A N 1
ATOM 6024 C CA . SER A 1 752 ? -9.852 7.794 -7.501 1.00 98.38 752 SER A CA 1
ATOM 6025 C C . SER A 1 752 ? -10.065 9.109 -6.755 1.00 98.38 752 SER A C 1
ATOM 6027 O O . SER A 1 752 ? -10.886 9.923 -7.167 1.00 98.38 752 SER A O 1
ATOM 6029 N N . LYS A 1 753 ? -9.355 9.339 -5.646 1.00 97.69 753 LYS A N 1
ATOM 6030 C CA . LYS A 1 753 ? -9.438 10.578 -4.845 1.00 97.69 753 LYS A CA 1
ATOM 6031 C C . LYS A 1 753 ? -8.693 11.743 -5.492 1.00 97.69 753 LYS A C 1
ATOM 6033 O O . LYS A 1 753 ? -9.083 12.893 -5.293 1.00 97.69 753 LYS A O 1
ATOM 6038 N N . ALA A 1 754 ? -7.651 11.452 -6.271 1.00 96.31 754 ALA A N 1
ATOM 6039 C CA . ALA A 1 754 ? -6.770 12.458 -6.865 1.00 96.31 754 ALA A CA 1
ATOM 6040 C C . ALA A 1 754 ? -6.888 12.587 -8.395 1.00 96.31 754 ALA A C 1
ATOM 6042 O O . ALA A 1 754 ? -6.520 13.624 -8.938 1.00 96.31 754 ALA A O 1
ATOM 6043 N N . GLY A 1 755 ? -7.460 11.600 -9.096 1.00 96.44 755 GLY A N 1
ATOM 6044 C CA . GLY A 1 755 ? -7.520 11.596 -10.564 1.00 96.44 755 GLY A CA 1
ATOM 6045 C C . GLY A 1 755 ? -6.232 11.112 -11.240 1.00 96.44 755 GLY A C 1
ATOM 6046 O O . GLY A 1 755 ? -6.059 11.334 -12.434 1.00 96.44 755 GLY A O 1
ATOM 6047 N N . MET A 1 756 ? -5.334 10.459 -10.496 1.00 96.25 756 MET A N 1
ATOM 6048 C CA . MET A 1 756 ? -4.082 9.926 -11.037 1.00 96.25 756 MET A CA 1
ATOM 6049 C C . MET A 1 756 ? -4.327 8.725 -11.953 1.00 96.25 756 MET A C 1
ATOM 6051 O O . MET A 1 756 ? -5.376 8.075 -11.915 1.00 96.25 756 MET A O 1
ATOM 6055 N N . LYS A 1 757 ? -3.346 8.396 -12.789 1.00 96.81 757 LYS A N 1
ATOM 6056 C CA . LYS A 1 757 ? -3.389 7.175 -13.597 1.00 96.81 757 LYS A CA 1
ATOM 6057 C C . LYS A 1 757 ? -3.362 5.946 -12.685 1.00 96.81 757 LYS A C 1
ATOM 6059 O O . LYS A 1 757 ? -2.567 5.896 -11.752 1.00 96.81 757 LYS A O 1
ATOM 6064 N N . CYS A 1 758 ? -4.228 4.967 -12.938 1.00 97.31 758 CYS A N 1
ATOM 6065 C CA . CYS A 1 758 ? -4.320 3.757 -12.125 1.00 97.31 758 CYS A CA 1
ATOM 6066 C C . CYS A 1 758 ? -3.672 2.581 -12.864 1.00 97.31 758 CYS A C 1
ATOM 6068 O O . CYS A 1 758 ? -4.138 2.199 -13.940 1.00 97.31 758 CYS A O 1
ATOM 6070 N N . LYS A 1 759 ? -2.608 2.015 -12.283 1.00 97.44 759 LYS A N 1
ATOM 6071 C CA . LYS A 1 759 ? -1.966 0.769 -12.725 1.00 97.44 759 LYS A CA 1
ATOM 6072 C C . LYS A 1 759 ? -2.238 -0.308 -11.678 1.00 97.44 759 LYS A C 1
ATOM 6074 O O . LYS A 1 759 ? -1.903 -0.118 -10.512 1.00 97.44 759 LYS A O 1
ATOM 6079 N N . LEU A 1 760 ? -2.874 -1.403 -12.086 1.00 97.19 760 LEU A N 1
ATOM 6080 C CA . LEU A 1 760 ? -3.341 -2.470 -11.200 1.00 97.19 760 LEU A CA 1
ATOM 6081 C C . LEU A 1 760 ? -2.800 -3.825 -11.636 1.00 97.19 760 LEU A C 1
ATOM 6083 O O . LEU A 1 760 ? -2.862 -4.162 -12.820 1.00 97.19 760 LEU A O 1
ATOM 6087 N N . ILE A 1 761 ? -2.353 -4.612 -10.661 1.00 96.50 761 ILE A N 1
ATOM 6088 C CA . ILE A 1 761 ? -1.922 -5.996 -10.820 1.00 96.50 761 ILE A CA 1
ATOM 6089 C C . ILE A 1 761 ? -2.787 -6.905 -9.945 1.00 96.50 761 ILE A C 1
ATOM 6091 O O . ILE A 1 761 ? -3.049 -6.628 -8.775 1.00 96.50 761 ILE A O 1
ATOM 6095 N N . TYR A 1 762 ? -3.242 -8.007 -10.533 1.00 96.44 762 TYR A N 1
ATOM 6096 C CA . TYR A 1 762 ? -3.841 -9.123 -9.813 1.00 96.44 762 TYR A CA 1
ATOM 6097 C C . TYR A 1 762 ? -3.392 -10.429 -10.468 1.00 96.44 762 TYR A C 1
ATOM 6099 O O . TYR A 1 762 ? -3.781 -10.736 -11.603 1.00 96.44 762 TYR A O 1
ATOM 6107 N N . ARG A 1 763 ? -2.577 -11.215 -9.754 1.00 91.44 763 ARG A N 1
ATOM 6108 C CA . ARG A 1 763 ? -1.925 -12.427 -10.281 1.00 91.44 763 ARG A CA 1
ATOM 6109 C C . ARG A 1 763 ? -1.131 -12.104 -11.557 1.00 91.44 763 ARG A C 1
ATOM 6111 O O . ARG A 1 763 ? -0.303 -11.210 -11.565 1.00 91.44 763 ARG A O 1
ATOM 6118 N N . ASN A 1 764 ? -1.393 -12.802 -12.659 1.00 85.75 764 ASN A N 1
ATOM 6119 C CA . ASN A 1 764 ? -0.737 -12.582 -13.949 1.00 85.75 764 ASN A CA 1
ATOM 6120 C C . ASN A 1 764 ? -1.434 -11.525 -14.830 1.00 85.75 764 ASN A C 1
ATOM 6122 O O . ASN A 1 764 ? -1.172 -11.470 -16.032 1.00 85.75 764 ASN A O 1
ATOM 6126 N N . LYS A 1 765 ? -2.369 -10.741 -14.276 1.00 90.31 765 LYS A N 1
ATOM 6127 C CA . LYS A 1 765 ? -3.119 -9.714 -15.009 1.00 90.31 765 LYS A CA 1
ATOM 6128 C C . LYS A 1 765 ? -2.643 -8.333 -14.589 1.00 90.31 765 LYS A C 1
ATOM 6130 O O . LYS A 1 765 ? -2.592 -8.033 -13.402 1.00 90.31 765 LYS A O 1
ATOM 6135 N N . GLU A 1 766 ? -2.388 -7.494 -15.582 1.00 93.38 766 GLU A N 1
ATOM 6136 C CA . GLU A 1 766 ? -2.027 -6.090 -15.418 1.00 93.38 766 GLU A CA 1
ATOM 6137 C C . GLU A 1 766 ? -2.960 -5.236 -16.281 1.00 93.38 766 GLU A C 1
ATOM 6139 O O . GLU A 1 766 ? -3.203 -5.553 -17.452 1.00 93.38 766 GLU A O 1
ATOM 6144 N N . ILE A 1 767 ? -3.488 -4.157 -15.705 1.00 94.38 767 ILE A N 1
ATOM 6145 C CA . ILE A 1 767 ? -4.224 -3.125 -16.435 1.00 94.38 767 ILE A CA 1
ATOM 6146 C C . ILE A 1 767 ? -3.700 -1.742 -16.066 1.00 94.38 767 ILE A C 1
ATOM 6148 O O . ILE A 1 767 ? -3.208 -1.511 -14.964 1.00 94.38 767 ILE A O 1
ATOM 6152 N N . GLU A 1 768 ? -3.860 -0.803 -16.989 1.00 95.69 768 GLU A N 1
ATOM 6153 C CA . GLU A 1 768 ? -3.510 0.592 -16.778 1.00 95.69 768 GLU A CA 1
ATOM 6154 C C . GLU A 1 768 ? -4.551 1.478 -17.468 1.00 95.69 768 GLU A C 1
ATOM 6156 O O . GLU A 1 768 ? -4.859 1.266 -18.646 1.00 95.69 768 GLU A O 1
ATOM 6161 N N . PHE A 1 769 ? -5.115 2.448 -16.749 1.00 94.12 769 PHE A N 1
ATOM 6162 C CA . PHE A 1 769 ? -6.127 3.356 -17.291 1.00 94.12 769 PHE A CA 1
ATOM 6163 C C . PHE A 1 769 ? -6.114 4.720 -16.597 1.00 94.12 769 PHE A C 1
ATOM 6165 O O . PHE A 1 769 ? -5.751 4.852 -15.426 1.00 94.12 769 PHE A O 1
ATOM 6172 N N . ASP A 1 770 ? -6.520 5.747 -17.341 1.00 95.56 770 ASP A N 1
ATOM 6173 C CA . ASP A 1 770 ? -6.697 7.093 -16.804 1.00 95.56 770 ASP A CA 1
ATOM 6174 C C . ASP A 1 770 ? -7.945 7.139 -15.920 1.00 95.56 770 ASP A C 1
ATOM 6176 O O . ASP A 1 770 ? -8.969 6.523 -16.236 1.00 95.56 770 ASP A O 1
ATOM 6180 N N . THR A 1 771 ? -7.869 7.879 -14.813 1.00 97.06 771 THR A N 1
ATOM 6181 C CA . THR A 1 771 ? -9.003 8.049 -13.904 1.00 97.06 771 THR A CA 1
ATOM 6182 C C . THR A 1 771 ? -9.447 9.505 -13.813 1.00 97.06 771 THR A C 1
ATOM 6184 O O . THR A 1 771 ? -8.809 10.408 -14.341 1.00 97.06 771 THR A O 1
ATOM 6187 N N . GLU A 1 772 ? -10.580 9.738 -13.153 1.00 97.06 772 GLU A N 1
ATOM 6188 C CA . GLU A 1 772 ? -11.112 11.079 -12.923 1.00 97.06 772 GLU A CA 1
ATOM 6189 C C . GLU A 1 772 ? -11.267 11.246 -11.418 1.00 97.06 772 GLU A C 1
ATOM 6191 O O . GLU A 1 772 ? -11.687 10.310 -10.728 1.00 97.06 772 GLU A O 1
ATOM 6196 N N . LYS A 1 773 ? -10.950 12.439 -10.915 1.00 97.44 773 LYS A N 1
ATOM 6197 C CA . LYS A 1 773 ? -11.060 12.755 -9.495 1.00 97.44 773 LYS A CA 1
ATOM 6198 C C . LYS A 1 773 ? -12.491 12.525 -8.994 1.00 97.44 773 LYS A C 1
ATOM 6200 O O . LYS A 1 773 ? -13.455 12.982 -9.601 1.00 97.44 773 LYS A O 1
ATOM 6205 N N . ASN A 1 774 ? -12.611 11.853 -7.855 1.00 96.94 774 ASN A N 1
ATOM 6206 C CA . ASN A 1 774 ? -13.840 11.427 -7.182 1.00 96.94 774 ASN A CA 1
ATOM 6207 C C . ASN A 1 774 ? -14.723 10.441 -7.968 1.00 96.94 774 ASN A C 1
ATOM 6209 O O . ASN A 1 774 ? -15.890 10.252 -7.617 1.00 96.94 774 ASN A O 1
ATOM 6213 N N . LYS A 1 775 ? -14.198 9.799 -9.018 1.00 97.12 775 LYS A N 1
ATOM 6214 C CA . LYS A 1 775 ? -14.932 8.780 -9.777 1.00 97.12 775 LYS A CA 1
ATOM 6215 C C . LYS A 1 775 ? -14.646 7.379 -9.240 1.00 97.12 775 LYS A C 1
ATOM 6217 O O . LYS A 1 775 ? -13.512 7.060 -8.884 1.00 97.12 775 LYS A O 1
ATOM 6222 N N . VAL A 1 776 ? -15.692 6.551 -9.213 1.00 96.75 776 VAL A N 1
ATOM 6223 C CA . VAL A 1 776 ? -15.631 5.142 -8.807 1.00 96.75 776 VAL A CA 1
ATOM 6224 C C . VAL A 1 776 ? -15.619 4.249 -10.042 1.00 96.75 776 VAL A C 1
ATOM 6226 O O . VAL A 1 776 ? -16.477 4.376 -10.917 1.00 96.75 776 VAL A O 1
ATOM 6229 N N . TYR A 1 777 ? -14.678 3.318 -10.072 1.00 95.69 777 TYR A N 1
ATOM 6230 C CA . TYR A 1 777 ? -14.524 2.273 -11.074 1.00 95.69 777 TYR A CA 1
ATOM 6231 C C . TYR A 1 777 ? -14.840 0.929 -10.427 1.00 95.69 777 TYR A C 1
ATOM 6233 O O . TYR A 1 777 ? -14.526 0.720 -9.258 1.00 95.69 777 TYR A O 1
ATOM 6241 N N . LYS A 1 778 ? -15.483 0.023 -11.164 1.00 94.81 778 LYS A N 1
ATOM 6242 C CA . LYS A 1 778 ? -15.779 -1.334 -10.695 1.00 94.81 778 LYS A CA 1
ATOM 6243 C C . LYS A 1 778 ? -15.184 -2.326 -11.668 1.00 94.81 778 LYS A C 1
ATOM 6245 O O . LYS A 1 778 ? -15.393 -2.167 -12.860 1.00 94.81 778 LYS A O 1
ATOM 6250 N N . LEU A 1 779 ? -14.491 -3.333 -11.163 1.00 92.69 779 LEU A N 1
ATOM 6251 C CA . LEU A 1 779 ? -13.840 -4.393 -11.918 1.00 92.69 779 LEU A CA 1
ATOM 6252 C C . LEU A 1 779 ? -14.195 -5.754 -11.301 1.00 92.69 779 LEU A C 1
ATOM 6254 O O . LEU A 1 779 ? -14.517 -5.847 -10.118 1.00 92.69 779 LEU A O 1
ATOM 6258 N N . ASN A 1 780 ? -14.153 -6.813 -12.104 1.00 88.69 780 ASN A N 1
ATOM 6259 C CA . ASN A 1 780 ? -14.257 -8.196 -11.633 1.00 88.69 780 ASN A CA 1
ATOM 6260 C C . ASN A 1 780 ? -12.867 -8.847 -11.457 1.00 88.69 780 ASN A C 1
ATOM 6262 O O . ASN A 1 780 ? -11.836 -8.215 -11.676 1.00 88.69 780 ASN A O 1
ATOM 6266 N N . ALA A 1 781 ? -12.843 -10.150 -11.161 1.00 87.25 781 ALA A N 1
ATOM 6267 C CA . ALA A 1 781 ? -11.640 -10.995 -11.099 1.00 87.25 781 ALA A CA 1
ATOM 6268 C C . ALA A 1 781 ? -10.748 -10.993 -12.367 1.00 87.25 781 ALA A C 1
ATOM 6270 O O . ALA A 1 781 ? -9.594 -11.436 -12.342 1.00 87.25 781 ALA A O 1
ATOM 6271 N N . ASP A 1 782 ? -11.281 -10.547 -13.508 1.00 83.62 782 ASP A N 1
ATOM 6272 C CA . ASP A 1 782 ? -10.546 -10.380 -14.766 1.00 83.62 782 ASP A CA 1
ATOM 6273 C C . ASP A 1 782 ? -9.971 -8.975 -14.951 1.00 83.62 782 ASP A C 1
ATOM 6275 O O . ASP A 1 782 ? -9.350 -8.716 -15.982 1.00 83.62 782 ASP A O 1
ATOM 6279 N N . LEU A 1 783 ? -10.141 -8.104 -13.952 1.00 88.06 783 LEU A N 1
ATOM 6280 C CA . LEU A 1 783 ? -9.845 -6.676 -14.009 1.00 88.06 783 LEU A CA 1
ATOM 6281 C C . LEU A 1 783 ? -10.609 -5.976 -15.147 1.00 88.06 783 LEU A C 1
ATOM 6283 O O . LEU A 1 783 ? -10.108 -5.053 -15.783 1.00 88.06 783 LEU A O 1
ATOM 6287 N N . ILE A 1 784 ? -11.832 -6.436 -15.427 1.00 80.94 784 ILE A N 1
ATOM 6288 C CA . ILE A 1 784 ? -12.716 -5.885 -16.459 1.00 80.94 784 ILE A CA 1
ATOM 6289 C C . ILE A 1 784 ? -13.931 -5.269 -15.781 1.00 80.94 784 ILE A C 1
ATOM 6291 O O . ILE A 1 784 ? -14.494 -5.859 -14.860 1.00 80.94 784 ILE A O 1
ATOM 6295 N N . ASP A 1 785 ? -14.372 -4.112 -16.271 1.00 78.19 785 ASP A N 1
ATOM 6296 C CA . ASP A 1 785 ? -15.602 -3.488 -15.796 1.00 78.19 785 ASP A CA 1
ATOM 6297 C C . ASP A 1 785 ? -16.824 -4.368 -16.124 1.00 78.19 785 ASP A C 1
ATOM 6299 O O . ASP A 1 785 ? -17.121 -4.581 -17.307 1.00 78.19 785 ASP A O 1
ATOM 6303 N N . PRO A 1 786 ? -17.576 -4.874 -15.126 1.00 65.12 786 PRO A N 1
ATOM 6304 C CA . PRO A 1 786 ? -18.767 -5.680 -15.373 1.00 65.12 786 PRO A CA 1
ATOM 6305 C C . PRO A 1 786 ? -19.830 -4.979 -16.230 1.00 65.12 786 PRO A C 1
ATOM 6307 O O . PRO A 1 786 ? -20.560 -5.651 -16.959 1.00 65.12 786 PRO A O 1
ATOM 6310 N N . ALA A 1 787 ? -19.906 -3.645 -16.207 1.00 58.47 787 ALA A N 1
ATOM 6311 C CA . ALA A 1 787 ? -20.795 -2.887 -17.086 1.00 58.47 787 ALA A CA 1
ATOM 6312 C C . ALA A 1 787 ? -20.380 -3.007 -18.564 1.00 58.47 787 ALA A C 1
ATOM 6314 O O . ALA A 1 787 ? -21.240 -3.072 -19.441 1.00 58.47 787 ALA A O 1
ATOM 6315 N N . THR A 1 788 ? -19.078 -3.144 -18.843 1.00 51.22 788 THR A N 1
ATOM 6316 C CA . THR A 1 788 ? -18.567 -3.445 -20.194 1.00 51.22 788 THR A CA 1
ATOM 6317 C C . THR A 1 788 ? -18.784 -4.913 -20.589 1.00 51.22 788 THR A C 1
ATOM 6319 O O . THR A 1 788 ? -18.898 -5.230 -21.775 1.00 51.22 788 THR A O 1
ATOM 6322 N N . LEU A 1 789 ? -18.930 -5.823 -19.614 1.00 44.94 789 LEU A N 1
ATOM 6323 C CA . LEU A 1 789 ? -19.320 -7.218 -19.861 1.00 44.94 789 LEU A CA 1
ATOM 6324 C C . LEU A 1 789 ? -20.805 -7.359 -20.232 1.00 44.94 789 LEU A C 1
ATOM 6326 O O . LEU A 1 789 ? -21.150 -8.241 -21.020 1.00 44.94 789 LEU A O 1
ATOM 6330 N N . ASP A 1 790 ? -21.689 -6.493 -19.731 1.00 39.28 790 ASP A N 1
ATOM 6331 C CA . ASP A 1 790 ? -23.103 -6.487 -20.144 1.00 39.28 790 ASP A CA 1
ATOM 6332 C C . ASP A 1 790 ? -23.291 -5.856 -21.540 1.00 39.28 790 ASP A C 1
ATOM 6334 O O . ASP A 1 790 ? -24.169 -6.264 -22.309 1.00 39.28 790 ASP A O 1
ATOM 6338 N N . ASP A 1 791 ? -22.371 -4.980 -21.959 1.00 35.41 791 ASP A N 1
ATOM 6339 C CA . ASP A 1 791 ? -22.248 -4.589 -23.364 1.00 35.41 791 ASP A CA 1
ATOM 6340 C C . ASP A 1 791 ? -21.857 -5.785 -24.258 1.00 35.41 791 ASP A C 1
ATOM 6342 O O . ASP A 1 791 ? -22.372 -5.894 -25.368 1.00 35.41 791 ASP A O 1
ATOM 6346 N N . ASN A 1 792 ? -21.100 -6.783 -23.776 1.00 37.16 792 ASN A N 1
ATOM 6347 C CA . ASN A 1 792 ? -20.845 -8.032 -24.524 1.00 37.16 792 ASN A CA 1
ATOM 6348 C C . ASN A 1 792 ? -22.090 -8.916 -24.730 1.00 37.16 792 ASN A C 1
ATOM 6350 O O . ASN A 1 792 ? -22.149 -9.658 -25.716 1.00 37.16 792 ASN A O 1
ATOM 6354 N N . LYS A 1 793 ? -23.131 -8.790 -23.893 1.00 35.75 793 LYS A N 1
ATOM 6355 C CA . LYS A 1 793 ? -24.462 -9.365 -24.181 1.00 35.75 793 LYS A CA 1
ATOM 6356 C C . LYS A 1 793 ? -25.254 -8.532 -25.189 1.00 35.75 793 LYS A C 1
ATOM 6358 O O . LYS A 1 793 ? -26.049 -9.089 -25.945 1.00 35.75 793 LYS A O 1
ATOM 6363 N N . LYS A 1 794 ? -25.001 -7.226 -25.263 1.00 31.92 794 LYS A N 1
ATOM 6364 C CA . LYS A 1 794 ? -25.525 -6.331 -26.306 1.00 31.92 794 LYS A CA 1
ATOM 6365 C C . LYS A 1 794 ? -24.851 -6.590 -27.667 1.00 31.92 794 LYS A C 1
ATOM 6367 O O . LYS A 1 794 ? -25.532 -6.570 -28.691 1.00 31.92 794 LYS A O 1
ATOM 6372 N N . TYR A 1 795 ? -23.560 -6.942 -27.675 1.00 38.56 795 TYR A N 1
ATOM 6373 C CA . TYR A 1 795 ? -22.776 -7.284 -28.872 1.00 38.56 795 TYR A CA 1
ATOM 6374 C C . TYR A 1 795 ? -23.096 -8.659 -29.472 1.00 38.56 795 TYR A C 1
ATOM 6376 O O . TYR A 1 795 ? -22.829 -8.877 -30.651 1.00 38.56 795 TYR A O 1
ATOM 6384 N N . ALA A 1 796 ? -23.728 -9.579 -28.734 1.00 39.72 796 ALA A N 1
ATOM 6385 C CA . ALA A 1 796 ? -24.154 -10.876 -29.278 1.00 39.72 796 ALA A CA 1
ATOM 6386 C C . ALA A 1 796 ? -25.166 -10.755 -30.439 1.00 39.72 796 ALA A C 1
ATOM 6388 O O . ALA A 1 796 ? -25.347 -11.708 -31.192 1.00 39.72 796 ALA A O 1
ATOM 6389 N N . LYS A 1 797 ? -25.796 -9.584 -30.620 1.00 39.94 797 LYS A N 1
ATOM 6390 C CA . LYS A 1 797 ? -26.692 -9.307 -31.751 1.00 39.94 797 LYS A CA 1
ATOM 6391 C C . LYS A 1 797 ? -25.982 -8.744 -32.999 1.00 39.94 797 LYS A C 1
ATOM 6393 O O . LYS A 1 797 ? -26.612 -8.717 -34.047 1.00 39.94 797 LYS A O 1
ATOM 6398 N N . ASN A 1 798 ? -24.698 -8.359 -32.900 1.00 56.31 798 ASN A N 1
ATOM 6399 C CA . ASN A 1 798 ? -23.949 -7.608 -33.927 1.00 56.31 798 ASN A CA 1
ATOM 6400 C C . ASN A 1 798 ? -22.528 -8.168 -34.222 1.00 56.31 798 ASN A C 1
ATOM 6402 O O . ASN A 1 798 ? -21.644 -7.408 -34.609 1.00 56.31 798 ASN A O 1
ATOM 6406 N N . ARG A 1 799 ? -22.246 -9.465 -34.010 1.00 81.00 799 ARG A N 1
ATOM 6407 C CA . ARG A 1 799 ? -20.920 -10.033 -34.353 1.00 81.00 799 ARG A CA 1
ATOM 6408 C C . ARG A 1 799 ? -20.791 -10.258 -35.873 1.00 81.00 799 ARG A C 1
ATOM 6410 O O . ARG A 1 799 ? -21.702 -10.869 -36.444 1.00 81.00 799 ARG A O 1
ATOM 6417 N N . PRO A 1 800 ? -19.692 -9.822 -36.522 1.00 92.88 800 PRO A N 1
ATOM 6418 C CA . PRO A 1 800 ? -19.512 -10.026 -37.953 1.00 92.88 800 PRO A CA 1
ATOM 6419 C C . PRO A 1 800 ? -19.154 -11.481 -38.268 1.00 92.88 800 PRO A C 1
ATOM 6421 O O . PRO A 1 800 ? -18.603 -12.202 -37.441 1.00 92.88 800 PRO A O 1
ATOM 6424 N N . ASN A 1 801 ? -19.429 -11.922 -39.491 1.00 96.94 801 ASN A N 1
ATOM 6425 C CA . ASN A 1 801 ? -18.804 -13.127 -40.026 1.00 96.94 801 ASN A CA 1
ATOM 6426 C C . ASN A 1 801 ? -17.338 -12.836 -40.373 1.00 96.94 801 ASN A C 1
ATOM 6428 O O . ASN A 1 801 ? -16.983 -11.702 -40.692 1.00 96.94 801 ASN A O 1
ATOM 6432 N N . ILE A 1 802 ? -16.494 -13.864 -40.377 1.00 98.19 802 ILE A N 1
ATOM 6433 C CA . ILE A 1 802 ? -15.089 -13.746 -40.772 1.00 98.19 802 ILE A CA 1
ATOM 6434 C C . ILE A 1 802 ? -14.814 -14.717 -41.918 1.00 98.19 802 ILE A C 1
ATOM 6436 O O . ILE A 1 802 ? -14.930 -15.935 -41.767 1.00 98.19 802 ILE A O 1
ATOM 6440 N N . LEU A 1 803 ? -14.428 -14.162 -43.064 1.00 98.62 803 LEU A N 1
ATOM 6441 C CA . LEU A 1 803 ? -14.020 -14.883 -44.261 1.00 98.62 803 LEU A CA 1
ATOM 6442 C C . LEU A 1 803 ? -12.533 -14.626 -44.521 1.00 98.62 803 LEU A C 1
ATOM 6444 O O . LEU A 1 803 ? -12.143 -13.546 -44.961 1.00 98.62 803 LEU A O 1
ATOM 6448 N N . PHE A 1 804 ? -11.708 -15.634 -44.251 1.00 98.69 804 PHE A N 1
ATOM 6449 C CA . PHE A 1 804 ? -10.269 -15.604 -44.476 1.00 98.69 804 PHE A CA 1
ATOM 6450 C C . PHE A 1 804 ? -9.929 -16.353 -45.764 1.00 98.69 804 PHE A C 1
ATOM 6452 O O . PHE A 1 804 ? -10.099 -17.569 -45.848 1.00 98.69 804 PHE A O 1
ATOM 6459 N N . ILE A 1 805 ? -9.464 -15.632 -46.776 1.00 98.62 805 ILE A N 1
ATOM 6460 C CA . ILE A 1 805 ? -9.192 -16.136 -48.118 1.00 98.62 805 ILE A CA 1
ATOM 6461 C C . ILE A 1 805 ? -7.689 -16.136 -48.343 1.00 98.62 805 ILE A C 1
ATOM 6463 O O . ILE A 1 805 ? -7.032 -15.105 -48.200 1.00 98.62 805 ILE A O 1
ATOM 6467 N N . MET A 1 806 ? -7.149 -17.289 -48.725 1.00 98.06 806 MET A N 1
ATOM 6468 C CA . MET A 1 806 ? -5.718 -17.438 -48.956 1.00 98.06 806 MET A CA 1
ATOM 6469 C C . MET A 1 806 ? -5.426 -18.133 -50.278 1.00 98.06 806 MET A C 1
ATOM 6471 O O . MET A 1 806 ? -5.917 -19.234 -50.532 1.00 98.06 806 MET A O 1
ATOM 6475 N N . SER A 1 807 ? -4.589 -17.508 -51.100 1.00 96.44 807 SER A N 1
ATOM 6476 C CA . SER A 1 807 ? -4.141 -18.034 -52.389 1.00 96.44 807 SER A CA 1
ATOM 6477 C C . SER A 1 807 ? -2.680 -18.478 -52.291 1.00 96.44 807 SER A C 1
ATOM 6479 O O . SER A 1 807 ? -1.806 -17.714 -51.901 1.00 96.44 807 SER A O 1
ATOM 6481 N N . ASP A 1 808 ? -2.421 -19.745 -52.589 1.00 93.75 808 ASP A N 1
ATOM 6482 C CA . ASP A 1 808 ? -1.092 -20.364 -52.508 1.00 93.75 808 ASP A CA 1
ATOM 6483 C C . ASP A 1 808 ? -0.129 -19.740 -53.533 1.00 93.75 808 ASP A C 1
ATOM 6485 O O . ASP A 1 808 ? -0.547 -19.532 -54.661 1.00 93.75 808 ASP A O 1
ATOM 6489 N N . ASP A 1 809 ? 1.101 -19.397 -53.135 1.00 93.00 809 ASP A N 1
ATOM 6490 C CA . ASP A 1 809 ? 2.141 -18.676 -53.919 1.00 93.00 809 ASP A CA 1
ATOM 6491 C C . ASP A 1 809 ? 1.676 -17.401 -54.675 1.00 93.00 809 ASP A C 1
ATOM 6493 O O . ASP A 1 809 ? 2.326 -16.935 -55.619 1.00 93.00 809 ASP A O 1
ATOM 6497 N N . HIS A 1 810 ? 0.559 -16.794 -54.265 1.00 95.19 810 HIS A N 1
ATOM 6498 C CA . HIS A 1 810 ? 0.075 -15.542 -54.845 1.00 95.19 810 HIS A CA 1
ATOM 6499 C C . HIS A 1 810 ? 0.814 -14.347 -54.232 1.00 95.19 810 HIS A C 1
ATOM 6501 O O . HIS A 1 810 ? 0.586 -13.995 -53.073 1.00 95.19 810 HIS A O 1
ATOM 6507 N N . CYS A 1 811 ? 1.694 -13.705 -55.000 1.00 93.94 811 CYS A N 1
ATOM 6508 C CA . CYS A 1 811 ? 2.495 -12.589 -54.511 1.00 93.94 811 CYS A CA 1
ATOM 6509 C C . CYS A 1 811 ? 1.777 -11.244 -54.682 1.00 93.94 811 CYS A C 1
ATOM 6511 O O . CYS A 1 811 ? 0.950 -11.066 -55.576 1.00 93.94 811 CYS A O 1
ATOM 6513 N N . ALA A 1 812 ? 2.131 -10.264 -53.845 1.00 93.69 812 ALA A N 1
ATOM 6514 C CA . ALA A 1 812 ? 1.520 -8.933 -53.886 1.00 93.69 812 ALA A CA 1
ATOM 6515 C C . ALA A 1 812 ? 1.695 -8.237 -55.242 1.00 93.69 812 ALA A C 1
ATOM 6517 O O . ALA A 1 812 ? 0.795 -7.553 -55.710 1.00 93.69 812 ALA A O 1
ATOM 6518 N N . ARG A 1 813 ? 2.823 -8.470 -55.922 1.00 90.00 813 ARG A N 1
ATOM 6519 C CA . ARG A 1 813 ? 3.111 -7.864 -57.228 1.00 90.00 813 ARG A CA 1
ATOM 6520 C C . ARG A 1 813 ? 2.240 -8.401 -58.362 1.00 90.00 813 ARG A C 1
ATOM 6522 O O . ARG A 1 813 ? 2.234 -7.802 -59.429 1.00 90.00 813 ARG A O 1
ATOM 6529 N N . ALA A 1 814 ? 1.522 -9.499 -58.170 1.00 94.25 814 ALA A N 1
ATOM 6530 C CA . ALA A 1 814 ? 0.610 -10.030 -59.177 1.00 94.25 814 ALA A CA 1
ATOM 6531 C C . ALA A 1 814 ? -0.814 -9.472 -59.068 1.00 94.25 814 ALA A C 1
ATOM 6533 O O . ALA A 1 814 ? -1.661 -9.827 -59.883 1.00 94.25 814 ALA A O 1
ATOM 6534 N N . ILE A 1 815 ? -1.068 -8.623 -58.071 1.00 96.25 815 ILE A N 1
ATOM 6535 C CA . ILE A 1 815 ? -2.361 -7.994 -57.816 1.00 96.25 815 ILE A CA 1
ATOM 6536 C C . ILE A 1 815 ? -2.279 -6.540 -58.281 1.00 96.25 815 ILE A C 1
ATOM 6538 O O . ILE A 1 815 ? -1.365 -5.812 -57.879 1.00 96.25 815 ILE A O 1
ATOM 6542 N N . GLY A 1 816 ? -3.217 -6.118 -59.129 1.00 94.88 816 GLY A N 1
ATOM 6543 C CA . GLY A 1 816 ? -3.207 -4.794 -59.756 1.00 94.88 816 GLY A CA 1
ATOM 6544 C C . GLY A 1 816 ? -3.193 -3.653 -58.737 1.00 94.88 816 GLY A C 1
ATOM 6545 O O . GLY A 1 816 ? -2.417 -2.707 -58.888 1.00 94.88 816 GLY A O 1
ATOM 6546 N N . ALA A 1 817 ? -3.923 -3.797 -57.628 1.00 95.19 817 ALA A N 1
ATOM 6547 C CA . ALA A 1 817 ? -4.013 -2.799 -56.561 1.00 95.19 817 ALA A CA 1
ATOM 6548 C C . ALA A 1 817 ? -2.679 -2.479 -55.852 1.00 95.19 817 ALA A C 1
ATOM 6550 O O . ALA A 1 817 ? -2.572 -1.459 -55.177 1.00 95.19 817 ALA A O 1
ATOM 6551 N N . TYR A 1 818 ? -1.644 -3.313 -56.009 1.00 94.62 818 TYR A N 1
ATOM 6552 C CA . TYR A 1 818 ? -0.297 -3.042 -55.488 1.00 94.62 818 TYR A CA 1
ATOM 6553 C C . TYR A 1 818 ? 0.596 -2.247 -56.457 1.00 94.62 818 TYR A C 1
ATOM 6555 O O . TYR A 1 818 ? 1.749 -1.966 -56.125 1.00 94.62 818 TYR A O 1
ATOM 6563 N N . GLY A 1 819 ? 0.102 -1.895 -57.650 1.00 91.31 819 GLY A N 1
ATOM 6564 C CA . GLY A 1 819 ? 0.773 -0.971 -58.570 1.00 91.31 819 GLY A CA 1
ATOM 6565 C C . GLY A 1 819 ? 2.104 -1.473 -59.142 1.00 91.31 819 GLY A C 1
ATOM 6566 O O . GLY A 1 819 ? 3.005 -0.679 -59.401 1.00 91.31 819 GLY A O 1
ATOM 6567 N N . SER A 1 820 ? 2.272 -2.787 -59.306 1.00 90.94 820 SER A N 1
ATOM 6568 C CA . SER A 1 820 ? 3.508 -3.367 -59.851 1.00 90.94 820 SER A CA 1
ATOM 6569 C C . SER A 1 820 ? 3.630 -3.180 -61.375 1.00 90.94 820 SER A C 1
ATOM 6571 O O . SER A 1 820 ? 2.688 -2.759 -62.044 1.00 90.94 820 SER A O 1
ATOM 6573 N N . ARG A 1 821 ? 4.760 -3.614 -61.962 1.00 92.19 821 ARG A N 1
ATOM 6574 C CA . ARG A 1 821 ? 4.937 -3.688 -63.429 1.00 92.19 821 ARG A CA 1
ATOM 6575 C C . ARG A 1 821 ? 3.850 -4.499 -64.149 1.00 92.19 821 ARG A C 1
ATOM 6577 O O . ARG A 1 821 ? 3.623 -4.287 -65.332 1.00 92.19 821 ARG A O 1
ATOM 6584 N N . LEU A 1 822 ? 3.213 -5.442 -63.450 1.00 94.06 822 LEU A N 1
ATOM 6585 C CA . LEU A 1 822 ? 2.167 -6.308 -63.995 1.00 94.06 822 LEU A CA 1
ATOM 6586 C C . LEU A 1 822 ? 0.771 -5.683 -63.869 1.00 94.06 822 LEU A C 1
ATOM 6588 O O . LEU A 1 822 ? -0.163 -6.193 -64.477 1.00 94.06 822 LEU A O 1
ATOM 6592 N N . ALA A 1 823 ? 0.613 -4.586 -63.118 1.00 91.00 823 ALA A N 1
ATOM 6593 C CA . ALA A 1 823 ? -0.682 -3.935 -62.915 1.00 91.00 823 ALA A CA 1
ATOM 6594 C C . ALA A 1 823 ? -1.292 -3.408 -64.225 1.00 91.00 823 ALA A C 1
ATOM 6596 O O . ALA A 1 823 ? -2.509 -3.399 -64.373 1.00 91.00 823 ALA A O 1
ATOM 6597 N N . SER A 1 824 ? -0.461 -3.047 -65.211 1.00 88.00 824 SER A N 1
ATOM 6598 C CA . SER A 1 824 ? -0.911 -2.633 -66.549 1.00 88.00 824 SER A CA 1
ATOM 6599 C C . SER A 1 824 ? -1.660 -3.726 -67.318 1.00 88.00 824 SER A C 1
ATOM 6601 O O . SER A 1 824 ? -2.352 -3.418 -68.285 1.00 88.00 824 SER A O 1
ATOM 6603 N N . LEU A 1 825 ? -1.534 -4.988 -66.896 1.00 91.38 825 LEU A N 1
ATOM 6604 C CA . LEU A 1 825 ? -2.231 -6.127 -67.486 1.00 91.38 825 LEU A CA 1
ATOM 6605 C C . LEU A 1 825 ? -3.617 -6.375 -66.866 1.00 91.38 825 LEU A C 1
ATOM 6607 O O . LEU A 1 825 ? -4.284 -7.311 -67.298 1.00 91.38 825 LEU A O 1
ATOM 6611 N N . ASP A 1 826 ? -4.016 -5.590 -65.854 1.00 83.44 826 ASP A N 1
ATOM 6612 C CA . ASP A 1 826 ? -5.240 -5.775 -65.054 1.00 83.44 826 ASP A CA 1
ATOM 6613 C C . ASP A 1 826 ? -5.467 -7.248 -64.635 1.00 83.44 826 ASP A C 1
ATOM 6615 O O . ASP A 1 826 ? -6.442 -7.898 -65.026 1.00 83.44 826 ASP A O 1
ATOM 6619 N N . PRO A 1 827 ? -4.516 -7.855 -63.894 1.00 82.69 827 PRO A N 1
ATOM 6620 C CA . PRO A 1 827 ? -4.540 -9.293 -63.641 1.00 82.69 827 PRO A CA 1
ATOM 6621 C C . PRO A 1 827 ? -5.650 -9.727 -62.671 1.00 82.69 827 PRO A C 1
ATOM 6623 O O . PRO A 1 827 ? -6.005 -10.911 -62.656 1.00 82.69 827 PRO A O 1
ATOM 6626 N N . THR A 1 828 ? -6.180 -8.806 -61.855 1.00 96.38 828 THR A N 1
ATOM 6627 C CA . THR A 1 828 ? -7.036 -9.120 -60.702 1.00 96.38 828 THR A CA 1
ATOM 6628 C C . THR A 1 828 ? -8.167 -8.109 -60.442 1.00 96.38 828 THR A C 1
ATOM 6630 O O . THR A 1 828 ? -8.300 -7.631 -59.314 1.00 96.38 828 THR A O 1
ATOM 6633 N N . PRO A 1 829 ? -9.032 -7.789 -61.420 1.00 96.25 829 PRO A N 1
ATOM 6634 C CA . PRO A 1 829 ? -10.041 -6.738 -61.265 1.00 96.25 829 PRO A CA 1
ATOM 6635 C C . PRO A 1 829 ? -11.026 -6.962 -60.101 1.00 96.25 829 PRO A C 1
ATOM 6637 O O . PRO A 1 829 ? -11.520 -5.999 -59.516 1.00 96.25 829 PRO A O 1
ATOM 6640 N N . ASN A 1 830 ? -11.330 -8.210 -59.714 1.00 98.19 830 ASN A N 1
ATOM 6641 C CA . ASN A 1 830 ? -12.230 -8.472 -58.581 1.00 98.19 830 ASN A CA 1
ATOM 6642 C C . ASN A 1 830 ? -11.530 -8.307 -57.222 1.00 98.19 830 ASN A C 1
ATOM 6644 O O . ASN A 1 830 ? -12.149 -7.846 -56.261 1.00 98.19 830 ASN A O 1
ATOM 6648 N N . ILE A 1 831 ? -10.255 -8.685 -57.117 1.00 98.06 831 ILE A N 1
ATOM 6649 C CA . ILE A 1 831 ? -9.440 -8.441 -55.917 1.00 98.06 831 ILE A CA 1
ATOM 6650 C C . ILE A 1 831 ? -9.098 -6.950 -55.804 1.00 98.06 831 ILE A C 1
ATOM 6652 O O . ILE A 1 831 ? -9.123 -6.402 -54.704 1.00 98.06 831 ILE A O 1
ATOM 6656 N N . ASP A 1 832 ? -8.863 -6.273 -56.925 1.00 97.75 832 ASP A N 1
ATOM 6657 C CA . ASP A 1 832 ? -8.648 -4.828 -56.962 1.00 97.75 832 ASP A CA 1
ATOM 6658 C C . ASP A 1 832 ? -9.910 -4.100 -56.500 1.00 97.75 832 ASP A C 1
ATOM 6660 O O . ASP A 1 832 ? -9.841 -3.198 -55.666 1.00 97.75 832 ASP A O 1
ATOM 6664 N N . LYS A 1 833 ? -11.090 -4.592 -56.898 1.00 97.06 833 LYS A N 1
ATOM 6665 C CA . LYS A 1 833 ? -12.351 -4.087 -56.358 1.00 97.06 833 LYS A CA 1
ATOM 6666 C C . LYS A 1 833 ? -12.488 -4.303 -54.844 1.00 97.06 833 LYS A C 1
ATOM 6668 O O . LYS A 1 833 ? -12.989 -3.431 -54.137 1.00 97.06 833 LYS A O 1
ATOM 6673 N N . LEU A 1 834 ? -12.029 -5.442 -54.320 1.00 97.56 834 LEU A N 1
ATOM 6674 C CA . LEU A 1 834 ? -11.997 -5.685 -52.871 1.00 97.56 834 LEU A CA 1
ATOM 6675 C C . LEU A 1 834 ? -11.078 -4.685 -52.148 1.00 97.56 834 LEU A C 1
ATOM 6677 O O . LEU A 1 834 ? -11.402 -4.261 -51.039 1.00 97.56 834 LEU A O 1
ATOM 6681 N N . ALA A 1 835 ? -9.959 -4.311 -52.768 1.00 96.81 835 ALA A N 1
ATOM 6682 C CA . ALA A 1 835 ? -9.046 -3.299 -52.255 1.00 96.81 835 ALA A CA 1
ATOM 6683 C C . ALA A 1 835 ? -9.654 -1.889 -52.278 1.00 96.81 835 ALA A C 1
ATOM 6685 O O . ALA A 1 835 ? -9.588 -1.191 -51.267 1.00 96.81 835 ALA A O 1
ATOM 6686 N N . GLU A 1 836 ? -10.316 -1.500 -53.372 1.00 97.12 836 GLU A N 1
ATOM 6687 C CA . GLU A 1 836 ? -11.076 -0.244 -53.454 1.00 97.12 836 GLU A CA 1
ATOM 6688 C C . GLU A 1 836 ? -12.146 -0.145 -52.362 1.00 97.12 836 GLU A C 1
ATOM 6690 O O . GLU A 1 836 ? -12.336 0.910 -51.763 1.00 97.12 836 GLU A O 1
ATOM 6695 N N . ASP A 1 837 ? -12.842 -1.247 -52.083 1.00 96.25 837 ASP A N 1
ATOM 6696 C CA . ASP A 1 837 ? -13.902 -1.295 -51.076 1.00 96.25 837 ASP A CA 1
ATOM 6697 C C . ASP A 1 837 ? -13.351 -1.464 -49.641 1.00 96.25 837 ASP A C 1
ATOM 6699 O O . ASP A 1 837 ? -14.119 -1.447 -48.674 1.00 96.25 837 ASP A O 1
ATOM 6703 N N . GLY A 1 838 ? -12.036 -1.645 -49.481 1.00 97.50 838 GLY A N 1
ATOM 6704 C CA . GLY A 1 838 ? -11.378 -2.002 -48.225 1.00 97.50 838 GLY A CA 1
ATOM 6705 C C . GLY A 1 838 ? -10.088 -1.223 -47.959 1.00 97.50 838 GLY A C 1
ATOM 6706 O O . GLY A 1 838 ? -10.003 -0.021 -48.211 1.00 97.50 838 GLY A O 1
ATOM 6707 N N . MET A 1 839 ? -9.108 -1.915 -47.375 1.00 98.19 839 MET A N 1
ATOM 6708 C CA . MET A 1 839 ? -7.781 -1.399 -47.045 1.00 98.19 839 MET A CA 1
ATOM 6709 C C . MET A 1 839 ? -6.687 -2.334 -47.558 1.00 98.19 839 MET A C 1
ATOM 6711 O O . MET A 1 839 ? -6.772 -3.550 -47.364 1.00 98.19 839 MET A O 1
ATOM 6715 N N . ILE A 1 840 ? -5.636 -1.758 -48.142 1.00 98.00 840 ILE A N 1
ATOM 6716 C CA . ILE A 1 840 ? -4.431 -2.469 -48.590 1.00 98.00 840 ILE A CA 1
ATOM 6717 C C . ILE A 1 840 ? -3.307 -2.277 -47.568 1.00 98.00 840 ILE A C 1
ATOM 6719 O O . ILE A 1 840 ? -3.065 -1.162 -47.106 1.00 98.00 840 ILE A O 1
ATOM 6723 N N . PHE A 1 841 ? -2.572 -3.345 -47.250 1.00 97.62 841 PHE A N 1
ATOM 6724 C CA . PHE A 1 841 ? -1.346 -3.260 -46.452 1.00 97.62 841 PHE A CA 1
ATOM 6725 C C . PHE A 1 841 ? -0.100 -3.462 -47.317 1.00 97.62 841 PHE A C 1
ATOM 6727 O O . PHE A 1 841 ? -0.005 -4.451 -48.046 1.00 97.62 841 PHE A O 1
ATOM 6734 N N . SER A 1 842 ? 0.883 -2.564 -47.194 1.00 93.69 842 SER A N 1
ATOM 6735 C CA . SER A 1 842 ? 2.105 -2.568 -48.016 1.00 93.69 842 SER A CA 1
ATOM 6736 C C . SER A 1 842 ? 3.305 -3.283 -47.375 1.00 93.69 842 SER A C 1
ATOM 6738 O O . SER A 1 842 ? 4.200 -3.730 -48.095 1.00 93.69 842 SER A O 1
ATOM 6740 N N . ASN A 1 843 ? 3.320 -3.433 -46.044 1.00 95.25 843 ASN A N 1
ATOM 6741 C CA . ASN A 1 843 ? 4.427 -3.999 -45.258 1.00 95.25 843 ASN A CA 1
ATOM 6742 C C . ASN A 1 843 ? 4.014 -5.280 -44.503 1.00 95.25 843 ASN A C 1
ATOM 6744 O O . ASN A 1 843 ? 4.099 -5.349 -43.274 1.00 95.25 843 ASN A O 1
ATOM 6748 N N . VAL A 1 844 ? 3.587 -6.309 -45.244 1.00 97.19 844 VAL A N 1
ATOM 6749 C CA . VAL A 1 844 ? 3.164 -7.606 -44.683 1.00 97.19 844 VAL A CA 1
ATOM 6750 C C . VAL A 1 844 ? 4.118 -8.716 -45.086 1.00 97.19 844 VAL A C 1
ATOM 6752 O O . VAL A 1 844 ? 4.405 -8.887 -46.268 1.00 97.19 844 VAL A O 1
ATOM 6755 N N . PHE A 1 845 ? 4.593 -9.490 -44.112 1.00 96.94 845 PHE A N 1
ATOM 6756 C CA . PHE A 1 845 ? 5.661 -10.460 -44.342 1.00 96.94 845 PHE A CA 1
ATOM 6757 C C . PHE A 1 845 ? 5.357 -11.839 -43.768 1.00 96.94 845 PHE A C 1
ATOM 6759 O O . PHE A 1 845 ? 4.862 -11.976 -42.645 1.00 96.94 845 PHE A O 1
ATOM 6766 N N . CYS A 1 846 ? 5.739 -12.881 -44.500 1.00 96.62 846 CYS A N 1
ATOM 6767 C CA . CYS A 1 846 ? 5.827 -14.211 -43.920 1.00 96.62 846 CYS A CA 1
ATOM 6768 C C . CYS A 1 846 ? 7.091 -14.293 -43.054 1.00 96.62 846 CYS A C 1
ATOM 6770 O O . CYS A 1 846 ? 8.104 -13.649 -43.311 1.00 96.62 846 CYS A O 1
ATOM 6772 N N . THR A 1 847 ? 7.036 -15.088 -41.994 1.00 95.44 847 THR A N 1
ATOM 6773 C CA . THR A 1 847 ? 8.198 -15.358 -41.122 1.00 95.44 847 THR A CA 1
ATOM 6774 C C . THR A 1 847 ? 9.003 -16.580 -41.594 1.00 95.44 847 THR A C 1
ATOM 6776 O O . THR A 1 847 ? 10.101 -16.838 -41.106 1.00 95.44 847 THR A O 1
ATOM 6779 N N . ASN A 1 848 ? 8.450 -17.320 -42.558 1.00 94.25 848 ASN A N 1
ATOM 6780 C CA . ASN A 1 848 ? 9.066 -18.373 -43.360 1.00 94.25 848 ASN A CA 1
ATOM 6781 C C . ASN A 1 848 ? 8.190 -18.538 -44.610 1.00 94.25 848 ASN A C 1
ATOM 6783 O O . ASN A 1 848 ? 6.979 -18.715 -44.481 1.00 94.25 848 ASN A O 1
ATOM 6787 N N . SER A 1 849 ? 8.773 -18.479 -45.800 1.00 90.44 849 SER A N 1
ATOM 6788 C CA . SER A 1 849 ? 8.039 -18.477 -47.070 1.00 90.44 849 SER A CA 1
ATOM 6789 C C . SER A 1 849 ? 7.703 -19.867 -47.619 1.00 90.44 849 SER A C 1
ATOM 6791 O O . SER A 1 849 ? 7.216 -20.025 -48.738 1.00 90.44 849 SER A O 1
ATOM 6793 N N . ILE A 1 850 ? 7.942 -20.920 -46.841 1.00 90.56 850 ILE A N 1
ATOM 6794 C CA . ILE A 1 850 ? 7.418 -22.242 -47.157 1.00 90.56 850 ILE A CA 1
ATOM 6795 C C . ILE A 1 850 ? 5.943 -22.310 -46.725 1.00 90.56 850 ILE A C 1
ATOM 6797 O O . ILE A 1 850 ? 5.620 -22.094 -45.555 1.00 90.56 850 ILE A O 1
ATOM 6801 N N . CYS A 1 851 ? 5.072 -22.755 -47.640 1.00 90.25 851 CYS A N 1
ATOM 6802 C CA . CYS A 1 851 ? 3.626 -22.892 -47.415 1.00 90.25 851 CYS A CA 1
ATOM 6803 C C . CYS A 1 851 ? 3.228 -23.535 -46.074 1.00 90.25 851 CYS A C 1
ATOM 6805 O O . CYS A 1 851 ? 2.305 -23.057 -45.421 1.00 90.25 851 CYS A O 1
ATOM 6807 N N . LYS A 1 852 ? 3.901 -24.605 -45.620 1.00 92.12 852 LYS A N 1
ATOM 6808 C CA . LYS A 1 852 ? 3.535 -25.266 -44.358 1.00 92.12 852 LYS A CA 1
ATOM 6809 C C . LYS A 1 852 ? 3.863 -24.419 -43.114 1.00 92.12 852 LYS A C 1
ATOM 6811 O O . LYS A 1 852 ? 2.917 -24.125 -42.384 1.00 92.12 852 LYS A O 1
ATOM 6816 N N . PRO A 1 853 ? 5.127 -24.026 -42.852 1.00 94.50 853 PRO A N 1
ATOM 6817 C CA . PRO A 1 853 ? 5.454 -23.080 -41.788 1.00 94.50 853 PRO A CA 1
ATOM 6818 C C . PRO A 1 853 ? 4.585 -21.819 -41.796 1.00 94.50 853 PRO A C 1
ATOM 6820 O O . PRO A 1 853 ? 4.035 -21.458 -40.760 1.00 94.50 853 PRO A O 1
ATOM 6823 N N . SER A 1 854 ? 4.370 -21.196 -42.960 1.00 95.50 854 SER A N 1
ATOM 6824 C CA . SER A 1 854 ? 3.555 -19.979 -43.024 1.00 95.50 854 SER A CA 1
ATOM 6825 C C . SER A 1 854 ? 2.106 -20.210 -42.577 1.00 95.50 854 SER A C 1
ATOM 6827 O O . SER A 1 854 ? 1.590 -19.499 -41.712 1.00 95.50 854 SER A O 1
ATOM 6829 N N . ARG A 1 855 ? 1.462 -21.269 -43.086 1.00 96.12 855 ARG A N 1
ATOM 6830 C CA . ARG A 1 855 ? 0.096 -21.653 -42.690 1.00 96.12 855 ARG A CA 1
ATOM 6831 C C . ARG A 1 855 ? 0.007 -22.014 -41.210 1.00 96.12 855 ARG A C 1
ATOM 6833 O O . ARG A 1 855 ? -0.986 -21.686 -40.565 1.00 96.12 855 ARG A O 1
ATOM 6840 N N . ALA A 1 856 ? 1.033 -22.663 -40.659 1.00 96.88 856 ALA A N 1
ATOM 6841 C CA . ALA A 1 856 ? 1.086 -22.974 -39.235 1.00 96.88 856 ALA A CA 1
ATOM 6842 C C . ALA A 1 856 ? 1.129 -21.693 -38.394 1.00 96.88 856 ALA A C 1
ATOM 6844 O O . ALA A 1 856 ? 0.396 -21.590 -37.411 1.00 96.88 856 ALA A O 1
ATOM 6845 N N . ASN A 1 857 ? 1.903 -20.691 -38.808 1.00 97.69 857 ASN A N 1
ATOM 6846 C CA . ASN A 1 857 ? 2.007 -19.415 -38.099 1.00 97.69 857 ASN A CA 1
ATOM 6847 C C . ASN A 1 857 ? 0.672 -18.660 -38.079 1.00 97.69 857 ASN A C 1
ATOM 6849 O O . ASN A 1 857 ? 0.284 -18.147 -37.033 1.00 97.69 857 ASN A O 1
ATOM 6853 N N . ILE A 1 858 ? -0.080 -18.693 -39.185 1.00 97.50 858 ILE A N 1
ATOM 6854 C CA . ILE A 1 858 ? -1.431 -18.113 -39.268 1.00 97.50 858 ILE A CA 1
ATOM 6855 C C . ILE A 1 858 ? -2.415 -18.845 -38.343 1.00 97.50 858 ILE A C 1
ATOM 6857 O O . ILE A 1 858 ? -3.174 -18.204 -37.626 1.00 97.50 858 ILE A O 1
ATOM 6861 N N . ILE A 1 859 ? -2.413 -20.183 -38.334 1.00 97.06 859 ILE A N 1
ATOM 6862 C CA . ILE A 1 859 ? -3.352 -20.990 -37.527 1.00 97.06 859 ILE A CA 1
ATOM 6863 C C . ILE A 1 859 ? -3.059 -20.904 -36.023 1.00 97.06 859 ILE A C 1
ATOM 6865 O O . ILE A 1 859 ? -3.977 -20.972 -35.201 1.00 97.06 859 ILE A O 1
ATOM 6869 N N . THR A 1 860 ? -1.783 -20.789 -35.658 1.00 97.69 860 THR A N 1
ATOM 6870 C CA . THR A 1 860 ? -1.336 -20.800 -34.258 1.00 97.69 860 THR A CA 1
ATOM 6871 C C . THR A 1 860 ? -1.168 -19.412 -33.656 1.00 97.69 860 THR A C 1
ATOM 6873 O O . THR A 1 860 ? -1.221 -19.279 -32.439 1.00 97.69 860 THR A O 1
ATOM 6876 N N . GLY A 1 861 ? -0.929 -18.384 -34.472 1.00 97.62 861 GLY A N 1
ATOM 6877 C CA . GLY A 1 861 ? -0.457 -17.086 -33.991 1.00 97.62 861 GLY A CA 1
ATOM 6878 C C . GLY A 1 861 ? 0.951 -17.138 -33.381 1.00 97.62 861 GLY A C 1
ATOM 6879 O O . GLY A 1 861 ? 1.303 -16.267 -32.591 1.00 97.62 861 GLY A O 1
ATOM 6880 N N . GLN A 1 862 ? 1.748 -18.168 -33.688 1.00 97.94 862 GLN A N 1
ATOM 6881 C CA . GLN A 1 862 ? 3.086 -18.410 -33.132 1.00 97.94 862 GLN A CA 1
ATOM 6882 C C . GLN A 1 862 ? 4.144 -18.481 -34.237 1.00 97.94 862 GLN A C 1
ATOM 6884 O O . GLN A 1 862 ? 3.837 -18.840 -35.371 1.00 97.94 862 GLN A O 1
ATOM 6889 N N . TYR A 1 863 ? 5.403 -18.195 -33.903 1.00 96.75 863 TYR A N 1
ATOM 6890 C CA . TYR A 1 863 ? 6.537 -18.427 -34.798 1.00 96.75 863 TYR A CA 1
ATOM 6891 C C . TYR A 1 863 ? 6.857 -19.928 -34.924 1.00 96.75 863 TYR A C 1
ATOM 6893 O O . TYR A 1 863 ? 6.564 -20.718 -34.021 1.00 96.75 863 TYR A O 1
ATOM 6901 N N . CYS A 1 864 ? 7.526 -20.322 -36.014 1.00 94.12 864 CYS A N 1
ATOM 6902 C CA . CYS A 1 864 ? 7.821 -21.728 -36.326 1.00 94.12 864 CYS A CA 1
ATOM 6903 C C . CYS A 1 864 ? 8.573 -22.458 -35.199 1.00 94.12 864 CYS A C 1
ATOM 6905 O O . CYS A 1 864 ? 8.257 -23.601 -34.880 1.00 94.12 864 CYS A O 1
ATOM 6907 N N . GLN A 1 865 ? 9.548 -21.797 -34.562 1.00 91.81 865 GLN A N 1
ATOM 6908 C CA . GLN A 1 865 ? 10.318 -22.364 -33.446 1.00 91.81 865 GLN A CA 1
ATOM 6909 C C . GLN A 1 865 ? 9.462 -22.680 -32.212 1.00 91.81 865 GLN A C 1
ATOM 6911 O O . GLN A 1 865 ? 9.849 -23.510 -31.397 1.00 91.81 865 GLN A O 1
ATOM 6916 N N . THR A 1 866 ? 8.299 -22.040 -32.084 1.00 95.00 866 THR A N 1
ATOM 6917 C CA . THR A 1 866 ? 7.372 -22.230 -30.967 1.00 95.00 866 THR A CA 1
ATOM 6918 C C . THR A 1 866 ? 6.287 -23.245 -31.326 1.00 95.00 866 THR A C 1
ATOM 6920 O O . THR A 1 866 ? 6.030 -24.176 -30.560 1.00 95.00 866 THR A O 1
ATOM 6923 N N . ASN A 1 867 ? 5.685 -23.133 -32.515 1.00 94.25 867 ASN A N 1
ATOM 6924 C CA . ASN A 1 867 ? 4.659 -24.088 -32.943 1.00 94.25 867 ASN A CA 1
ATOM 6925 C C . ASN A 1 867 ? 5.228 -25.446 -33.401 1.00 94.25 867 ASN A C 1
ATOM 6927 O O . ASN A 1 867 ? 4.476 -26.421 -33.440 1.00 94.25 867 ASN A O 1
ATOM 6931 N N . GLY A 1 868 ? 6.537 -25.533 -33.665 1.00 91.38 868 GLY A N 1
ATOM 6932 C CA . GLY A 1 868 ? 7.260 -26.757 -34.021 1.00 91.38 868 GLY A CA 1
ATOM 6933 C C . GLY A 1 868 ? 7.257 -27.098 -35.516 1.00 91.38 868 GLY A C 1
ATOM 6934 O O . GLY A 1 868 ? 7.749 -28.159 -35.895 1.00 91.38 868 GLY A O 1
ATOM 6935 N N . VAL A 1 869 ? 6.711 -26.235 -36.379 1.00 92.69 869 VAL A N 1
ATOM 6936 C CA . VAL A 1 869 ? 6.610 -26.472 -37.827 1.00 92.69 869 VAL A CA 1
ATOM 6937 C C . VAL A 1 869 ? 7.728 -25.742 -38.567 1.00 92.69 869 VAL A C 1
ATOM 6939 O O . VAL A 1 869 ? 7.543 -24.634 -39.060 1.00 92.69 869 VAL A O 1
ATOM 6942 N N . LEU A 1 870 ? 8.902 -26.368 -38.650 1.00 90.31 870 LEU A N 1
ATOM 6943 C CA . LEU A 1 870 ? 10.117 -25.729 -39.181 1.00 90.31 870 LEU A CA 1
ATOM 6944 C C . LEU A 1 870 ? 10.279 -25.887 -40.705 1.00 90.31 870 LEU A C 1
ATOM 6946 O O . LEU A 1 870 ? 10.929 -25.069 -41.357 1.00 90.31 870 LEU A O 1
ATOM 6950 N N . ASP A 1 871 ? 9.690 -26.937 -41.283 1.00 86.50 871 ASP A N 1
ATOM 6951 C CA . ASP A 1 871 ? 9.931 -27.369 -42.665 1.00 86.50 871 ASP A CA 1
ATOM 6952 C C . ASP A 1 871 ? 8.723 -28.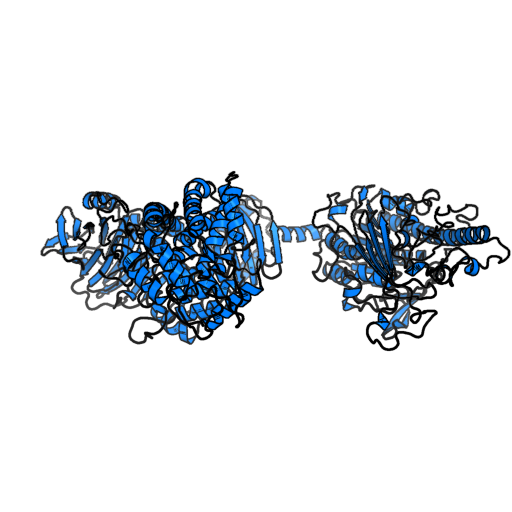098 -43.309 1.00 86.50 871 ASP A C 1
ATOM 6954 O O . ASP A 1 871 ? 7.626 -28.205 -42.748 1.00 86.50 871 ASP A O 1
ATOM 6958 N N . LEU A 1 872 ? 8.912 -28.647 -44.518 1.00 84.25 872 LEU A N 1
ATOM 6959 C CA . LEU A 1 872 ? 7.903 -29.468 -45.210 1.00 84.25 872 LEU A CA 1
ATOM 6960 C C . LEU A 1 872 ? 7.727 -30.884 -44.633 1.00 84.25 872 LEU A C 1
ATOM 6962 O O . LEU A 1 872 ? 6.819 -31.608 -45.063 1.00 84.25 872 LEU A O 1
ATOM 6966 N N . TYR A 1 873 ? 8.492 -31.286 -43.623 1.00 79.69 873 TYR A N 1
ATOM 6967 C CA . TYR A 1 873 ? 8.388 -32.606 -42.997 1.00 79.69 873 TYR A CA 1
ATOM 6968 C C . TYR A 1 873 ? 7.609 -32.561 -41.683 1.00 79.69 873 TYR A C 1
ATOM 6970 O O . TYR A 1 873 ? 6.816 -33.468 -41.434 1.00 79.69 873 TYR A O 1
ATOM 6978 N N . SER A 1 874 ? 7.714 -31.458 -40.952 1.00 85.25 874 SER A N 1
ATOM 6979 C CA . SER A 1 874 ? 7.047 -31.177 -39.680 1.00 85.25 874 SER A CA 1
ATOM 6980 C C . SER A 1 874 ? 5.521 -31.342 -39.758 1.00 85.25 874 SER A C 1
ATOM 6982 O O . SER A 1 874 ? 4.920 -31.146 -40.818 1.00 85.25 874 SER A O 1
ATOM 6984 N N . VAL A 1 875 ? 4.869 -31.698 -38.653 1.00 86.69 875 VAL A N 1
ATOM 6985 C CA . VAL A 1 875 ? 3.406 -31.878 -38.563 1.00 86.69 875 VAL A CA 1
ATOM 6986 C C . VAL A 1 875 ? 2.858 -30.865 -37.564 1.00 86.69 875 VAL A C 1
ATOM 6988 O O . VAL A 1 875 ? 3.435 -30.728 -36.490 1.00 86.69 875 VAL A O 1
ATOM 6991 N N . LEU A 1 876 ? 1.757 -30.174 -37.892 1.00 91.38 876 LEU A N 1
ATOM 6992 C CA . LEU A 1 876 ? 1.037 -29.379 -36.893 1.00 91.38 876 LEU A CA 1
ATOM 6993 C C . LEU A 1 876 ? -0.039 -30.260 -36.247 1.00 91.38 876 LEU A C 1
ATOM 6995 O O . LEU A 1 876 ? -1.021 -30.606 -36.919 1.00 91.38 876 LEU A O 1
ATOM 6999 N N . PRO A 1 877 ? 0.113 -30.637 -34.972 1.00 89.06 877 PRO A N 1
ATOM 7000 C CA . PRO A 1 877 ? -0.827 -31.537 -34.334 1.00 89.06 877 PRO A CA 1
ATOM 7001 C C . PRO A 1 877 ? -2.157 -30.812 -34.035 1.00 89.06 877 PRO A C 1
ATOM 7003 O O . PRO A 1 877 ? -2.226 -29.581 -34.053 1.00 89.06 877 PRO A O 1
ATOM 7006 N N . ALA A 1 878 ? -3.242 -31.572 -33.868 1.00 87.38 878 ALA A N 1
ATOM 7007 C CA . ALA A 1 878 ? -4.615 -31.049 -33.907 1.00 87.38 878 ALA A CA 1
ATOM 7008 C C . ALA A 1 878 ? -4.919 -30.129 -32.721 1.00 87.38 878 ALA A C 1
ATOM 7010 O O . ALA A 1 878 ? -5.564 -29.094 -32.870 1.00 87.38 878 ALA A O 1
ATOM 7011 N N . GLU A 1 879 ? -4.366 -30.452 -31.557 1.00 90.06 879 GLU A N 1
ATOM 7012 C CA . GLU A 1 879 ? -4.438 -29.658 -30.337 1.00 90.06 879 GLU A CA 1
ATOM 7013 C C . GLU A 1 879 ? -3.831 -28.257 -30.494 1.00 90.06 879 GLU A C 1
ATOM 7015 O O . GLU A 1 879 ? -4.188 -27.352 -29.745 1.00 90.06 879 GLU A O 1
ATOM 7020 N N . ARG A 1 880 ? -2.964 -28.053 -31.498 1.00 92.94 880 ARG A N 1
ATOM 7021 C CA . ARG A 1 880 ? -2.365 -26.752 -31.822 1.00 92.94 880 ARG A CA 1
ATOM 7022 C C . ARG A 1 880 ? -3.126 -25.971 -32.886 1.00 92.94 880 ARG A C 1
ATOM 7024 O O . ARG A 1 880 ? -2.675 -24.904 -33.292 1.00 92.94 880 ARG A O 1
ATOM 7031 N N . HIS A 1 881 ? -4.276 -26.449 -33.364 1.00 94.44 881 HIS A N 1
ATOM 7032 C CA . HIS A 1 881 ? -5.129 -25.675 -34.275 1.00 94.44 881 HIS A CA 1
ATOM 7033 C C . HIS A 1 881 ? -5.894 -24.619 -33.465 1.00 94.44 881 HIS A C 1
ATOM 7035 O O . HIS A 1 881 ? -7.102 -24.738 -33.259 1.00 94.44 881 HIS A O 1
ATOM 7041 N N . TYR A 1 882 ? -5.170 -23.627 -32.941 1.00 96.50 882 TYR A N 1
ATOM 7042 C CA . TYR A 1 882 ? -5.664 -22.708 -31.917 1.00 96.50 882 TYR A CA 1
ATOM 7043 C C . TYR A 1 882 ? -6.734 -21.751 -32.432 1.00 96.50 882 TYR A C 1
ATOM 7045 O O . TYR A 1 882 ? -7.813 -21.690 -31.854 1.00 96.50 882 TYR A O 1
ATOM 7053 N N . LEU A 1 883 ? -6.486 -21.051 -33.543 1.00 97.38 883 LEU A N 1
ATOM 7054 C CA . LEU A 1 883 ? -7.448 -20.101 -34.106 1.00 97.38 883 LEU A CA 1
ATOM 7055 C C . LEU A 1 883 ? -8.861 -20.699 -34.293 1.00 97.38 883 LEU A C 1
ATOM 7057 O O . LEU A 1 883 ? -9.812 -20.123 -33.765 1.00 97.38 883 LEU A O 1
ATOM 7061 N N . PRO A 1 884 ? -9.051 -21.849 -34.975 1.00 96.81 884 PRO A N 1
ATOM 7062 C CA . PRO A 1 884 ? -10.386 -22.433 -35.109 1.00 96.81 884 PRO A CA 1
ATOM 7063 C C . PRO A 1 884 ? -10.973 -22.936 -33.786 1.00 96.81 884 PRO A C 1
ATOM 7065 O O . PRO A 1 884 ? -12.192 -22.885 -33.620 1.00 96.81 884 PRO A O 1
ATOM 7068 N N . ALA A 1 885 ? -10.145 -23.378 -32.833 1.00 95.88 885 ALA A N 1
ATOM 7069 C CA . ALA A 1 885 ? -10.623 -23.756 -31.506 1.00 95.88 885 ALA A CA 1
ATOM 7070 C C . ALA A 1 885 ? -11.188 -22.546 -30.748 1.00 95.88 885 ALA A C 1
ATOM 7072 O O . ALA A 1 885 ? -12.287 -22.622 -30.200 1.00 95.88 885 ALA A O 1
ATOM 7073 N N . GLU A 1 886 ? -10.479 -21.417 -30.760 1.00 96.38 886 GLU A N 1
ATOM 7074 C CA . GLU A 1 886 ? -10.918 -20.181 -30.105 1.00 96.38 886 GLU A CA 1
ATOM 7075 C C . GLU A 1 886 ? -12.148 -19.566 -30.789 1.00 96.38 886 GLU A C 1
ATOM 7077 O O . GLU A 1 886 ? -13.092 -19.157 -30.116 1.00 96.38 886 GLU A O 1
ATOM 7082 N N . MET A 1 887 ? -12.221 -19.605 -32.122 1.00 95.50 887 MET A N 1
ATOM 7083 C CA . MET A 1 887 ? -13.418 -19.181 -32.861 1.00 95.50 887 MET A CA 1
ATOM 7084 C C . MET A 1 887 ? -14.642 -20.043 -32.525 1.00 95.50 887 MET A C 1
ATOM 7086 O O . MET A 1 887 ? -15.744 -19.522 -32.334 1.00 95.50 887 MET A O 1
ATOM 7090 N N . LYS A 1 888 ? -14.458 -21.362 -32.386 1.00 93.38 888 LYS A N 1
ATOM 7091 C CA . LYS A 1 888 ? -15.536 -22.268 -31.972 1.00 93.38 888 LYS A CA 1
ATOM 7092 C C . LYS A 1 888 ? -16.016 -21.953 -30.555 1.00 93.38 888 LYS A C 1
ATOM 7094 O O . LYS A 1 888 ? -17.223 -21.863 -30.329 1.00 93.38 888 LYS A O 1
ATOM 7099 N N . LYS A 1 889 ? -15.093 -21.714 -29.614 1.00 90.19 889 LYS A N 1
ATOM 7100 C CA . LYS A 1 889 ? -15.425 -21.259 -28.248 1.00 90.19 889 LYS A CA 1
ATOM 7101 C C . LYS A 1 889 ? -16.201 -19.939 -28.259 1.00 90.19 889 LYS A C 1
ATOM 7103 O O . LYS A 1 889 ? -17.105 -19.756 -27.450 1.00 90.19 889 LYS A O 1
ATOM 7108 N N . ALA A 1 890 ? -15.903 -19.054 -29.207 1.00 88.00 890 ALA A N 1
ATOM 7109 C CA . ALA A 1 890 ? -16.598 -17.785 -29.394 1.00 88.00 890 ALA A CA 1
ATOM 7110 C C . ALA A 1 890 ? -18.003 -17.904 -30.019 1.00 88.00 890 ALA A C 1
ATOM 7112 O O . ALA A 1 890 ? -18.684 -16.890 -30.195 1.00 88.00 890 ALA A O 1
ATOM 7113 N N . GLY A 1 891 ? -18.457 -19.122 -30.330 1.00 91.38 891 GLY A N 1
ATOM 7114 C CA . GLY A 1 891 ? -19.796 -19.398 -30.850 1.00 91.38 891 GLY A CA 1
ATOM 7115 C C . GLY A 1 891 ? -19.917 -19.331 -32.373 1.00 91.38 891 GLY A C 1
ATOM 7116 O O . GLY A 1 891 ? -21.039 -19.339 -32.882 1.00 91.38 891 GLY A O 1
ATOM 7117 N N . TYR A 1 892 ? -18.800 -19.280 -33.104 1.00 95.50 892 TYR A N 1
ATOM 7118 C CA . TYR A 1 892 ? -18.804 -19.315 -34.565 1.00 95.50 892 TYR A CA 1
ATOM 7119 C C . TYR A 1 892 ? -19.005 -20.740 -35.080 1.00 95.50 892 TYR A C 1
ATOM 7121 O O . TYR A 1 892 ? -18.471 -21.693 -34.516 1.00 95.50 892 TYR A O 1
ATOM 7129 N N . THR A 1 893 ? -19.707 -20.874 -36.207 1.00 96.69 893 THR A N 1
ATOM 7130 C CA . THR A 1 893 ? -19.601 -22.084 -37.034 1.00 96.69 893 THR A CA 1
ATOM 7131 C C . THR A 1 893 ? -18.282 -22.017 -37.795 1.00 96.69 893 THR A C 1
ATOM 7133 O O . THR A 1 893 ? -18.091 -21.101 -38.600 1.00 96.69 893 THR A O 1
ATOM 7136 N N . THR A 1 894 ? -17.370 -22.958 -37.552 1.00 98.00 894 THR A N 1
ATOM 7137 C CA . THR A 1 894 ? -16.016 -22.902 -38.125 1.00 98.00 894 THR A CA 1
ATOM 7138 C C . THR A 1 894 ? -15.847 -23.845 -39.316 1.00 98.00 894 THR A C 1
ATOM 7140 O O . THR A 1 894 ? -16.220 -25.019 -39.250 1.00 98.00 894 THR A O 1
ATOM 7143 N N . ALA A 1 895 ? -15.249 -23.363 -40.409 1.00 98.31 895 ALA A N 1
ATOM 7144 C CA . ALA A 1 895 ? -14.954 -24.190 -41.576 1.00 98.31 895 ALA A CA 1
ATOM 7145 C C . ALA A 1 895 ? -13.606 -23.893 -42.246 1.00 98.31 895 ALA A C 1
ATOM 7147 O O . ALA A 1 895 ? -13.150 -22.752 -42.264 1.00 98.31 895 ALA A O 1
ATOM 7148 N N . VAL A 1 896 ? -12.997 -24.923 -42.844 1.00 98.25 896 VAL A N 1
ATOM 7149 C CA . VAL A 1 896 ? -11.842 -24.786 -43.747 1.00 98.25 896 VAL A CA 1
ATOM 7150 C C . VAL A 1 896 ? -12.046 -25.594 -45.025 1.00 98.25 896 VAL A C 1
ATOM 7152 O O . VAL A 1 896 ? -12.306 -26.799 -44.987 1.00 98.25 896 VAL A O 1
ATOM 7155 N N . ILE A 1 897 ? -11.936 -24.932 -46.175 1.00 98.31 897 ILE A N 1
ATOM 7156 C CA . ILE A 1 897 ? -12.197 -25.529 -47.487 1.00 98.31 897 ILE A CA 1
ATOM 7157 C C . ILE A 1 897 ? -11.027 -25.215 -48.424 1.00 98.31 897 ILE A C 1
ATOM 7159 O O . ILE A 1 897 ? -10.604 -24.068 -48.543 1.00 98.31 897 ILE A O 1
ATOM 7163 N N . GLY A 1 898 ? -10.484 -26.247 -49.077 1.00 97.12 898 GLY A N 1
ATOM 7164 C CA . GLY A 1 898 ? -9.385 -26.122 -50.039 1.00 97.12 898 GLY A CA 1
ATOM 7165 C C . GLY A 1 898 ? -8.016 -26.577 -49.518 1.00 97.12 898 GLY A C 1
ATOM 7166 O O . GLY A 1 898 ? -7.891 -27.676 -48.974 1.00 97.12 898 GLY A O 1
ATOM 7167 N N . LYS A 1 899 ? -6.942 -25.813 -49.756 1.00 94.88 899 LYS A N 1
ATOM 7168 C CA . LYS A 1 899 ? -5.570 -26.228 -49.399 1.00 94.88 899 LYS A CA 1
ATOM 7169 C C . LYS A 1 899 ? -5.315 -26.144 -47.891 1.00 94.88 899 LYS A C 1
ATOM 7171 O O . LYS A 1 899 ? -5.290 -25.065 -47.304 1.00 94.88 899 LYS A O 1
ATOM 7176 N N . TRP A 1 900 ? -5.039 -27.294 -47.274 1.00 92.38 900 TRP A N 1
ATOM 7177 C CA . TRP A 1 900 ? -4.686 -27.386 -45.853 1.00 92.38 900 TRP A CA 1
ATOM 7178 C C . TRP A 1 900 ? -3.174 -27.477 -45.611 1.00 92.38 900 TRP A C 1
ATOM 7180 O O . TRP A 1 900 ? -2.600 -26.631 -44.941 1.00 92.38 900 TRP A O 1
ATOM 7190 N N . HIS A 1 901 ? -2.512 -28.476 -46.198 1.00 90.00 901 HIS A N 1
ATOM 7191 C CA . HIS A 1 901 ? -1.052 -28.661 -46.200 1.00 90.00 901 HIS A CA 1
ATOM 7192 C C . HIS A 1 901 ? -0.330 -28.759 -44.829 1.00 90.00 901 HIS A C 1
ATOM 7194 O O . HIS A 1 901 ? 0.897 -28.796 -44.795 1.00 90.00 901 HIS A O 1
ATOM 7200 N N . LEU A 1 902 ? -1.045 -28.908 -43.706 1.00 91.12 902 LEU A N 1
ATOM 7201 C CA . LEU A 1 902 ? -0.460 -29.043 -42.354 1.00 91.12 902 LEU A CA 1
ATOM 7202 C C . LEU A 1 902 ? -0.305 -30.499 -41.868 1.00 91.12 902 LEU A C 1
ATOM 7204 O O . LEU A 1 902 ? -0.019 -30.745 -40.695 1.00 91.12 902 LEU A O 1
ATOM 7208 N N . LYS A 1 903 ? -0.440 -31.460 -42.794 1.00 83.75 903 LYS A N 1
ATOM 7209 C CA . LYS A 1 903 ? -0.350 -32.922 -42.616 1.00 83.75 903 LYS A CA 1
ATOM 7210 C C . LYS A 1 903 ? -1.425 -33.552 -41.714 1.00 83.75 903 LYS A C 1
ATOM 7212 O O . LYS A 1 903 ? -1.994 -34.543 -42.134 1.00 83.75 903 LYS A O 1
ATOM 7217 N N . ASN A 1 904 ? -1.777 -32.990 -40.558 1.00 84.06 904 ASN A N 1
ATOM 7218 C CA . ASN A 1 904 ? -2.845 -33.539 -39.705 1.00 84.06 904 ASN A CA 1
ATOM 7219 C C . ASN A 1 904 ? -4.261 -33.183 -40.216 1.00 84.06 904 ASN A C 1
ATOM 7221 O O . ASN A 1 904 ? -4.402 -32.248 -41.000 1.00 84.06 904 ASN A O 1
ATOM 7225 N N . SER A 1 905 ? -5.319 -33.877 -39.783 1.00 85.50 905 SER A N 1
ATOM 7226 C CA . SER A 1 905 ? -6.710 -33.502 -40.092 1.00 85.50 905 SER A CA 1
ATOM 7227 C C . SER A 1 905 ? -7.132 -32.196 -39.390 1.00 85.50 905 SER A C 1
ATOM 7229 O O . SER A 1 905 ? -6.754 -32.018 -38.234 1.00 85.50 905 SER A O 1
ATOM 7231 N N . PRO A 1 906 ? -7.930 -31.301 -40.018 1.00 91.31 906 PRO A N 1
ATOM 7232 C CA . PRO A 1 906 ? -8.404 -30.046 -39.405 1.00 91.31 906 PRO A CA 1
ATOM 7233 C C . PRO A 1 906 ? -9.501 -30.260 -38.336 1.00 91.31 906 PRO A C 1
ATOM 7235 O O . PRO A 1 906 ? -10.646 -29.841 -38.491 1.00 91.31 906 PRO A O 1
ATOM 7238 N N . GLU A 1 907 ? -9.182 -30.956 -37.246 1.00 85.69 907 GLU A N 1
ATOM 7239 C CA . GLU A 1 907 ? -10.173 -31.459 -36.276 1.00 85.69 907 GLU A CA 1
ATOM 7240 C C . GLU A 1 907 ? -10.896 -30.370 -35.474 1.00 85.69 907 GLU A C 1
ATOM 7242 O O . GLU A 1 907 ? -12.043 -30.566 -35.074 1.00 85.69 907 GLU A O 1
ATOM 7247 N N . ASN A 1 908 ? -10.278 -29.202 -35.287 1.00 92.19 908 ASN A N 1
ATOM 7248 C CA . ASN A 1 908 ? -10.902 -28.101 -34.548 1.00 92.19 908 ASN A CA 1
ATOM 7249 C C . ASN A 1 908 ? -11.930 -27.307 -35.376 1.00 92.19 908 ASN A C 1
ATOM 7251 O O . ASN A 1 908 ? -12.565 -26.397 -34.844 1.00 92.19 908 ASN A O 1
ATOM 7255 N N . PHE A 1 909 ? -12.160 -27.665 -36.643 1.00 95.81 909 PHE A N 1
ATOM 7256 C CA . PHE A 1 909 ? -13.225 -27.085 -37.464 1.00 95.81 909 PHE A CA 1
ATOM 7257 C C . PHE A 1 909 ? -14.530 -27.890 -37.366 1.00 95.81 909 PHE A C 1
ATOM 7259 O O . PHE A 1 909 ? -14.510 -29.113 -37.252 1.00 95.81 909 PHE A O 1
ATOM 7266 N N . ASP A 1 910 ? -15.689 -27.226 -37.407 1.00 95.62 910 ASP A N 1
ATOM 7267 C CA . ASP A 1 910 ? -16.990 -27.914 -37.509 1.00 95.62 910 ASP A CA 1
ATOM 7268 C C . ASP A 1 910 ? -17.187 -28.570 -38.880 1.00 95.62 910 ASP A C 1
ATOM 7270 O O . ASP A 1 910 ? -17.820 -29.627 -38.998 1.00 95.62 910 ASP A O 1
ATOM 7274 N N . TYR A 1 911 ? -16.621 -27.963 -39.922 1.00 96.81 911 TYR A N 1
ATOM 7275 C CA . TYR A 1 911 ? -16.601 -28.502 -41.274 1.00 96.81 911 TYR A CA 1
ATOM 7276 C C . TYR A 1 911 ? -15.213 -28.384 -41.901 1.00 96.81 911 TYR A C 1
ATOM 7278 O O . TYR A 1 911 ? -14.594 -27.325 -41.869 1.00 96.81 911 TYR A O 1
ATOM 7286 N N . TYR A 1 912 ? -14.729 -29.455 -42.524 1.00 96.19 912 TYR A N 1
ATOM 7287 C CA . TYR A 1 912 ? -13.592 -29.343 -43.428 1.00 96.19 912 TYR A CA 1
ATOM 7288 C C . TYR A 1 912 ? -13.834 -30.112 -44.719 1.00 96.19 912 TYR A C 1
ATOM 7290 O O . TYR A 1 912 ? -14.432 -31.188 -44.716 1.00 96.19 912 TYR A O 1
ATOM 7298 N N . CYS A 1 913 ? -13.328 -29.572 -45.824 1.00 96.44 913 CYS A N 1
ATOM 7299 C CA . CYS A 1 913 ? -13.230 -30.248 -47.113 1.00 96.44 913 CYS A CA 1
ATOM 7300 C C . CYS A 1 913 ? -11.922 -29.799 -47.765 1.00 96.44 913 CYS A C 1
ATOM 7302 O O . CYS A 1 913 ? -11.834 -28.693 -48.293 1.00 96.44 913 CYS A O 1
ATOM 7304 N N . VAL A 1 914 ? -10.863 -30.604 -47.652 1.00 95.38 914 VAL A N 1
ATOM 7305 C CA . VAL A 1 914 ? -9.489 -30.162 -47.933 1.00 95.38 914 VAL A CA 1
ATOM 7306 C C . VAL A 1 914 ? -8.746 -31.091 -48.886 1.00 95.38 914 VAL A C 1
ATOM 7308 O O . VAL A 1 914 ? -8.911 -32.308 -48.837 1.00 95.38 914 VAL A O 1
ATOM 7311 N N . ILE A 1 915 ? -7.898 -30.536 -49.753 1.00 92.94 915 ILE A N 1
ATOM 7312 C CA . ILE A 1 915 ? -7.050 -31.333 -50.657 1.00 92.94 915 ILE A CA 1
ATOM 7313 C C . ILE A 1 915 ? -5.853 -31.948 -49.903 1.00 92.94 915 ILE A C 1
ATOM 7315 O O . ILE A 1 915 ? -5.240 -31.275 -49.067 1.00 92.94 915 ILE A O 1
ATOM 7319 N N . PRO A 1 916 ? -5.466 -33.201 -50.206 1.00 87.00 916 PRO A N 1
ATOM 7320 C CA . PRO A 1 916 ? -4.303 -33.833 -49.599 1.00 87.00 916 PRO A CA 1
ATOM 7321 C C . PRO A 1 916 ? -2.988 -33.340 -50.204 1.00 87.00 916 PRO A C 1
ATOM 7323 O O . PRO A 1 916 ? -2.842 -33.235 -51.424 1.00 87.00 916 PRO A O 1
ATOM 7326 N N . GLY A 1 917 ? -1.989 -33.103 -49.349 1.00 84.19 917 GLY A N 1
ATOM 7327 C CA . GLY A 1 917 ? -0.664 -32.654 -49.779 1.00 84.19 917 GLY A CA 1
ATOM 7328 C C . GLY A 1 917 ? -0.744 -31.372 -50.611 1.00 84.19 917 GLY A C 1
ATOM 7329 O O . GLY A 1 917 ? -1.381 -30.402 -50.204 1.00 84.19 917 GLY A O 1
ATOM 7330 N N . GLN A 1 918 ? -0.083 -31.349 -51.772 1.00 85.75 918 GLN A N 1
ATOM 7331 C CA . GLN A 1 918 ? -0.182 -30.222 -52.710 1.00 85.75 918 GLN A CA 1
ATOM 7332 C C . GLN A 1 918 ? -1.493 -30.215 -53.515 1.00 85.75 918 GLN A C 1
ATOM 7334 O O . GLN A 1 918 ? -1.829 -29.194 -54.108 1.00 85.75 918 GLN A O 1
ATOM 7339 N N . GLY A 1 919 ? -2.227 -31.332 -53.547 1.00 89.50 919 GLY A N 1
ATOM 7340 C CA . GLY A 1 919 ? -3.445 -31.519 -54.333 1.00 89.50 919 GLY A CA 1
ATOM 7341 C C . GLY A 1 919 ? -3.259 -31.443 -55.853 1.00 89.50 919 GLY A C 1
ATOM 7342 O O . GLY A 1 919 ? -2.198 -31.090 -56.370 1.00 89.50 919 GLY A O 1
ATOM 7343 N N . ARG A 1 920 ? -4.323 -31.792 -56.581 1.00 93.25 920 ARG A N 1
ATOM 7344 C CA . ARG A 1 920 ? -4.390 -31.729 -58.050 1.00 93.25 920 ARG A CA 1
ATOM 7345 C C . ARG A 1 920 ? -5.101 -30.451 -58.485 1.00 93.25 920 ARG A C 1
ATOM 7347 O O . ARG A 1 920 ? -6.022 -30.016 -57.802 1.00 93.25 920 ARG A O 1
ATOM 7354 N N . TYR A 1 921 ? -4.689 -29.890 -59.620 1.00 94.94 921 TYR A N 1
ATOM 7355 C CA . TYR A 1 921 ? -5.398 -28.777 -60.256 1.00 94.94 921 TYR A CA 1
ATOM 7356 C C . TYR A 1 921 ? -6.709 -29.224 -60.889 1.00 94.94 921 TYR A C 1
ATOM 7358 O O . TYR A 1 921 ? -7.737 -28.608 -60.655 1.00 94.94 921 TYR A O 1
ATOM 7366 N N . TYR A 1 922 ? -6.696 -30.321 -61.643 1.00 96.25 922 TYR A N 1
ATOM 7367 C CA . TYR A 1 922 ? -7.903 -30.869 -62.251 1.00 96.25 922 TYR A CA 1
ATOM 7368 C C . TYR A 1 922 ? -8.413 -32.079 -61.494 1.00 96.25 922 TYR A C 1
ATOM 7370 O O . TYR A 1 922 ? -7.642 -32.956 -61.094 1.00 96.25 922 TYR A O 1
ATOM 7378 N N . ASN A 1 923 ? -9.734 -32.119 -61.360 1.00 96.44 923 ASN A N 1
ATOM 7379 C CA . ASN A 1 923 ? -10.489 -33.176 -60.710 1.00 96.44 923 ASN A CA 1
ATOM 7380 C C . ASN A 1 923 ? -9.933 -33.486 -59.306 1.00 96.44 923 ASN A C 1
ATOM 7382 O O . ASN A 1 923 ? -9.426 -34.590 -59.060 1.00 96.44 923 ASN A O 1
ATOM 7386 N N . PRO A 1 924 ? -9.910 -32.484 -58.402 1.00 95.50 924 PRO A N 1
ATOM 7387 C CA . PRO A 1 924 ? -9.304 -32.645 -57.095 1.00 95.50 924 PRO A CA 1
ATOM 7388 C C . PRO A 1 924 ? -10.051 -33.697 -56.272 1.00 95.50 924 PRO A C 1
ATOM 7390 O O . PRO A 1 924 ? -11.277 -33.811 -56.296 1.00 95.50 924 PRO A O 1
ATOM 7393 N N . ILE A 1 925 ? -9.268 -34.449 -55.507 1.00 94.25 925 ILE A N 1
ATOM 7394 C CA . ILE A 1 925 ? -9.756 -35.347 -54.464 1.00 94.25 925 ILE A CA 1
ATOM 7395 C C . ILE A 1 925 ? -9.663 -34.576 -53.151 1.00 94.25 925 ILE A C 1
ATOM 7397 O O . ILE A 1 925 ? -8.613 -33.994 -52.872 1.00 94.25 925 ILE A O 1
ATOM 7401 N N . MET A 1 926 ? -10.730 -34.569 -52.355 1.00 94.69 926 MET A N 1
ATOM 7402 C CA . MET A 1 926 ? -10.771 -33.845 -51.084 1.00 94.69 926 MET A CA 1
ATOM 7403 C C . MET A 1 926 ? -11.183 -34.763 -49.935 1.00 94.69 926 MET A C 1
ATOM 7405 O O . MET A 1 926 ? -12.073 -35.606 -50.075 1.00 94.69 926 MET A O 1
ATOM 7409 N N . TYR A 1 927 ? -10.516 -34.593 -48.798 1.00 93.56 927 TYR A N 1
ATOM 7410 C CA . TYR A 1 927 ? -10.833 -35.238 -47.530 1.00 93.56 927 TYR A CA 1
ATOM 7411 C C . TYR A 1 927 ? -11.810 -34.356 -46.765 1.00 93.56 927 TYR A C 1
ATOM 7413 O O . TYR A 1 927 ? -11.578 -33.153 -46.634 1.00 93.56 927 TYR A O 1
ATOM 7421 N N . THR A 1 928 ? -12.886 -34.936 -46.246 1.00 93.25 928 THR A N 1
ATOM 7422 C CA . THR A 1 928 ? -13.925 -34.180 -45.540 1.00 93.25 928 THR A CA 1
ATOM 7423 C C . THR A 1 928 ? -14.418 -34.906 -44.297 1.00 93.25 928 THR A C 1
ATOM 7425 O O . THR A 1 928 ? -14.336 -36.128 -44.212 1.00 93.25 928 THR A O 1
ATOM 7428 N N . ASN A 1 929 ? -14.939 -34.159 -43.321 1.00 91.44 929 ASN A N 1
ATOM 7429 C CA . ASN A 1 929 ? -15.638 -34.729 -42.169 1.00 91.44 929 ASN A CA 1
ATOM 7430 C C . ASN A 1 929 ? -17.142 -34.953 -42.406 1.00 91.44 929 ASN A C 1
ATOM 7432 O O . ASN A 1 929 ? -17.786 -35.557 -41.547 1.00 91.44 929 ASN A O 1
ATOM 7436 N N . LYS A 1 930 ? -17.717 -34.506 -43.536 1.00 86.00 930 LYS A N 1
ATOM 7437 C CA . LYS A 1 930 ? -19.141 -34.707 -43.866 1.00 86.00 930 LYS A CA 1
ATOM 7438 C C . LYS A 1 930 ? -19.349 -34.999 -45.357 1.00 86.00 930 LYS A C 1
ATOM 7440 O O . LYS A 1 930 ? -18.910 -34.247 -46.218 1.00 86.00 930 LYS A O 1
ATOM 7445 N N . GLY A 1 931 ? -20.102 -36.062 -45.652 1.00 80.25 931 GLY A N 1
ATOM 7446 C CA . GLY A 1 931 ? -20.419 -36.485 -47.023 1.00 80.25 931 GLY A CA 1
ATOM 7447 C C . GLY A 1 931 ? -19.247 -37.163 -47.751 1.00 80.25 931 GLY A C 1
ATOM 7448 O O . GLY A 1 931 ? -18.089 -36.949 -47.426 1.00 80.25 931 GLY A O 1
ATOM 7449 N N . GLY A 1 932 ? -19.535 -38.008 -48.744 1.00 87.81 932 GLY A N 1
ATOM 7450 C CA . GLY A 1 932 ? -18.519 -38.761 -49.498 1.00 87.81 932 GLY A CA 1
ATOM 7451 C C . GLY A 1 932 ? -18.355 -40.222 -49.068 1.00 87.81 932 GLY A C 1
ATOM 7452 O O . GLY A 1 932 ? -19.091 -40.731 -48.224 1.00 87.81 932 GLY A O 1
ATOM 7453 N N . VAL A 1 933 ? -17.389 -40.910 -49.681 1.00 88.50 933 VAL A N 1
ATOM 7454 C CA . VAL A 1 933 ? -17.141 -42.347 -49.472 1.00 88.50 933 VAL A CA 1
ATOM 7455 C C . VAL A 1 933 ? -15.990 -42.522 -48.487 1.00 88.50 933 VAL A C 1
ATOM 7457 O O . VAL A 1 933 ? -14.902 -42.002 -48.726 1.00 88.50 933 VAL A O 1
ATOM 7460 N N . LYS A 1 934 ? -16.208 -43.253 -47.387 1.00 90.06 934 LYS A N 1
ATOM 7461 C CA . LYS A 1 934 ? -15.152 -43.552 -46.408 1.00 90.06 934 LYS A CA 1
ATOM 7462 C C . LYS A 1 934 ? -14.019 -44.340 -47.068 1.00 90.06 934 LYS A C 1
ATOM 7464 O O . LYS A 1 934 ? -14.253 -45.407 -47.630 1.00 90.06 934 LYS A O 1
ATOM 7469 N N . LYS A 1 935 ? -12.798 -43.812 -46.999 1.00 90.38 935 LYS A N 1
ATOM 7470 C CA . LYS A 1 935 ? -11.574 -44.479 -47.459 1.00 90.38 935 LYS A CA 1
ATOM 7471 C C . LYS A 1 935 ? -10.502 -44.325 -46.380 1.00 90.38 935 LYS A C 1
ATOM 7473 O O . LYS A 1 935 ? -10.411 -43.274 -45.746 1.00 90.38 935 LYS A O 1
ATOM 7478 N N . LYS A 1 936 ? -9.667 -45.350 -46.186 1.00 87.56 936 LYS A N 1
ATOM 7479 C CA . LYS A 1 936 ? -8.424 -45.200 -45.420 1.00 87.56 936 LYS A CA 1
ATOM 7480 C C . LYS A 1 936 ? -7.464 -44.332 -46.218 1.00 87.56 936 LYS A C 1
ATOM 7482 O O . LYS A 1 936 ? -7.110 -44.671 -47.346 1.00 87.56 936 LYS A O 1
ATOM 7487 N N . VAL A 1 937 ? -7.069 -43.209 -45.639 1.00 83.06 937 VAL A N 1
ATOM 7488 C CA . VAL A 1 937 ? -6.137 -42.266 -46.245 1.00 83.06 937 VAL A CA 1
ATOM 7489 C C . VAL A 1 937 ? -5.049 -41.907 -45.253 1.00 83.06 937 VAL A C 1
ATOM 7491 O O . VAL A 1 937 ? -5.259 -41.840 -44.040 1.00 83.06 937 VAL A O 1
ATOM 7494 N N . ARG A 1 938 ? -3.861 -41.661 -45.790 1.00 76.56 938 ARG A N 1
ATOM 7495 C CA . ARG A 1 938 ? -2.709 -41.232 -45.014 1.00 76.56 938 ARG A CA 1
ATOM 7496 C C . ARG A 1 938 ? -2.658 -39.705 -44.992 1.00 76.56 938 ARG A C 1
ATOM 7498 O O . ARG A 1 938 ? -2.529 -39.079 -46.044 1.00 76.56 938 ARG A O 1
ATOM 7505 N N . PHE A 1 939 ? -2.787 -39.129 -43.802 1.00 70.88 939 PHE A N 1
ATOM 7506 C CA . PHE A 1 939 ? -2.646 -37.695 -43.535 1.00 70.88 939 PHE A CA 1
ATOM 7507 C C . PHE A 1 939 ? -1.159 -37.331 -43.373 1.00 70.88 939 PHE A C 1
ATOM 7509 O O . PHE A 1 939 ? -0.679 -36.363 -43.968 1.00 70.88 939 PHE A O 1
ATOM 7516 N N . ASP A 1 940 ? -0.392 -38.195 -42.695 1.00 66.69 940 ASP A N 1
ATOM 7517 C CA . ASP A 1 940 ? 1.072 -38.132 -42.656 1.00 66.69 940 ASP A CA 1
ATOM 7518 C C . ASP A 1 940 ? 1.735 -39.518 -42.526 1.00 66.69 940 ASP A C 1
ATOM 7520 O O . ASP A 1 940 ? 1.050 -40.523 -42.371 1.00 66.69 940 ASP A O 1
ATOM 7524 N N . SER A 1 941 ? 3.069 -39.577 -42.618 1.00 59.94 941 SER A N 1
ATOM 7525 C CA . SER A 1 941 ? 3.912 -40.746 -42.303 1.00 59.94 941 SER A CA 1
ATOM 7526 C C . SER A 1 941 ? 3.470 -41.617 -41.115 1.00 59.94 941 SER A C 1
ATOM 7528 O O . SER A 1 941 ? 3.668 -42.827 -41.197 1.00 59.94 941 SER A O 1
ATOM 7530 N N . THR A 1 942 ? 2.883 -41.054 -40.056 1.00 60.28 942 THR A N 1
ATOM 7531 C CA . THR A 1 942 ? 2.457 -41.781 -38.845 1.00 60.28 942 THR A CA 1
ATOM 7532 C C . THR A 1 942 ? 0.939 -41.814 -38.636 1.00 60.28 942 THR A C 1
ATOM 7534 O O . THR A 1 942 ? 0.470 -42.538 -37.759 1.00 60.28 942 THR A O 1
ATOM 7537 N N . LEU A 1 943 ? 0.155 -41.088 -39.445 1.00 69.56 943 LEU A N 1
ATOM 7538 C CA . LEU A 1 943 ? -1.288 -40.928 -39.256 1.00 69.56 943 LEU A CA 1
ATOM 7539 C C . LEU A 1 943 ? -2.083 -41.419 -40.473 1.00 69.56 943 LEU A C 1
ATOM 7541 O O . LEU A 1 943 ? -2.239 -40.713 -41.475 1.00 69.56 943 LEU A O 1
ATOM 7545 N N . GLU A 1 944 ? -2.629 -42.629 -40.360 1.00 80.62 944 GLU A N 1
ATOM 7546 C CA . GLU A 1 944 ? -3.624 -43.184 -41.281 1.00 80.62 944 GLU A CA 1
ATOM 7547 C C . GLU A 1 944 ? -4.999 -43.166 -40.617 1.00 80.62 944 GLU A C 1
ATOM 7549 O O . GLU A 1 944 ? -5.157 -43.599 -39.475 1.00 80.62 944 GLU A O 1
ATOM 7554 N N . ARG A 1 945 ? -6.003 -42.647 -41.325 1.00 78.88 945 ARG A N 1
ATOM 7555 C CA . ARG A 1 945 ? -7.374 -42.574 -40.821 1.00 78.88 945 ARG A CA 1
ATOM 7556 C C . ARG A 1 945 ? -8.371 -42.899 -41.907 1.00 78.88 945 ARG A C 1
ATOM 7558 O O . ARG A 1 945 ? -8.162 -42.606 -43.081 1.00 78.88 945 ARG A O 1
ATOM 7565 N N . GLU A 1 946 ? -9.484 -43.482 -41.496 1.00 87.19 946 GLU A N 1
ATOM 7566 C CA . GLU A 1 946 ? -10.646 -43.602 -42.357 1.00 87.19 946 GLU A CA 1
ATOM 7567 C C . GLU A 1 946 ? -11.443 -42.296 -42.302 1.00 87.19 946 GLU A C 1
ATOM 7569 O O . GLU A 1 946 ? -12.024 -41.960 -41.271 1.00 87.19 946 GLU A O 1
ATOM 7574 N N . VAL A 1 947 ? -11.455 -41.548 -43.406 1.00 87.75 947 VAL A N 1
ATOM 7575 C CA . VAL A 1 947 ? -12.268 -40.330 -43.550 1.00 87.75 947 VAL A CA 1
ATOM 7576 C C . VAL A 1 947 ? -13.088 -40.394 -44.838 1.00 87.75 947 VAL A C 1
ATOM 7578 O O . VAL A 1 947 ? -12.690 -41.070 -45.794 1.00 87.75 947 VAL A O 1
ATOM 7581 N N . PRO A 1 948 ? -14.248 -39.725 -44.896 1.00 91.69 948 PRO A N 1
ATOM 7582 C CA . PRO A 1 948 ? -14.954 -39.515 -46.149 1.00 91.69 948 PRO A CA 1
ATOM 7583 C C . PRO A 1 948 ? -14.092 -38.780 -47.188 1.00 91.69 948 PRO A C 1
ATOM 7585 O O . PRO A 1 948 ? -13.452 -37.765 -46.908 1.00 91.69 948 PRO A O 1
ATOM 7588 N N . VAL A 1 949 ? -14.090 -39.307 -48.410 1.00 92.56 949 VAL A N 1
ATOM 7589 C CA . VAL A 1 949 ? -13.385 -38.753 -49.566 1.00 92.56 949 VAL A CA 1
ATOM 7590 C C . VAL A 1 949 ? -14.395 -38.416 -50.654 1.00 92.56 949 VAL A C 1
ATOM 7592 O O . VAL A 1 949 ? -15.270 -39.227 -50.980 1.00 92.56 949 VAL A O 1
ATOM 7595 N N . ARG A 1 950 ? -14.258 -37.220 -51.231 1.00 94.12 950 ARG A N 1
ATOM 7596 C CA . ARG A 1 950 ? -15.046 -36.746 -52.373 1.00 94.12 950 ARG A CA 1
ATOM 7597 C C . ARG A 1 950 ? -14.127 -36.494 -53.563 1.00 94.12 950 ARG A C 1
ATOM 7599 O O . ARG A 1 950 ? -13.022 -35.975 -53.411 1.00 94.12 950 ARG A O 1
ATOM 7606 N N . GLU A 1 951 ? -14.594 -36.883 -54.740 1.00 94.00 951 GLU A N 1
ATOM 7607 C CA . GLU A 1 951 ? -13.920 -36.643 -56.013 1.00 94.00 951 GLU A CA 1
ATOM 7608 C C . GLU A 1 951 ? -14.762 -35.648 -56.802 1.00 94.00 951 GLU A C 1
ATOM 7610 O O . GLU A 1 951 ? -15.970 -35.834 -56.958 1.00 94.00 951 GLU A O 1
ATOM 7615 N N . PHE A 1 952 ? -14.127 -34.580 -57.266 1.00 94.88 952 PHE A N 1
ATOM 7616 C CA . PHE A 1 952 ? -14.799 -33.506 -57.983 1.00 94.88 952 PHE A CA 1
ATOM 7617 C C . PHE A 1 952 ? -14.353 -33.475 -59.439 1.00 94.88 952 PHE A C 1
ATOM 7619 O O . PHE A 1 952 ? -13.293 -33.997 -59.784 1.00 94.88 952 PHE A O 1
ATOM 7626 N N . LYS A 1 953 ? -15.159 -32.846 -60.297 1.00 95.44 953 LYS A N 1
ATOM 7627 C CA . LYS A 1 953 ? -14.803 -32.568 -61.691 1.00 95.44 953 LYS A CA 1
ATOM 7628 C C . LYS A 1 953 ? -14.530 -31.079 -61.868 1.00 95.44 953 LYS A C 1
ATOM 7630 O O . LYS A 1 953 ? -15.252 -30.266 -61.306 1.00 95.44 953 LYS A O 1
ATOM 7635 N N . GLY A 1 954 ? -13.531 -30.741 -62.678 1.00 95.94 954 GLY A N 1
ATOM 7636 C CA . GLY A 1 954 ? -13.179 -29.355 -63.000 1.00 95.94 954 GLY A CA 1
ATOM 7637 C C . GLY A 1 954 ? -11.884 -28.877 -62.347 1.00 95.94 954 GLY A C 1
ATOM 7638 O O . GLY A 1 954 ? -11.138 -29.664 -61.758 1.00 95.94 954 GLY A O 1
ATOM 7639 N N . HIS A 1 955 ? -11.597 -27.587 -62.510 1.00 97.56 955 HIS A N 1
ATOM 7640 C CA . HIS A 1 955 ? -10.397 -26.950 -61.979 1.00 97.56 955 HIS A CA 1
ATOM 7641 C C . HIS A 1 955 ? -10.553 -26.651 -60.479 1.00 97.56 955 HIS A C 1
ATOM 7643 O O . HIS A 1 955 ? -11.636 -26.304 -60.011 1.00 97.56 955 HIS A O 1
ATOM 7649 N N . SER A 1 956 ? -9.470 -26.756 -59.708 1.00 97.19 956 SER A N 1
ATOM 7650 C CA . SER A 1 956 ? -9.516 -26.712 -58.246 1.00 97.19 956 SER A CA 1
ATOM 7651 C C . SER A 1 956 ? -10.056 -25.395 -57.705 1.00 97.19 956 SER A C 1
ATOM 7653 O O . SER A 1 956 ? -10.762 -25.413 -56.707 1.00 97.19 956 SER A O 1
ATOM 7655 N N . SER A 1 957 ? -9.768 -24.261 -58.354 1.00 97.31 957 SER A N 1
ATOM 7656 C CA . SER A 1 957 ? -10.306 -22.963 -57.915 1.00 97.31 957 SER A CA 1
ATOM 7657 C C . SER A 1 957 ? -11.831 -22.902 -58.006 1.00 97.31 957 SER A C 1
ATOM 7659 O O . SER A 1 957 ? -12.468 -22.362 -57.105 1.00 97.31 957 SER A O 1
ATOM 7661 N N . ASP A 1 958 ? -12.413 -23.507 -59.045 1.00 98.00 958 ASP A N 1
ATOM 7662 C CA . ASP A 1 958 ? -13.866 -23.550 -59.225 1.00 98.00 958 ASP A CA 1
ATOM 7663 C C . ASP A 1 958 ? -14.495 -24.475 -58.183 1.00 98.00 958 ASP A C 1
ATOM 7665 O O . ASP A 1 958 ? -15.376 -24.054 -57.442 1.00 98.00 958 ASP A O 1
ATOM 7669 N N . VAL A 1 959 ? -13.953 -25.691 -58.043 1.00 97.94 959 VAL A N 1
ATOM 7670 C CA . VAL A 1 959 ? -14.437 -26.698 -57.085 1.00 97.94 959 VAL A CA 1
ATOM 7671 C C . VAL A 1 959 ? -14.406 -26.188 -55.644 1.00 97.94 959 VAL A C 1
ATOM 7673 O O . VAL A 1 959 ? -15.364 -26.379 -54.900 1.00 97.94 959 VAL A O 1
ATOM 7676 N N . ILE A 1 960 ? -13.308 -25.550 -55.230 1.00 98.38 960 ILE A N 1
ATOM 7677 C CA . ILE A 1 960 ? -13.171 -25.020 -53.866 1.00 98.38 960 ILE A CA 1
ATOM 7678 C C . ILE A 1 960 ? -14.210 -23.915 -53.631 1.00 98.38 960 ILE A C 1
ATOM 7680 O O . ILE A 1 960 ? -14.819 -23.870 -52.565 1.00 98.38 960 ILE A O 1
ATOM 7684 N N . THR A 1 961 ? -14.452 -23.060 -54.626 1.00 98.56 961 THR A N 1
ATOM 7685 C CA . THR A 1 961 ? -15.433 -21.968 -54.527 1.00 98.56 961 THR A CA 1
ATOM 7686 C C . THR A 1 961 ? -16.865 -22.495 -54.491 1.00 98.56 961 THR A C 1
ATOM 7688 O O . THR A 1 961 ? -17.661 -22.026 -53.681 1.00 98.56 961 THR A O 1
ATOM 7691 N N . ASP A 1 962 ? -17.182 -23.508 -55.299 1.00 98.19 962 ASP A N 1
ATOM 7692 C CA . ASP A 1 962 ? -18.484 -24.185 -55.287 1.00 98.19 962 ASP A CA 1
ATOM 7693 C C . ASP A 1 962 ? -18.764 -24.806 -53.913 1.00 98.19 962 ASP A C 1
ATOM 7695 O O . ASP A 1 962 ? -19.856 -24.669 -53.363 1.00 98.19 962 ASP A O 1
ATOM 7699 N N . GLU A 1 963 ? -17.755 -25.440 -53.316 1.00 97.75 963 GLU A N 1
ATOM 7700 C CA . GLU A 1 963 ? -17.869 -26.043 -51.990 1.00 97.75 963 GLU A CA 1
ATOM 7701 C C . GLU A 1 963 ? -17.998 -24.989 -50.876 1.00 97.75 963 GLU A C 1
ATOM 7703 O O . GLU A 1 963 ? -18.750 -25.188 -49.922 1.00 97.75 963 GLU A O 1
ATOM 7708 N N . VAL A 1 964 ? -17.320 -23.843 -51.006 1.00 98.50 964 VAL A N 1
ATOM 7709 C CA . VAL A 1 964 ? -17.495 -22.687 -50.112 1.00 98.50 964 VAL A CA 1
ATOM 7710 C C . VAL A 1 964 ? -18.919 -22.146 -50.177 1.00 98.50 964 VAL A C 1
ATOM 7712 O O . VAL A 1 964 ? -19.539 -21.951 -49.131 1.00 98.50 964 VAL A O 1
ATOM 7715 N N . ILE A 1 965 ? -19.456 -21.937 -51.381 1.00 98.25 965 ILE A N 1
ATOM 7716 C CA . ILE A 1 965 ? -20.838 -21.481 -51.567 1.00 98.25 965 ILE A CA 1
ATOM 7717 C C . ILE A 1 965 ? -21.808 -22.502 -50.959 1.00 98.25 965 ILE A C 1
ATOM 7719 O O . ILE A 1 965 ? -22.666 -22.122 -50.165 1.00 98.25 965 ILE A O 1
ATOM 7723 N N . SER A 1 966 ? -21.602 -23.799 -51.204 1.00 96.62 966 SER A N 1
ATOM 7724 C CA . SER A 1 966 ? -22.427 -24.864 -50.620 1.00 96.62 966 SER A CA 1
ATOM 7725 C C . SER A 1 966 ? -22.389 -24.881 -49.084 1.00 96.62 966 SER A C 1
ATOM 7727 O O . SER A 1 966 ? -23.425 -25.034 -48.429 1.00 96.62 966 SER A O 1
ATOM 7729 N N . PHE A 1 967 ? -21.220 -24.665 -48.471 1.00 97.12 967 PHE A N 1
ATOM 7730 C CA . PHE A 1 967 ? -21.119 -24.504 -47.018 1.00 97.12 967 PHE A CA 1
ATOM 7731 C C . PHE A 1 967 ? -21.900 -23.276 -46.534 1.00 97.12 967 PHE A C 1
ATOM 7733 O O . PHE A 1 967 ? -22.647 -23.364 -45.557 1.00 97.12 967 PHE A O 1
ATOM 7740 N N . LEU A 1 968 ? -21.774 -22.135 -47.218 1.00 97.50 968 LEU A N 1
ATOM 7741 C CA . LEU A 1 968 ? -22.525 -20.934 -46.864 1.00 97.50 968 LEU A CA 1
ATOM 7742 C C . LEU A 1 968 ? -24.041 -21.165 -46.980 1.00 97.50 968 LEU A C 1
ATOM 7744 O O . LEU A 1 968 ? -24.787 -20.681 -46.133 1.00 97.50 968 LEU A O 1
ATOM 7748 N N . GLU A 1 969 ? -24.520 -21.925 -47.957 1.00 95.75 969 GLU A N 1
ATOM 7749 C CA . GLU A 1 969 ? -25.945 -22.255 -48.093 1.00 95.75 969 GLU A CA 1
ATOM 7750 C C . GLU A 1 969 ? -26.465 -23.141 -46.947 1.00 95.75 969 GLU A C 1
ATOM 7752 O O . GLU A 1 969 ? -27.583 -22.936 -46.464 1.00 95.75 969 GLU A O 1
ATOM 7757 N N . THR A 1 970 ? -25.648 -24.100 -46.496 1.00 92.69 970 THR A N 1
ATOM 7758 C CA . THR A 1 970 ? -26.058 -25.208 -45.610 1.00 92.69 970 THR A CA 1
ATOM 7759 C C . THR A 1 970 ? -25.684 -25.041 -44.135 1.00 92.69 970 THR A C 1
ATOM 7761 O O . THR A 1 970 ? -26.136 -25.826 -43.298 1.00 92.69 970 THR A O 1
ATOM 7764 N N . ARG A 1 971 ? -24.872 -24.036 -43.784 1.00 93.00 971 ARG A N 1
ATOM 7765 C CA . ARG A 1 971 ? -24.479 -23.754 -42.393 1.00 93.00 971 ARG A CA 1
ATOM 7766 C C . ARG A 1 971 ? -25.668 -23.382 -41.501 1.00 93.00 971 ARG A C 1
ATOM 7768 O O . ARG A 1 971 ? -26.722 -22.949 -41.965 1.00 93.00 971 ARG A O 1
ATOM 7775 N N . ASP A 1 972 ? -25.440 -23.438 -40.192 1.00 89.06 972 ASP A N 1
ATOM 7776 C CA . ASP A 1 972 ? -26.356 -22.867 -39.206 1.00 89.06 972 ASP A CA 1
ATOM 7777 C C . ASP A 1 972 ? -26.397 -21.333 -39.343 1.00 89.06 972 ASP A C 1
ATOM 7779 O O . ASP A 1 972 ? -25.490 -20.627 -38.902 1.00 89.06 972 ASP A O 1
ATOM 7783 N N . LYS A 1 973 ? -27.460 -20.814 -39.969 1.00 89.25 973 LYS A N 1
ATOM 7784 C CA . LYS A 1 973 ? -27.653 -19.374 -40.212 1.00 89.25 973 LYS A CA 1
ATOM 7785 C C . LYS A 1 973 ? -27.934 -18.571 -38.934 1.00 89.25 973 LYS A C 1
ATOM 7787 O O . LYS A 1 973 ? -27.929 -17.346 -38.995 1.00 89.25 973 LYS A O 1
ATOM 7792 N N . SER A 1 974 ? -28.173 -19.227 -37.792 1.00 85.62 974 SER A N 1
ATOM 7793 C CA . SER A 1 974 ? -28.356 -18.548 -36.500 1.00 85.62 974 SER A CA 1
ATOM 7794 C C . SER A 1 974 ? -27.039 -18.127 -35.838 1.00 85.62 974 SER A C 1
ATOM 7796 O O . SER A 1 974 ? -27.055 -17.359 -34.877 1.00 85.62 974 SER A O 1
ATOM 7798 N N . LYS A 1 975 ? -25.898 -18.603 -36.352 1.00 89.75 975 LYS A N 1
ATOM 7799 C CA . LYS A 1 975 ? -24.561 -18.307 -35.832 1.00 89.75 975 LYS A CA 1
ATOM 7800 C C . LYS A 1 975 ? -23.735 -17.537 -36.864 1.00 89.75 975 LYS A C 1
ATOM 7802 O O . LYS A 1 975 ? -23.891 -17.779 -38.066 1.00 89.75 975 LYS A O 1
ATOM 7807 N N . PRO A 1 976 ? -22.806 -16.666 -36.431 1.00 94.75 976 PRO A N 1
ATOM 7808 C CA . PRO A 1 976 ? -21.793 -16.142 -37.335 1.00 94.75 976 PRO A CA 1
ATOM 7809 C C . PRO A 1 976 ? -20.874 -17.280 -37.809 1.00 94.75 976 PRO A C 1
ATOM 7811 O O . PRO A 1 976 ? -20.731 -18.309 -37.134 1.00 94.75 976 PRO A O 1
ATOM 7814 N N . PHE A 1 977 ? -20.251 -17.118 -38.976 1.00 97.25 977 PHE A N 1
ATOM 7815 C CA . PHE A 1 977 ? -19.303 -18.101 -39.509 1.00 97.25 977 PHE A CA 1
ATOM 7816 C C . PHE A 1 977 ? -17.864 -17.590 -39.491 1.00 97.25 977 PHE A C 1
ATOM 7818 O O . PHE A 1 977 ? -17.609 -16.410 -39.721 1.00 97.25 977 PHE A O 1
ATOM 7825 N N . PHE A 1 978 ? -16.931 -18.501 -39.221 1.00 98.31 978 PHE A N 1
ATOM 7826 C CA . PHE A 1 978 ? -15.501 -18.316 -39.448 1.00 98.31 978 PHE A CA 1
ATOM 7827 C C . PHE A 1 978 ? -15.078 -19.312 -40.527 1.00 98.31 978 PHE A C 1
ATOM 7829 O O . PHE A 1 978 ? -15.061 -20.521 -40.285 1.00 98.31 978 PHE A O 1
ATOM 7836 N N . LEU A 1 979 ? -14.794 -18.816 -41.729 1.00 98.56 979 LEU A N 1
ATOM 7837 C CA . LEU A 1 979 ? -14.499 -19.637 -42.899 1.00 98.56 979 LEU A CA 1
ATOM 7838 C C . LEU A 1 979 ? -13.104 -19.330 -43.438 1.00 98.56 979 LEU A C 1
ATOM 7840 O O . LEU A 1 979 ? -12.820 -18.203 -43.832 1.00 98.56 979 LEU A O 1
ATOM 7844 N N . MET A 1 980 ? -12.268 -20.362 -43.514 1.00 98.62 980 MET A N 1
ATOM 7845 C CA . MET A 1 980 ? -10.977 -20.337 -44.192 1.00 98.62 980 MET A CA 1
ATOM 7846 C C . MET A 1 980 ? -11.114 -20.924 -45.606 1.00 98.62 980 MET A C 1
ATOM 7848 O O . MET A 1 980 ? -11.258 -22.136 -45.776 1.00 98.62 980 MET A O 1
ATOM 7852 N N . HIS A 1 981 ? -11.086 -20.057 -46.617 1.00 98.38 981 HIS A N 1
ATOM 7853 C CA . HIS A 1 981 ? -11.197 -20.376 -48.044 1.00 98.38 981 HIS A CA 1
ATOM 7854 C C . HIS A 1 981 ? -9.813 -20.367 -48.698 1.00 98.38 981 HIS A C 1
ATOM 7856 O O . HIS A 1 981 ? -9.230 -19.312 -48.939 1.00 98.38 981 HIS A O 1
ATOM 7862 N N . HIS A 1 982 ? -9.240 -21.544 -48.938 1.00 97.88 982 HIS A N 1
ATOM 7863 C CA . HIS A 1 982 ? -7.846 -21.669 -49.356 1.00 97.88 982 HIS A CA 1
ATOM 7864 C C . HIS A 1 982 ? -7.713 -22.220 -50.773 1.00 97.88 982 HIS A C 1
ATOM 7866 O O . HIS A 1 982 ? -7.864 -23.422 -51.001 1.00 97.88 982 HIS A O 1
ATOM 7872 N N . TYR A 1 983 ? -7.311 -21.386 -51.725 1.00 97.75 983 TYR A N 1
ATOM 7873 C CA . TYR A 1 983 ? -7.003 -21.847 -53.073 1.00 97.75 983 TYR A CA 1
ATOM 7874 C C . TYR A 1 983 ? -5.694 -22.645 -53.120 1.00 97.75 983 TYR A C 1
ATOM 7876 O O . TYR A 1 983 ? -4.745 -22.385 -52.382 1.00 97.75 983 TYR A O 1
ATOM 7884 N N . LYS A 1 984 ? -5.647 -23.626 -54.031 1.00 95.00 984 LYS A N 1
ATOM 7885 C CA . LYS A 1 984 ? -4.400 -24.265 -54.487 1.00 95.00 984 LYS A CA 1
ATOM 7886 C C . LYS A 1 984 ? -3.643 -23.392 -55.488 1.00 95.00 984 LYS A C 1
ATOM 7888 O O . LYS A 1 984 ? -2.432 -23.500 -55.597 1.00 95.00 984 LYS A O 1
ATOM 7893 N N . ALA A 1 985 ? -4.368 -22.641 -56.304 1.00 95.38 985 ALA A N 1
ATOM 7894 C CA . ALA A 1 985 ? -3.770 -21.797 -57.321 1.00 95.38 985 ALA A CA 1
ATOM 7895 C C . ALA A 1 985 ? -3.308 -20.470 -56.691 1.00 95.38 985 ALA A C 1
ATOM 7897 O O . ALA A 1 985 ? -3.972 -20.005 -55.758 1.00 95.38 985 ALA A O 1
ATOM 7898 N N . PRO A 1 986 ? -2.260 -19.834 -57.230 1.00 94.31 986 PRO A N 1
ATOM 7899 C CA . PRO A 1 986 ? -1.245 -20.391 -58.133 1.00 94.31 986 PRO A CA 1
ATOM 7900 C C . PRO A 1 986 ? -0.131 -21.165 -57.390 1.00 94.31 986 PRO A C 1
ATOM 7902 O O . PRO A 1 986 ? 0.756 -20.567 -56.826 1.00 94.31 986 PRO A O 1
ATOM 7905 N N . HIS A 1 987 ? -0.062 -22.493 -57.470 1.00 93.06 987 HIS A N 1
ATOM 7906 C CA . HIS A 1 987 ? 1.094 -23.269 -56.979 1.00 93.06 987 HIS A CA 1
ATOM 7907 C C . HIS A 1 987 ? 1.830 -23.992 -58.100 1.00 93.06 987 HIS A C 1
ATOM 7909 O O . HIS A 1 987 ? 1.210 -24.635 -58.946 1.00 93.06 987 HIS A O 1
ATOM 7915 N N . ASP A 1 988 ? 3.153 -23.972 -58.048 1.00 84.19 988 ASP A N 1
ATOM 7916 C CA . ASP A 1 988 ? 4.047 -24.598 -59.022 1.00 84.19 988 ASP A CA 1
ATOM 7917 C C . ASP A 1 988 ? 3.873 -26.146 -59.103 1.00 84.19 988 ASP A C 1
ATOM 7919 O O . ASP A 1 988 ? 3.750 -26.821 -58.074 1.00 84.19 988 ASP A O 1
ATOM 7923 N N . MET A 1 989 ? 3.827 -26.783 -60.285 1.00 85.25 989 MET A N 1
ATOM 7924 C CA . MET A 1 989 ? 3.824 -26.175 -61.631 1.00 85.25 989 MET A CA 1
ATOM 7925 C C . MET A 1 989 ? 2.440 -25.602 -61.941 1.00 85.25 989 MET A C 1
ATOM 7927 O O . MET A 1 989 ? 1.428 -26.239 -61.638 1.00 85.25 989 MET A O 1
ATOM 7931 N N . PHE A 1 990 ? 2.394 -24.409 -62.532 1.00 92.38 990 PHE A N 1
ATOM 7932 C CA . PHE A 1 990 ? 1.147 -23.686 -62.770 1.00 92.38 990 PHE A CA 1
ATOM 7933 C C . PHE A 1 990 ? 0.320 -24.358 -63.861 1.00 92.38 990 PHE A C 1
ATOM 7935 O O . PHE A 1 990 ? 0.773 -24.547 -64.984 1.00 92.38 990 PHE A O 1
ATOM 7942 N N . VAL A 1 991 ? -0.905 -24.737 -63.513 1.00 94.62 991 VAL A N 1
ATOM 7943 C CA . VAL A 1 991 ? -1.857 -25.342 -64.441 1.00 94.62 991 VAL A CA 1
ATOM 7944 C C . VAL A 1 991 ? -3.144 -24.548 -64.327 1.00 94.62 991 VAL A C 1
ATOM 7946 O O . VAL A 1 991 ? -3.853 -24.662 -63.333 1.00 94.62 991 VAL A O 1
ATOM 7949 N N . TYR A 1 992 ? -3.424 -23.722 -65.327 1.00 95.31 992 TYR A N 1
ATOM 7950 C CA . TYR A 1 992 ? -4.583 -22.837 -65.334 1.00 95.31 992 TYR A CA 1
ATOM 7951 C C . TYR A 1 992 ? -5.858 -23.553 -65.805 1.00 95.31 992 TYR A C 1
ATOM 7953 O O . TYR A 1 992 ? -5.827 -24.641 -66.392 1.00 95.31 992 TYR A O 1
ATOM 7961 N N . ALA A 1 993 ? -7.011 -22.930 -65.554 1.00 95.56 993 ALA A N 1
ATOM 7962 C CA . ALA A 1 993 ? -8.282 -23.409 -66.082 1.00 95.56 993 ALA A CA 1
ATOM 7963 C C . ALA A 1 993 ? -8.337 -23.216 -67.608 1.00 95.56 993 ALA A C 1
ATOM 7965 O O . ALA A 1 993 ? -8.075 -22.118 -68.085 1.00 95.56 993 ALA A O 1
ATOM 7966 N N . GLU A 1 994 ? -8.740 -24.242 -68.362 1.00 93.88 994 GLU A N 1
ATOM 7967 C CA . GLU A 1 994 ? -8.681 -24.297 -69.837 1.00 93.88 994 GLU A CA 1
ATOM 7968 C C . GLU A 1 994 ? -9.312 -23.077 -70.526 1.00 93.88 994 GLU A C 1
ATOM 7970 O O . GLU A 1 994 ? -8.847 -22.623 -71.567 1.00 93.88 994 GLU A O 1
ATOM 7975 N N . ARG A 1 995 ? -10.337 -22.485 -69.904 1.00 96.06 995 ARG A N 1
ATOM 7976 C CA . ARG A 1 995 ? -10.986 -21.251 -70.372 1.00 96.06 995 ARG A CA 1
ATOM 7977 C C . ARG A 1 995 ? -10.049 -20.037 -70.491 1.00 96.06 995 ARG A C 1
ATOM 7979 O O . ARG A 1 995 ? -10.416 -19.080 -71.157 1.00 96.06 995 ARG A O 1
ATOM 7986 N N . TYR A 1 996 ? -8.868 -20.065 -69.871 1.00 96.19 996 TYR A N 1
ATOM 7987 C CA . TYR A 1 996 ? -7.859 -19.000 -69.934 1.00 96.19 996 TYR A CA 1
ATOM 7988 C C . TYR A 1 996 ? -6.656 -19.347 -70.819 1.00 96.19 996 TYR A C 1
ATOM 7990 O O . TYR A 1 996 ? -5.661 -18.628 -70.791 1.00 96.19 996 TYR A O 1
ATOM 7998 N N . LYS A 1 997 ? -6.714 -20.419 -71.619 1.00 94.44 997 LYS A N 1
ATOM 7999 C CA . LYS A 1 997 ? -5.608 -20.820 -72.509 1.00 94.44 997 LYS A CA 1
ATOM 8000 C C . LYS A 1 997 ? -5.178 -19.744 -73.512 1.00 94.44 997 LYS A C 1
ATOM 8002 O O . LYS A 1 997 ? -4.010 -19.706 -73.885 1.00 94.44 997 LYS A O 1
ATOM 8007 N N . ASP A 1 998 ? -6.100 -18.864 -73.897 1.00 94.31 998 ASP A N 1
ATOM 8008 C CA . ASP A 1 998 ? -5.864 -17.759 -74.835 1.00 94.31 998 ASP A CA 1
ATOM 8009 C C . ASP A 1 998 ? -5.679 -16.415 -74.095 1.00 94.31 998 ASP A C 1
ATOM 8011 O O . ASP A 1 998 ? -5.292 -15.412 -74.683 1.00 94.31 998 ASP A O 1
ATOM 8015 N N . TYR A 1 999 ? -5.894 -16.372 -72.773 1.00 94.38 999 TYR A N 1
ATOM 8016 C CA . TYR A 1 999 ? -5.665 -15.163 -71.979 1.00 94.38 999 TYR A CA 1
ATOM 8017 C C . TYR A 1 999 ? -4.173 -14.806 -72.011 1.00 94.38 999 TYR A C 1
ATOM 8019 O O . TYR A 1 999 ? -3.337 -15.656 -71.692 1.00 94.38 999 TYR A O 1
ATOM 8027 N N . LEU A 1 1000 ? -3.837 -13.576 -72.416 1.00 94.81 1000 LEU A N 1
ATOM 8028 C CA . LEU A 1 1000 ? -2.459 -13.085 -72.585 1.00 94.81 1000 LEU A CA 1
ATOM 8029 C C . LEU A 1 1000 ? -1.614 -13.862 -73.624 1.00 94.81 1000 LEU A C 1
ATOM 8031 O O . LEU A 1 1000 ? -0.388 -13.871 -73.523 1.00 94.81 1000 LEU A O 1
ATOM 8035 N N . SER A 1 1001 ? -2.226 -14.545 -74.605 1.00 91.19 1001 SER A N 1
ATOM 8036 C CA . SER A 1 1001 ? -1.466 -15.247 -75.661 1.00 91.19 1001 SER A CA 1
ATOM 8037 C C . SER A 1 1001 ? -0.678 -14.289 -76.558 1.00 91.19 1001 SER A C 1
ATOM 8039 O O . SER A 1 1001 ? 0.478 -14.567 -76.862 1.00 91.19 1001 SER A O 1
ATOM 8041 N N . ASP A 1 1002 ? -1.286 -13.152 -76.910 1.00 91.50 1002 ASP A N 1
ATOM 8042 C CA . ASP A 1 1002 ? -0.725 -12.143 -77.824 1.00 91.50 1002 ASP A CA 1
ATOM 8043 C C . ASP A 1 1002 ? -0.140 -10.930 -77.079 1.00 91.50 1002 ASP A C 1
ATOM 8045 O O . ASP A 1 1002 ? 0.103 -9.877 -77.667 1.00 91.50 1002 ASP A O 1
ATOM 8049 N N . VAL A 1 1003 ? 0.048 -11.059 -75.762 1.00 94.25 1003 VAL A N 1
ATOM 8050 C CA . VAL A 1 1003 ? 0.569 -10.002 -74.892 1.00 94.25 1003 VAL A CA 1
ATOM 8051 C C . VAL A 1 1003 ? 1.965 -10.385 -74.422 1.00 94.25 1003 VAL A C 1
ATOM 8053 O O . VAL A 1 1003 ? 2.173 -11.469 -73.871 1.00 94.25 1003 VAL A O 1
ATOM 8056 N N . GLU A 1 1004 ? 2.914 -9.476 -74.616 1.00 95.56 1004 GLU A N 1
ATOM 8057 C CA . GLU A 1 1004 ? 4.243 -9.575 -74.024 1.00 95.56 1004 GLU A CA 1
ATOM 8058 C C . GLU A 1 1004 ? 4.177 -9.134 -72.557 1.00 95.56 1004 GLU A C 1
ATOM 8060 O O . GLU A 1 1004 ? 3.777 -8.013 -72.238 1.00 95.56 1004 GLU A O 1
ATOM 8065 N N . ILE A 1 1005 ? 4.520 -10.043 -71.648 1.00 96.81 1005 ILE A N 1
ATOM 8066 C CA . ILE A 1 1005 ? 4.485 -9.796 -70.209 1.00 96.81 1005 ILE A CA 1
ATOM 8067 C C . ILE A 1 1005 ? 5.681 -8.908 -69.825 1.00 96.81 1005 ILE A C 1
ATOM 8069 O O . ILE A 1 1005 ? 6.811 -9.261 -70.171 1.00 96.81 1005 ILE A O 1
ATOM 8073 N N . PRO A 1 1006 ? 5.482 -7.796 -69.089 1.00 96.00 1006 PRO A N 1
ATOM 8074 C CA . PRO A 1 1006 ? 6.572 -6.911 -68.680 1.00 96.00 1006 PRO A CA 1
ATOM 8075 C C . PRO A 1 1006 ? 7.634 -7.612 -67.822 1.00 96.00 1006 PRO A C 1
ATOM 8077 O O . PRO A 1 1006 ? 7.348 -8.082 -66.718 1.00 96.00 1006 PRO A O 1
ATOM 8080 N N . GLU A 1 1007 ? 8.876 -7.639 -68.302 1.00 95.25 1007 GLU A N 1
ATOM 8081 C CA . GLU A 1 1007 ? 10.009 -8.258 -67.605 1.00 95.25 1007 GLU A CA 1
ATOM 8082 C C . GLU A 1 1007 ? 10.494 -7.406 -66.421 1.00 95.25 1007 GLU A C 1
ATOM 8084 O O . GLU A 1 1007 ? 10.369 -6.181 -66.452 1.00 95.25 1007 GLU A O 1
ATOM 8089 N N . PRO A 1 1008 ? 11.043 -8.011 -65.352 1.00 92.69 1008 PRO A N 1
ATOM 8090 C CA . PRO A 1 1008 ? 11.672 -7.240 -64.292 1.00 92.69 1008 PRO A CA 1
ATOM 8091 C C . PRO A 1 1008 ? 13.038 -6.695 -64.731 1.00 92.69 1008 PRO A C 1
ATOM 8093 O O . PRO A 1 1008 ? 13.873 -7.425 -65.262 1.00 92.69 1008 PRO A O 1
ATOM 8096 N N . ASP A 1 1009 ? 13.300 -5.424 -64.423 1.00 88.69 1009 ASP A N 1
ATOM 8097 C CA . ASP A 1 1009 ? 14.541 -4.726 -64.791 1.00 88.69 1009 ASP A CA 1
ATOM 8098 C C . ASP A 1 1009 ? 15.827 -5.412 -64.284 1.00 88.69 1009 ASP A C 1
ATOM 8100 O O . ASP A 1 1009 ? 16.892 -5.223 -64.862 1.00 88.69 1009 ASP A O 1
ATOM 8104 N N . ASN A 1 1010 ? 15.748 -6.193 -63.200 1.00 90.50 1010 ASN A N 1
ATOM 8105 C CA . ASN A 1 1010 ? 16.882 -6.898 -62.590 1.00 90.50 1010 ASN A CA 1
ATOM 8106 C C . ASN A 1 1010 ? 16.954 -8.395 -62.955 1.00 90.50 1010 ASN A C 1
ATOM 8108 O O . ASN A 1 1010 ? 17.609 -9.168 -62.252 1.00 90.50 1010 ASN A O 1
ATOM 8112 N N . MET A 1 1011 ? 16.286 -8.819 -64.035 1.00 92.50 1011 MET A N 1
ATOM 8113 C CA . MET A 1 1011 ? 16.309 -10.213 -64.494 1.00 92.50 1011 MET A CA 1
ATOM 8114 C C . MET A 1 1011 ? 17.653 -10.618 -65.107 1.00 92.50 1011 MET A C 1
ATOM 8116 O O . MET A 1 1011 ? 18.127 -11.717 -64.853 1.00 92.50 1011 MET A O 1
ATOM 8120 N N . TYR A 1 1012 ? 18.278 -9.750 -65.906 1.00 90.62 1012 TYR A N 1
ATOM 8121 C CA . TYR A 1 1012 ? 19.462 -10.120 -66.696 1.00 90.62 1012 TYR A CA 1
ATOM 8122 C C . TYR A 1 1012 ? 20.795 -9.749 -66.039 1.00 90.62 1012 TYR A C 1
ATOM 8124 O O . TYR A 1 1012 ? 21.772 -10.474 -66.206 1.00 90.62 1012 TYR A O 1
ATOM 8132 N N . ASP A 1 1013 ? 20.842 -8.636 -65.305 1.00 78.88 1013 ASP A N 1
ATOM 8133 C CA . ASP A 1 1013 ? 22.089 -8.051 -64.812 1.00 78.88 1013 ASP A CA 1
ATOM 8134 C C . ASP A 1 1013 ? 22.181 -8.153 -63.281 1.00 78.88 1013 ASP A C 1
ATOM 8136 O O . ASP A 1 1013 ? 21.478 -7.452 -62.552 1.00 78.88 1013 ASP A O 1
ATOM 8140 N N . GLN A 1 1014 ? 23.078 -9.012 -62.783 1.00 83.88 1014 GLN A N 1
ATOM 8141 C CA . GLN A 1 1014 ? 23.401 -9.156 -61.355 1.00 83.88 1014 GLN A CA 1
ATOM 8142 C C . GLN A 1 1014 ? 24.882 -8.811 -61.086 1.00 83.88 1014 GLN A C 1
ATOM 8144 O O . GLN A 1 1014 ? 25.712 -9.723 -60.944 1.00 83.88 1014 GLN A O 1
ATOM 8149 N N . PRO A 1 1015 ? 25.237 -7.509 -61.050 1.00 74.31 1015 PRO A N 1
ATOM 8150 C CA . PRO A 1 1015 ? 26.623 -7.045 -61.082 1.00 74.31 1015 PRO A CA 1
ATOM 8151 C C . PRO A 1 1015 ? 27.428 -7.484 -59.852 1.00 74.31 1015 PRO A C 1
ATOM 8153 O O . PRO A 1 1015 ? 26.930 -7.475 -58.726 1.00 74.31 1015 PRO A O 1
ATOM 8156 N N . ALA A 1 1016 ? 28.699 -7.830 -60.076 1.00 71.19 1016 ALA A N 1
ATOM 8157 C CA . ALA A 1 1016 ? 29.691 -8.062 -59.029 1.00 71.19 1016 ALA A CA 1
ATOM 8158 C C . ALA A 1 1016 ? 30.796 -6.979 -59.074 1.00 71.19 1016 ALA A C 1
ATOM 8160 O O . ALA A 1 1016 ? 31.186 -6.581 -60.175 1.00 71.19 1016 ALA A O 1
ATOM 8161 N N . PRO A 1 1017 ? 31.347 -6.541 -57.921 1.00 65.56 1017 PRO A N 1
ATOM 8162 C CA . PRO A 1 1017 ? 30.862 -6.810 -56.564 1.00 65.56 1017 PRO A CA 1
ATOM 8163 C C . PRO A 1 1017 ? 29.632 -5.929 -56.255 1.00 65.56 1017 PRO A C 1
ATOM 8165 O O . PRO A 1 1017 ? 29.669 -4.729 -56.505 1.00 65.56 1017 PRO A O 1
ATOM 8168 N N . GLY A 1 1018 ? 28.537 -6.513 -55.760 1.00 77.06 1018 GLY A N 1
ATOM 8169 C CA . GLY A 1 1018 ? 27.319 -5.759 -55.422 1.00 77.06 1018 GLY A CA 1
ATOM 8170 C C . GLY A 1 1018 ? 26.115 -6.653 -55.130 1.00 77.06 1018 GLY A C 1
ATOM 8171 O O . GLY A 1 1018 ? 25.594 -6.648 -54.024 1.00 77.06 1018 GLY A O 1
ATOM 8172 N N . PHE A 1 1019 ? 25.696 -7.490 -56.080 1.00 88.81 1019 PHE A N 1
ATOM 8173 C CA . PHE A 1 1019 ? 24.574 -8.402 -55.849 1.00 88.81 1019 PHE A CA 1
ATOM 8174 C C . PHE A 1 1019 ? 25.032 -9.668 -55.121 1.00 88.81 1019 PHE A C 1
ATOM 8176 O O . PHE A 1 1019 ? 25.879 -10.389 -55.648 1.00 88.81 1019 PHE A O 1
ATOM 8183 N N . GLY A 1 1020 ? 24.426 -9.976 -53.972 1.00 91.62 1020 GLY A N 1
ATOM 8184 C CA . GLY A 1 1020 ? 24.665 -11.196 -53.198 1.00 91.62 1020 GLY A CA 1
ATOM 8185 C C . GLY A 1 1020 ? 25.970 -11.193 -52.390 1.00 91.62 1020 GLY A C 1
ATOM 8186 O O . GLY A 1 1020 ? 26.668 -10.189 -52.257 1.00 91.62 1020 GLY A O 1
ATOM 8187 N N . SER A 1 1021 ? 26.311 -12.348 -51.830 1.00 94.31 1021 SER A N 1
ATOM 8188 C CA . SER A 1 1021 ? 27.473 -12.567 -50.967 1.00 94.31 1021 SER A CA 1
ATOM 8189 C C . SER A 1 1021 ? 28.233 -13.828 -51.374 1.00 94.31 1021 SER A C 1
ATOM 8191 O O . SER A 1 1021 ? 27.797 -14.607 -52.222 1.00 94.31 1021 SER A O 1
ATOM 8193 N N . ILE A 1 1022 ? 29.362 -14.105 -50.717 1.00 94.25 1022 ILE A N 1
ATOM 8194 C CA . ILE A 1 1022 ? 30.087 -15.369 -50.911 1.00 94.25 1022 ILE A CA 1
ATOM 8195 C C . ILE A 1 1022 ? 29.229 -16.606 -50.567 1.00 94.25 1022 ILE A C 1
ATOM 8197 O O . ILE A 1 1022 ? 29.494 -17.686 -51.092 1.00 94.25 1022 ILE A O 1
ATOM 8201 N N . ALA A 1 1023 ? 28.176 -16.471 -49.751 1.00 94.12 1023 ALA A N 1
ATOM 8202 C CA . ALA A 1 1023 ? 27.254 -17.568 -49.449 1.00 94.12 1023 ALA A CA 1
ATOM 8203 C C . ALA A 1 1023 ? 26.311 -17.908 -50.613 1.00 94.12 1023 ALA A C 1
ATOM 8205 O O . ALA A 1 1023 ? 25.932 -19.068 -50.773 1.00 94.12 1023 ALA A O 1
ATOM 8206 N N . THR A 1 1024 ? 25.938 -16.912 -51.420 1.00 92.50 1024 THR A N 1
ATOM 8207 C CA . THR A 1 1024 ? 24.999 -17.054 -52.545 1.00 92.50 1024 THR A CA 1
ATOM 8208 C C . THR A 1 1024 ? 25.707 -17.138 -53.899 1.00 92.50 1024 THR A C 1
ATOM 8210 O O . THR A 1 1024 ? 25.153 -17.703 -54.841 1.00 92.50 1024 THR A O 1
ATOM 8213 N N . ARG A 1 1025 ? 26.952 -16.652 -53.991 1.00 92.25 1025 ARG A N 1
ATOM 8214 C CA . ARG A 1 1025 ? 27.750 -16.624 -55.229 1.00 92.25 1025 ARG A CA 1
ATOM 8215 C C . ARG A 1 1025 ? 29.011 -17.472 -55.192 1.00 92.25 1025 ARG A C 1
ATOM 8217 O O . ARG A 1 1025 ? 29.435 -17.952 -56.235 1.00 92.25 1025 ARG A O 1
ATOM 8224 N N . GLY A 1 1026 ? 29.585 -17.731 -54.021 1.00 91.38 1026 GLY A N 1
ATOM 8225 C CA . GLY A 1 1026 ? 30.867 -18.428 -53.900 1.00 91.38 1026 GLY A CA 1
ATOM 8226 C C . GLY A 1 1026 ? 32.068 -17.564 -54.287 1.00 91.38 1026 GLY A C 1
ATOM 8227 O O . GLY A 1 1026 ? 31.936 -16.425 -54.732 1.00 91.38 1026 GLY A O 1
ATOM 8228 N N . VAL A 1 1027 ? 33.275 -18.109 -54.109 1.00 89.62 1027 VAL A N 1
ATOM 8229 C CA . VAL A 1 1027 ? 34.513 -17.453 -54.563 1.00 89.62 1027 VAL A CA 1
ATOM 8230 C C . VAL A 1 1027 ? 34.501 -17.413 -56.090 1.00 89.62 1027 VAL A C 1
ATOM 8232 O O . VAL A 1 1027 ? 34.292 -18.459 -56.708 1.00 89.62 1027 VAL A O 1
ATOM 8235 N N . ASN A 1 1028 ? 34.721 -16.237 -56.686 1.00 88.75 1028 ASN A N 1
ATOM 8236 C CA . ASN A 1 1028 ? 34.695 -16.019 -58.140 1.00 88.75 1028 ASN A CA 1
ATOM 8237 C C . ASN A 1 1028 ? 33.424 -16.573 -58.816 1.00 88.75 1028 ASN A C 1
ATOM 8239 O O . ASN A 1 1028 ? 33.515 -17.237 -59.845 1.00 88.75 1028 ASN A O 1
ATOM 8243 N N . ASP A 1 1029 ? 32.256 -16.356 -58.204 1.00 90.50 1029 ASP A N 1
ATOM 8244 C CA . ASP A 1 1029 ? 30.949 -16.795 -58.713 1.00 90.50 1029 ASP A CA 1
ATOM 8245 C C . ASP A 1 1029 ? 30.778 -18.321 -58.879 1.00 90.50 1029 ASP A C 1
ATOM 8247 O O . ASP A 1 1029 ? 29.880 -18.796 -59.572 1.00 90.50 1029 ASP A O 1
ATOM 8251 N N . SER A 1 1030 ? 31.595 -19.124 -58.192 1.00 91.56 1030 SER A N 1
ATOM 8252 C CA . SER A 1 1030 ? 31.568 -20.595 -58.285 1.00 91.56 1030 SER A CA 1
ATOM 8253 C C . SER A 1 1030 ? 30.235 -21.269 -57.923 1.00 91.56 1030 SER A C 1
ATOM 8255 O O . SER A 1 1030 ? 30.025 -22.413 -58.323 1.00 91.56 1030 SER A O 1
ATOM 8257 N N . LEU A 1 1031 ? 29.329 -20.606 -57.196 1.00 91.06 1031 LEU A N 1
ATOM 8258 C CA . LEU A 1 1031 ? 28.042 -21.170 -56.762 1.00 91.06 1031 LEU A CA 1
ATOM 8259 C C . LEU A 1 1031 ? 26.831 -20.692 -57.578 1.00 91.06 1031 LEU A C 1
ATOM 8261 O O . LEU A 1 1031 ? 25.737 -21.230 -57.384 1.00 91.06 1031 LEU A O 1
ATOM 8265 N N . ILE A 1 1032 ? 26.982 -19.739 -58.509 1.00 88.12 1032 ILE A N 1
ATOM 8266 C CA . ILE A 1 1032 ? 25.824 -19.128 -59.196 1.00 88.12 1032 ILE A CA 1
ATOM 8267 C C . ILE A 1 1032 ? 25.000 -20.152 -59.991 1.00 88.12 1032 ILE A C 1
ATOM 8269 O O . ILE A 1 1032 ? 23.780 -20.040 -60.052 1.00 88.12 1032 ILE A O 1
ATOM 8273 N N . HIS A 1 1033 ? 25.641 -21.185 -60.552 1.00 87.44 1033 HIS A N 1
ATOM 8274 C CA . HIS A 1 1033 ? 24.977 -22.254 -61.312 1.00 87.44 1033 HIS A CA 1
ATOM 8275 C C . HIS A 1 1033 ? 24.377 -23.360 -60.432 1.00 87.44 1033 HIS A C 1
ATOM 8277 O O . HIS A 1 1033 ? 23.630 -24.205 -60.930 1.00 87.44 1033 HIS A O 1
ATOM 8283 N N . ASP A 1 1034 ? 24.681 -23.361 -59.135 1.00 86.62 1034 ASP A N 1
ATOM 8284 C CA . ASP A 1 1034 ? 24.237 -24.375 -58.185 1.00 86.62 1034 ASP A CA 1
ATOM 8285 C C . ASP A 1 1034 ? 23.060 -23.922 -57.320 1.00 86.62 1034 ASP A C 1
ATOM 8287 O O . ASP A 1 1034 ? 22.237 -24.764 -56.937 1.00 86.62 1034 ASP A O 1
ATOM 8291 N N . ILE A 1 1035 ? 22.994 -22.625 -57.014 1.00 89.69 1035 ILE A N 1
ATOM 8292 C CA . ILE A 1 1035 ? 22.065 -22.021 -56.059 1.00 89.69 1035 ILE A CA 1
ATOM 8293 C C . ILE A 1 1035 ? 20.849 -21.403 -56.758 1.00 89.69 1035 ILE A C 1
ATOM 8295 O O . ILE A 1 1035 ? 20.978 -20.619 -57.696 1.00 89.69 1035 ILE A O 1
ATOM 8299 N N . GLY A 1 1036 ? 19.665 -21.694 -56.215 1.00 90.19 1036 GLY A N 1
ATOM 8300 C CA . GLY A 1 1036 ? 18.395 -21.120 -56.650 1.00 90.19 1036 GLY A CA 1
ATOM 8301 C C . GLY A 1 1036 ? 17.786 -21.804 -57.876 1.00 90.19 1036 GLY A C 1
ATOM 8302 O O . GLY A 1 1036 ? 18.448 -22.509 -58.639 1.00 90.19 1036 GLY A O 1
ATOM 8303 N N . SER A 1 1037 ? 16.476 -21.615 -58.038 1.00 92.06 1037 SER A N 1
ATOM 8304 C CA . SER A 1 1037 ? 15.766 -21.936 -59.283 1.00 92.06 1037 SER A CA 1
ATOM 8305 C C . SER A 1 1037 ? 15.658 -20.698 -60.149 1.00 92.06 1037 SER A C 1
ATOM 8307 O O . SER A 1 1037 ? 15.295 -19.647 -59.621 1.00 92.06 1037 SER A O 1
ATOM 8309 N N . SER A 1 1038 ? 15.952 -20.831 -61.440 1.00 92.12 1038 SER A N 1
ATOM 8310 C CA . SER A 1 1038 ? 16.209 -19.679 -62.305 1.00 92.12 1038 SER A CA 1
ATOM 8311 C C . SER A 1 1038 ? 15.422 -19.674 -63.600 1.00 92.12 1038 SER A C 1
ATOM 8313 O O . SER A 1 1038 ? 15.084 -20.733 -64.131 1.00 92.12 1038 SER A O 1
ATOM 8315 N N . ILE A 1 1039 ? 15.123 -18.473 -64.103 1.00 93.38 1039 ILE A N 1
ATOM 8316 C CA . ILE A 1 1039 ? 14.454 -18.268 -65.398 1.00 93.38 1039 ILE A CA 1
ATOM 8317 C C . ILE A 1 1039 ? 15.402 -18.648 -66.536 1.00 93.38 1039 ILE A C 1
ATOM 8319 O O . ILE A 1 1039 ? 14.991 -19.344 -67.466 1.00 93.38 1039 ILE A O 1
ATOM 8323 N N . SER A 1 1040 ? 16.656 -18.216 -66.427 1.00 91.00 1040 SER A N 1
ATOM 8324 C CA . SER A 1 1040 ? 17.764 -18.485 -67.340 1.00 91.00 1040 SER A CA 1
ATOM 8325 C C . SER A 1 1040 ? 18.220 -19.949 -67.304 1.00 91.00 1040 SER A C 1
ATOM 8327 O O . SER A 1 1040 ? 17.645 -20.794 -66.612 1.00 91.00 1040 SER A O 1
ATOM 8329 N N . ARG A 1 1041 ? 19.302 -20.293 -68.016 1.00 89.94 1041 ARG A N 1
ATOM 8330 C CA . ARG A 1 1041 ? 19.881 -21.651 -67.958 1.00 89.94 1041 ARG A CA 1
ATOM 8331 C C . ARG A 1 1041 ? 20.573 -21.971 -66.626 1.00 89.94 1041 ARG A C 1
ATOM 8333 O O . ARG A 1 1041 ? 21.021 -23.109 -66.436 1.00 89.94 1041 ARG A O 1
ATOM 8340 N N . ARG A 1 1042 ? 20.666 -20.999 -65.713 1.00 88.31 1042 ARG A N 1
ATOM 8341 C CA . ARG A 1 1042 ? 21.275 -21.134 -64.387 1.00 88.31 1042 ARG A CA 1
ATOM 8342 C C . ARG A 1 1042 ? 20.494 -22.107 -63.496 1.00 88.31 1042 ARG A C 1
ATOM 8344 O O . ARG A 1 1042 ? 19.318 -22.391 -63.709 1.00 88.31 1042 ARG A O 1
ATOM 8351 N N . GLY A 1 1043 ? 21.177 -22.653 -62.494 1.00 79.50 1043 GLY A N 1
ATOM 8352 C CA . GLY A 1 1043 ? 20.563 -23.535 -61.511 1.00 79.50 1043 GLY A CA 1
ATOM 8353 C C . GLY A 1 1043 ? 20.244 -24.937 -62.041 1.00 79.50 1043 GLY A C 1
ATOM 8354 O O . GLY A 1 1043 ? 20.143 -25.217 -63.239 1.00 79.50 1043 GLY A O 1
ATOM 8355 N N . ARG A 1 1044 ? 20.049 -25.870 -61.105 1.00 80.94 1044 ARG A N 1
ATOM 8356 C CA . ARG A 1 1044 ? 19.608 -27.240 -61.427 1.00 80.94 1044 ARG A CA 1
ATOM 8357 C C . ARG A 1 1044 ? 18.152 -27.296 -61.880 1.00 80.94 1044 ARG A C 1
ATOM 8359 O O . ARG A 1 1044 ? 17.790 -28.166 -62.670 1.00 80.94 1044 ARG A O 1
ATOM 8366 N N . ARG A 1 1045 ? 17.329 -26.386 -61.364 1.00 87.25 1045 ARG A N 1
ATOM 8367 C CA . ARG A 1 1045 ? 15.924 -26.230 -61.722 1.00 87.25 1045 ARG A CA 1
ATOM 8368 C C . ARG A 1 1045 ? 15.764 -24.913 -62.476 1.00 87.25 1045 ARG A C 1
ATOM 8370 O O . ARG A 1 1045 ? 15.875 -23.857 -61.868 1.00 87.25 1045 ARG A O 1
ATOM 8377 N N . ASN A 1 1046 ? 15.477 -24.997 -63.772 1.00 89.25 1046 ASN A N 1
ATOM 8378 C CA . ASN A 1 1046 ? 15.123 -23.843 -64.592 1.00 89.25 1046 ASN A CA 1
ATOM 8379 C C . ASN A 1 1046 ? 13.901 -24.120 -65.465 1.00 89.25 1046 ASN A C 1
ATOM 8381 O O . ASN A 1 1046 ? 13.643 -25.264 -65.857 1.00 89.25 1046 ASN A O 1
ATOM 8385 N N . TYR A 1 1047 ? 13.125 -23.073 -65.734 1.00 84.38 1047 TYR A N 1
ATOM 8386 C CA . TYR A 1 1047 ? 11.834 -23.228 -66.406 1.00 84.38 1047 TYR A CA 1
ATOM 8387 C C . TYR A 1 1047 ? 11.931 -23.296 -67.922 1.00 84.38 1047 TYR A C 1
ATOM 8389 O O . TYR A 1 1047 ? 11.063 -23.912 -68.533 1.00 84.38 1047 TYR A O 1
ATOM 8397 N N . GLY A 1 1048 ? 12.990 -22.778 -68.543 1.00 87.88 1048 GLY A N 1
ATOM 8398 C CA . GLY A 1 1048 ? 13.179 -22.978 -69.979 1.00 87.88 1048 GLY A CA 1
ATOM 8399 C C . GLY A 1 1048 ? 13.314 -24.454 -70.351 1.00 87.88 1048 GLY A C 1
ATOM 8400 O O . GLY A 1 1048 ? 12.662 -24.919 -71.287 1.00 87.88 1048 GLY A O 1
ATOM 8401 N N . ARG A 1 1049 ? 14.043 -25.245 -69.545 1.00 87.69 1049 ARG A N 1
ATOM 8402 C CA . ARG A 1 1049 ? 14.080 -26.711 -69.702 1.00 87.69 1049 ARG A CA 1
ATOM 8403 C C . ARG A 1 1049 ? 12.743 -27.367 -69.377 1.00 87.69 1049 ARG A C 1
ATOM 8405 O O . ARG A 1 1049 ? 12.369 -28.325 -70.048 1.00 87.69 1049 ARG A O 1
ATOM 8412 N N . TYR A 1 1050 ? 12.008 -26.864 -68.381 1.00 87.50 1050 TYR A N 1
ATOM 8413 C CA . TYR A 1 1050 ? 10.660 -27.360 -68.078 1.00 87.50 1050 TYR A CA 1
ATOM 8414 C C . TYR A 1 1050 ? 9.710 -27.192 -69.276 1.00 87.50 1050 TYR A C 1
ATOM 8416 O O . TYR A 1 1050 ? 9.025 -28.143 -69.655 1.00 87.50 1050 TYR A O 1
ATOM 8424 N N . TYR A 1 1051 ? 9.736 -26.023 -69.920 1.00 91.31 1051 TYR A N 1
ATOM 8425 C CA . TYR A 1 1051 ? 8.976 -25.722 -71.136 1.00 91.31 1051 TYR A CA 1
ATOM 8426 C C . TYR A 1 1051 ? 9.595 -26.300 -72.415 1.00 91.31 1051 TYR A C 1
ATOM 8428 O O . TYR A 1 1051 ? 9.037 -26.114 -73.493 1.00 91.31 1051 TYR A O 1
ATOM 8436 N N . LYS A 1 1052 ? 10.707 -27.040 -72.305 1.00 94.00 1052 LYS A N 1
ATOM 8437 C CA . LYS A 1 1052 ? 11.407 -27.690 -73.423 1.00 94.00 1052 LYS A CA 1
ATOM 8438 C C . LYS A 1 1052 ? 11.779 -26.711 -74.544 1.00 94.00 1052 LYS A C 1
ATOM 8440 O O . LYS A 1 1052 ? 11.638 -27.042 -75.721 1.00 94.00 1052 LYS A O 1
ATOM 8445 N N . LEU A 1 1053 ? 12.227 -25.510 -74.180 1.00 94.25 1053 LEU A N 1
ATOM 8446 C CA . LEU A 1 1053 ? 12.729 -24.533 -75.145 1.00 94.25 1053 LEU A CA 1
ATOM 8447 C C . LEU A 1 1053 ? 13.969 -25.072 -75.874 1.00 94.25 1053 LEU A C 1
ATOM 8449 O O . LEU A 1 1053 ? 14.712 -25.888 -75.327 1.00 94.25 1053 LEU A O 1
ATOM 8453 N N . SER A 1 1054 ? 14.187 -24.616 -77.111 1.00 91.62 1054 SER A N 1
ATOM 8454 C CA . SER A 1 1054 ? 15.339 -25.039 -77.915 1.00 91.62 1054 SER A CA 1
ATOM 8455 C C . SER A 1 1054 ? 16.655 -24.603 -77.267 1.00 91.62 1054 SER A C 1
ATOM 8457 O O . SER A 1 1054 ? 16.813 -23.446 -76.875 1.00 91.62 1054 SER A O 1
ATOM 8459 N N . GLU A 1 1055 ? 17.628 -25.516 -77.211 1.00 87.75 1055 GLU A N 1
ATOM 8460 C CA . GLU A 1 1055 ? 18.987 -25.205 -76.751 1.00 87.75 1055 GLU A CA 1
ATOM 8461 C C . GLU A 1 1055 ? 19.757 -24.316 -77.748 1.00 87.75 1055 GLU A C 1
ATOM 8463 O O . GLU A 1 1055 ? 20.776 -23.743 -77.379 1.00 87.75 1055 GLU A O 1
ATOM 8468 N N . GLU A 1 1056 ? 19.255 -24.142 -78.977 1.00 92.62 1056 GLU A N 1
ATOM 8469 C CA . GLU A 1 1056 ? 19.856 -23.280 -80.008 1.00 92.62 1056 GLU A CA 1
ATOM 8470 C C . GLU A 1 1056 ? 19.587 -21.777 -79.790 1.00 92.62 1056 GLU A C 1
ATOM 8472 O O . GLU A 1 1056 ? 20.230 -20.944 -80.425 1.00 92.62 1056 GLU A O 1
ATOM 8477 N N . LEU A 1 1057 ? 18.653 -21.413 -78.900 1.00 94.56 1057 LEU A N 1
ATOM 8478 C CA . LEU A 1 1057 ? 18.360 -20.014 -78.563 1.00 94.56 1057 LEU A CA 1
ATOM 8479 C C . LEU A 1 1057 ? 19.545 -19.358 -77.846 1.00 94.56 1057 LEU A C 1
ATOM 8481 O O . LEU A 1 1057 ? 20.153 -19.978 -76.965 1.00 94.56 1057 LEU A O 1
ATOM 8485 N N . SER A 1 1058 ? 19.811 -18.076 -78.119 1.00 94.81 1058 SER A N 1
ATOM 8486 C CA . SER A 1 1058 ? 20.766 -17.306 -77.310 1.00 94.81 1058 SER A CA 1
ATOM 8487 C C . SER A 1 1058 ? 20.334 -17.257 -75.835 1.00 94.81 1058 SER A C 1
ATOM 8489 O O . SER A 1 1058 ? 19.170 -17.495 -75.503 1.00 94.81 1058 SER A O 1
ATOM 8491 N N . GLU A 1 1059 ? 21.250 -16.950 -74.909 1.00 90.75 1059 GLU A N 1
ATOM 8492 C CA . GLU A 1 1059 ? 20.910 -16.891 -73.473 1.00 90.75 1059 GLU A CA 1
ATOM 8493 C C . GLU A 1 1059 ? 19.793 -15.888 -73.177 1.00 90.75 1059 GLU A C 1
ATOM 8495 O O . GLU A 1 1059 ? 18.887 -16.170 -72.391 1.00 90.75 1059 GLU A O 1
ATOM 8500 N N . ARG A 1 1060 ? 19.808 -14.747 -73.871 1.00 93.44 1060 ARG A N 1
ATOM 8501 C CA . ARG A 1 1060 ? 18.788 -13.712 -73.718 1.00 93.44 1060 ARG A CA 1
ATOM 8502 C C . ARG A 1 1060 ? 17.432 -14.165 -74.255 1.00 93.44 1060 ARG A C 1
ATOM 8504 O O . ARG A 1 1060 ? 16.441 -14.020 -73.553 1.00 93.44 1060 ARG A O 1
ATOM 8511 N N . GLU A 1 1061 ? 17.384 -14.757 -75.450 1.00 95.56 1061 GLU A N 1
ATOM 8512 C CA . GLU A 1 1061 ? 16.133 -15.266 -76.037 1.00 95.56 1061 GLU A CA 1
ATOM 8513 C C . GLU A 1 1061 ? 15.542 -16.418 -75.221 1.00 95.56 1061 GLU A C 1
ATOM 8515 O O . GLU A 1 1061 ? 14.330 -16.473 -75.019 1.00 95.56 1061 GLU A O 1
ATOM 8520 N N . PHE A 1 1062 ? 16.389 -17.320 -74.718 1.00 95.44 1062 PHE A N 1
ATOM 8521 C CA . PHE A 1 1062 ? 15.963 -18.412 -73.849 1.00 95.44 1062 PHE A CA 1
ATOM 8522 C C . PHE A 1 1062 ? 15.366 -17.886 -72.544 1.00 95.44 1062 PHE A C 1
ATOM 8524 O O . PHE A 1 1062 ? 14.287 -18.324 -72.146 1.00 95.44 1062 PHE A O 1
ATOM 8531 N N . THR A 1 1063 ? 16.045 -16.942 -71.888 1.00 94.75 1063 THR A N 1
ATOM 8532 C CA . THR A 1 1063 ? 15.586 -16.336 -70.628 1.00 94.75 1063 THR A CA 1
ATOM 8533 C C . THR A 1 1063 ? 14.274 -15.581 -70.841 1.00 94.75 1063 THR A C 1
ATOM 8535 O O . THR A 1 1063 ? 13.312 -15.826 -70.115 1.00 94.75 1063 THR A O 1
ATOM 8538 N N . HIS A 1 1064 ? 14.192 -14.764 -71.895 1.00 96.12 1064 HIS A N 1
ATOM 8539 C CA . HIS A 1 1064 ? 12.975 -14.061 -72.302 1.00 96.12 1064 HIS A CA 1
ATOM 8540 C C . HIS A 1 1064 ? 11.802 -15.033 -72.508 1.00 96.12 1064 HIS A C 1
ATOM 8542 O O . HIS A 1 1064 ? 10.787 -14.945 -71.822 1.00 96.12 1064 HIS A O 1
ATOM 8548 N N . GLN A 1 1065 ? 11.942 -16.035 -73.385 1.00 96.12 1065 GLN A N 1
ATOM 8549 C CA . GLN A 1 1065 ? 10.857 -16.990 -73.656 1.00 96.12 1065 GLN A CA 1
ATOM 8550 C C . GLN A 1 1065 ? 10.474 -17.817 -72.418 1.00 96.12 1065 GLN A C 1
ATOM 8552 O O . GLN A 1 1065 ? 9.294 -18.112 -72.206 1.00 96.12 1065 GLN A O 1
ATOM 8557 N N . SER A 1 1066 ? 11.451 -18.166 -71.573 1.00 95.69 1066 SER A N 1
ATOM 8558 C CA . SER A 1 1066 ? 11.208 -18.856 -70.300 1.00 95.69 1066 SER A CA 1
ATOM 8559 C C . SER A 1 1066 ? 10.359 -18.005 -69.365 1.00 95.69 1066 SER A C 1
ATOM 8561 O O . SER A 1 1066 ? 9.386 -18.509 -68.798 1.00 95.69 1066 SER A O 1
ATOM 8563 N N . TYR A 1 1067 ? 10.699 -16.720 -69.239 1.00 96.38 1067 TYR A N 1
ATOM 8564 C CA . TYR A 1 1067 ? 9.950 -15.753 -68.449 1.00 96.38 1067 TYR A CA 1
ATOM 8565 C C . TYR A 1 1067 ? 8.525 -15.585 -68.973 1.00 96.38 1067 TYR A C 1
ATOM 8567 O O . TYR A 1 1067 ? 7.575 -15.747 -68.207 1.00 96.38 1067 TYR A O 1
ATOM 8575 N N . GLN A 1 1068 ? 8.372 -15.341 -70.277 1.00 96.62 1068 GLN A N 1
ATOM 8576 C CA . GLN A 1 1068 ? 7.070 -15.150 -70.913 1.00 96.62 1068 GLN A CA 1
ATOM 8577 C C . GLN A 1 1068 ? 6.140 -16.343 -70.659 1.00 96.62 1068 GLN A C 1
ATOM 8579 O O . GLN A 1 1068 ? 4.991 -16.158 -70.264 1.00 96.62 1068 GLN A O 1
ATOM 8584 N N . ASN A 1 1069 ? 6.629 -17.579 -70.807 1.00 94.81 1069 ASN A N 1
ATOM 8585 C CA . ASN A 1 1069 ? 5.824 -18.777 -70.543 1.00 94.81 1069 ASN A CA 1
ATOM 8586 C C . ASN A 1 1069 ? 5.503 -18.947 -69.052 1.00 94.81 1069 ASN A C 1
ATOM 8588 O O . ASN A 1 1069 ? 4.357 -19.206 -68.686 1.00 94.81 1069 ASN A O 1
ATOM 8592 N N . TYR A 1 1070 ? 6.495 -18.763 -68.179 1.00 95.25 1070 TYR A N 1
ATOM 8593 C CA . TYR A 1 1070 ? 6.334 -18.864 -66.729 1.00 95.25 1070 TYR A CA 1
ATOM 8594 C C . TYR A 1 1070 ? 5.316 -17.864 -66.171 1.00 95.25 1070 TYR A C 1
ATOM 8596 O O . TYR A 1 1070 ? 4.362 -18.258 -65.495 1.00 95.25 1070 TYR A O 1
ATOM 8604 N N . ALA A 1 1071 ? 5.502 -16.581 -66.476 1.00 95.25 1071 ALA A N 1
ATOM 8605 C CA . ALA A 1 1071 ? 4.658 -15.509 -65.977 1.00 95.25 1071 ALA A CA 1
ATOM 8606 C C . ALA A 1 1071 ? 3.240 -15.589 -66.556 1.00 95.25 1071 ALA A C 1
ATOM 8608 O O . ALA A 1 1071 ? 2.274 -15.360 -65.830 1.00 95.25 1071 ALA A O 1
ATOM 8609 N N . ARG A 1 1072 ? 3.084 -15.983 -67.828 1.00 95.25 1072 ARG A N 1
ATOM 8610 C CA . ARG A 1 1072 ? 1.764 -16.153 -68.451 1.00 95.25 1072 ARG A CA 1
ATOM 8611 C C . ARG A 1 1072 ? 0.955 -17.259 -67.776 1.00 95.25 1072 ARG A C 1
ATOM 8613 O O . ARG A 1 1072 ? -0.198 -17.031 -67.412 1.00 95.25 1072 ARG A O 1
ATOM 8620 N N . ASP A 1 1073 ? 1.547 -18.429 -67.551 1.00 95.44 1073 ASP A N 1
ATOM 8621 C CA . ASP A 1 1073 ? 0.847 -19.543 -66.899 1.00 95.44 1073 ASP A CA 1
ATOM 8622 C C . ASP A 1 1073 ? 0.505 -19.227 -65.434 1.00 95.44 1073 ASP A C 1
ATOM 8624 O O . ASP A 1 1073 ? -0.588 -19.566 -64.962 1.00 95.44 1073 ASP A O 1
ATOM 8628 N N . TYR A 1 1074 ? 1.387 -18.501 -64.739 1.00 96.44 1074 TYR A N 1
ATOM 8629 C CA . TYR A 1 1074 ? 1.119 -17.955 -63.409 1.00 96.44 1074 TYR A CA 1
ATOM 8630 C C . TYR A 1 1074 ? -0.081 -16.995 -63.404 1.00 96.44 1074 TYR A C 1
ATOM 8632 O O . TYR A 1 1074 ? -1.039 -17.204 -62.657 1.00 96.44 1074 TYR A O 1
ATOM 8640 N N . LEU A 1 1075 ? -0.078 -15.981 -64.277 1.00 96.69 1075 LEU A N 1
ATOM 8641 C CA . LEU A 1 1075 ? -1.142 -14.975 -64.362 1.00 96.69 1075 LEU A CA 1
ATOM 8642 C C . LEU A 1 1075 ? -2.488 -15.579 -64.786 1.00 96.69 1075 LEU A C 1
ATOM 8644 O O . LEU A 1 1075 ? -3.537 -15.137 -64.325 1.00 96.69 1075 LEU A O 1
ATOM 8648 N N . ARG A 1 1076 ? -2.492 -16.646 -65.591 1.00 96.75 1076 ARG A N 1
ATOM 8649 C CA . ARG A 1 1076 ? -3.715 -17.402 -65.915 1.00 96.75 1076 ARG A CA 1
ATOM 8650 C C . ARG A 1 1076 ? -4.286 -18.148 -64.709 1.00 96.75 1076 ARG A C 1
ATOM 8652 O O . ARG A 1 1076 ? -5.504 -18.267 -64.573 1.00 96.75 1076 ARG A O 1
ATOM 8659 N N . CYS A 1 1077 ? -3.429 -18.639 -63.814 1.00 97.19 1077 CYS A N 1
ATOM 8660 C CA . CYS A 1 1077 ? -3.871 -19.221 -62.547 1.00 97.19 1077 CYS A CA 1
ATOM 8661 C C . CYS A 1 1077 ? -4.440 -18.143 -61.614 1.00 97.19 1077 CYS A C 1
ATOM 8663 O O . CYS A 1 1077 ? -5.505 -18.355 -61.029 1.00 97.19 1077 CYS A O 1
ATOM 8665 N N . VAL A 1 1078 ? -3.773 -16.985 -61.531 1.00 97.44 1078 VAL A N 1
ATOM 8666 C CA . VAL A 1 1078 ? -4.242 -15.796 -60.800 1.00 97.44 1078 VAL A CA 1
ATOM 8667 C C . VAL A 1 1078 ? -5.610 -15.341 -61.312 1.00 97.44 1078 VAL A C 1
ATOM 8669 O O . VAL A 1 1078 ? -6.530 -15.187 -60.510 1.00 97.44 1078 VAL A O 1
ATOM 8672 N N . LYS A 1 1079 ? -5.808 -15.264 -62.634 1.00 96.44 1079 LYS A N 1
ATOM 8673 C CA . LYS A 1 1079 ? -7.103 -14.917 -63.236 1.00 96.44 1079 LYS A CA 1
ATOM 8674 C C . LYS A 1 1079 ? -8.220 -15.883 -62.828 1.00 96.44 1079 LYS A C 1
ATOM 8676 O O . LYS A 1 1079 ? -9.340 -15.469 -62.541 1.00 96.44 1079 LYS A O 1
ATOM 8681 N N . GLY A 1 1080 ? -7.911 -17.177 -62.733 1.00 96.75 1080 GLY A N 1
ATOM 8682 C CA . GLY A 1 1080 ? -8.856 -18.174 -62.233 1.00 96.75 1080 GLY A CA 1
ATOM 8683 C C . GLY A 1 1080 ? -9.212 -18.016 -60.751 1.00 96.75 1080 GLY A C 1
ATOM 8684 O O . GLY A 1 1080 ? -10.321 -18.381 -60.362 1.00 96.75 1080 GLY A O 1
ATOM 8685 N N . VAL A 1 1081 ? -8.307 -17.488 -59.923 1.00 98.06 1081 VAL A N 1
ATOM 8686 C CA . VAL A 1 1081 ? -8.598 -17.123 -58.525 1.00 98.06 1081 VAL A CA 1
ATOM 8687 C C . VAL A 1 1081 ? -9.466 -15.866 -58.475 1.00 98.06 1081 VAL A C 1
ATOM 8689 O O . VAL A 1 1081 ? -10.479 -15.864 -57.779 1.00 98.06 1081 VAL A O 1
ATOM 8692 N N . ASP A 1 1082 ? -9.121 -14.843 -59.255 1.00 98.25 1082 ASP A N 1
ATOM 8693 C CA . ASP A 1 1082 ? -9.839 -13.567 -59.314 1.00 98.25 1082 ASP A CA 1
ATOM 8694 C C . ASP A 1 1082 ? -11.300 -13.719 -59.774 1.00 98.25 1082 ASP A C 1
ATOM 8696 O O . ASP A 1 1082 ? -12.221 -13.244 -59.112 1.00 98.25 1082 ASP A O 1
ATOM 8700 N N . ASP A 1 1083 ? -11.562 -14.475 -60.843 1.00 98.00 1083 ASP A N 1
ATOM 8701 C CA . ASP A 1 1083 ? -12.942 -14.679 -61.302 1.00 98.00 1083 ASP A CA 1
ATOM 8702 C C . ASP A 1 1083 ? -13.782 -15.446 -60.261 1.00 98.00 1083 ASP A C 1
ATOM 8704 O O . ASP A 1 1083 ? -14.979 -15.196 -60.099 1.00 98.00 1083 ASP A O 1
ATOM 8708 N N . ASN A 1 1084 ? -13.163 -16.355 -59.498 1.00 98.31 1084 ASN A N 1
ATOM 8709 C CA . ASN A 1 1084 ? -13.831 -17.039 -58.389 1.00 98.31 1084 ASN A CA 1
ATOM 8710 C C . ASN A 1 1084 ? -14.035 -16.132 -57.165 1.00 98.31 1084 ASN A C 1
ATOM 8712 O O . ASN A 1 1084 ? -15.045 -16.272 -56.471 1.00 98.31 1084 ASN A O 1
ATOM 8716 N N . MET A 1 1085 ? -13.149 -15.157 -56.938 1.00 97.81 1085 MET A N 1
ATOM 8717 C CA . MET A 1 1085 ? -13.404 -14.061 -56.001 1.00 97.81 1085 MET A CA 1
ATOM 8718 C C . MET A 1 1085 ? -14.653 -13.282 -56.411 1.00 97.81 1085 MET A C 1
ATOM 8720 O O . MET A 1 1085 ? -15.547 -13.111 -55.585 1.00 97.81 1085 MET A O 1
ATOM 8724 N N . GLY A 1 1086 ? -14.789 -12.916 -57.689 1.00 97.50 1086 GLY A N 1
ATOM 8725 C CA . GLY A 1 1086 ? -15.996 -12.268 -58.212 1.00 97.50 1086 GLY A CA 1
ATOM 8726 C C . GLY A 1 1086 ? -17.273 -13.079 -57.957 1.00 97.50 1086 GLY A C 1
ATOM 8727 O O . GLY A 1 1086 ? -18.271 -12.541 -57.471 1.00 97.50 1086 GLY A O 1
ATOM 8728 N N . ARG A 1 1087 ? -17.233 -14.400 -58.197 1.00 98.12 1087 ARG A N 1
ATOM 8729 C CA . ARG A 1 1087 ? -18.355 -15.317 -57.903 1.00 98.12 1087 ARG A CA 1
ATOM 8730 C C . ARG A 1 1087 ? -18.736 -15.320 -56.420 1.00 98.12 1087 ARG A C 1
ATOM 8732 O O . ARG A 1 1087 ? -19.921 -15.234 -56.100 1.00 98.12 1087 ARG A O 1
ATOM 8739 N N . LEU A 1 1088 ? -17.754 -15.399 -55.521 1.00 98.19 1088 LEU A N 1
ATOM 8740 C CA . LEU A 1 1088 ? -17.995 -15.416 -54.077 1.00 98.19 1088 LEU A CA 1
ATOM 8741 C C . LEU A 1 1088 ? -18.524 -14.070 -53.566 1.00 98.19 1088 LEU A C 1
ATOM 8743 O O . LEU A 1 1088 ? -19.500 -14.043 -52.819 1.00 98.19 1088 LEU A O 1
ATOM 8747 N N . MET A 1 1089 ? -17.935 -12.956 -54.003 1.00 97.62 1089 MET A N 1
ATOM 8748 C CA . MET A 1 1089 ? -18.387 -11.607 -53.643 1.00 97.62 1089 MET A CA 1
ATOM 8749 C C . MET A 1 1089 ? -19.821 -11.354 -54.113 1.00 97.62 1089 MET A C 1
ATOM 8751 O O . MET A 1 1089 ? -20.634 -10.822 -53.355 1.00 97.62 1089 MET A O 1
ATOM 8755 N N . LYS A 1 1090 ? -20.158 -11.803 -55.330 1.00 97.50 1090 LYS A N 1
ATOM 8756 C CA . LYS A 1 1090 ? -21.527 -11.769 -55.852 1.00 97.50 1090 LYS A CA 1
ATOM 8757 C C . LYS A 1 1090 ? -22.485 -12.556 -54.955 1.00 97.50 1090 LYS A C 1
ATOM 8759 O O . LYS A 1 1090 ? -23.498 -12.001 -54.545 1.00 97.50 1090 LYS A O 1
ATOM 8764 N N . TYR A 1 1091 ? -22.140 -13.791 -54.586 1.00 98.06 1091 TYR A N 1
ATOM 8765 C CA . TYR A 1 1091 ? -22.968 -14.602 -53.689 1.00 98.06 1091 TYR A CA 1
ATOM 8766 C C . TYR A 1 1091 ? -23.175 -13.934 -52.319 1.00 98.06 1091 TYR A C 1
ATOM 8768 O O . TYR A 1 1091 ? -24.304 -13.869 -51.832 1.00 98.06 1091 TYR A O 1
ATOM 8776 N N . LEU A 1 1092 ? -22.111 -13.403 -51.699 1.00 97.38 1092 LEU A N 1
ATOM 8777 C CA . LEU A 1 1092 ? -22.209 -12.703 -50.411 1.00 97.38 1092 LEU A CA 1
ATOM 8778 C C . LEU A 1 1092 ? -23.121 -11.476 -50.500 1.00 97.38 1092 LEU A C 1
ATOM 8780 O O . LEU A 1 1092 ? -23.870 -11.211 -49.561 1.00 97.38 1092 LEU A O 1
ATOM 8784 N N . LYS A 1 1093 ? -23.068 -10.740 -51.616 1.00 94.94 1093 LYS A N 1
ATOM 8785 C CA . LYS A 1 1093 ? -23.925 -9.577 -51.863 1.00 94.94 1093 LYS A CA 1
ATOM 8786 C C . LYS A 1 1093 ? -25.386 -9.972 -52.068 1.00 94.94 1093 LYS A C 1
ATOM 8788 O O . LYS A 1 1093 ? -26.256 -9.381 -51.449 1.00 94.94 1093 LYS A O 1
ATOM 8793 N N . GLU A 1 1094 ? -25.653 -10.975 -52.903 1.00 96.19 1094 GLU A N 1
ATOM 8794 C CA . GLU A 1 1094 ? -27.013 -11.446 -53.218 1.00 96.19 1094 GLU A CA 1
ATOM 8795 C C . GLU A 1 1094 ? -27.728 -12.097 -52.022 1.00 96.19 1094 GLU A C 1
ATOM 8797 O O . GLU A 1 1094 ? -28.946 -12.242 -52.046 1.00 96.19 1094 GLU A O 1
ATOM 8802 N N . ASN A 1 1095 ? -26.984 -12.476 -50.978 1.00 93.94 1095 ASN A N 1
ATOM 8803 C CA . ASN A 1 1095 ? -27.512 -13.110 -49.769 1.00 93.94 1095 ASN A CA 1
ATOM 8804 C C . ASN A 1 1095 ? -27.378 -12.234 -48.509 1.00 93.94 1095 ASN A C 1
ATOM 8806 O O . ASN A 1 1095 ? -27.435 -12.768 -47.401 1.00 93.94 1095 ASN A O 1
ATOM 8810 N N . ASP A 1 1096 ? -27.157 -10.923 -48.662 1.00 92.19 1096 ASP A N 1
ATOM 8811 C CA . ASP A 1 1096 ? -27.045 -9.955 -47.555 1.00 92.19 1096 ASP A CA 1
ATOM 8812 C C . ASP A 1 1096 ? -25.979 -10.322 -46.498 1.00 92.19 1096 ASP A C 1
ATOM 8814 O O . ASP A 1 1096 ? -26.088 -10.000 -45.315 1.00 92.19 1096 ASP A O 1
ATOM 8818 N N . LEU A 1 1097 ? -24.918 -11.019 -46.913 1.00 93.75 1097 LEU A N 1
ATOM 8819 C CA . LEU A 1 1097 ? -23.797 -11.390 -46.044 1.00 93.75 1097 LEU A CA 1
ATOM 8820 C C . LEU A 1 1097 ? -22.630 -10.414 -46.162 1.00 93.75 1097 LEU A C 1
ATOM 8822 O O . LEU A 1 1097 ? -21.829 -10.326 -45.235 1.00 93.75 1097 LEU A O 1
ATOM 8826 N N . LEU A 1 1098 ? -22.517 -9.710 -47.290 1.00 94.19 1098 LEU A N 1
ATOM 8827 C CA . LEU A 1 1098 ? -21.334 -8.930 -47.639 1.00 94.19 1098 LEU A CA 1
ATOM 8828 C C . LEU A 1 1098 ? -20.981 -7.883 -46.574 1.00 94.19 1098 LEU A C 1
ATOM 8830 O O . LEU A 1 1098 ? -19.849 -7.867 -46.101 1.00 94.19 1098 LEU A O 1
ATOM 8834 N N . ASP A 1 1099 ? -21.919 -7.034 -46.158 1.00 91.62 1099 ASP A N 1
ATOM 8835 C CA . ASP A 1 1099 ? -21.617 -5.912 -45.254 1.00 91.62 1099 ASP A CA 1
ATOM 8836 C C . ASP A 1 1099 ? -21.289 -6.355 -43.824 1.00 91.62 1099 ASP A C 1
ATOM 8838 O O . ASP A 1 1099 ? -20.382 -5.801 -43.210 1.00 91.62 1099 ASP A O 1
ATOM 8842 N N . ASN A 1 1100 ? -21.916 -7.433 -43.346 1.00 92.31 1100 ASN A N 1
ATOM 8843 C CA . ASN A 1 1100 ? -21.628 -8.035 -42.041 1.00 92.31 1100 ASN A CA 1
ATOM 8844 C C . ASN A 1 1100 ? -20.512 -9.101 -42.100 1.00 92.31 1100 ASN A C 1
ATOM 8846 O O . ASN A 1 1100 ? -20.462 -9.995 -41.255 1.00 92.31 1100 ASN A O 1
ATOM 8850 N N . THR A 1 1101 ? -19.648 -9.087 -43.117 1.00 96.69 1101 THR A N 1
ATOM 8851 C CA . THR A 1 1101 ? -18.518 -10.023 -43.216 1.00 96.69 1101 THR A CA 1
ATOM 8852 C C . THR A 1 1101 ? -17.206 -9.258 -43.301 1.00 96.69 1101 THR A C 1
ATOM 8854 O O . THR A 1 1101 ? -16.989 -8.476 -44.226 1.00 96.69 1101 THR A O 1
ATOM 8857 N N . VAL A 1 1102 ? -16.303 -9.537 -42.360 1.00 98.19 1102 VAL A N 1
ATOM 8858 C CA . VAL A 1 1102 ? -14.888 -9.191 -42.492 1.00 98.19 1102 VAL A CA 1
ATOM 8859 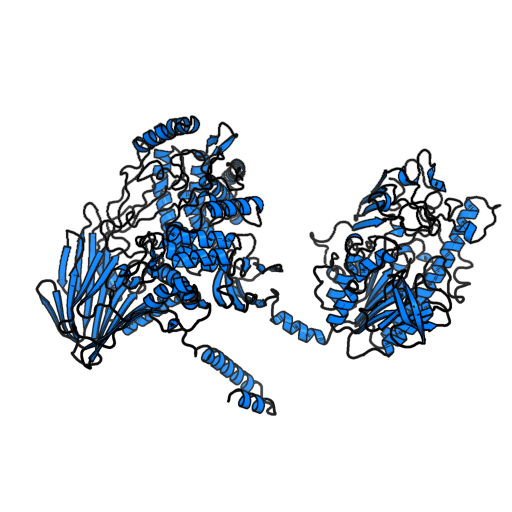C C . VAL A 1 1102 ? -14.288 -10.117 -43.542 1.00 98.19 1102 VAL A C 1
ATOM 8861 O O . VAL A 1 1102 ? -14.224 -11.332 -43.338 1.00 98.19 1102 VAL A O 1
ATOM 8864 N N . ILE A 1 1103 ? -13.840 -9.550 -44.658 1.00 98.62 1103 ILE A N 1
ATOM 8865 C CA . ILE A 1 1103 ? -13.190 -10.295 -45.738 1.00 98.62 1103 ILE A CA 1
ATOM 8866 C C . ILE A 1 1103 ? -11.704 -9.975 -45.699 1.00 98.62 1103 ILE A C 1
ATOM 8868 O O . ILE A 1 1103 ? -11.319 -8.817 -45.839 1.00 98.62 1103 ILE A O 1
ATOM 8872 N N . ILE A 1 1104 ? -10.881 -11.001 -45.498 1.00 98.69 1104 ILE A N 1
ATOM 8873 C CA . ILE A 1 1104 ? -9.422 -10.906 -45.438 1.00 98.69 1104 ILE A CA 1
ATOM 8874 C C . ILE A 1 1104 ? -8.870 -11.713 -46.607 1.00 98.69 1104 ILE A C 1
ATOM 8876 O O . ILE A 1 1104 ? -9.088 -12.919 -46.656 1.00 98.69 1104 ILE A O 1
ATOM 8880 N N . TYR A 1 1105 ? -8.162 -11.074 -47.533 1.00 98.56 1105 TYR A N 1
ATOM 8881 C CA . TYR A 1 1105 ? -7.499 -11.730 -48.658 1.00 98.56 1105 TYR A CA 1
ATOM 8882 C C . TYR A 1 1105 ? -5.981 -11.659 -48.500 1.00 98.56 1105 TYR A C 1
ATOM 8884 O O . TYR A 1 1105 ? -5.434 -10.585 -48.251 1.00 98.56 1105 TYR A O 1
ATOM 8892 N N . THR A 1 1106 ? -5.295 -12.791 -48.658 1.00 98.12 1106 THR A N 1
ATOM 8893 C CA . THR A 1 1106 ? -3.835 -12.874 -48.533 1.00 98.12 1106 THR A CA 1
ATOM 8894 C C . THR A 1 1106 ? -3.229 -14.012 -49.364 1.00 98.12 1106 THR A C 1
ATOM 8896 O O . THR A 1 1106 ? -3.940 -14.846 -49.929 1.00 98.12 1106 THR A O 1
ATOM 8899 N N . GLY A 1 1107 ? -1.900 -14.046 -49.449 1.00 95.75 1107 GLY A N 1
ATOM 8900 C CA . GLY A 1 1107 ? -1.133 -15.213 -49.890 1.00 95.75 1107 GLY A CA 1
ATOM 8901 C C . GLY A 1 1107 ? -0.625 -15.991 -48.677 1.00 95.75 1107 GLY A C 1
ATOM 8902 O O . GLY A 1 1107 ? -0.665 -15.473 -47.568 1.00 95.75 1107 GLY A O 1
ATOM 8903 N N . ASP A 1 1108 ? -0.126 -17.216 -48.833 1.00 92.19 1108 ASP A N 1
ATOM 8904 C CA . ASP A 1 1108 ? 0.646 -17.841 -47.744 1.00 92.19 1108 ASP A CA 1
ATOM 8905 C C . ASP A 1 1108 ? 2.094 -17.328 -47.703 1.00 92.19 1108 ASP A C 1
ATOM 8907 O O . ASP A 1 1108 ? 2.703 -17.263 -46.640 1.00 92.19 1108 ASP A O 1
ATOM 8911 N N . GLN A 1 1109 ? 2.627 -16.872 -48.830 1.00 93.88 1109 GLN A N 1
ATOM 8912 C CA . GLN A 1 1109 ? 3.929 -16.217 -48.955 1.00 93.88 1109 GLN A CA 1
ATOM 8913 C C . GLN A 1 1109 ? 3.975 -15.384 -50.243 1.00 93.88 1109 GLN A C 1
ATOM 8915 O O . GLN A 1 1109 ? 3.029 -15.405 -51.031 1.00 93.88 1109 GLN A O 1
ATOM 8920 N N . GLY A 1 1110 ? 5.084 -14.677 -50.464 1.00 92.69 1110 GLY A N 1
ATOM 8921 C CA . GLY A 1 1110 ? 5.414 -14.114 -51.767 1.00 92.69 1110 GLY A CA 1
ATOM 8922 C C . GLY A 1 1110 ? 5.970 -15.161 -52.742 1.00 92.69 1110 GLY A C 1
ATOM 8923 O O . GLY A 1 1110 ? 6.076 -16.352 -52.436 1.00 92.69 1110 GLY A O 1
ATOM 8924 N N . MET A 1 1111 ? 6.324 -14.701 -53.939 1.00 93.44 1111 MET A N 1
ATOM 8925 C CA . MET A 1 1111 ? 6.867 -15.507 -55.029 1.00 93.44 1111 MET A CA 1
ATOM 8926 C C . MET A 1 1111 ? 7.693 -14.612 -55.953 1.00 93.44 1111 MET A C 1
ATOM 8928 O O . MET A 1 1111 ? 7.221 -13.555 -56.373 1.00 93.44 1111 MET A O 1
ATOM 8932 N N . MET A 1 1112 ? 8.893 -15.066 -56.311 1.00 93.69 1112 MET A N 1
ATOM 8933 C CA . MET A 1 1112 ? 9.690 -14.452 -57.370 1.00 93.69 1112 MET A CA 1
ATOM 8934 C C . MET A 1 1112 ? 9.059 -14.739 -58.731 1.00 93.69 1112 MET A C 1
ATOM 8936 O O . MET A 1 1112 ? 8.799 -15.895 -59.092 1.00 93.69 1112 MET A O 1
ATOM 8940 N N . LEU A 1 1113 ? 8.854 -13.677 -59.501 1.00 94.25 1113 LEU A N 1
ATOM 8941 C CA . LEU A 1 1113 ? 8.352 -13.711 -60.864 1.00 94.25 1113 LEU A CA 1
ATOM 8942 C C . LEU A 1 1113 ? 9.456 -13.306 -61.846 1.00 94.25 1113 LEU A C 1
ATOM 8944 O O . LEU A 1 1113 ? 9.228 -12.480 -62.723 1.00 94.25 1113 LEU A O 1
ATOM 8948 N N . GLY A 1 1114 ? 10.654 -13.871 -61.687 1.00 93.62 1114 GLY A N 1
ATOM 8949 C CA . GLY A 1 1114 ? 11.824 -13.607 -62.525 1.00 93.62 1114 GLY A CA 1
ATOM 8950 C C . GLY A 1 1114 ? 12.759 -12.513 -62.015 1.00 93.62 1114 GLY A C 1
ATOM 8951 O O . GLY A 1 1114 ? 13.845 -12.349 -62.569 1.00 93.62 1114 GLY A O 1
ATOM 8952 N N . GLU A 1 1115 ? 12.390 -11.793 -60.953 1.00 93.62 1115 GLU A N 1
ATOM 8953 C CA . GLU A 1 1115 ? 13.308 -10.883 -60.270 1.00 93.62 1115 GLU A CA 1
ATOM 8954 C C . GLU A 1 1115 ? 14.591 -11.618 -59.860 1.00 93.62 1115 GLU A C 1
ATOM 8956 O O . GLU A 1 1115 ? 14.545 -12.753 -59.377 1.00 93.62 1115 GLU A O 1
ATOM 8961 N N . HIS A 1 1116 ? 15.741 -10.978 -60.088 1.00 92.56 1116 HIS A N 1
ATOM 8962 C CA . HIS A 1 1116 ? 17.073 -11.547 -59.841 1.00 92.56 1116 HIS A CA 1
ATOM 8963 C C . HIS A 1 1116 ? 17.364 -12.871 -60.566 1.00 92.56 1116 HIS A C 1
ATOM 8965 O O . HIS A 1 1116 ? 18.180 -13.670 -60.095 1.00 92.56 1116 HIS A O 1
ATOM 8971 N N . ASP A 1 1117 ? 16.673 -13.138 -61.679 1.00 92.38 1117 ASP A N 1
ATOM 8972 C CA . ASP A 1 1117 ? 16.705 -14.436 -62.353 1.00 92.38 1117 ASP A CA 1
ATOM 8973 C C . ASP A 1 1117 ? 16.247 -15.586 -61.432 1.00 92.38 1117 ASP A C 1
ATOM 8975 O O . ASP A 1 1117 ? 16.721 -16.715 -61.543 1.00 92.38 1117 ASP A O 1
ATOM 8979 N N . TYR A 1 1118 ? 15.345 -15.326 -60.480 1.00 93.00 1118 TYR A N 1
ATOM 8980 C CA . TYR A 1 1118 ? 14.777 -16.361 -59.620 1.00 93.00 1118 TYR A CA 1
ATOM 8981 C C . TYR A 1 1118 ? 13.312 -16.646 -59.938 1.00 93.00 1118 TYR A C 1
ATOM 8983 O O . TYR A 1 1118 ? 12.517 -15.758 -60.241 1.00 93.00 1118 TYR A O 1
ATOM 8991 N N . MET A 1 1119 ? 12.934 -17.915 -59.788 1.00 89.38 1119 MET A N 1
ATOM 8992 C CA . MET A 1 1119 ? 11.541 -18.320 -59.640 1.00 89.38 1119 MET A CA 1
ATOM 8993 C C . MET A 1 1119 ? 11.390 -19.250 -58.434 1.00 89.38 1119 MET A C 1
ATOM 8995 O O . MET A 1 1119 ? 11.563 -20.469 -58.469 1.00 89.38 1119 MET A O 1
ATOM 8999 N N . ASP A 1 1120 ? 11.188 -18.629 -57.284 1.00 89.50 1120 ASP A N 1
ATOM 9000 C CA . ASP A 1 1120 ? 11.204 -19.289 -55.994 1.00 89.50 1120 ASP A CA 1
ATOM 9001 C C . ASP A 1 1120 ? 10.468 -18.430 -54.969 1.00 89.50 1120 ASP A C 1
ATOM 9003 O O . ASP A 1 1120 ? 10.299 -17.225 -55.132 1.00 89.50 1120 ASP A O 1
ATOM 9007 N N . LYS A 1 1121 ? 10.089 -19.061 -53.869 1.00 91.38 1121 LYS A N 1
ATOM 9008 C CA . LYS A 1 1121 ? 9.552 -18.411 -52.680 1.00 91.38 1121 LYS A CA 1
ATOM 9009 C C . LYS A 1 1121 ? 10.530 -18.415 -51.520 1.00 91.38 1121 LYS A C 1
ATOM 9011 O O . LYS A 1 1121 ? 10.341 -17.663 -50.589 1.00 91.38 1121 LYS A O 1
ATOM 9016 N N . ARG A 1 1122 ? 11.585 -19.234 -51.533 1.00 92.62 1122 ARG A N 1
ATOM 9017 C CA . ARG A 1 1122 ? 12.401 -19.549 -50.338 1.00 92.62 1122 ARG A CA 1
ATOM 9018 C C . ARG A 1 1122 ? 13.348 -18.447 -49.862 1.00 92.62 1122 ARG A C 1
ATOM 9020 O O . ARG A 1 1122 ? 13.949 -18.604 -48.805 1.00 92.62 1122 ARG A O 1
ATOM 9027 N N . TRP A 1 1123 ? 13.500 -17.374 -50.627 1.00 93.06 1123 TRP A N 1
ATOM 9028 C CA . TRP A 1 1123 ? 14.415 -16.276 -50.327 1.00 93.06 1123 TRP A CA 1
ATOM 9029 C C . TRP A 1 1123 ? 13.825 -15.275 -49.327 1.00 93.06 1123 TRP A C 1
ATOM 9031 O O . TRP A 1 1123 ? 12.616 -15.071 -49.282 1.00 93.06 1123 TRP A O 1
ATOM 9041 N N . MET A 1 1124 ? 14.695 -14.591 -48.579 1.00 94.62 1124 MET A N 1
ATOM 9042 C CA . MET A 1 1124 ? 14.326 -13.430 -47.754 1.00 94.62 1124 MET A CA 1
ATOM 9043 C C . MET A 1 1124 ? 14.306 -12.106 -48.559 1.00 94.62 1124 MET A C 1
ATOM 9045 O O . MET A 1 1124 ? 14.144 -11.020 -48.002 1.00 94.62 1124 MET A O 1
ATOM 9049 N N . TYR A 1 1125 ? 14.448 -12.175 -49.884 1.00 94.06 1125 TYR A N 1
ATOM 9050 C CA . TYR A 1 1125 ? 14.222 -11.042 -50.785 1.00 94.06 1125 TYR A CA 1
ATOM 9051 C C . TYR A 1 1125 ? 12.737 -10.620 -50.783 1.00 94.06 1125 TYR A C 1
ATOM 9053 O O . TYR A 1 1125 ? 11.849 -11.419 -50.462 1.00 94.06 1125 TYR A O 1
ATOM 9061 N N . GLU A 1 1126 ? 12.468 -9.345 -51.065 1.00 92.69 1126 GLU A N 1
ATOM 9062 C CA . GLU A 1 1126 ? 11.168 -8.690 -50.885 1.00 92.69 1126 GLU A CA 1
ATOM 9063 C C . GLU A 1 1126 ? 10.047 -9.417 -51.635 1.00 92.69 1126 GLU A C 1
ATOM 9065 O O . GLU A 1 1126 ? 8.972 -9.622 -51.079 1.00 92.69 1126 GLU A O 1
ATOM 9070 N N . GLU A 1 1127 ? 10.295 -9.880 -52.855 1.00 92.75 1127 GLU A N 1
ATOM 9071 C CA . GLU A 1 1127 ? 9.321 -10.579 -53.700 1.00 92.75 1127 GLU A CA 1
ATOM 9072 C C . GLU A 1 1127 ? 8.833 -11.896 -53.090 1.00 92.75 1127 GLU A C 1
ATOM 9074 O O . GLU A 1 1127 ? 7.674 -12.276 -53.256 1.00 92.75 1127 GLU A O 1
ATOM 9079 N N . ALA A 1 1128 ? 9.723 -12.592 -52.388 1.00 92.75 1128 ALA A N 1
ATOM 9080 C CA . ALA A 1 1128 ? 9.502 -13.917 -51.830 1.00 92.75 1128 ALA A CA 1
ATOM 9081 C C . ALA A 1 1128 ? 8.918 -13.860 -50.406 1.00 92.75 1128 ALA A C 1
ATOM 9083 O O . ALA A 1 1128 ? 8.048 -14.657 -50.040 1.00 92.75 1128 ALA A O 1
ATOM 9084 N N . MET A 1 1129 ? 9.360 -12.891 -49.603 1.00 93.44 1129 MET A N 1
ATOM 9085 C CA . MET A 1 1129 ? 8.933 -12.740 -48.211 1.00 93.44 1129 MET A CA 1
ATOM 9086 C C . MET A 1 1129 ? 7.660 -11.890 -48.051 1.00 93.44 1129 MET A C 1
ATOM 9088 O O . MET A 1 1129 ? 6.909 -12.092 -47.090 1.00 93.44 1129 MET A O 1
ATOM 9092 N N . ARG A 1 1130 ? 7.396 -10.932 -48.953 1.00 94.44 1130 ARG A N 1
ATOM 9093 C CA . ARG A 1 1130 ? 6.253 -10.013 -48.841 1.00 94.44 1130 ARG A CA 1
ATOM 9094 C C . ARG A 1 1130 ? 4.953 -10.673 -49.311 1.00 94.44 1130 ARG A C 1
ATOM 9096 O O . ARG A 1 1130 ? 4.849 -11.170 -50.430 1.00 94.44 1130 ARG A O 1
ATOM 9103 N N . MET A 1 1131 ? 3.940 -10.638 -48.453 1.00 96.25 1131 MET A N 1
ATOM 9104 C CA . MET A 1 1131 ? 2.607 -11.191 -48.698 1.00 96.25 1131 MET A CA 1
ATOM 9105 C C . MET A 1 1131 ? 1.634 -10.080 -49.116 1.00 96.25 1131 MET A C 1
ATOM 9107 O O . MET A 1 1131 ? 1.737 -8.967 -48.596 1.00 96.25 1131 MET A O 1
ATOM 9111 N N . PRO A 1 1132 ? 0.647 -10.358 -49.985 1.00 96.69 1132 PRO A N 1
ATOM 9112 C CA . PRO A 1 1132 ? -0.501 -9.473 -50.108 1.00 96.69 1132 PRO A CA 1
ATOM 9113 C C . PRO A 1 1132 ? -1.385 -9.565 -48.863 1.00 96.69 1132 PRO A C 1
ATOM 9115 O O . PRO A 1 1132 ? -1.524 -10.637 -48.274 1.00 96.69 1132 PRO A O 1
ATOM 9118 N N . LEU A 1 1133 ? -2.013 -8.460 -48.480 1.00 98.38 1133 LEU A N 1
ATOM 9119 C CA . LEU A 1 1133 ? -3.049 -8.402 -47.457 1.00 98.38 1133 LEU A CA 1
ATOM 9120 C C . LEU A 1 1133 ? -4.024 -7.268 -47.780 1.00 98.38 1133 LEU A C 1
ATOM 9122 O O . LEU A 1 1133 ? -3.672 -6.089 -47.724 1.00 98.38 1133 LEU A O 1
ATOM 9126 N N . ILE A 1 1134 ? -5.258 -7.656 -48.084 1.00 98.56 1134 ILE A N 1
ATOM 9127 C CA . ILE A 1 1134 ? -6.375 -6.752 -48.353 1.00 98.56 1134 ILE A CA 1
ATOM 9128 C C . ILE A 1 1134 ? -7.496 -7.107 -47.383 1.00 98.56 1134 ILE A C 1
ATOM 9130 O O . ILE A 1 1134 ? -7.860 -8.279 -47.264 1.00 98.56 1134 ILE A O 1
ATOM 9134 N N . ILE A 1 1135 ? -8.033 -6.116 -46.671 1.00 98.56 1135 ILE A N 1
ATOM 9135 C CA . ILE A 1 1135 ? -9.094 -6.335 -45.682 1.00 98.56 1135 ILE A CA 1
ATOM 9136 C C . ILE A 1 1135 ? -10.255 -5.388 -45.946 1.00 98.56 1135 ILE A C 1
ATOM 9138 O O . ILE A 1 1135 ? -10.076 -4.176 -46.018 1.00 98.56 1135 ILE A O 1
ATOM 9142 N N . ARG A 1 1136 ? -11.464 -5.942 -46.034 1.00 97.62 1136 ARG A N 1
ATOM 9143 C CA . ARG A 1 1136 ? -12.706 -5.186 -46.203 1.00 97.62 1136 ARG A CA 1
ATOM 9144 C C . ARG A 1 1136 ? -13.638 -5.435 -45.026 1.00 97.62 1136 ARG A C 1
ATOM 9146 O O . ARG A 1 1136 ? -14.038 -6.571 -44.773 1.00 97.62 1136 ARG A O 1
ATOM 9153 N N . PHE A 1 1137 ? -14.014 -4.355 -44.347 1.00 96.00 1137 PHE A N 1
ATOM 9154 C CA . PHE A 1 1137 ? -15.074 -4.342 -43.344 1.00 96.00 1137 PHE A CA 1
ATOM 9155 C C . PHE A 1 1137 ? -15.624 -2.911 -43.180 1.00 96.00 1137 PHE A C 1
ATOM 9157 O O . PHE A 1 1137 ? -15.002 -2.116 -42.472 1.00 96.00 1137 PHE A O 1
ATOM 9164 N N . PRO A 1 1138 ? -16.750 -2.563 -43.835 1.00 89.06 1138 PRO A N 1
ATOM 9165 C CA . PRO A 1 1138 ? -17.253 -1.186 -43.918 1.00 89.06 1138 PRO A CA 1
ATOM 9166 C C . PRO A 1 1138 ? -17.456 -0.482 -42.571 1.00 89.06 1138 PRO A C 1
ATOM 9168 O O . PRO A 1 1138 ? -17.285 0.730 -42.488 1.00 89.06 1138 PRO A O 1
ATOM 9171 N N . ASP A 1 1139 ? -17.769 -1.232 -41.511 1.00 85.94 1139 ASP A N 1
ATOM 9172 C CA . ASP A 1 1139 ? -18.010 -0.670 -40.176 1.00 85.94 1139 ASP A CA 1
ATOM 9173 C C . ASP A 1 1139 ? -16.750 -0.089 -39.517 1.00 85.94 1139 ASP A C 1
ATOM 9175 O O . ASP A 1 1139 ? -16.847 0.810 -38.681 1.00 85.94 1139 ASP A O 1
ATOM 9179 N N . LYS A 1 1140 ? -15.562 -0.613 -39.848 1.00 87.44 1140 LYS A N 1
ATOM 9180 C CA . LYS A 1 1140 ? -14.290 -0.200 -39.224 1.00 87.44 1140 LYS A CA 1
ATOM 9181 C C . LYS A 1 1140 ? -13.275 0.368 -40.208 1.00 87.44 1140 LYS A C 1
ATOM 9183 O O . LYS A 1 1140 ? -12.392 1.101 -39.778 1.00 87.44 1140 LYS A O 1
ATOM 9188 N N . ILE A 1 1141 ? -13.386 0.029 -41.490 1.00 95.88 1141 ILE A N 1
ATOM 9189 C CA . ILE A 1 1141 ? -12.385 0.329 -42.512 1.00 95.88 1141 ILE A CA 1
ATOM 9190 C C . ILE A 1 1141 ? -12.921 1.382 -43.472 1.00 95.88 1141 ILE A C 1
ATOM 9192 O O . ILE A 1 1141 ? -13.973 1.216 -44.086 1.00 95.88 1141 ILE A O 1
ATOM 9196 N N . LYS A 1 1142 ? -12.142 2.448 -43.656 1.00 95.38 1142 LYS A N 1
ATOM 9197 C CA . LYS A 1 1142 ? -12.385 3.421 -44.719 1.00 95.38 1142 LYS A CA 1
ATOM 9198 C C . LYS A 1 1142 ? -12.036 2.789 -46.070 1.00 95.38 1142 LYS A C 1
ATOM 9200 O O . LYS A 1 1142 ? -10.888 2.407 -46.271 1.00 95.38 1142 LYS A O 1
ATOM 9205 N N . ALA A 1 1143 ? -12.999 2.724 -46.986 1.00 96.31 1143 ALA A N 1
ATOM 9206 C CA . ALA A 1 1143 ? -12.779 2.237 -48.348 1.00 96.31 1143 ALA A CA 1
ATOM 9207 C C . ALA A 1 1143 ? -11.646 3.008 -49.059 1.00 96.31 1143 ALA A C 1
ATOM 9209 O O . ALA A 1 1143 ? -11.530 4.231 -48.905 1.00 96.31 1143 ALA A O 1
ATOM 9210 N N . GLY A 1 1144 ? -10.815 2.281 -49.806 1.00 95.81 1144 GLY A N 1
ATOM 9211 C CA . GLY A 1 1144 ? -9.673 2.794 -50.560 1.00 95.81 1144 GLY A CA 1
ATOM 9212 C C . GLY A 1 1144 ? -8.521 3.288 -49.685 1.00 95.81 1144 GLY A C 1
ATOM 9213 O O . GLY A 1 1144 ? -7.766 4.159 -50.110 1.00 95.81 1144 GLY A O 1
ATOM 9214 N N . SER A 1 1145 ? -8.418 2.817 -48.438 1.00 96.81 1145 SER A N 1
ATOM 9215 C CA . SER A 1 1145 ? -7.334 3.224 -47.537 1.00 96.81 1145 SER A CA 1
ATOM 9216 C C . SER A 1 1145 ? -6.098 2.333 -47.665 1.00 96.81 1145 SER A C 1
ATOM 9218 O O . SER A 1 1145 ? -6.171 1.172 -48.060 1.00 96.81 1145 SER A O 1
ATOM 9220 N N . GLU A 1 1146 ? -4.942 2.875 -47.291 1.00 96.25 1146 GLU A N 1
ATOM 9221 C CA . GLU A 1 1146 ? -3.671 2.152 -47.291 1.00 96.25 1146 GLU A CA 1
ATOM 9222 C C . GLU A 1 1146 ? -3.032 2.183 -45.902 1.00 96.25 1146 GLU A C 1
ATOM 9224 O O . GLU A 1 1146 ? -3.161 3.159 -45.157 1.00 96.25 1146 GLU A O 1
ATOM 9229 N N . CYS A 1 1147 ? -2.321 1.110 -45.560 1.00 95.69 1147 CYS A N 1
ATOM 9230 C CA . CYS A 1 1147 ? -1.589 0.980 -44.310 1.00 95.69 1147 CYS A CA 1
ATOM 9231 C C . CYS A 1 1147 ? -0.161 0.473 -44.549 1.00 95.69 1147 CYS A C 1
ATOM 9233 O O . CYS A 1 1147 ? 0.067 -0.529 -45.226 1.00 95.69 1147 CYS A O 1
ATOM 9235 N N . ASP A 1 1148 ? 0.816 1.141 -43.939 1.00 94.44 1148 ASP A N 1
ATOM 9236 C CA . ASP A 1 1148 ? 2.240 0.819 -44.049 1.00 94.44 1148 ASP A CA 1
ATOM 9237 C C . ASP A 1 1148 ? 2.817 0.152 -42.787 1.00 94.44 1148 ASP A C 1
ATOM 9239 O O . ASP A 1 1148 ? 4.040 0.045 -42.644 1.00 94.44 1148 ASP A O 1
ATOM 9243 N N . TRP A 1 1149 ? 1.972 -0.279 -41.846 1.00 95.75 1149 TRP A N 1
ATOM 9244 C CA . TRP A 1 1149 ? 2.428 -0.897 -40.599 1.00 95.75 1149 TRP A CA 1
ATOM 9245 C C . TRP A 1 1149 ? 3.214 -2.181 -40.867 1.00 95.75 1149 TRP A C 1
ATOM 9247 O O . TRP A 1 1149 ? 2.876 -2.959 -41.755 1.00 95.75 1149 TRP A O 1
ATOM 9257 N N . MET A 1 1150 ? 4.241 -2.430 -40.050 1.00 95.81 1150 MET A N 1
ATOM 9258 C CA . MET A 1 1150 ? 4.980 -3.694 -40.071 1.00 95.81 1150 MET A CA 1
ATOM 9259 C C . MET A 1 1150 ? 4.109 -4.819 -39.506 1.00 95.81 1150 MET A C 1
ATOM 9261 O O . MET A 1 1150 ? 3.950 -4.916 -38.289 1.00 95.81 1150 MET A O 1
ATOM 9265 N N . VAL A 1 1151 ? 3.568 -5.670 -40.374 1.00 97.06 1151 VAL A N 1
ATOM 9266 C CA . VAL A 1 1151 ? 2.724 -6.819 -40.008 1.00 97.06 1151 VAL A CA 1
ATOM 9267 C C . VAL A 1 1151 ? 3.406 -8.109 -40.453 1.00 97.06 1151 VAL A C 1
ATOM 9269 O O . VAL A 1 1151 ? 4.065 -8.153 -41.494 1.00 97.06 1151 VAL A O 1
ATOM 9272 N N . ASN A 1 1152 ? 3.252 -9.186 -39.686 1.00 96.88 1152 ASN A N 1
ATOM 9273 C CA . ASN A 1 1152 ? 3.632 -10.511 -40.155 1.00 96.88 1152 ASN A CA 1
ATOM 9274 C C . ASN A 1 1152 ? 2.541 -11.556 -39.911 1.00 96.88 1152 ASN A C 1
ATOM 9276 O O . ASN A 1 1152 ? 1.563 -11.325 -39.206 1.00 96.88 1152 ASN A O 1
ATOM 9280 N N . ASN A 1 1153 ? 2.688 -12.717 -40.540 1.00 96.31 1153 ASN A N 1
ATOM 9281 C CA . ASN A 1 1153 ? 1.655 -13.753 -40.565 1.00 96.31 1153 ASN A CA 1
ATOM 9282 C C . ASN A 1 1153 ? 1.274 -14.351 -39.189 1.00 96.31 1153 ASN A C 1
ATOM 9284 O O . ASN A 1 1153 ? 0.245 -15.020 -39.102 1.00 96.31 1153 ASN A O 1
ATOM 9288 N N . THR A 1 1154 ? 2.029 -14.099 -38.108 1.00 97.75 1154 THR A N 1
ATOM 9289 C CA . THR A 1 1154 ? 1.611 -14.491 -36.743 1.00 97.75 1154 THR A CA 1
ATOM 9290 C C . THR A 1 1154 ? 0.538 -13.559 -36.170 1.00 97.75 1154 THR A C 1
ATOM 9292 O O . THR A 1 1154 ? -0.215 -13.961 -35.286 1.00 97.75 1154 THR A O 1
ATOM 9295 N N . ASP A 1 1155 ? 0.409 -12.341 -36.703 1.00 98.12 1155 ASP A N 1
ATOM 9296 C CA . ASP A 1 1155 ? -0.534 -11.312 -36.247 1.00 98.12 1155 ASP A CA 1
ATOM 9297 C C . ASP A 1 1155 ? -1.978 -11.546 -36.727 1.00 98.12 1155 ASP A C 1
ATOM 9299 O O . ASP A 1 1155 ? -2.929 -10.938 -36.224 1.00 98.12 1155 ASP A O 1
ATOM 9303 N N . PHE A 1 1156 ? -2.169 -12.441 -37.701 1.00 98.31 1156 PHE A N 1
ATOM 9304 C CA . PHE A 1 1156 ? -3.459 -12.655 -38.360 1.00 98.31 1156 PHE A CA 1
ATOM 9305 C C . PHE A 1 1156 ? -4.484 -13.296 -37.417 1.00 98.31 1156 PHE A C 1
ATOM 9307 O O . PHE A 1 1156 ? -5.611 -12.811 -37.318 1.00 98.31 1156 PHE A O 1
ATOM 9314 N N . ALA A 1 1157 ? -4.100 -14.352 -36.688 1.00 98.06 1157 ALA A N 1
ATOM 9315 C CA . ALA A 1 1157 ? -4.976 -15.012 -35.717 1.00 98.06 1157 ALA A CA 1
ATOM 9316 C C . ALA A 1 1157 ? -5.446 -14.061 -34.598 1.00 98.06 1157 ALA A C 1
ATOM 9318 O O . ALA A 1 1157 ? -6.658 -13.932 -34.419 1.00 98.06 1157 ALA A O 1
ATOM 9319 N N . PRO A 1 1158 ? -4.547 -13.337 -33.900 1.00 97.88 1158 PRO A N 1
ATOM 9320 C CA . PRO A 1 1158 ? -4.929 -12.304 -32.938 1.00 97.88 1158 PRO A CA 1
ATOM 9321 C C . PRO A 1 1158 ? -5.905 -11.264 -33.489 1.00 97.88 1158 PRO A C 1
ATOM 9323 O O . PRO A 1 1158 ? -6.880 -10.930 -32.821 1.00 97.88 1158 PRO A O 1
ATOM 9326 N N . THR A 1 1159 ? -5.667 -10.781 -34.711 1.00 97.75 1159 THR A N 1
ATOM 9327 C CA . THR A 1 1159 ? -6.520 -9.767 -35.349 1.00 97.75 1159 THR A CA 1
ATOM 9328 C C . THR A 1 1159 ? -7.916 -10.310 -35.641 1.00 97.75 1159 THR A C 1
ATOM 9330 O O . THR A 1 1159 ? -8.909 -9.650 -35.350 1.00 97.75 1159 THR A O 1
ATOM 9333 N N . MET A 1 1160 ? -8.016 -11.534 -36.170 1.00 98.06 1160 MET A N 1
ATOM 9334 C CA . MET A 1 1160 ? -9.312 -12.175 -36.408 1.00 98.06 1160 MET A CA 1
ATOM 9335 C C . MET A 1 1160 ? -10.073 -12.423 -35.102 1.00 98.06 1160 MET A C 1
ATOM 9337 O O . MET A 1 1160 ? -11.279 -12.199 -35.059 1.00 98.06 1160 MET A O 1
ATOM 9341 N N . LEU A 1 1161 ? -9.388 -12.845 -34.034 1.00 96.75 1161 LEU A N 1
ATOM 9342 C CA . LEU A 1 1161 ? -10.015 -13.016 -32.722 1.00 96.75 1161 LEU A CA 1
ATOM 9343 C C . LEU A 1 1161 ? -10.560 -11.690 -32.182 1.00 96.75 1161 LEU A C 1
ATOM 9345 O O . LEU A 1 1161 ? -11.713 -11.644 -31.763 1.00 96.75 1161 LEU A O 1
ATOM 9349 N N . GLU A 1 1162 ? -9.797 -10.599 -32.269 1.00 95.25 1162 GLU A N 1
ATOM 9350 C CA . GLU A 1 1162 ? -10.280 -9.287 -31.827 1.00 95.25 1162 GLU A CA 1
ATOM 9351 C C . GLU A 1 1162 ? -11.495 -8.816 -32.643 1.00 95.25 1162 GLU A C 1
ATOM 9353 O O . GLU A 1 1162 ? -12.488 -8.377 -32.064 1.00 95.25 1162 GLU A O 1
ATOM 9358 N N . LEU A 1 1163 ? -11.478 -8.991 -33.971 1.00 94.12 1163 LEU A N 1
ATOM 9359 C CA . LEU A 1 1163 ? -12.631 -8.695 -34.835 1.00 94.12 1163 LEU A CA 1
ATOM 9360 C C . LEU A 1 1163 ? -13.857 -9.561 -34.508 1.00 94.12 1163 LEU A C 1
ATOM 9362 O O . LEU A 1 1163 ? -14.989 -9.114 -34.689 1.00 94.12 1163 LEU A O 1
ATOM 9366 N N . ALA A 1 1164 ? -13.646 -10.770 -33.985 1.00 91.69 1164 ALA A N 1
ATOM 9367 C CA . ALA A 1 1164 ? -14.707 -11.647 -33.503 1.00 91.69 1164 ALA A CA 1
ATOM 9368 C C . ALA A 1 1164 ? -15.247 -11.268 -32.110 1.00 91.69 1164 ALA A C 1
ATOM 9370 O O . ALA A 1 1164 ? -16.204 -11.896 -31.640 1.00 91.69 1164 ALA A O 1
ATOM 9371 N N . GLY A 1 1165 ? -14.652 -10.270 -31.445 1.00 88.44 1165 GLY A N 1
ATOM 9372 C CA . GLY A 1 1165 ? -14.943 -9.909 -30.057 1.00 88.44 1165 GLY A CA 1
ATOM 9373 C C . GLY A 1 1165 ? -14.340 -10.886 -29.043 1.00 88.44 1165 GLY A C 1
ATOM 9374 O O . GLY A 1 1165 ? -14.908 -11.089 -27.970 1.00 88.44 1165 GLY A O 1
ATOM 9375 N N . VAL A 1 1166 ? -13.228 -11.536 -29.396 1.00 86.00 1166 VAL A N 1
ATOM 9376 C CA . VAL A 1 1166 ? -12.539 -12.556 -28.597 1.00 86.00 1166 VAL A CA 1
ATOM 9377 C C . VAL A 1 1166 ? -11.181 -12.027 -28.155 1.00 86.00 1166 VAL A C 1
ATOM 9379 O O . VAL A 1 1166 ? -10.393 -11.533 -28.960 1.00 86.00 1166 VAL A O 1
ATOM 9382 N N . LYS A 1 1167 ? -10.874 -12.162 -26.862 1.00 85.44 1167 LYS A N 1
ATOM 9383 C CA . LYS A 1 1167 ? -9.555 -11.808 -26.331 1.00 85.44 1167 LYS A CA 1
ATOM 9384 C C . LYS A 1 1167 ? -8.505 -12.795 -26.853 1.00 85.44 1167 LYS A C 1
ATOM 9386 O O . LYS A 1 1167 ? -8.695 -14.006 -26.763 1.00 85.44 1167 LYS A O 1
ATOM 9391 N N . LYS A 1 1168 ? -7.385 -12.277 -27.367 1.00 90.62 1168 LYS A N 1
ATOM 9392 C CA . LYS A 1 1168 ? -6.226 -13.083 -27.778 1.00 90.62 1168 LYS A CA 1
ATOM 9393 C C . LYS A 1 1168 ? -5.695 -13.908 -26.583 1.00 90.62 1168 LYS A C 1
ATOM 9395 O O . LYS A 1 1168 ? -5.395 -13.302 -25.557 1.00 90.62 1168 LYS A O 1
ATOM 9400 N N . PRO A 1 1169 ? -5.514 -15.234 -26.709 1.00 89.00 1169 PRO A N 1
ATOM 9401 C CA . PRO A 1 1169 ? -4.841 -16.049 -25.695 1.00 89.00 1169 PRO A CA 1
ATOM 9402 C C . PRO A 1 1169 ? -3.332 -15.770 -25.590 1.00 89.00 1169 PRO A C 1
ATOM 9404 O O . PRO A 1 1169 ? -2.678 -15.479 -26.594 1.00 89.00 1169 PRO A O 1
ATOM 9407 N N . ASP A 1 1170 ? -2.760 -15.952 -24.397 1.00 90.56 1170 ASP A N 1
ATOM 9408 C CA . ASP A 1 1170 ? -1.350 -15.631 -24.099 1.00 90.56 1170 ASP A CA 1
ATOM 9409 C C . ASP A 1 1170 ? -0.344 -16.480 -24.883 1.00 90.56 1170 ASP A C 1
ATOM 9411 O O . ASP A 1 1170 ? 0.759 -16.035 -25.192 1.00 90.56 1170 ASP A O 1
ATOM 9415 N N . TYR A 1 1171 ? -0.734 -17.696 -25.272 1.00 90.44 1171 TYR A N 1
ATOM 9416 C CA . TYR A 1 1171 ? 0.124 -18.573 -26.061 1.00 90.44 1171 TYR A CA 1
ATOM 9417 C C . TYR A 1 1171 ? 0.312 -18.086 -27.512 1.00 90.44 1171 TYR A C 1
ATOM 9419 O O . TYR A 1 1171 ? 1.195 -18.597 -28.201 1.00 90.44 1171 TYR A O 1
ATOM 9427 N N . MET A 1 1172 ? -0.478 -17.123 -28.009 1.00 96.88 1172 MET A N 1
ATOM 9428 C CA . MET A 1 1172 ? -0.266 -16.517 -29.330 1.00 96.88 1172 MET A CA 1
ATOM 9429 C C . MET A 1 1172 ? 0.767 -15.387 -29.233 1.00 96.88 1172 MET A C 1
ATOM 9431 O O . MET A 1 1172 ? 0.543 -14.387 -28.553 1.00 96.88 1172 MET A O 1
ATOM 9435 N N . GLN A 1 1173 ? 1.880 -15.514 -29.956 1.00 96.19 1173 GLN A N 1
ATOM 9436 C CA . GLN A 1 1173 ? 2.973 -14.532 -29.973 1.00 96.19 1173 GLN A CA 1
ATOM 9437 C C . GLN A 1 1173 ? 2.679 -13.312 -30.855 1.00 96.19 1173 GLN A C 1
ATOM 9439 O O . GLN A 1 1173 ? 3.288 -12.262 -30.661 1.00 96.19 1173 GLN A O 1
ATOM 9444 N N . GLY A 1 1174 ? 1.775 -13.442 -31.827 1.00 95.00 1174 GLY A N 1
ATOM 9445 C CA . GLY A 1 1174 ? 1.335 -12.322 -32.652 1.00 95.00 1174 GLY A CA 1
ATOM 9446 C C . GLY A 1 1174 ? 0.563 -11.259 -31.866 1.00 95.00 1174 GLY A C 1
ATOM 9447 O O . GLY A 1 1174 ? 0.053 -11.495 -30.761 1.00 95.00 1174 GLY A O 1
ATOM 9448 N N . SER A 1 1175 ? 0.426 -10.093 -32.486 1.00 95.31 1175 SER A N 1
ATOM 9449 C CA . SER A 1 1175 ? -0.314 -8.946 -31.962 1.00 95.31 1175 SER A CA 1
ATOM 9450 C C . SER A 1 1175 ? -1.409 -8.538 -32.935 1.00 95.31 1175 SER A C 1
ATOM 9452 O O . SER A 1 1175 ? -1.226 -8.592 -34.145 1.00 95.31 1175 SER A O 1
ATOM 9454 N N . SER A 1 1176 ? -2.555 -8.112 -32.414 1.00 96.00 1176 SER A N 1
ATOM 9455 C CA . SER A 1 1176 ? -3.645 -7.640 -33.264 1.00 96.00 1176 SER A CA 1
ATOM 9456 C C . SER A 1 1176 ? -3.350 -6.257 -33.845 1.00 96.00 1176 SER A C 1
ATOM 9458 O O . SER A 1 1176 ? -2.883 -5.365 -33.133 1.00 96.00 1176 SER A O 1
ATOM 9460 N N . PHE A 1 1177 ? -3.667 -6.066 -35.126 1.00 96.56 1177 PHE A N 1
ATOM 9461 C CA . PHE A 1 1177 ? -3.572 -4.779 -35.822 1.00 96.56 1177 PHE A CA 1
ATOM 9462 C C . PHE A 1 1177 ? -4.946 -4.169 -36.149 1.00 96.56 1177 PHE A C 1
ATOM 9464 O O . PHE A 1 1177 ? -5.040 -3.328 -37.039 1.00 96.56 1177 PHE A O 1
ATOM 9471 N N . VAL A 1 1178 ? -6.019 -4.507 -35.418 1.00 96.12 1178 VAL A N 1
ATOM 9472 C CA . VAL A 1 1178 ? -7.350 -3.878 -35.609 1.00 96.12 1178 VAL A CA 1
ATOM 9473 C C . VAL A 1 1178 ? -7.287 -2.349 -35.543 1.00 96.12 1178 VAL A C 1
ATOM 9475 O O . VAL A 1 1178 ? -7.946 -1.665 -36.320 1.00 96.12 1178 VAL A O 1
ATOM 9478 N N . ARG A 1 1179 ? -6.414 -1.789 -34.700 1.00 94.38 1179 ARG A N 1
ATOM 9479 C CA . ARG A 1 1179 ? -6.170 -0.337 -34.642 1.00 94.38 1179 ARG A CA 1
ATOM 9480 C C . ARG A 1 1179 ? -5.736 0.263 -35.983 1.00 94.38 1179 ARG A C 1
ATOM 9482 O O . ARG A 1 1179 ? -6.094 1.403 -36.273 1.00 94.38 1179 ARG A O 1
ATOM 9489 N N . ALA A 1 1180 ? -4.970 -0.478 -36.783 1.00 95.06 1180 ALA A N 1
ATOM 9490 C CA . ALA A 1 1180 ? -4.574 -0.050 -38.120 1.00 95.06 1180 ALA A CA 1
ATOM 9491 C C . ALA A 1 1180 ? -5.794 0.033 -39.049 1.00 95.06 1180 ALA A C 1
ATOM 9493 O O . ALA A 1 1180 ? -5.949 1.021 -39.760 1.00 95.06 1180 ALA A O 1
ATOM 9494 N N . LEU A 1 1181 ? -6.700 -0.950 -38.959 1.00 96.06 1181 LEU A N 1
ATOM 9495 C CA . LEU A 1 1181 ? -7.954 -0.993 -39.723 1.00 96.06 1181 LEU A CA 1
ATOM 9496 C C . LEU A 1 1181 ? -8.845 0.221 -39.432 1.00 96.06 1181 LEU A C 1
ATOM 9498 O O . LEU A 1 1181 ? -9.468 0.757 -40.341 1.00 96.06 1181 LEU A O 1
ATOM 9502 N N . GLU A 1 1182 ? -8.834 0.702 -38.188 1.00 93.31 1182 GLU A N 1
ATOM 9503 C CA . GLU A 1 1182 ? -9.563 1.896 -37.735 1.00 93.31 1182 GLU A CA 1
ATOM 9504 C C . GLU A 1 1182 ? -8.858 3.228 -38.075 1.00 93.31 1182 GLU A C 1
ATOM 9506 O O . GLU A 1 1182 ? -9.256 4.293 -37.590 1.00 93.31 1182 GLU A O 1
ATOM 9511 N N . GLY A 1 1183 ? -7.772 3.192 -38.856 1.00 90.75 1183 GLY A N 1
ATOM 9512 C CA . GLY A 1 1183 ? -7.011 4.375 -39.265 1.00 90.75 1183 GLY A CA 1
ATOM 9513 C C . GLY A 1 1183 ? -6.242 5.056 -38.126 1.00 90.75 1183 GLY A C 1
ATOM 9514 O O . GLY A 1 1183 ? -5.950 6.253 -38.201 1.00 90.75 1183 GLY A O 1
ATOM 9515 N N . LYS A 1 1184 ? -5.935 4.339 -37.036 1.00 91.19 1184 LYS A N 1
ATOM 9516 C CA . LYS A 1 1184 ? -5.149 4.885 -35.918 1.00 91.19 1184 LYS A CA 1
ATOM 9517 C C . LYS A 1 1184 ? -3.658 4.926 -36.264 1.00 91.19 1184 LYS A C 1
ATOM 9519 O O . LYS A 1 1184 ? -3.169 4.181 -37.106 1.00 91.19 1184 LYS A O 1
ATOM 9524 N N . LYS A 1 1185 ? -2.914 5.790 -35.566 1.00 88.94 1185 LYS A N 1
ATOM 9525 C CA . LYS A 1 1185 ? -1.452 5.891 -35.699 1.00 88.94 1185 LYS A CA 1
ATOM 9526 C C . LYS A 1 1185 ? -0.734 4.720 -35.020 1.00 88.94 1185 LYS A C 1
ATOM 9528 O O . LYS A 1 1185 ? -1.213 4.193 -34.012 1.00 88.94 1185 LYS A O 1
ATOM 9533 N N . GLU A 1 1186 ? 0.421 4.354 -35.575 1.00 89.44 1186 GLU A N 1
ATOM 9534 C CA . GLU A 1 1186 ? 1.328 3.342 -35.024 1.00 89.44 1186 GLU A CA 1
ATOM 9535 C C . GLU A 1 1186 ? 1.809 3.770 -33.625 1.00 89.44 1186 GLU A C 1
ATOM 9537 O O . GLU A 1 1186 ? 2.171 4.929 -33.417 1.00 89.44 1186 GLU A O 1
ATOM 9542 N N . THR A 1 1187 ? 1.795 2.860 -32.649 1.00 84.38 1187 THR A N 1
ATOM 9543 C CA . THR A 1 1187 ? 2.244 3.156 -31.278 1.00 84.38 1187 THR A CA 1
ATOM 9544 C C . THR A 1 1187 ? 3.741 2.877 -31.111 1.00 84.38 1187 THR A C 1
ATOM 9546 O O . THR A 1 1187 ? 4.358 2.173 -31.917 1.00 84.38 1187 THR A O 1
ATOM 9549 N N . SER A 1 1188 ? 4.346 3.392 -30.036 1.00 80.56 1188 SER A N 1
ATOM 9550 C CA . SER A 1 1188 ? 5.728 3.046 -29.661 1.00 80.56 1188 SER A CA 1
ATOM 9551 C C . SER A 1 1188 ? 5.896 1.552 -29.357 1.00 80.56 1188 SER A C 1
ATOM 9553 O O . SER A 1 1188 ? 6.963 1.001 -29.602 1.00 80.56 1188 SER A O 1
ATOM 9555 N N . LYS A 1 1189 ? 4.825 0.889 -28.897 1.00 82.31 1189 LYS A N 1
ATOM 9556 C CA . LYS A 1 1189 ? 4.783 -0.549 -28.587 1.00 82.31 1189 LYS A CA 1
ATOM 9557 C C . LYS A 1 1189 ? 4.630 -1.450 -29.827 1.00 82.31 1189 LYS A C 1
ATOM 9559 O O . LYS A 1 1189 ? 4.777 -2.663 -29.703 1.00 82.31 1189 LYS A O 1
ATOM 9564 N N . TRP A 1 1190 ? 4.307 -0.907 -31.009 1.00 93.75 1190 TRP A N 1
ATOM 9565 C CA . TRP A 1 1190 ? 4.193 -1.714 -32.232 1.00 93.75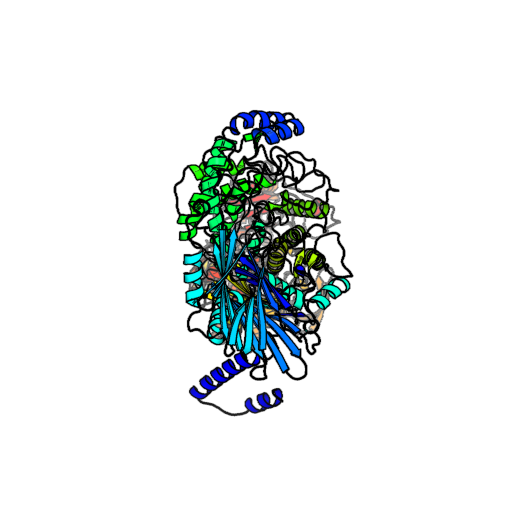 1190 TRP A CA 1
ATOM 9566 C C . TRP A 1 1190 ? 5.572 -2.110 -32.777 1.00 93.75 1190 TRP A C 1
ATOM 9568 O O . TRP A 1 1190 ? 6.538 -1.348 -32.685 1.00 93.75 1190 TRP A O 1
ATOM 9578 N N . LYS A 1 1191 ? 5.661 -3.308 -33.366 1.00 92.06 1191 LYS A N 1
ATOM 9579 C CA . LYS A 1 1191 ? 6.922 -3.879 -33.857 1.00 92.06 1191 LYS A CA 1
ATOM 9580 C C . LYS A 1 1191 ? 7.547 -3.008 -34.955 1.00 92.06 1191 LYS A C 1
ATOM 9582 O O . LYS A 1 1191 ? 6.878 -2.602 -35.900 1.00 92.06 1191 LYS A O 1
ATOM 9587 N N . LYS A 1 1192 ? 8.858 -2.760 -34.852 1.00 92.69 1192 LYS A N 1
ATOM 9588 C CA . LYS A 1 1192 ? 9.634 -1.961 -35.827 1.00 92.69 1192 LYS A CA 1
ATOM 9589 C C . LYS A 1 1192 ? 10.325 -2.799 -36.905 1.00 92.69 1192 LYS A C 1
ATOM 9591 O O . LYS A 1 1192 ? 10.803 -2.262 -37.902 1.00 92.69 1192 LYS A O 1
ATOM 9596 N N . GLY A 1 1193 ? 10.338 -4.116 -36.726 1.00 94.50 1193 GLY A N 1
ATOM 9597 C CA . GLY A 1 1193 ? 10.877 -5.072 -37.680 1.00 94.50 1193 GLY A CA 1
ATOM 9598 C C . GLY A 1 1193 ? 10.188 -6.427 -37.570 1.00 94.50 1193 GLY A C 1
ATOM 9599 O O . GLY A 1 1193 ? 9.465 -6.699 -36.610 1.00 94.50 1193 GLY A O 1
ATOM 9600 N N . THR A 1 1194 ? 10.414 -7.270 -38.569 1.00 95.38 1194 THR A N 1
ATOM 9601 C CA . THR A 1 1194 ? 9.931 -8.650 -38.615 1.00 95.38 1194 THR A CA 1
ATOM 9602 C C . THR A 1 1194 ? 11.100 -9.615 -38.761 1.00 95.38 1194 THR A C 1
ATOM 9604 O O . THR A 1 1194 ? 12.057 -9.345 -39.490 1.00 95.38 1194 THR A O 1
ATOM 9607 N N . TYR A 1 1195 ? 11.012 -10.736 -38.052 1.00 96.00 1195 TYR A N 1
ATOM 9608 C CA . TYR A 1 1195 ? 11.977 -11.825 -38.108 1.00 96.00 1195 TYR A CA 1
ATOM 9609 C C . TYR A 1 1195 ? 11.596 -12.827 -39.199 1.00 96.00 1195 TYR A C 1
ATOM 9611 O O . TYR A 1 1195 ? 10.426 -13.192 -39.325 1.00 96.00 1195 TYR A O 1
ATOM 9619 N N . TYR A 1 1196 ? 12.589 -13.301 -39.944 1.00 96.25 1196 TYR A N 1
ATOM 9620 C CA . TYR A 1 1196 ? 12.436 -14.350 -40.944 1.00 96.25 1196 TYR A CA 1
ATOM 9621 C C . TYR A 1 1196 ? 13.436 -15.470 -40.697 1.00 96.25 1196 TYR A C 1
ATOM 9623 O O . TYR A 1 1196 ? 14.595 -15.208 -40.369 1.00 96.25 1196 TYR A O 1
ATOM 9631 N N . ARG A 1 1197 ? 13.016 -16.718 -40.913 1.00 94.56 1197 ARG A N 1
ATOM 9632 C CA . ARG A 1 1197 ? 13.930 -17.858 -40.919 1.00 94.56 1197 ARG A CA 1
ATOM 9633 C C . ARG A 1 1197 ? 13.501 -18.939 -41.899 1.00 94.56 1197 ARG A C 1
ATOM 9635 O O . ARG A 1 1197 ? 12.339 -19.323 -41.971 1.00 94.56 1197 ARG A O 1
ATOM 9642 N N . TYR A 1 1198 ? 14.491 -19.468 -42.602 1.00 93.38 1198 TYR A N 1
ATOM 9643 C CA . TYR A 1 1198 ? 14.399 -20.611 -43.490 1.00 93.38 1198 TYR A CA 1
ATOM 9644 C C . TYR A 1 1198 ? 15.399 -21.674 -43.020 1.00 93.38 1198 TYR A C 1
ATOM 9646 O O . TYR A 1 1198 ? 16.612 -21.481 -43.079 1.00 93.38 1198 TYR A O 1
ATOM 9654 N N . TRP A 1 1199 ? 14.875 -22.788 -42.498 1.00 89.50 1199 TRP A N 1
ATOM 9655 C CA . TRP A 1 1199 ? 15.668 -23.809 -41.802 1.00 89.50 1199 TRP A CA 1
ATOM 9656 C C . TRP A 1 1199 ? 16.411 -24.767 -42.734 1.00 89.50 1199 TRP A C 1
ATOM 9658 O O . TRP A 1 1199 ? 17.451 -25.301 -42.354 1.00 89.50 1199 TRP A O 1
ATOM 9668 N N . MET A 1 1200 ? 15.860 -25.017 -43.921 1.00 87.44 1200 MET A N 1
ATOM 9669 C CA . MET A 1 1200 ? 16.340 -26.066 -44.820 1.00 87.44 1200 MET A CA 1
ATOM 9670 C C . MET A 1 1200 ? 17.584 -25.605 -45.585 1.00 87.44 1200 MET A C 1
ATOM 9672 O O . MET A 1 1200 ? 17.660 -24.446 -45.983 1.00 87.44 1200 MET A O 1
ATOM 9676 N N . HIS A 1 1201 ? 18.524 -26.511 -45.858 1.00 90.06 1201 HIS A N 1
ATOM 9677 C CA . HIS A 1 1201 ? 19.727 -26.189 -46.630 1.00 90.06 1201 HIS A CA 1
ATOM 9678 C C . HIS A 1 1201 ? 19.811 -26.982 -47.932 1.00 90.06 1201 HIS A C 1
ATOM 9680 O O . HIS A 1 1201 ? 19.666 -28.204 -47.940 1.00 90.06 1201 HIS A O 1
ATOM 9686 N N . MET A 1 1202 ? 20.053 -26.285 -49.045 1.00 88.75 1202 MET A N 1
ATOM 9687 C CA . MET A 1 1202 ? 20.285 -26.879 -50.364 1.00 88.75 1202 MET A CA 1
ATOM 9688 C C . MET A 1 1202 ? 19.223 -27.931 -50.756 1.00 88.75 1202 MET A C 1
ATOM 9690 O O . MET A 1 1202 ? 19.525 -29.010 -51.275 1.00 88.75 1202 MET A O 1
ATOM 9694 N N . ALA A 1 1203 ? 17.958 -27.633 -50.450 1.00 85.50 1203 ALA A N 1
ATOM 9695 C CA . ALA A 1 1203 ? 16.861 -28.594 -50.500 1.00 85.50 1203 ALA A CA 1
ATOM 9696 C C . ALA A 1 1203 ? 16.019 -28.517 -51.789 1.00 85.50 1203 ALA A C 1
ATOM 9698 O O . ALA A 1 1203 ? 16.002 -27.517 -52.508 1.00 85.50 1203 ALA A O 1
ATOM 9699 N N . HIS A 1 1204 ? 15.293 -29.606 -52.057 1.00 81.06 1204 HIS A N 1
ATOM 9700 C CA . HIS A 1 1204 ? 14.248 -29.788 -53.073 1.00 81.06 1204 HIS A CA 1
ATOM 9701 C C . HIS A 1 1204 ? 14.673 -29.439 -54.499 1.00 81.06 1204 HIS A C 1
ATOM 9703 O O . HIS A 1 1204 ? 13.852 -29.000 -55.299 1.00 81.06 1204 HIS A O 1
ATOM 9709 N N . SER A 1 1205 ? 15.959 -29.613 -54.820 1.00 82.88 1205 SER A N 1
ATOM 9710 C CA . SER A 1 1205 ? 16.572 -29.172 -56.085 1.00 82.88 1205 SER A CA 1
ATOM 9711 C C . SER A 1 1205 ? 16.472 -27.665 -56.377 1.00 82.88 1205 SER A C 1
ATOM 9713 O O . SER A 1 1205 ? 16.966 -27.233 -57.415 1.00 82.88 1205 SER A O 1
ATOM 9715 N N . HIS A 1 1206 ? 15.901 -26.873 -55.461 1.00 88.00 1206 HIS A N 1
ATOM 9716 C CA . HIS A 1 1206 ? 15.935 -25.411 -55.492 1.00 88.00 1206 HIS A CA 1
ATOM 9717 C C . HIS A 1 1206 ? 17.277 -24.877 -54.985 1.00 88.00 1206 HIS A C 1
ATOM 9719 O O . HIS A 1 1206 ? 17.741 -23.844 -55.446 1.00 88.00 1206 HIS A O 1
ATOM 9725 N N . ASN A 1 1207 ? 17.937 -25.624 -54.094 1.00 90.06 1207 ASN A N 1
ATOM 9726 C CA . ASN A 1 1207 ? 19.298 -25.361 -53.629 1.00 90.06 1207 ASN A CA 1
ATOM 9727 C C . ASN A 1 1207 ? 19.514 -23.968 -53.006 1.00 90.06 1207 ASN A C 1
ATOM 9729 O O . ASN A 1 1207 ? 20.556 -23.355 -53.208 1.00 90.06 1207 ASN A O 1
ATOM 9733 N N . ASN A 1 1208 ? 18.540 -23.443 -52.264 1.00 92.50 1208 ASN A N 1
ATOM 9734 C CA . ASN A 1 1208 ? 18.740 -22.208 -51.505 1.00 92.50 1208 ASN A CA 1
ATOM 9735 C C . ASN A 1 1208 ? 19.566 -22.511 -50.244 1.00 92.50 1208 ASN A C 1
ATOM 9737 O O . ASN A 1 1208 ? 19.266 -23.497 -49.551 1.00 92.50 1208 ASN A O 1
ATOM 9741 N N . PRO A 1 1209 ? 20.558 -21.678 -49.897 1.00 93.31 1209 PRO A N 1
ATOM 9742 C CA . PRO A 1 1209 ? 21.234 -21.786 -48.619 1.00 93.31 1209 PRO A CA 1
ATOM 9743 C C . PRO A 1 1209 ? 20.283 -21.431 -47.473 1.00 93.31 1209 PRO A C 1
ATOM 9745 O O . PRO A 1 1209 ? 19.438 -20.541 -47.579 1.00 93.31 1209 PRO A O 1
ATOM 9748 N N . ALA A 1 1210 ? 20.427 -22.141 -46.363 1.00 92.56 1210 ALA A N 1
ATOM 9749 C CA . ALA A 1 1210 ? 19.687 -21.876 -45.139 1.00 92.56 1210 ALA A CA 1
ATOM 9750 C C . ALA A 1 1210 ? 20.053 -20.501 -44.550 1.00 92.56 1210 ALA A C 1
ATOM 9752 O O . ALA A 1 1210 ? 21.227 -20.115 -44.557 1.00 92.56 1210 ALA A O 1
ATOM 9753 N N . HIS A 1 1211 ? 19.050 -19.760 -44.073 1.00 95.62 1211 HIS A N 1
ATOM 9754 C CA . HIS A 1 1211 ? 19.231 -18.370 -43.656 1.00 95.62 1211 HIS A CA 1
ATOM 9755 C C . HIS A 1 1211 ? 18.190 -17.886 -42.649 1.00 95.62 1211 HIS A C 1
ATOM 9757 O O . HIS A 1 1211 ? 17.106 -18.451 -42.501 1.00 95.62 1211 HIS A O 1
ATOM 9763 N N . PHE A 1 1212 ? 18.518 -16.805 -41.952 1.00 96.81 1212 PHE A N 1
ATOM 9764 C CA . PHE A 1 1212 ? 17.571 -16.029 -41.158 1.00 96.81 1212 PHE A CA 1
ATOM 9765 C C . PHE A 1 1212 ? 17.944 -14.553 -41.197 1.00 96.81 1212 PHE A C 1
ATOM 9767 O O . PHE A 1 1212 ? 19.053 -14.201 -41.588 1.00 96.81 1212 PHE A O 1
ATOM 9774 N N . GLY A 1 1213 ? 17.038 -13.685 -40.770 1.00 96.94 1213 GLY A N 1
ATOM 9775 C CA . GLY A 1 1213 ? 17.314 -12.260 -40.770 1.00 96.94 1213 GLY A CA 1
ATOM 9776 C C . GLY A 1 1213 ? 16.198 -11.414 -40.188 1.00 96.94 1213 GLY A C 1
ATOM 9777 O O . GLY A 1 1213 ? 15.178 -11.921 -39.710 1.00 96.94 1213 GLY A O 1
ATOM 9778 N N . ILE A 1 1214 ? 16.409 -10.101 -40.237 1.00 97.69 1214 ILE A N 1
ATOM 9779 C CA . ILE A 1 1214 ? 15.453 -9.088 -39.788 1.00 97.69 1214 ILE A CA 1
ATOM 9780 C C . ILE A 1 1214 ? 15.204 -8.098 -40.924 1.00 97.69 1214 ILE A C 1
ATOM 9782 O O . ILE A 1 1214 ? 16.139 -7.647 -41.584 1.00 97.69 1214 ILE A O 1
ATOM 9786 N N . ARG A 1 1215 ? 13.934 -7.732 -41.119 1.00 95.69 1215 ARG A N 1
ATOM 9787 C CA . ARG A 1 1215 ? 13.500 -6.691 -42.057 1.00 95.69 1215 ARG A CA 1
ATOM 9788 C C . ARG A 1 1215 ? 12.750 -5.591 -41.311 1.00 95.69 1215 ARG A C 1
ATOM 9790 O O . ARG A 1 1215 ? 11.758 -5.862 -40.636 1.00 95.69 1215 ARG A O 1
ATOM 9797 N N . THR A 1 1216 ? 13.202 -4.350 -41.445 1.00 96.25 1216 THR A N 1
ATOM 9798 C CA . THR A 1 1216 ? 12.537 -3.130 -40.944 1.00 96.25 1216 THR A CA 1
ATOM 9799 C C . THR A 1 1216 ? 11.935 -2.347 -42.115 1.00 96.25 1216 THR A C 1
ATOM 9801 O O . THR A 1 1216 ? 12.080 -2.759 -43.260 1.00 96.25 1216 THR A O 1
ATOM 9804 N N . LYS A 1 1217 ? 11.278 -1.203 -41.872 1.00 93.31 1217 LYS A N 1
ATOM 9805 C CA . LYS A 1 1217 ? 10.796 -0.344 -42.975 1.00 93.31 1217 LYS A CA 1
ATOM 9806 C C . LYS A 1 1217 ? 11.926 0.161 -43.893 1.00 93.31 1217 LYS A C 1
ATOM 9808 O O . LYS A 1 1217 ? 11.646 0.473 -45.042 1.00 93.31 1217 LYS A O 1
ATOM 9813 N N . LYS A 1 1218 ? 13.166 0.245 -43.388 1.00 95.56 1218 LYS A N 1
ATOM 9814 C CA . LYS A 1 1218 ? 14.312 0.873 -44.074 1.00 95.56 1218 LYS A CA 1
ATOM 9815 C C . LYS A 1 1218 ? 15.436 -0.092 -44.429 1.00 95.56 1218 LYS A C 1
ATOM 9817 O O . LYS A 1 1218 ? 16.081 0.073 -45.449 1.00 95.56 1218 LYS A O 1
ATOM 9822 N N . TYR A 1 1219 ? 15.686 -1.085 -43.584 1.00 96.81 1219 TYR A N 1
ATOM 9823 C CA . TYR A 1 1219 ? 16.860 -1.950 -43.691 1.00 96.81 1219 TYR A CA 1
ATOM 9824 C C . TYR A 1 1219 ? 16.483 -3.419 -43.637 1.00 96.81 1219 TYR A C 1
ATOM 9826 O O . TYR A 1 1219 ? 15.560 -3.801 -42.903 1.00 96.81 1219 TYR A O 1
ATOM 9834 N N . LYS A 1 1220 ? 17.265 -4.239 -44.334 1.00 96.94 1220 LYS A N 1
ATOM 9835 C CA . LYS A 1 1220 ? 17.211 -5.692 -44.240 1.00 96.94 1220 LYS A CA 1
ATOM 9836 C C . LYS A 1 1220 ? 18.598 -6.270 -44.009 1.00 96.94 1220 LYS A C 1
ATOM 9838 O O . LYS A 1 1220 ? 19.549 -5.881 -44.669 1.00 96.94 1220 LYS A O 1
ATOM 9843 N N . LEU A 1 1221 ? 18.680 -7.210 -43.076 1.00 97.75 1221 LEU A N 1
ATOM 9844 C CA . LEU A 1 1221 ? 19.891 -7.954 -42.762 1.00 97.75 1221 LEU A CA 1
ATOM 9845 C C . LEU A 1 1221 ? 19.588 -9.446 -42.871 1.00 97.75 1221 LEU A C 1
ATOM 9847 O O . LEU A 1 1221 ? 18.673 -9.933 -42.202 1.00 97.75 1221 LEU A O 1
ATOM 9851 N N . ILE A 1 1222 ? 20.358 -10.153 -43.691 1.00 97.81 1222 ILE A N 1
ATOM 9852 C CA . ILE A 1 1222 ? 20.233 -11.586 -43.950 1.00 97.81 1222 ILE A CA 1
ATOM 9853 C C . ILE A 1 1222 ? 21.533 -12.262 -43.530 1.00 97.81 1222 ILE A C 1
ATOM 9855 O O . ILE A 1 1222 ? 22.621 -11.823 -43.887 1.00 97.81 1222 ILE A O 1
ATOM 9859 N N . PHE A 1 1223 ? 21.422 -13.356 -42.790 1.00 97.94 1223 PHE A N 1
ATOM 9860 C CA . PHE A 1 1223 ? 22.539 -14.224 -42.462 1.00 97.94 1223 PHE A CA 1
ATOM 9861 C C . PHE A 1 1223 ? 22.354 -15.585 -43.107 1.00 97.94 1223 PHE A C 1
ATOM 9863 O O . PHE A 1 1223 ? 21.431 -16.329 -42.760 1.00 97.94 1223 PHE A O 1
ATOM 9870 N N . PHE A 1 1224 ? 23.267 -15.930 -44.005 1.00 96.62 1224 PHE A N 1
ATOM 9871 C CA . PHE A 1 1224 ? 23.377 -17.263 -44.570 1.00 96.62 1224 PHE A CA 1
ATOM 9872 C C . PHE A 1 1224 ? 24.357 -18.070 -43.728 1.00 96.62 1224 PHE A C 1
ATOM 9874 O O . PHE A 1 1224 ? 25.562 -17.830 -43.758 1.00 96.62 1224 PHE A O 1
ATOM 9881 N N . TYR A 1 1225 ? 23.840 -19.042 -42.979 1.00 93.12 1225 TYR A N 1
ATOM 9882 C CA . TYR A 1 1225 ? 24.651 -19.887 -42.093 1.00 93.12 1225 TYR A CA 1
ATOM 9883 C C . TYR A 1 1225 ? 25.145 -21.174 -42.765 1.00 93.12 1225 TYR A C 1
ATOM 9885 O O . TYR A 1 1225 ? 25.896 -21.939 -42.168 1.00 93.12 1225 TYR A O 1
ATOM 9893 N N . GLY A 1 1226 ? 24.748 -21.405 -44.017 1.00 87.69 1226 GLY A N 1
ATOM 9894 C CA . GLY A 1 1226 ? 25.483 -22.269 -44.936 1.00 87.69 1226 GLY A CA 1
ATOM 9895 C C . GLY A 1 1226 ? 25.478 -23.773 -44.646 1.00 87.69 1226 GLY A C 1
ATOM 9896 O O . GLY A 1 1226 ? 26.236 -24.497 -45.282 1.00 87.69 1226 GLY A O 1
ATOM 9897 N N . CYS A 1 1227 ? 24.630 -24.267 -43.741 1.00 87.12 1227 CYS A N 1
ATOM 9898 C CA . CYS A 1 1227 ? 24.505 -25.698 -43.449 1.00 87.12 1227 CYS A CA 1
ATOM 9899 C C . CYS A 1 1227 ? 23.068 -26.098 -43.081 1.00 87.12 1227 CYS A C 1
ATOM 9901 O O . CYS A 1 1227 ? 22.229 -25.240 -42.798 1.00 87.12 1227 CYS A O 1
ATOM 9903 N N . ASP A 1 1228 ? 22.765 -27.401 -43.099 1.00 81.00 1228 ASP A N 1
ATOM 9904 C CA . ASP A 1 1228 ? 21.465 -27.905 -42.641 1.00 81.00 1228 ASP A CA 1
ATOM 9905 C C . ASP A 1 1228 ? 21.375 -27.927 -41.110 1.00 81.00 1228 ASP A C 1
ATOM 9907 O O . ASP A 1 1228 ? 22.312 -28.339 -40.421 1.00 81.00 1228 ASP A O 1
ATOM 9911 N N . PHE A 1 1229 ? 20.226 -27.519 -40.566 1.00 76.06 1229 PHE A N 1
ATOM 9912 C CA . PHE A 1 1229 ? 20.014 -27.469 -39.121 1.00 76.06 1229 PHE A CA 1
ATOM 9913 C C . PHE A 1 1229 ? 20.087 -28.856 -38.450 1.00 76.06 1229 PHE A C 1
ATOM 9915 O O . PHE A 1 1229 ? 20.412 -28.928 -37.264 1.00 76.06 1229 PHE A O 1
ATOM 9922 N N . SER A 1 1230 ? 19.853 -29.959 -39.179 1.00 65.50 1230 SER A N 1
ATOM 9923 C CA . SER A 1 1230 ? 19.982 -31.319 -38.636 1.00 65.50 1230 SER A CA 1
ATOM 9924 C C . SER A 1 1230 ? 21.431 -31.717 -38.340 1.00 65.50 1230 SER A C 1
ATOM 9926 O O . SER A 1 1230 ? 21.673 -32.514 -37.432 1.00 65.50 1230 SER A O 1
ATOM 9928 N N . ASN A 1 1231 ? 22.402 -31.147 -39.065 1.00 57.50 1231 ASN A N 1
ATOM 9929 C CA . ASN A 1 1231 ? 23.828 -31.463 -38.906 1.00 57.50 1231 ASN A CA 1
ATOM 9930 C C . ASN A 1 1231 ? 24.429 -30.873 -37.615 1.00 57.50 1231 ASN A C 1
ATOM 9932 O O . ASN A 1 1231 ? 25.491 -31.309 -37.181 1.00 57.50 1231 ASN A O 1
ATOM 9936 N N . VAL A 1 1232 ? 23.747 -29.917 -36.974 1.00 50.81 1232 VAL A N 1
ATOM 9937 C CA . VAL A 1 1232 ? 24.227 -29.198 -35.777 1.00 50.81 1232 VAL A CA 1
ATOM 9938 C C . VAL A 1 1232 ? 23.734 -29.844 -34.466 1.00 50.81 1232 VAL A C 1
ATOM 9940 O O . VAL A 1 1232 ? 24.232 -29.523 -33.389 1.00 50.81 1232 VAL A O 1
ATOM 9943 N N . HIS A 1 1233 ? 22.773 -30.780 -34.516 1.00 46.44 1233 HIS A N 1
ATOM 9944 C CA . HIS A 1 1233 ? 22.093 -31.328 -33.324 1.00 46.44 1233 HIS A CA 1
ATOM 9945 C C . HIS A 1 1233 ? 22.097 -32.864 -33.212 1.00 46.44 1233 HIS A C 1
ATOM 9947 O O . HIS A 1 1233 ? 21.233 -33.439 -32.554 1.00 46.44 1233 HIS A O 1
ATOM 9953 N N . GLY A 1 1234 ? 23.061 -33.558 -33.831 1.00 45.31 1234 GLY A N 1
ATOM 9954 C CA . GLY A 1 1234 ? 23.223 -35.014 -33.660 1.00 45.31 1234 GLY A CA 1
ATOM 9955 C C . GLY A 1 1234 ? 22.006 -35.851 -34.093 1.00 45.31 1234 GLY A C 1
ATOM 9956 O O . GLY A 1 1234 ? 21.828 -36.980 -33.633 1.00 45.31 1234 GLY A O 1
ATOM 9957 N N . GLY A 1 1235 ? 21.143 -35.303 -34.953 1.00 44.53 1235 GLY A N 1
ATOM 9958 C CA . GLY A 1 1235 ? 19.893 -35.930 -35.367 1.00 44.53 1235 GLY A CA 1
ATOM 9959 C C . GLY A 1 1235 ? 20.113 -37.054 -36.377 1.00 44.53 1235 GLY A C 1
ATOM 9960 O O . GLY A 1 1235 ? 20.668 -36.838 -37.452 1.00 44.53 1235 GLY A O 1
ATOM 9961 N N . LYS A 1 1236 ? 19.640 -38.258 -36.036 1.00 42.56 1236 LYS A N 1
ATOM 9962 C CA . LYS A 1 1236 ? 19.535 -39.427 -36.928 1.00 42.56 1236 LYS A CA 1
ATOM 9963 C C . LYS A 1 1236 ? 18.889 -39.055 -38.271 1.00 42.56 1236 LYS A C 1
ATOM 9965 O O . LYS A 1 1236 ? 17.860 -38.391 -38.269 1.00 42.56 1236 LYS A O 1
ATOM 9970 N N . GLU A 1 1237 ? 19.476 -39.552 -39.367 1.00 48.78 1237 GLU A N 1
ATOM 9971 C CA . GLU A 1 1237 ? 18.983 -39.582 -40.760 1.00 48.78 1237 GLU A CA 1
ATOM 9972 C C . GLU A 1 1237 ? 17.588 -38.961 -40.994 1.00 48.78 1237 GLU A C 1
ATOM 9974 O O . GLU A 1 1237 ? 16.590 -39.667 -41.174 1.00 48.78 1237 GLU A O 1
ATOM 9979 N N . VAL A 1 1238 ? 17.501 -37.630 -41.081 1.00 49.16 1238 VAL A N 1
ATOM 9980 C CA . VAL A 1 1238 ? 16.292 -36.976 -41.596 1.00 49.16 1238 VAL A CA 1
ATOM 9981 C C . VAL A 1 1238 ? 16.351 -36.976 -43.126 1.00 49.16 1238 VAL A C 1
ATOM 9983 O O . VAL A 1 1238 ? 16.708 -36.017 -43.794 1.00 49.16 1238 VAL A O 1
ATOM 9986 N N . THR A 1 1239 ? 15.902 -38.107 -43.666 1.00 48.84 1239 THR A N 1
ATOM 9987 C CA . THR A 1 1239 ? 15.215 -38.279 -44.957 1.00 48.84 1239 THR A CA 1
ATOM 9988 C C . THR A 1 1239 ? 16.027 -38.319 -46.262 1.00 48.84 1239 THR A C 1
ATOM 9990 O O . THR A 1 1239 ? 16.431 -37.337 -46.877 1.00 48.84 1239 THR A O 1
ATOM 9993 N N . LYS A 1 1240 ? 16.081 -39.553 -46.764 1.00 44.31 1240 LYS A N 1
ATOM 9994 C CA . LYS A 1 1240 ? 16.572 -40.064 -48.047 1.00 44.31 1240 LYS A CA 1
ATOM 9995 C C . LYS A 1 1240 ? 15.611 -39.799 -49.229 1.00 44.31 1240 LYS A C 1
ATOM 9997 O O . LYS A 1 1240 ? 15.408 -40.687 -50.052 1.00 44.31 1240 LYS A O 1
ATOM 10002 N N . TYR A 1 1241 ? 14.980 -38.622 -49.320 1.00 44.53 1241 TYR A N 1
ATOM 10003 C CA . TYR A 1 1241 ? 13.988 -38.331 -50.374 1.00 44.53 1241 TYR A CA 1
ATOM 10004 C C . TYR A 1 1241 ? 14.267 -37.037 -51.151 1.00 44.53 1241 TYR A C 1
ATOM 10006 O O . TYR A 1 1241 ? 14.245 -35.954 -50.585 1.00 44.53 1241 TYR A O 1
ATOM 10014 N N . GLY A 1 1242 ? 14.420 -37.162 -52.476 1.00 50.78 1242 GLY A N 1
ATOM 10015 C CA . GLY A 1 1242 ? 14.076 -36.116 -53.451 1.00 50.78 1242 GLY A CA 1
ATOM 10016 C C . GLY A 1 1242 ? 15.022 -34.916 -53.569 1.00 50.78 1242 GLY A C 1
ATOM 10017 O O . GLY A 1 1242 ? 14.637 -33.798 -53.245 1.00 50.78 1242 GLY A O 1
ATOM 10018 N N . GLY A 1 1243 ? 16.231 -35.119 -54.105 1.00 58.31 1243 GLY A N 1
ATOM 10019 C CA . GLY A 1 1243 ? 17.059 -34.030 -54.651 1.00 58.31 1243 GLY A CA 1
ATOM 10020 C C . GLY A 1 1243 ? 17.622 -33.019 -53.642 1.00 58.31 1243 GLY A C 1
ATOM 10021 O O . GLY A 1 1243 ? 18.061 -31.947 -54.052 1.00 58.31 1243 GLY A O 1
ATOM 10022 N N . ASN A 1 1244 ? 17.608 -33.338 -52.346 1.00 69.94 1244 ASN A N 1
ATOM 10023 C CA . ASN A 1 1244 ? 18.229 -32.526 -51.299 1.00 69.94 1244 ASN A CA 1
ATOM 10024 C C . ASN A 1 1244 ? 19.741 -32.766 -51.246 1.00 69.94 1244 ASN A C 1
ATOM 10026 O O . ASN A 1 1244 ? 20.177 -33.912 -51.352 1.00 69.94 1244 ASN A O 1
ATOM 10030 N N . ARG A 1 1245 ? 20.527 -31.705 -51.038 1.00 78.75 1245 ARG A N 1
ATOM 10031 C CA . ARG A 1 1245 ? 21.992 -31.755 -50.913 1.00 78.75 1245 ARG A CA 1
ATOM 10032 C C . ARG A 1 1245 ? 22.456 -31.313 -49.523 1.00 78.75 1245 ARG A C 1
ATOM 10034 O O . ARG A 1 1245 ? 23.356 -30.495 -49.408 1.00 78.75 1245 ARG A O 1
ATOM 10041 N N . TYR A 1 1246 ? 21.868 -31.876 -48.468 1.00 72.38 1246 TYR A N 1
ATOM 10042 C CA . TYR A 1 1246 ? 22.151 -31.505 -47.069 1.00 72.38 1246 TYR A CA 1
ATOM 10043 C C . TYR A 1 1246 ? 23.619 -31.682 -46.631 1.00 72.38 1246 TYR A C 1
ATOM 10045 O O . TYR A 1 1246 ? 24.025 -31.153 -45.601 1.00 72.38 1246 TYR A O 1
ATOM 10053 N N . TRP A 1 1247 ? 24.406 -32.455 -47.385 1.00 75.19 1247 TRP A N 1
ATOM 10054 C CA . TRP A 1 1247 ? 25.842 -32.662 -47.163 1.00 75.19 1247 TRP A CA 1
ATOM 10055 C C . TRP A 1 1247 ? 26.727 -31.590 -47.816 1.00 75.19 1247 TRP A C 1
ATOM 10057 O O . TRP A 1 1247 ? 27.933 -31.570 -47.582 1.00 75.19 1247 TRP A O 1
ATOM 10067 N N . VAL A 1 1248 ? 26.164 -30.743 -48.679 1.00 82.69 1248 VAL A N 1
ATOM 10068 C CA . VAL A 1 1248 ? 26.879 -29.629 -49.304 1.00 82.69 1248 VAL A CA 1
ATOM 10069 C C . VAL A 1 1248 ? 26.696 -28.425 -48.401 1.00 82.69 1248 VAL A C 1
ATOM 10071 O O . VAL A 1 1248 ? 25.569 -27.980 -48.246 1.00 82.69 1248 VAL A O 1
ATOM 10074 N N . ASN A 1 1249 ? 27.784 -27.914 -47.829 1.00 88.88 1249 ASN A N 1
ATOM 10075 C CA . ASN A 1 1249 ? 27.775 -26.643 -47.111 1.00 88.88 1249 ASN A CA 1
ATOM 10076 C C . ASN A 1 1249 ? 28.132 -25.506 -48.075 1.00 88.88 1249 ASN A C 1
ATOM 10078 O O . ASN A 1 1249 ? 28.988 -25.675 -48.948 1.00 88.88 1249 ASN A O 1
ATOM 10082 N N . THR A 1 1250 ? 27.525 -24.340 -47.884 1.00 92.38 1250 THR A N 1
ATOM 10083 C CA . THR A 1 1250 ? 27.932 -23.093 -48.546 1.00 92.38 1250 THR A CA 1
ATOM 10084 C C . THR A 1 1250 ? 28.732 -22.222 -47.573 1.00 92.38 1250 THR A C 1
ATOM 10086 O O . THR A 1 1250 ? 28.634 -22.412 -46.358 1.00 92.38 1250 THR A O 1
ATOM 10089 N N . PRO A 1 1251 ? 29.526 -21.252 -48.060 1.00 94.81 1251 PRO A N 1
ATOM 10090 C CA . PRO A 1 1251 ? 30.160 -20.267 -47.193 1.00 94.81 1251 PRO A CA 1
ATOM 10091 C C . PRO A 1 1251 ? 29.137 -19.552 -46.305 1.00 94.81 1251 PRO A C 1
ATOM 10093 O O . PRO A 1 1251 ? 27.980 -19.376 -46.689 1.00 94.81 1251 PRO A O 1
ATOM 10096 N N . VAL A 1 1252 ? 29.585 -19.136 -45.124 1.00 95.50 1252 VAL A N 1
ATOM 10097 C CA . VAL A 1 1252 ? 28.805 -18.296 -44.213 1.00 95.50 1252 VAL A CA 1
ATOM 10098 C C . VAL A 1 1252 ? 29.000 -16.841 -44.617 1.00 95.50 1252 VAL A C 1
ATOM 10100 O O . VAL A 1 1252 ? 30.139 -16.410 -44.803 1.00 95.50 1252 VAL A O 1
ATOM 10103 N N . ALA A 1 1253 ? 27.916 -16.082 -44.750 1.00 96.44 1253 ALA A N 1
ATOM 10104 C CA . ALA A 1 1253 ? 28.000 -14.669 -45.096 1.00 96.44 1253 ALA A CA 1
ATOM 10105 C C . ALA A 1 1253 ? 26.783 -13.877 -44.620 1.00 96.44 1253 ALA A C 1
ATOM 10107 O O . ALA A 1 1253 ? 25.705 -14.429 -44.383 1.00 96.44 1253 ALA A O 1
ATOM 10108 N N . TRP A 1 1254 ? 26.977 -12.567 -44.523 1.00 97.06 1254 TRP A N 1
ATOM 10109 C CA . TRP A 1 1254 ? 25.911 -11.599 -44.320 1.00 97.06 1254 TRP A CA 1
ATOM 10110 C C . TRP A 1 1254 ? 25.557 -10.925 -45.643 1.00 97.06 1254 TRP A C 1
ATOM 10112 O O . TRP A 1 1254 ? 26.437 -10.704 -46.479 1.00 97.06 1254 TRP A O 1
ATOM 10122 N N . GLU A 1 1255 ? 24.277 -10.592 -45.792 1.00 96.62 1255 GLU A N 1
ATOM 10123 C CA . GLU A 1 1255 ? 23.799 -9.625 -46.774 1.00 96.62 1255 GLU A CA 1
ATOM 10124 C C . GLU A 1 1255 ? 23.069 -8.473 -46.061 1.00 96.62 1255 GLU A C 1
ATOM 10126 O O . GLU A 1 1255 ? 22.268 -8.730 -45.155 1.00 96.62 1255 GLU A O 1
ATOM 10131 N N . PHE A 1 1256 ? 23.342 -7.218 -46.422 1.00 96.69 1256 PHE A N 1
ATOM 10132 C CA . PHE A 1 1256 ? 22.713 -6.029 -45.845 1.00 96.69 1256 PHE A CA 1
ATOM 10133 C C . PHE A 1 1256 ? 22.199 -5.092 -46.939 1.00 96.69 1256 PHE A C 1
ATOM 10135 O O . PHE A 1 1256 ? 22.939 -4.677 -47.811 1.00 96.69 1256 PHE A O 1
ATOM 10142 N N . TYR A 1 1257 ? 20.929 -4.708 -46.860 1.00 95.81 1257 TYR A N 1
ATOM 10143 C CA . TYR A 1 1257 ? 20.293 -3.860 -47.864 1.00 95.81 1257 TYR A CA 1
ATOM 10144 C C . TYR A 1 1257 ? 19.645 -2.634 -47.218 1.00 95.81 1257 TYR A C 1
ATOM 10146 O O . TYR A 1 1257 ? 18.859 -2.752 -46.269 1.00 95.81 1257 TYR A O 1
ATOM 10154 N N . ASP A 1 1258 ? 19.948 -1.455 -47.763 1.00 96.19 1258 ASP A N 1
ATOM 10155 C CA . ASP A 1 1258 ? 19.236 -0.198 -47.513 1.00 96.19 1258 ASP A CA 1
ATOM 10156 C C . ASP A 1 1258 ? 18.071 -0.106 -48.505 1.00 96.19 1258 ASP A C 1
ATOM 10158 O O . ASP A 1 1258 ? 18.257 0.264 -49.657 1.00 96.19 1258 ASP A O 1
ATOM 10162 N N . LEU A 1 1259 ? 16.862 -0.455 -48.067 1.00 94.00 1259 LEU A N 1
ATOM 10163 C CA . LEU A 1 1259 ? 15.675 -0.552 -48.919 1.00 94.00 1259 LEU A CA 1
ATOM 10164 C C . LEU A 1 1259 ? 15.152 0.816 -49.390 1.00 94.00 1259 LEU A C 1
ATOM 10166 O O . LEU A 1 1259 ? 14.293 0.859 -50.268 1.00 94.00 1259 LEU A O 1
ATOM 10170 N N . GLU A 1 1260 ? 15.634 1.929 -48.821 1.00 93.75 1260 GLU A N 1
ATOM 10171 C CA . GLU A 1 1260 ? 15.306 3.271 -49.317 1.00 93.75 1260 GLU A CA 1
ATOM 10172 C C . GLU A 1 1260 ? 16.158 3.621 -50.546 1.00 93.75 1260 GLU A C 1
ATOM 10174 O O . GLU A 1 1260 ? 15.649 4.208 -51.501 1.00 93.75 1260 GLU A O 1
ATOM 10179 N N . LYS A 1 1261 ? 17.445 3.245 -50.542 1.00 93.81 1261 LYS A N 1
ATOM 10180 C CA . LYS A 1 1261 ? 18.379 3.509 -51.655 1.00 93.81 1261 LYS A CA 1
ATOM 10181 C C . LYS A 1 1261 ? 18.435 2.387 -52.684 1.00 93.81 1261 LYS A C 1
ATOM 10183 O O . LYS A 1 1261 ? 18.676 2.645 -53.859 1.00 93.81 1261 LYS A O 1
ATOM 10188 N N . ASP A 1 1262 ? 18.219 1.162 -52.233 1.00 91.75 1262 ASP A N 1
ATOM 10189 C CA . ASP A 1 1262 ? 18.262 -0.067 -53.010 1.00 91.75 1262 ASP A CA 1
ATOM 10190 C C . ASP A 1 1262 ? 16.994 -0.909 -52.763 1.00 91.75 1262 ASP A C 1
ATOM 10192 O O . ASP A 1 1262 ? 17.040 -2.011 -52.211 1.00 91.75 1262 ASP A O 1
ATOM 10196 N N . PRO A 1 1263 ? 15.815 -0.413 -53.186 1.00 89.94 1263 PRO A N 1
ATOM 10197 C CA . PRO A 1 1263 ? 14.550 -1.136 -53.035 1.00 89.94 1263 PRO A CA 1
ATOM 10198 C C . PRO A 1 1263 ? 14.484 -2.431 -53.862 1.00 89.94 1263 PRO A C 1
ATOM 10200 O O . PRO A 1 1263 ? 13.507 -3.172 -53.755 1.00 89.94 1263 PRO A O 1
ATOM 10203 N N . ARG A 1 1264 ? 15.480 -2.666 -54.728 1.00 89.12 1264 ARG A N 1
ATOM 10204 C CA . ARG A 1 1264 ? 15.603 -3.835 -55.604 1.00 89.12 1264 ARG A CA 1
ATOM 10205 C C . ARG A 1 1264 ? 16.697 -4.794 -55.159 1.00 89.12 1264 ARG A C 1
ATOM 10207 O O . ARG A 1 1264 ? 16.922 -5.750 -55.881 1.00 89.12 1264 ARG A O 1
ATOM 10214 N N . GLU A 1 1265 ? 17.365 -4.541 -54.036 1.00 93.00 1265 GLU A N 1
ATOM 10215 C CA . GLU A 1 1265 ? 18.320 -5.467 -53.415 1.00 93.00 1265 GLU A CA 1
ATOM 10216 C C . GLU A 1 1265 ? 19.475 -5.891 -54.334 1.00 93.00 1265 GLU A C 1
ATOM 10218 O O . GLU A 1 1265 ? 19.874 -7.057 -54.400 1.00 93.00 1265 GLU A O 1
ATOM 10223 N N . MET A 1 1266 ? 19.993 -4.928 -55.091 1.00 91.19 1266 MET A N 1
ATOM 10224 C CA . MET A 1 1266 ? 21.068 -5.111 -56.059 1.00 91.19 1266 MET A CA 1
ATOM 10225 C C . MET A 1 1266 ? 22.461 -4.813 -55.493 1.00 91.19 1266 MET A C 1
ATOM 10227 O O . MET A 1 1266 ? 23.447 -5.134 -56.157 1.00 91.19 1266 MET A O 1
ATOM 10231 N N . ASN A 1 1267 ? 22.556 -4.213 -54.303 1.00 91.06 1267 ASN A N 1
ATOM 10232 C CA . ASN A 1 1267 ? 23.803 -3.778 -53.683 1.00 91.06 1267 ASN A CA 1
ATOM 10233 C C . ASN A 1 1267 ? 23.839 -4.101 -52.177 1.00 91.06 1267 ASN A C 1
ATOM 10235 O O . ASN A 1 1267 ? 23.263 -3.376 -51.365 1.00 91.06 1267 ASN A O 1
ATOM 10239 N N . ASN A 1 1268 ? 24.525 -5.200 -51.856 1.00 88.31 1268 ASN A N 1
ATOM 10240 C CA . ASN A 1 1268 ? 24.814 -5.723 -50.518 1.00 88.31 1268 ASN A CA 1
ATOM 10241 C C . ASN A 1 1268 ? 25.969 -4.980 -49.824 1.00 88.31 1268 ASN A C 1
ATOM 10243 O O . ASN A 1 1268 ? 27.039 -4.852 -50.466 1.00 88.31 1268 ASN A O 1
#

pLDDT: mean 92.14, std 12.92, range [25.72, 98.94]

Foldseek 3Di:
DVVVVVVVVVPDDDDDDVVVVVVVVVVVVVVVVVVPPDCPQLLQKFKDQDFAPDQLQFFWAFQQFKIWTWGLDFQKTKIFIFGQQAKFAAQDQFAQFQQQVCQVVLQVCQLVVNQVVSQVSCQVRAATVVQADIFGFGPWMKMKGFPPRPDWAPWMWMQRLLQRWTKIWIDDVPKIKIWIWHCFNQLQWIKTKIAIPDFQRDKIKIAIDAPAPDWDWDDDPQKIKIWGDQPNHPKIKMKIWRKDFPFDWDDDPRIIIGGRTRIMMITIHMFMQDDALHGSNRDRVVVNVVSNVSCPPDDPVRSSVNRSVVSCVQLVLKAKDLDAPPCSPPRLLVCLVCCLVPVAGRSNVRSLLSVLVSLLSRQAAQPHAAQFQQSRDDRDSCDVSSSFHFLLFQSLLSCLVCLQRRNLRRCNNLLVLLQVLQVSQQSNLCRNNVFFFGWAFRGDGRNSHRGQHDGQFASQAGLSNLSSLVSLVVSCQQAVPLVSLPPRNLVNLVSSLRSLLRQWDQDPPPRATWHPFHYQVRPPGTHIHFLLSLLSSLVSLVSNLVSCVVNVHDDVVSVSSVVNSVRHQDFDQAPQLATDRGPDRDDDLQALDLDLSNCVCLPPRVVDAPVPDPSNLSNPVSSVVSNDQFAALLSLLQVLQSCLRNLAQASSSVSVSQQSQEDDDDDHDPDTWHAYSNRFTDSPPGTNSSSSSNSSSVSSCAWDANPVAIEGNSRHHPSSQWMWMFSGTHGQNKTKIWTGHNNATAKIKIFRQPQGWHWYDYPPDIDIGTGGHRDIAMAGSNRHGVVVVVVVVVCQVAAFFEEAEAEAQDFPQLALCSPHLQVVLVLFVLVNVLQLQFEWEDFEWAQFLDLQQLLLLLQQLDHCVQQVPFDLQTARDQVRSPLLQLCVVLFAQEEEFEDDSRLDDNVSHPWYWYAAHLFDQFFTKTFIQDDADFDFDGSHPVDTDTTHIDTGGFGRLVVRLVVVLVCVVPDDPSHHHHYYRYYSPPDPPQDFGPVCPCPCVVPQRDADPQLPDQDPPFFDDCQQQNDVRPCQQDAFEFLFNRALHHQLVVVPPDPPDDRVRSSRVSLRVRVSSRSNRSSSNSVSSVVNCVSCVVVVSNQSYKHKYKYSWFFDSSQNRHTDLRDPACRNTHMIITIHHVVQADRNHYHHANHYSSQNSCQVCVSSVHHDDPSNPHHHPSCVRNVHDDDPPGDQKHKHWRQAALPQSRGHAGWIWIDGPFKTKIKRPFAHPCVVPVDPDPDPDHRGDRVGGGDIDMQMDGCVVCVSSSGD

Secondary structure (DSSP, 8-state):
-HHHHHHHHTSS----HHHHHHHHHHHHHHHHHHTT-S-HHHHSEEEESS--SSGGGSEEEE-SSEEEEE---SSEEEEEEEETT-BSS-S-----TTGGGGHHHHHHHHHTT-HHHHHHHHHHHTS-SSSS-PPB---EEEEEE-TT-SS-EEEEEEEETTTTEEEEEEEETTEEEEEEEEEETTTTEEEEEEEESSTT-EEEEEEEE-SSSEEEEEEETTEEEEEEE-TTSS-EEEEEEEEEESSEEEEETTEEEEEEESEEEEEEEEEES--BTTB----HHHHHHHHHHTTTT--HHHHHHHHHHHHHHHHTT-EEE----SGGGS-HHHHHHHHHHH---HHHHHHHHHHHHHHHHHH--TTSPPPBTTBT----SS-GGGG-EETTTHHHHHHHHHHHTT-HHHHHHHHHHHHHHHHHHHHHHHHHH--SS----SEE-TT---S--S-HHHH--TTHHHHHHHHHHHHHHHH--HHHIIIIIHHHHHHHHHHHHHH-EE-TTT--EE--SEEETTEEEEES--HHHHHHHHHHHHHHHHHHHHTT---HHHHHHHHHHHHBPPP-B-TTSPBPSSSSS---TT---S--GGGTTTTT--SS-TTT-HHHHHHHHHHHHHH-S---HHHHHHHHHHHHHTT-HHHHHHHHHHHT-EESSTT---SS-EEETTS-EESSSB-SHHHHHHHHHHHHHHEE-SSSSEEESTT--GGG-SEEEEEEEETTTEEEEEEEETTEEEEEEEEESS---EEEEETTEEEEE---TTEEEEEETTS--HHHHHHHHHHTTSPPEEEEEEETT--GGGSGGG--TTGGG---HHHHHHHHTSEEESSEE-SS-SHHHHHHHHHHSS-HHHHS--SSS----GGG-HHHHHHHHTTPEEEEEEE--SSS--TTSSEEEEESTT--SBS-EEEESSSSEEEEEEEETTEEEEEEEEE--SBHHHHHHHHHHHHHHHS-TTS-EEEEEEE--S-SSP---GGGTTTTTT-PPPPPTTSS---TTTSS-HHHH-GGGTTTTTSS-BSSS-SSSBHHHHTT--TTS-HHHHHHHHHHHHHHHHHHHHHHHHHHHHHHHHHHHHTT-STTEEEEEEESS---SSGGG---S-SSSHHHHBPPEEEE-TTT--TTEEE---EETTSHHHHHHHHTT-PPPTT------HHHHTTPPPPTTS-SEEEEEE---S-TTT-PPPEEEEEESSEEEEEE--S-GGGGTT-------SS--TTPPPPPEEEEEETTT-TT----

Radius of gyration: 41.75 Å; chains: 1; bounding box: 90×75×134 Å